Protein AF-0000000087667490 (afdb_homodimer)

Structure (mmCIF, N/CA/C/O backbone):
data_AF-0000000087667490-model_v1
#
loop_
_entity.id
_entity.type
_entity.pdbx_description
1 polymer 'FAD-binding oxidoreductase'
#
loop_
_atom_site.group_PDB
_atom_site.id
_atom_site.type_symbol
_atom_site.label_atom_id
_atom_site.label_alt_id
_atom_site.label_comp_id
_atom_site.label_asym_id
_atom_site.label_entity_id
_atom_site.label_seq_id
_atom_site.pdbx_PDB_ins_code
_atom_site.Cartn_x
_atom_site.Cartn_y
_atom_site.Cartn_z
_atom_site.occupancy
_atom_site.B_iso_or_equiv
_atom_site.auth_seq_id
_atom_site.auth_comp_id
_atom_site.auth_asym_id
_atom_site.auth_atom_id
_atom_site.pdbx_PDB_model_num
ATOM 1 N N . MET A 1 1 ? 46.781 14.938 8.164 1 24.92 1 MET A N 1
ATOM 2 C CA . MET A 1 1 ? 45.875 15.367 9.219 1 24.92 1 MET A CA 1
ATOM 3 C C . MET A 1 1 ? 44.594 15.945 8.641 1 24.92 1 MET A C 1
ATOM 5 O O . MET A 1 1 ? 44.625 16.844 7.801 1 24.92 1 MET A O 1
ATOM 9 N N . PRO A 1 2 ? 43.5 15.195 8.477 1 29.94 2 PRO A N 1
ATOM 10 C CA . PRO A 1 2 ? 42.375 15.75 7.738 1 29.94 2 PRO A CA 1
ATOM 11 C C . PRO A 1 2 ? 41.906 17.094 8.289 1 29.94 2 PRO A C 1
ATOM 13 O O . PRO A 1 2 ? 42.062 17.359 9.484 1 29.94 2 PRO A O 1
ATOM 16 N N . SER A 1 3 ? 42.281 18.109 7.551 1 31.08 3 SER A N 1
ATOM 17 C CA . SER A 1 3 ? 41.906 19.469 7.898 1 31.08 3 SER A CA 1
ATOM 18 C C . SER A 1 3 ? 40.469 19.531 8.445 1 31.08 3 SER A C 1
ATOM 20 O O . SER A 1 3 ? 39.531 19.047 7.805 1 31.08 3 SER A O 1
ATOM 22 N N . SER A 1 4 ? 40.312 19.297 9.711 1 37.41 4 SER A N 1
ATOM 23 C CA . SER A 1 4 ? 39.062 19.469 10.438 1 37.41 4 SER A CA 1
ATOM 24 C C . SER A 1 4 ? 38.312 20.703 9.945 1 37.41 4 SER A C 1
ATOM 26 O O . SER A 1 4 ? 38.75 21.828 10.156 1 37.41 4 SER A O 1
ATOM 28 N N . GLY A 1 5 ? 37.875 20.766 8.727 1 39.69 5 GLY A N 1
ATOM 29 C CA . GLY A 1 5 ? 37.094 21.859 8.195 1 39.69 5 GLY A CA 1
ATOM 30 C C . GLY A 1 5 ? 36.188 22.484 9.211 1 39.69 5 GLY A C 1
ATOM 31 O O . GLY A 1 5 ? 35.344 21.797 9.805 1 39.69 5 GLY A O 1
ATOM 32 N N . THR A 1 6 ? 36.531 23.453 9.953 1 43.84 6 THR A N 1
ATOM 33 C CA . THR A 1 6 ? 35.812 24.266 10.938 1 43.84 6 THR A CA 1
ATOM 34 C C . THR A 1 6 ? 34.406 24.578 10.461 1 43.84 6 THR A C 1
ATOM 36 O O . THR A 1 6 ? 34.219 25.188 9.406 1 43.84 6 THR A O 1
ATOM 39 N N . MET A 1 7 ? 33.438 23.828 10.711 1 52.62 7 MET A N 1
ATOM 40 C CA . MET A 1 7 ? 32.031 24.062 10.398 1 52.62 7 MET A CA 1
ATOM 41 C C . MET A 1 7 ? 31.625 25.484 10.75 1 52.62 7 MET A C 1
ATOM 43 O O . MET A 1 7 ? 31.969 25.984 11.828 1 52.62 7 MET A O 1
ATOM 47 N N . SER A 1 8 ? 31.297 26.344 9.82 1 66.12 8 SER A N 1
ATOM 48 C CA . SER A 1 8 ? 30.766 27.703 9.992 1 66.12 8 SER A CA 1
ATOM 49 C C . SER A 1 8 ? 29.75 27.766 11.125 1 66.12 8 SER A C 1
ATOM 51 O O . SER A 1 8 ? 28.953 26.828 11.297 1 66.12 8 SER A O 1
ATOM 53 N N . PRO A 1 9 ? 29.922 28.703 12.078 1 77.75 9 PRO A N 1
ATOM 54 C CA . PRO A 1 9 ? 29.016 28.828 13.219 1 77.75 9 PRO A CA 1
ATOM 55 C C . PRO A 1 9 ? 27.547 28.953 12.789 1 77.75 9 PRO A C 1
ATOM 57 O O . PRO A 1 9 ? 27.266 29.453 11.695 1 77.75 9 PRO A O 1
ATOM 60 N N . SER A 1 10 ? 26.641 28.469 13.602 1 85.81 10 SER A N 1
ATOM 61 C CA . SER A 1 10 ? 25.203 28.547 13.367 1 85.81 10 SER A CA 1
ATOM 62 C C . SER A 1 10 ? 24.734 29.984 13.297 1 85.81 10 SER A C 1
ATOM 64 O O . SER A 1 10 ? 25.188 30.828 14.07 1 85.81 10 SER A O 1
ATOM 66 N N . PRO A 1 11 ? 23.938 30.266 12.344 1 88.94 11 PRO A N 1
ATOM 67 C CA . PRO A 1 11 ? 23.391 31.625 12.289 1 88.94 11 PRO A CA 1
ATOM 68 C C . PRO A 1 11 ? 22.375 31.891 13.398 1 88.94 11 PRO A C 1
ATOM 70 O O . PRO A 1 11 ? 21.984 33.031 13.602 1 88.94 11 PRO A O 1
ATOM 73 N N . TRP A 1 12 ? 22 30.844 14.117 1 93.38 12 TRP A N 1
ATOM 74 C CA . TRP A 1 12 ? 20.969 30.969 15.141 1 93.38 12 TRP A CA 1
ATOM 75 C C . TRP A 1 12 ? 21.578 31.078 16.531 1 93.38 12 TRP A C 1
ATOM 77 O O . TRP A 1 12 ? 22.562 30.391 16.844 1 93.38 12 TRP A O 1
ATOM 87 N N . HIS A 1 13 ? 21.078 31.984 17.328 1 93.31 13 HIS A N 1
ATOM 88 C CA . HIS A 1 13 ? 21.516 32.094 18.703 1 93.31 13 HIS A CA 1
ATOM 89 C C . HIS A 1 13 ? 20.656 31.203 19.625 1 93.31 13 HIS A C 1
ATOM 91 O O . HIS A 1 13 ? 19.672 30.609 19.172 1 93.31 13 HIS A O 1
ATOM 97 N N . ALA A 1 14 ? 20.922 31.188 20.875 1 94.38 14 ALA A N 1
ATOM 98 C CA . ALA A 1 14 ? 20.375 30.219 21.828 1 94.38 14 ALA A CA 1
ATOM 99 C C . ALA A 1 14 ? 18.859 30.359 21.938 1 94.38 14 ALA A C 1
ATOM 101 O O . ALA A 1 14 ? 18.141 29.359 22.031 1 94.38 14 ALA A O 1
ATOM 102 N N . GLY A 1 15 ? 18.312 31.609 22 1 95.88 15 GLY A N 1
ATOM 103 C CA . GLY A 1 15 ? 16.875 31.812 22.078 1 95.88 15 GLY A CA 1
ATOM 104 C C . GLY A 1 15 ? 16.125 31.297 20.875 1 95.88 15 GLY A C 1
ATOM 105 O O . GLY A 1 15 ? 15.062 30.672 21.016 1 95.88 15 GLY A O 1
ATOM 106 N N . GLU A 1 16 ? 16.656 31.5 19.719 1 96.44 16 GLU A N 1
ATOM 107 C CA . GLU A 1 16 ? 16.062 31 18.484 1 96.44 16 GLU A CA 1
ATOM 108 C C . GLU A 1 16 ? 16.062 29.469 18.438 1 96.44 16 GLU A C 1
ATOM 110 O O . GLU A 1 16 ? 15.055 28.844 18.125 1 96.44 16 GLU A O 1
ATOM 115 N N . LEU A 1 17 ? 17.156 28.906 18.828 1 95.88 17 LEU A N 1
ATOM 116 C CA . LEU A 1 17 ? 17.297 27.453 18.828 1 95.88 17 LEU A CA 1
ATOM 117 C C . LEU A 1 17 ? 16.328 26.812 19.797 1 95.88 17 LEU A C 1
ATOM 119 O O . LEU A 1 17 ? 15.773 25.75 19.516 1 95.88 17 LEU A O 1
ATOM 123 N N . ALA A 1 18 ? 16.109 27.438 20.891 1 96.12 18 ALA A N 1
ATOM 124 C CA . ALA A 1 18 ? 15.203 26.891 21.891 1 96.12 18 ALA A CA 1
ATOM 125 C C . ALA A 1 18 ? 13.781 26.797 21.344 1 96.12 18 ALA A C 1
ATOM 127 O O . ALA A 1 18 ? 13.094 25.797 21.547 1 96.12 18 ALA A O 1
ATOM 128 N N . LEU A 1 19 ? 13.367 27.797 20.656 1 96.31 19 LEU A N 1
ATOM 129 C CA . LEU A 1 19 ? 12.016 27.781 20.094 1 96.31 19 LEU A CA 1
ATOM 130 C C . LEU A 1 19 ? 11.922 26.812 18.922 1 96.31 19 LEU A C 1
ATOM 132 O O . LEU A 1 19 ? 10.906 26.141 18.75 1 96.31 19 LEU A O 1
ATOM 136 N N . GLN A 1 20 ? 12.938 26.734 18.125 1 95.94 20 GLN A N 1
ATOM 137 C CA . GLN A 1 20 ? 12.969 25.781 17.016 1 95.94 20 GLN A CA 1
ATOM 138 C C . GLN A 1 20 ? 12.906 24.344 17.516 1 95.94 20 GLN A C 1
ATOM 140 O O . GLN A 1 20 ? 12.25 23.5 16.906 1 95.94 20 GLN A O 1
ATOM 145 N N . GLU A 1 21 ? 13.555 24.109 18.594 1 95 21 GLU A N 1
ATOM 146 C CA . GLU A 1 21 ? 13.508 22.781 19.203 1 95 21 GLU A CA 1
ATOM 147 C C . GLU A 1 21 ? 12.102 22.438 19.688 1 95 21 GLU A C 1
ATOM 149 O O . GLU A 1 21 ? 11.633 21.312 19.516 1 95 21 GLU A O 1
ATOM 154 N N . LYS A 1 22 ? 11.453 23.422 20.219 1 92.88 22 LYS A N 1
ATOM 155 C CA . LYS A 1 22 ? 10.109 23.219 20.75 1 92.88 22 LYS A CA 1
ATOM 156 C C . LYS A 1 22 ? 9.141 22.812 19.625 1 92.88 22 LYS A C 1
ATOM 158 O O . LYS A 1 22 ? 8.195 22.062 19.875 1 92.88 22 LYS A O 1
ATOM 163 N N . VAL A 1 23 ? 9.438 23.312 18.469 1 91.56 23 VAL A N 1
ATOM 164 C CA . VAL A 1 23 ? 8.508 23.016 17.375 1 91.56 23 VAL A CA 1
ATOM 165 C C . VAL A 1 23 ? 9.109 21.969 16.453 1 91.56 23 VAL A C 1
ATOM 167 O O . VAL A 1 23 ? 8.547 21.672 15.391 1 91.56 23 VAL A O 1
ATOM 170 N N . GLY A 1 24 ? 10.297 21.5 16.797 1 91.56 24 GLY A N 1
ATOM 171 C CA . GLY A 1 24 ? 10.883 20.344 16.141 1 91.56 24 GLY A CA 1
ATOM 172 C C . GLY A 1 24 ? 11.453 20.672 14.766 1 91.56 24 GLY A C 1
ATOM 173 O O . GLY A 1 24 ? 11.367 19.859 13.844 1 91.56 24 GLY A O 1
ATOM 174 N N . VAL A 1 25 ? 12.062 21.828 14.539 1 92.31 25 VAL A N 1
ATOM 175 C CA . VAL A 1 25 ? 12.5 22.188 13.195 1 92.31 25 VAL A CA 1
ATOM 176 C C . VAL A 1 25 ? 13.977 22.547 13.219 1 92.31 25 VAL A C 1
ATOM 178 O O . VAL A 1 25 ? 14.484 23.188 12.281 1 92.31 25 VAL A O 1
ATOM 181 N N . THR A 1 26 ? 14.719 22.203 14.234 1 94 26 THR A N 1
ATOM 182 C CA . THR A 1 26 ? 16.094 22.625 14.438 1 94 26 THR A CA 1
ATOM 183 C C . THR A 1 26 ? 16.969 22.25 13.242 1 94 26 THR A C 1
ATOM 185 O O . THR A 1 26 ? 17.703 23.078 12.711 1 94 26 THR A O 1
ATOM 188 N N . LYS A 1 27 ? 16.859 21 12.797 1 92 27 LYS A N 1
ATOM 189 C CA . LYS A 1 27 ? 17.703 20.531 11.703 1 92 27 LYS A CA 1
ATOM 190 C C . LYS A 1 27 ? 17.375 21.266 10.406 1 92 27 LYS A C 1
ATOM 192 O O . LYS A 1 27 ? 18.281 21.719 9.703 1 92 27 LYS A O 1
ATOM 197 N N . ARG A 1 28 ? 16.172 21.344 10.172 1 90.94 28 ARG A N 1
ATOM 198 C CA . ARG A 1 28 ? 15.719 22.016 8.961 1 90.94 28 ARG A CA 1
ATOM 199 C C . ARG A 1 28 ? 16.156 23.484 8.945 1 90.94 28 ARG A C 1
ATOM 201 O O . ARG A 1 28 ? 16.625 23.984 7.93 1 90.94 28 ARG A O 1
ATOM 208 N N . MET A 1 29 ? 16.047 24.125 10.047 1 93.19 29 MET A N 1
ATOM 209 C CA . MET A 1 29 ? 16.359 25.547 10.133 1 93.19 29 MET A CA 1
ATOM 210 C C . MET A 1 29 ? 17.875 25.781 10.055 1 93.19 29 MET A C 1
ATOM 212 O O . MET A 1 29 ? 18.312 26.797 9.531 1 93.19 29 MET A O 1
ATOM 216 N N . GLU A 1 30 ? 18.594 24.828 10.555 1 92.81 30 GLU A N 1
ATOM 217 C CA . GLU A 1 30 ? 20.047 24.938 10.438 1 92.81 30 GLU A CA 1
ATOM 218 C C . GLU A 1 30 ? 20.469 24.953 8.969 1 92.81 30 GLU A C 1
ATOM 220 O O . GLU A 1 30 ? 21.281 25.781 8.562 1 92.81 30 GLU A O 1
ATOM 225 N N . GLU A 1 31 ? 19.906 24.078 8.234 1 90.25 31 GLU A N 1
ATOM 226 C CA . GLU A 1 31 ? 20.219 24 6.809 1 90.25 31 GLU A CA 1
ATOM 227 C C . GLU A 1 31 ? 19.766 25.25 6.074 1 90.25 31 GLU A C 1
ATOM 229 O O . GLU A 1 31 ? 20.516 25.828 5.277 1 90.25 31 GLU A O 1
ATOM 234 N N . PHE A 1 32 ? 18.609 25.703 6.41 1 88.62 32 PHE A N 1
ATOM 235 C CA . PHE A 1 32 ? 18.047 26.875 5.754 1 88.62 32 PHE A CA 1
ATOM 236 C C . PHE A 1 32 ? 18.812 28.141 6.145 1 88.62 32 PHE A C 1
ATOM 238 O O . PHE A 1 32 ? 19.078 29 5.305 1 88.62 32 PHE A O 1
ATOM 245 N N . GLY A 1 33 ? 19.094 28.266 7.363 1 90.69 33 GLY A N 1
ATOM 246 C CA . GLY A 1 33 ? 19.797 29.453 7.859 1 90.69 33 GLY A CA 1
ATOM 247 C C . GLY A 1 33 ? 21.141 29.656 7.215 1 90.69 33 GLY A C 1
ATOM 248 O O . GLY A 1 33 ? 21.5 30.781 6.84 1 90.69 33 GLY A O 1
ATOM 249 N N . ARG A 1 34 ? 21.859 28.594 7.016 1 88.56 34 ARG A N 1
ATOM 250 C CA . ARG A 1 34 ? 23.188 28.672 6.43 1 88.56 34 ARG A CA 1
ATOM 251 C C . ARG A 1 34 ? 23.125 29.125 4.977 1 88.56 34 ARG A C 1
ATOM 253 O O . ARG A 1 34 ? 24.031 29.781 4.484 1 88.56 34 ARG A O 1
ATOM 260 N N . ARG A 1 35 ? 22.078 28.844 4.355 1 84.69 35 ARG A N 1
ATOM 261 C CA . ARG A 1 35 ? 21.922 29.188 2.945 1 84.69 35 ARG A CA 1
ATOM 262 C C . ARG A 1 35 ? 21.219 30.516 2.777 1 84.69 35 ARG A C 1
ATOM 264 O O . ARG A 1 35 ? 21.5 31.266 1.836 1 84.69 35 ARG A O 1
ATOM 271 N N . GLY A 1 36 ? 20.281 30.828 3.707 1 88.75 36 GLY A N 1
ATOM 272 C CA . GLY A 1 36 ? 19.375 31.938 3.5 1 88.75 36 GLY A CA 1
ATOM 273 C C . GLY A 1 36 ? 19.797 33.219 4.211 1 88.75 36 GLY A C 1
ATOM 274 O O . GLY A 1 36 ? 19.484 34.312 3.758 1 88.75 36 GLY A O 1
ATOM 275 N N . ILE A 1 37 ? 20.406 33.156 5.297 1 92.44 37 ILE A N 1
ATOM 276 C CA . ILE A 1 37 ? 20.875 34.344 6.039 1 92.44 37 ILE A CA 1
ATOM 277 C C . ILE A 1 37 ? 22.297 34.719 5.582 1 92.44 37 ILE A C 1
ATOM 279 O O . ILE A 1 37 ? 23.234 33.938 5.793 1 92.44 37 ILE A O 1
ATOM 283 N N . ARG A 1 38 ? 22.375 35.844 5.012 1 93.88 38 ARG A N 1
ATOM 284 C CA . ARG A 1 38 ? 23.609 36.25 4.359 1 93.88 38 ARG A CA 1
ATOM 285 C C . ARG A 1 38 ? 24.281 37.406 5.113 1 93.88 38 ARG A C 1
ATOM 287 O O . ARG A 1 38 ? 23.609 38.188 5.785 1 93.88 38 ARG A O 1
ATOM 294 N N . ASP A 1 39 ? 25.562 37.531 4.934 1 94.19 39 ASP A N 1
ATOM 295 C CA . ASP A 1 39 ? 26.328 38.625 5.531 1 94.19 39 ASP A CA 1
ATOM 296 C C . ASP A 1 39 ? 26.531 39.781 4.535 1 94.19 39 ASP A C 1
ATOM 298 O O . ASP A 1 39 ? 27.422 40.594 4.707 1 94.19 39 ASP A O 1
ATOM 302 N N . HIS A 1 40 ? 25.734 39.719 3.482 1 96.12 40 HIS A N 1
ATOM 303 C CA . HIS A 1 40 ? 25.797 40.688 2.414 1 96.12 40 HIS A CA 1
ATOM 304 C C . HIS A 1 40 ? 24.438 40.906 1.758 1 96.12 40 HIS A C 1
ATOM 306 O O . HIS A 1 40 ? 23.5 40.125 2.002 1 96.12 40 HIS A O 1
ATOM 312 N N . LEU A 1 41 ? 24.344 41.938 1.055 1 96.38 41 LEU A N 1
ATOM 313 C CA . LEU A 1 41 ? 23.156 42.219 0.259 1 96.38 41 LEU A CA 1
ATOM 314 C C . LEU A 1 41 ? 23.281 41.594 -1.13 1 96.38 41 LEU A C 1
ATOM 316 O O . LEU A 1 41 ? 24.297 41.781 -1.805 1 96.38 41 LEU A O 1
ATOM 320 N N . ILE A 1 42 ? 22.297 40.875 -1.508 1 95.62 42 ILE A N 1
ATOM 321 C CA . ILE A 1 42 ? 22.266 40.375 -2.877 1 95.62 42 ILE A CA 1
ATOM 322 C C . ILE A 1 42 ? 21.766 41.469 -3.816 1 95.62 42 ILE A C 1
ATOM 324 O O . ILE A 1 42 ? 21.25 42.5 -3.365 1 95.62 42 ILE A O 1
ATOM 328 N N . ASP A 1 43 ? 21.859 41.281 -5.023 1 95.88 43 ASP A N 1
ATOM 329 C CA . ASP A 1 43 ? 21.531 42.312 -6.016 1 95.88 43 ASP A CA 1
ATOM 330 C C . ASP A 1 43 ? 20.078 42.75 -5.895 1 95.88 43 ASP A C 1
ATOM 332 O O . ASP A 1 43 ? 19.781 43.938 -5.949 1 95.88 43 ASP A O 1
ATOM 336 N N . GLN A 1 44 ? 19.234 41.844 -5.762 1 94.62 44 GLN A N 1
ATOM 337 C CA . GLN A 1 44 ? 17.812 42.156 -5.629 1 94.62 44 GLN A CA 1
ATOM 338 C C . GLN A 1 44 ? 17.562 43.094 -4.453 1 94.62 44 GLN A C 1
ATOM 340 O O . GLN A 1 44 ? 16.75 44.031 -4.547 1 94.62 44 GLN A O 1
ATOM 345 N N . HIS A 1 45 ? 18.25 42.906 -3.352 1 95.31 45 HIS A N 1
ATOM 346 C CA . HIS A 1 45 ? 18.094 43.75 -2.172 1 95.31 45 HIS A CA 1
ATOM 347 C C . HIS A 1 45 ? 18.688 45.125 -2.398 1 95.31 45 HIS A C 1
ATOM 349 O O . HIS A 1 45 ? 18.125 46.125 -1.956 1 95.31 45 HIS A O 1
ATOM 355 N N . ARG A 1 46 ? 19.797 45.125 -3.062 1 96.38 46 ARG A N 1
ATOM 356 C CA . ARG A 1 46 ? 20.469 46.375 -3.352 1 96.38 46 ARG A CA 1
ATOM 357 C C . ARG A 1 46 ? 19.609 47.25 -4.242 1 96.38 46 ARG A C 1
ATOM 359 O O . ARG A 1 46 ? 19.672 48.5 -4.152 1 96.38 46 ARG A O 1
ATOM 366 N N . GLU A 1 47 ? 18.828 46.625 -5.031 1 96.19 47 GLU A N 1
ATOM 367 C CA . GLU A 1 47 ? 17.906 47.344 -5.898 1 96.19 47 GLU A CA 1
ATOM 368 C C . GLU A 1 47 ? 16.625 47.75 -5.156 1 96.19 47 GLU A C 1
ATOM 370 O O . GLU A 1 47 ? 15.969 48.719 -5.508 1 96.19 47 GLU A O 1
ATOM 375 N N . PHE A 1 48 ? 16.297 47.031 -4.188 1 96.38 48 PHE A N 1
ATOM 376 C CA . PHE A 1 48 ? 15.047 47.219 -3.449 1 96.38 48 PHE A CA 1
ATOM 377 C C . PHE A 1 48 ? 15.117 48.406 -2.529 1 96.38 48 PHE A C 1
ATOM 379 O O . PHE A 1 48 ? 14.211 49.25 -2.527 1 96.38 48 PHE A O 1
ATOM 386 N N . TYR A 1 49 ? 16.125 48.625 -1.745 1 97.12 49 TYR A N 1
ATOM 387 C CA . TYR A 1 49 ? 16.203 49.594 -0.67 1 97.12 49 TYR A CA 1
ATOM 388 C C . TYR A 1 49 ? 16.109 51.031 -1.22 1 97.12 49 TYR A C 1
ATOM 390 O O . TYR A 1 49 ? 15.398 51.875 -0.662 1 97.12 49 TYR A O 1
ATOM 398 N N . PRO A 1 50 ? 16.703 51.25 -2.385 1 97.19 50 PRO A N 1
ATOM 399 C CA . PRO A 1 50 ? 16.641 52.625 -2.904 1 97.19 50 PRO A CA 1
ATOM 400 C C . PRO A 1 50 ? 15.227 53.031 -3.309 1 97.19 50 PRO A C 1
ATOM 402 O O . PRO A 1 50 ? 14.945 54.219 -3.439 1 97.19 50 PRO A O 1
ATOM 405 N N . GLN A 1 51 ? 14.414 52.125 -3.465 1 96.75 51 GLN A N 1
ATOM 406 C CA . GLN A 1 51 ? 13.062 52.438 -3.938 1 96.75 51 GLN A CA 1
ATOM 407 C C . GLN A 1 51 ? 12.133 52.781 -2.777 1 96.75 51 GLN A C 1
ATOM 409 O O . GLN A 1 51 ? 11.031 53.281 -2.99 1 96.75 51 GLN A O 1
ATOM 414 N N . LEU A 1 52 ? 12.539 52.562 -1.602 1 97.25 52 LEU A N 1
ATOM 415 C CA . LEU A 1 52 ? 11.672 52.656 -0.434 1 97.25 52 LEU A CA 1
ATOM 416 C C . LEU A 1 52 ? 11.492 54.125 -0.007 1 97.25 52 LEU A C 1
ATOM 418 O O . LEU A 1 52 ? 12.461 54.875 0.033 1 97.25 52 LEU A O 1
ATOM 422 N N . PRO A 1 53 ? 10.266 54.531 0.339 1 96.94 53 PRO A N 1
ATOM 423 C CA . PRO A 1 53 ? 10.023 55.906 0.854 1 96.94 53 PRO A CA 1
ATOM 424 C C . PRO A 1 53 ? 10.195 56 2.369 1 96.94 53 PRO A C 1
ATOM 426 O O . PRO A 1 53 ? 10.031 57.062 2.947 1 96.94 53 PRO A O 1
ATOM 429 N N . PHE A 1 54 ? 10.367 54.906 3.01 1 97.25 54 PHE A N 1
ATOM 430 C CA . PHE A 1 54 ? 10.609 54.844 4.449 1 97.25 54 PHE A CA 1
ATOM 431 C C . PHE A 1 54 ? 11.312 53.562 4.844 1 97.25 54 PHE A C 1
ATOM 433 O O . PHE A 1 54 ? 11.438 52.656 4.027 1 97.25 54 PHE A O 1
ATOM 440 N N . ILE A 1 55 ? 11.773 53.469 6.035 1 97.81 55 ILE A N 1
ATOM 441 C CA . ILE A 1 55 ? 12.43 52.281 6.59 1 97.81 55 ILE A CA 1
ATOM 442 C C . ILE A 1 55 ? 12.078 52.156 8.07 1 97.81 55 ILE A C 1
ATOM 444 O O . ILE A 1 55 ? 11.922 53.156 8.773 1 97.81 55 ILE A O 1
ATOM 448 N N . ALA A 1 56 ? 11.789 50.969 8.516 1 98.62 56 ALA A N 1
ATOM 449 C CA . ALA A 1 56 ? 11.703 50.688 9.953 1 98.62 56 ALA A CA 1
ATOM 450 C C . ALA A 1 56 ? 13.086 50.438 10.539 1 98.62 56 ALA A C 1
ATOM 452 O O . ALA A 1 56 ? 13.898 49.719 9.938 1 98.62 56 ALA A O 1
ATOM 453 N N . ILE A 1 57 ? 13.344 51 11.688 1 98.75 57 ILE A N 1
ATOM 454 C CA . ILE A 1 57 ? 14.664 50.906 12.312 1 98.75 57 ILE A CA 1
ATOM 455 C C . ILE A 1 57 ? 14.508 50.438 13.758 1 98.75 57 ILE A C 1
ATOM 457 O O . ILE A 1 57 ? 13.609 50.875 14.469 1 98.75 57 ILE A O 1
ATOM 461 N N . GLY A 1 58 ? 15.297 49.5 14.172 1 98.81 58 GLY A N 1
ATOM 462 C CA . GLY A 1 58 ? 15.484 49.125 15.562 1 98.81 58 GLY A CA 1
ATOM 463 C C . GLY A 1 58 ? 16.828 49.562 16.109 1 98.81 58 GLY A C 1
ATOM 464 O O . GLY A 1 58 ? 17.859 49.344 15.469 1 98.81 58 GLY A O 1
ATOM 465 N N . ALA A 1 59 ? 16.812 50.156 17.25 1 98.69 59 ALA A N 1
ATOM 466 C CA . ALA A 1 59 ? 18.062 50.656 17.859 1 98.69 59 ALA A CA 1
ATOM 467 C C . ALA A 1 59 ? 17.984 50.594 19.375 1 98.69 59 ALA A C 1
ATOM 469 O O . ALA A 1 59 ? 16.906 50.625 19.953 1 98.69 59 ALA A O 1
ATOM 470 N N . VAL A 1 60 ? 19.141 50.5 20 1 98.5 60 VAL A N 1
ATOM 471 C CA . VAL A 1 60 ? 19.25 50.406 21.453 1 98.5 60 VAL A CA 1
ATOM 472 C C . VAL A 1 60 ? 19.922 51.656 22 1 98.5 60 VAL A C 1
ATOM 474 O O . VAL A 1 60 ? 21.062 51.969 21.641 1 98.5 60 VAL A O 1
ATOM 477 N N . ASP A 1 61 ? 19.297 52.281 22.859 1 96.38 61 ASP A N 1
ATOM 478 C CA . ASP A 1 61 ? 19.859 53.5 23.391 1 96.38 61 ASP A CA 1
ATOM 479 C C . ASP A 1 61 ? 20.906 53.219 24.469 1 96.38 61 ASP A C 1
ATOM 481 O O . ASP A 1 61 ? 21.188 52.031 24.766 1 96.38 61 ASP A O 1
ATOM 485 N N . LEU A 1 62 ? 21.469 54.25 25.047 1 92.25 62 LEU A N 1
ATOM 486 C CA . LEU A 1 62 ? 22.609 54.125 25.953 1 92.25 62 LEU A CA 1
ATOM 487 C C . LEU A 1 62 ? 22.172 53.469 27.266 1 92.25 62 LEU A C 1
ATOM 489 O O . LEU A 1 62 ? 23 52.875 27.969 1 92.25 62 LEU A O 1
ATOM 493 N N . ASP A 1 63 ? 20.906 53.5 27.547 1 93.5 63 ASP A N 1
ATOM 494 C CA . ASP A 1 63 ? 20.391 52.938 28.781 1 93.5 63 ASP A CA 1
ATOM 495 C C . ASP A 1 63 ? 19.984 51.469 28.578 1 93.5 63 ASP A C 1
ATOM 497 O O . ASP A 1 63 ? 19.516 50.812 29.516 1 93.5 63 ASP A O 1
ATOM 501 N N . GLY A 1 64 ? 20.047 51.031 27.375 1 95.31 64 GLY A N 1
ATOM 502 C CA . GLY A 1 64 ? 19.688 49.656 27.078 1 95.31 64 GLY A CA 1
ATOM 503 C C . GLY A 1 64 ? 18.25 49.5 26.609 1 95.31 64 GLY A C 1
ATOM 504 O O . GLY A 1 64 ? 17.812 48.375 26.328 1 95.31 64 GLY A O 1
ATOM 505 N N . ASP A 1 65 ? 17.578 50.594 26.578 1 97.69 65 ASP A N 1
ATOM 506 C CA . ASP A 1 65 ? 16.219 50.531 26.031 1 97.69 65 ASP A CA 1
ATOM 507 C C . ASP A 1 65 ? 16.25 50.375 24.516 1 97.69 65 ASP A C 1
ATOM 509 O O . ASP A 1 65 ? 17.016 51.031 23.828 1 97.69 65 ASP A O 1
ATOM 513 N N . VAL A 1 66 ? 15.5 49.438 24.078 1 98.5 66 VAL A N 1
ATOM 514 C CA . VAL A 1 66 ? 15.398 49.219 22.625 1 98.5 66 VAL A CA 1
ATOM 515 C C . VAL A 1 66 ? 14.172 49.938 22.094 1 98.5 66 VAL A C 1
ATOM 517 O O . VAL A 1 66 ? 13.117 49.969 22.734 1 98.5 66 VAL A O 1
ATOM 520 N N . TRP A 1 67 ? 14.352 50.594 20.938 1 98.75 67 TRP A N 1
ATOM 521 C CA . TRP A 1 67 ? 13.289 51.375 20.297 1 98.75 67 TRP A CA 1
ATOM 522 C C . TRP A 1 67 ? 13.102 50.969 18.844 1 98.75 67 TRP A C 1
ATOM 524 O O . TRP A 1 67 ? 14.078 50.688 18.141 1 98.75 67 TRP A O 1
ATOM 534 N N . ALA A 1 68 ? 11.875 50.906 18.422 1 98.88 68 ALA A N 1
ATOM 535 C CA . ALA A 1 68 ? 11.523 50.844 17 1 98.88 68 ALA A CA 1
ATOM 536 C C . ALA A 1 68 ? 11.023 52.188 16.484 1 98.88 68 ALA A C 1
ATOM 538 O O . ALA A 1 68 ? 10.32 52.906 17.203 1 98.88 68 ALA A O 1
ATOM 539 N N . THR A 1 69 ? 11.375 52.5 15.258 1 98.38 69 THR A N 1
ATOM 540 C CA . THR A 1 69 ? 10.914 53.75 14.68 1 98.38 69 THR A CA 1
ATOM 541 C C . THR A 1 69 ? 10.727 53.625 13.172 1 98.38 69 THR A C 1
ATOM 543 O O . THR A 1 69 ? 11.078 52.594 12.586 1 98.38 69 THR A O 1
ATOM 546 N N . LEU A 1 70 ? 10.039 54.562 12.609 1 98.06 70 LEU A N 1
ATOM 547 C CA . LEU A 1 70 ? 9.891 54.719 11.164 1 98.06 70 LEU A CA 1
ATOM 548 C C . LEU A 1 70 ? 10.508 56.062 10.703 1 98.06 70 LEU A C 1
ATOM 550 O O . LEU A 1 70 ? 10.203 57.125 11.25 1 98.06 70 LEU A O 1
ATOM 554 N N . ARG A 1 71 ? 11.375 55.906 9.766 1 96.44 71 ARG A N 1
ATOM 555 C CA . ARG A 1 71 ? 11.984 57.094 9.18 1 96.44 71 ARG A CA 1
ATOM 556 C C . ARG A 1 71 ? 11.719 57.156 7.68 1 96.44 71 ARG A C 1
ATOM 558 O O . ARG A 1 71 ? 11.789 56.156 6.984 1 96.44 71 ARG A O 1
ATOM 565 N N . ALA A 1 72 ? 11.336 58.375 7.246 1 95.81 72 ALA A N 1
ATOM 566 C CA . ALA A 1 72 ? 10.961 58.531 5.844 1 95.81 72 ALA A CA 1
ATOM 567 C C . ALA A 1 72 ? 11.984 59.375 5.102 1 95.81 72 ALA A C 1
ATOM 569 O O . ALA A 1 72 ? 12.703 60.188 5.715 1 95.81 72 ALA A O 1
ATOM 570 N N . GLY A 1 73 ? 12.102 59.156 3.854 1 94.56 73 GLY A N 1
ATOM 571 C CA . GLY A 1 73 ? 12.883 59.906 2.881 1 94.56 73 GLY A CA 1
ATOM 572 C C . GLY A 1 73 ? 12.414 59.688 1.453 1 94.56 73 GLY A C 1
ATOM 573 O O . GLY A 1 73 ? 11.688 58.719 1.165 1 94.56 73 GLY A O 1
ATOM 574 N N . ARG A 1 74 ? 12.781 60.688 0.63 1 94.12 74 ARG A N 1
ATOM 575 C CA . ARG A 1 74 ? 12.5 60.438 -0.782 1 94.12 74 ARG A CA 1
ATOM 576 C C . ARG A 1 74 ? 13.297 59.25 -1.293 1 94.12 74 ARG A C 1
ATOM 578 O O . ARG A 1 74 ? 14.453 59.031 -0.922 1 94.12 74 ARG A O 1
ATOM 585 N N . PRO A 1 75 ? 12.578 58.438 -2.109 1 95.12 75 PRO A N 1
ATOM 586 C CA . PRO A 1 75 ? 13.336 57.312 -2.672 1 95.12 75 PRO A CA 1
ATOM 587 C C . PRO A 1 75 ? 14.719 57.719 -3.168 1 95.12 75 PRO A C 1
ATOM 589 O O . PRO A 1 75 ? 14.867 58.781 -3.787 1 95.12 75 PRO A O 1
ATOM 592 N N . GLY A 1 76 ? 15.688 56.844 -2.811 1 95.56 76 GLY A N 1
ATOM 593 C CA . GLY A 1 76 ? 17.078 57.188 -3.07 1 95.56 76 GLY A CA 1
ATOM 594 C C . GLY A 1 76 ? 17.875 57.5 -1.807 1 95.56 76 GLY A C 1
ATOM 595 O O . GLY A 1 76 ? 19.094 57.438 -1.815 1 95.56 76 GLY A O 1
ATOM 596 N N . PHE A 1 77 ? 17.156 57.688 -0.689 1 96.31 77 PHE A N 1
ATOM 597 C CA . PHE A 1 77 ? 17.844 58.031 0.552 1 96.31 77 PHE A CA 1
ATOM 598 C C . PHE A 1 77 ? 18.531 56.812 1.147 1 96.31 77 PHE A C 1
ATOM 600 O O . PHE A 1 77 ? 19.344 56.938 2.062 1 96.31 77 PHE A O 1
ATOM 607 N N . LEU A 1 78 ? 18.156 55.625 0.72 1 97.12 78 LEU A N 1
ATOM 608 C CA . LEU A 1 78 ? 18.859 54.375 0.979 1 97.12 78 LEU A CA 1
ATOM 609 C C . LEU A 1 78 ? 19.594 53.906 -0.27 1 97.12 78 LEU A C 1
ATOM 611 O O . LEU A 1 78 ? 19.016 53.844 -1.353 1 97.12 78 LEU A O 1
ATOM 615 N N . HIS A 1 79 ? 20.797 53.594 -0.193 1 95.88 79 HIS A N 1
ATOM 616 C CA . HIS A 1 79 ? 21.516 53.031 -1.344 1 95.88 79 HIS A CA 1
ATOM 617 C C . HIS A 1 79 ? 22.688 52.156 -0.905 1 95.88 79 HIS A C 1
ATOM 619 O O . HIS A 1 79 ? 23.203 52.312 0.208 1 95.88 79 HIS A O 1
ATOM 625 N N . SER A 1 80 ? 23.078 51.25 -1.723 1 96.88 80 SER A N 1
ATOM 626 C CA . SER A 1 80 ? 24.109 50.25 -1.409 1 96.88 80 SER A CA 1
ATOM 627 C C . SER A 1 80 ? 25.312 50.375 -2.355 1 96.88 80 SER A C 1
ATOM 629 O O . SER A 1 80 ? 25.312 49.812 -3.441 1 96.88 80 SER A O 1
ATOM 631 N N . PRO A 1 81 ? 26.375 51 -1.926 1 95.44 81 PRO A N 1
ATOM 632 C CA . PRO A 1 81 ? 27.547 51.188 -2.781 1 95.44 81 PRO A CA 1
ATOM 633 C C . PRO A 1 81 ? 28.281 49.875 -3.051 1 95.44 81 PRO A C 1
ATOM 635 O O . PRO A 1 81 ? 28.969 49.75 -4.062 1 95.44 81 PRO A O 1
ATOM 638 N N . ASP A 1 82 ? 28.188 48.969 -2.137 1 96 82 ASP A N 1
ATOM 639 C CA . ASP A 1 82 ? 28.719 47.594 -2.277 1 96 82 ASP A CA 1
ATOM 640 C C . ASP A 1 82 ? 27.859 46.594 -1.541 1 96 82 ASP A C 1
ATOM 642 O O . ASP A 1 82 ? 26.938 46.969 -0.813 1 96 82 ASP A O 1
ATOM 646 N N . ILE A 1 83 ? 28.188 45.375 -1.703 1 96.81 83 ILE A N 1
ATOM 647 C CA . ILE A 1 83 ? 27.297 44.312 -1.254 1 96.81 83 ILE A CA 1
ATOM 648 C C . ILE A 1 83 ? 27.312 44.219 0.271 1 96.81 83 ILE A C 1
ATOM 650 O O . ILE A 1 83 ? 26.453 43.594 0.875 1 96.81 83 ILE A O 1
ATOM 654 N N . HIS A 1 84 ? 28.219 44.875 0.94 1 97.69 84 HIS A N 1
ATOM 655 C CA . HIS A 1 84 ? 28.328 44.75 2.389 1 97.69 84 HIS A CA 1
ATOM 656 C C . HIS A 1 84 ? 27.859 46.031 3.092 1 97.69 84 HIS A C 1
ATOM 658 O O . HIS A 1 84 ? 27.938 46.125 4.316 1 97.69 84 HIS A O 1
ATOM 664 N N . THR A 1 85 ? 27.297 47 2.365 1 97.75 85 THR A N 1
ATOM 665 C CA . THR A 1 85 ? 27.031 48.312 2.967 1 97.75 85 THR A CA 1
ATOM 666 C C . THR A 1 85 ? 25.688 48.844 2.48 1 97.75 85 THR A C 1
ATOM 668 O O . THR A 1 85 ? 25.406 48.844 1.28 1 97.75 85 THR A O 1
ATOM 671 N N . LEU A 1 86 ? 24.938 49.281 3.375 1 98 86 LEU A N 1
ATOM 672 C CA . LEU A 1 86 ? 23.781 50.125 3.07 1 98 86 LEU A CA 1
ATOM 673 C C . LEU A 1 86 ? 23.984 51.531 3.584 1 98 86 LEU A C 1
ATOM 675 O O . LEU A 1 86 ? 24.141 51.75 4.789 1 98 86 LEU A O 1
ATOM 679 N N . THR A 1 87 ? 23.984 52.469 2.713 1 98 87 THR A N 1
ATOM 680 C CA . THR A 1 87 ? 24.125 53.875 3.07 1 98 87 THR A CA 1
ATOM 681 C C . THR A 1 87 ? 22.766 54.5 3.289 1 98 87 THR A C 1
ATOM 683 O O . THR A 1 87 ? 21.859 54.344 2.465 1 98 87 THR A O 1
ATOM 686 N N . VAL A 1 88 ? 22.594 55.281 4.348 1 97.56 88 VAL A N 1
ATOM 687 C CA . VAL A 1 88 ? 21.328 55.875 4.742 1 97.56 88 VAL A CA 1
ATOM 688 C C . VAL A 1 88 ? 21.5 57.375 4.871 1 97.56 88 VAL A C 1
ATOM 690 O O . VAL A 1 88 ? 22.234 57.875 5.742 1 97.56 88 VAL A O 1
ATOM 693 N N . ASP A 1 89 ? 20.828 58.062 4.043 1 95.81 89 ASP A N 1
ATOM 694 C CA . ASP A 1 89 ? 20.797 59.531 4.125 1 95.81 89 ASP A CA 1
ATOM 695 C C . ASP A 1 89 ? 19.641 60 5 1 95.81 89 ASP A C 1
ATOM 697 O O . ASP A 1 89 ? 18.547 60.25 4.496 1 95.81 89 ASP A O 1
ATOM 701 N N . LEU A 1 90 ? 19.891 60.156 6.297 1 92.31 90 LEU A N 1
ATOM 702 C CA . LEU A 1 90 ? 18.906 60.594 7.281 1 92.31 90 LEU A CA 1
ATOM 703 C C . LEU A 1 90 ? 19.516 61.562 8.281 1 92.31 90 LEU A C 1
ATOM 705 O O . LEU A 1 90 ? 20.594 61.312 8.828 1 92.31 90 LEU A O 1
ATOM 709 N N . ASP A 1 91 ? 18.812 62.594 8.523 1 90.56 91 ASP A N 1
ATOM 710 C CA . ASP A 1 91 ? 19.25 63.531 9.539 1 90.56 91 ASP A CA 1
ATOM 711 C C . ASP A 1 91 ? 19 63 10.945 1 90.56 91 ASP A C 1
ATOM 713 O O . ASP A 1 91 ? 18.172 62.125 11.141 1 90.56 91 ASP A O 1
ATOM 717 N N . ARG A 1 92 ? 19.797 63.562 11.812 1 92.5 92 ARG A N 1
ATOM 718 C CA . ARG A 1 92 ? 19.531 63.281 13.219 1 92.5 92 ARG A CA 1
ATOM 719 C C . ARG A 1 92 ? 18.203 63.875 13.656 1 92.5 92 ARG A C 1
ATOM 721 O O . ARG A 1 92 ? 17.828 65 13.234 1 92.5 92 ARG A O 1
ATOM 728 N N . LYS A 1 93 ? 17.516 63.125 14.414 1 91.75 93 LYS A N 1
ATOM 729 C CA . LYS A 1 93 ? 16.266 63.594 15.016 1 91.75 93 LYS A CA 1
ATOM 730 C C . LYS A 1 93 ? 16.266 63.344 16.531 1 91.75 93 LYS A C 1
ATOM 732 O O . LYS A 1 93 ? 15.812 62.312 16.984 1 91.75 93 LYS A O 1
ATOM 737 N N . PRO A 1 94 ? 16.641 64.312 17.266 1 89.38 94 PRO A N 1
ATOM 738 C CA . PRO A 1 94 ? 16.797 64.125 18.703 1 89.38 94 PRO A CA 1
ATOM 739 C C . PRO A 1 94 ? 15.492 63.75 19.406 1 89.38 94 PRO A C 1
ATOM 741 O O . PRO A 1 94 ? 15.508 63.062 20.438 1 89.38 94 PRO A O 1
ATOM 744 N N . ALA A 1 95 ? 14.383 64.125 18.812 1 91.75 95 ALA A N 1
ATOM 745 C CA . ALA A 1 95 ? 13.086 63.844 19.422 1 91.75 95 ALA A CA 1
ATOM 746 C C . ALA A 1 95 ? 12.719 62.375 19.219 1 91.75 95 ALA A C 1
ATOM 748 O O . ALA A 1 95 ? 11.805 61.875 19.875 1 91.75 95 ALA A O 1
ATOM 749 N N . ASP A 1 96 ? 13.367 61.781 18.328 1 94.81 96 ASP A N 1
ATOM 750 C CA . ASP A 1 96 ? 13.203 60.344 18.141 1 94.81 96 ASP A CA 1
ATOM 751 C C . ASP A 1 96 ? 14.031 59.531 19.141 1 94.81 96 ASP A C 1
ATOM 753 O O . ASP A 1 96 ? 15.266 59.594 19.109 1 94.81 96 ASP A O 1
ATOM 757 N N . PRO A 1 97 ? 13.367 58.781 19.984 1 96.75 97 PRO A N 1
ATOM 758 C CA . PRO A 1 97 ? 14.141 58.094 21 1 96.75 97 PRO A CA 1
ATOM 759 C C . PRO A 1 97 ? 15.102 57.062 20.422 1 96.75 97 PRO A C 1
ATOM 761 O O . PRO A 1 97 ? 16.109 56.719 21.047 1 96.75 97 PRO A O 1
ATOM 764 N N . ALA A 1 98 ? 14.844 56.562 19.281 1 97.69 98 ALA A N 1
ATOM 765 C CA . ALA A 1 98 ? 15.719 55.594 18.641 1 97.69 98 ALA A CA 1
ATOM 766 C C . ALA A 1 98 ? 17.031 56.219 18.203 1 97.69 98 ALA A C 1
ATOM 768 O O . ALA A 1 98 ? 18.047 55.531 18.078 1 97.69 98 ALA A O 1
ATOM 769 N N . ASP A 1 99 ? 16.984 57.5 17.953 1 95.88 99 ASP A N 1
ATOM 770 C CA . ASP A 1 99 ? 18.141 58.188 17.453 1 95.88 99 ASP A CA 1
ATOM 771 C C . ASP A 1 99 ? 19.312 58.125 18.422 1 95.88 99 ASP A C 1
ATOM 773 O O . ASP A 1 99 ? 20.469 58.125 18.016 1 95.88 99 ASP A O 1
ATOM 777 N N . ARG A 1 100 ? 19.016 57.938 19.672 1 95.56 100 ARG A N 1
ATOM 778 C CA . ARG A 1 100 ? 20.031 57.875 20.703 1 95.56 100 ARG A CA 1
ATOM 779 C C . ARG A 1 100 ? 20.859 56.594 20.562 1 95.56 100 ARG A C 1
ATOM 781 O O . ARG A 1 100 ? 21.938 56.469 21.141 1 95.56 100 ARG A O 1
ATOM 788 N N . GLY A 1 101 ? 20.375 55.656 19.875 1 96.81 101 GLY A N 1
ATOM 789 C CA . GLY A 1 101 ? 21.078 54.406 19.672 1 96.81 101 GLY A CA 1
ATOM 790 C C . GLY A 1 101 ? 21.688 54.281 18.281 1 96.81 101 GLY A C 1
ATOM 791 O O . GLY A 1 101 ? 21.953 53.188 17.812 1 96.81 101 GLY A O 1
ATOM 792 N N . MET A 1 102 ? 21.828 55.406 17.578 1 97.31 102 MET A N 1
ATOM 793 C CA . MET A 1 102 ? 22.312 55.375 16.203 1 97.31 102 MET A CA 1
ATOM 794 C C . MET A 1 102 ? 23.641 56.125 16.062 1 97.31 102 MET A C 1
ATOM 796 O O . MET A 1 102 ? 23.844 56.875 15.102 1 97.31 102 MET A O 1
ATOM 800 N N . GLU A 1 103 ? 24.453 55.875 17.047 1 96 103 GLU A N 1
ATOM 801 C CA . GLU A 1 103 ? 25.797 56.438 17.016 1 96 103 GLU A CA 1
ATOM 802 C C . GLU A 1 103 ? 26.75 55.531 16.266 1 96 103 GLU A C 1
ATOM 804 O O . GLU A 1 103 ? 26.406 54.375 15.938 1 96 103 GLU A O 1
ATOM 809 N N . ASP A 1 104 ? 27.969 56.094 15.961 1 96.44 104 ASP A N 1
ATOM 810 C CA . ASP A 1 104 ? 29.016 55.312 15.336 1 96.44 104 ASP A CA 1
ATOM 811 C C . ASP A 1 104 ? 29.359 54.094 16.188 1 96.44 104 ASP A C 1
ATOM 813 O O . ASP A 1 104 ? 29.609 54.219 17.391 1 96.44 104 ASP A O 1
ATOM 817 N N . GLY A 1 105 ? 29.266 52.969 15.531 1 96.5 105 GLY A N 1
ATOM 818 C CA . GLY A 1 105 ? 29.625 51.719 16.219 1 96.5 105 GLY A CA 1
ATOM 819 C C . GLY A 1 105 ? 28.422 51 16.781 1 96.5 105 GLY A C 1
ATOM 820 O O . GLY A 1 105 ? 28.531 49.844 17.188 1 96.5 105 GLY A O 1
ATOM 821 N N . ASP A 1 106 ? 27.312 51.625 16.828 1 97.25 106 ASP A N 1
ATOM 822 C CA . ASP A 1 106 ? 26.141 51 17.406 1 97.25 106 ASP A CA 1
ATOM 823 C C . ASP A 1 106 ? 25.578 49.938 16.5 1 97.25 106 ASP A C 1
ATOM 825 O O . ASP A 1 106 ? 25.656 50.031 15.273 1 97.25 106 ASP A O 1
ATOM 829 N N . ALA A 1 107 ? 25.047 48.875 17.125 1 98.25 107 ALA A N 1
ATOM 830 C CA . ALA A 1 107 ? 24.266 47.875 16.375 1 98.25 107 ALA A CA 1
ATOM 831 C C . ALA A 1 107 ? 22.906 48.438 16 1 98.25 107 ALA A C 1
ATOM 833 O O . ALA A 1 107 ? 22.281 49.156 16.781 1 98.25 107 ALA A O 1
ATOM 834 N N . VAL A 1 108 ? 22.406 48.094 14.781 1 98.38 108 VAL A N 1
ATOM 835 C CA . VAL A 1 108 ? 21.125 48.625 14.305 1 98.38 108 VAL A CA 1
ATOM 836 C C . VAL A 1 108 ? 20.438 47.562 13.445 1 98.38 108 VAL A C 1
ATOM 838 O O . VAL A 1 108 ? 21.094 46.656 12.906 1 98.38 108 VAL A O 1
ATOM 841 N N . ALA A 1 109 ? 19.156 47.594 13.461 1 98.69 109 ALA A N 1
ATOM 842 C CA . ALA A 1 109 ? 18.359 46.781 12.578 1 98.69 109 ALA A CA 1
ATOM 843 C C . ALA A 1 109 ? 17.516 47.625 11.633 1 98.69 109 ALA A C 1
ATOM 845 O O . ALA A 1 109 ? 17.062 48.719 12 1 98.69 109 ALA A O 1
ATOM 846 N N . MET A 1 110 ? 17.281 47.094 10.445 1 97.88 110 MET A N 1
ATOM 847 C CA . MET A 1 110 ? 16.453 47.781 9.445 1 97.88 110 MET A CA 1
ATOM 848 C C . MET A 1 110 ? 15.516 46.781 8.766 1 97.88 110 MET A C 1
ATOM 850 O O . MET A 1 110 ? 15.898 45.656 8.492 1 97.88 110 MET A O 1
ATOM 854 N N . LEU A 1 111 ? 14.336 47.219 8.516 1 98.31 111 LEU A N 1
ATOM 855 C CA . LEU A 1 111 ? 13.359 46.469 7.734 1 98.31 111 LEU A CA 1
ATOM 856 C C . LEU A 1 111 ? 12.812 47.312 6.586 1 98.31 111 LEU A C 1
ATOM 858 O O . LEU A 1 111 ? 12.117 48.281 6.809 1 98.31 111 LEU A O 1
ATOM 862 N N . GLY A 1 112 ? 13.258 46.938 5.402 1 97.69 112 GLY A N 1
ATOM 863 C CA . GLY A 1 112 ? 12.586 47.469 4.238 1 97.69 112 GLY A CA 1
ATOM 864 C C . GLY A 1 112 ? 11.266 46.812 3.932 1 97.69 112 GLY A C 1
ATOM 865 O O . GLY A 1 112 ? 11.195 45.562 3.877 1 97.69 112 GLY A O 1
ATOM 866 N N . ILE A 1 113 ? 10.203 47.594 3.809 1 97 113 ILE A N 1
ATOM 867 C CA . ILE A 1 113 ? 8.891 47.031 3.523 1 97 113 ILE A CA 1
ATOM 868 C C . ILE A 1 113 ? 8.148 47.938 2.527 1 97 113 ILE A C 1
ATOM 870 O O . ILE A 1 113 ? 8.133 49.156 2.668 1 97 113 ILE A O 1
ATOM 874 N N . GLU A 1 114 ? 7.734 47.344 1.499 1 95.81 114 GLU A N 1
ATOM 875 C CA . GLU A 1 114 ? 6.875 47.969 0.503 1 95.81 114 GLU A CA 1
ATOM 876 C C . GLU A 1 114 ? 5.434 47.469 0.627 1 95.81 114 GLU A C 1
ATOM 878 O O . GLU A 1 114 ? 5.078 46.438 0.075 1 95.81 114 GLU A O 1
ATOM 883 N N . PHE A 1 115 ? 4.516 48.344 1.15 1 96.69 115 PHE A N 1
ATOM 884 C CA . PHE A 1 115 ? 3.162 47.906 1.477 1 96.69 115 PHE A CA 1
ATOM 885 C C . PHE A 1 115 ? 2.375 47.594 0.209 1 96.69 115 PHE A C 1
ATOM 887 O O . PHE A 1 115 ? 1.566 46.656 0.187 1 96.69 115 PHE A O 1
ATOM 894 N N . HIS A 1 116 ? 2.582 48.281 -0.863 1 95.56 116 HIS A N 1
ATOM 895 C CA . HIS A 1 116 ? 1.746 48.125 -2.049 1 95.56 116 HIS A CA 1
ATOM 896 C C . HIS A 1 116 ? 2.111 46.844 -2.809 1 95.56 116 HIS A C 1
ATOM 898 O O . HIS A 1 116 ? 1.372 46.406 -3.695 1 95.56 116 HIS A O 1
ATOM 904 N N . THR A 1 117 ? 3.238 46.188 -2.5 1 95.06 117 THR A N 1
ATOM 905 C CA . THR A 1 117 ? 3.611 44.906 -3.129 1 95.06 117 THR A CA 1
ATOM 906 C C . THR A 1 117 ? 3.805 43.812 -2.078 1 95.06 117 THR A C 1
ATOM 908 O O . THR A 1 117 ? 4 42.656 -2.42 1 95.06 117 THR A O 1
ATOM 911 N N . ARG A 1 118 ? 3.848 44.094 -0.834 1 96 118 ARG A N 1
ATOM 912 C CA . ARG A 1 118 ? 4.051 43.219 0.327 1 96 118 ARG A CA 1
ATOM 913 C C . ARG A 1 118 ? 5.484 42.688 0.373 1 96 118 ARG A C 1
ATOM 915 O O . ARG A 1 118 ? 5.793 41.781 1.15 1 96 118 ARG A O 1
ATOM 922 N N . ARG A 1 119 ? 6.387 43.281 -0.455 1 95.62 119 ARG A N 1
ATOM 923 C CA . ARG A 1 119 ? 7.785 42.875 -0.416 1 95.62 119 ARG A CA 1
ATOM 924 C C . ARG A 1 119 ? 8.484 43.406 0.824 1 95.62 119 ARG A C 1
ATOM 926 O O . ARG A 1 119 ? 8.234 44.531 1.233 1 95.62 119 ARG A O 1
ATOM 933 N N . ARG A 1 120 ? 9.383 42.594 1.404 1 96.56 120 ARG A N 1
ATOM 934 C CA . ARG A 1 120 ? 10.125 43.094 2.559 1 96.56 120 ARG A CA 1
ATOM 935 C C . ARG A 1 120 ? 11.469 42.375 2.686 1 96.56 120 ARG A C 1
ATOM 937 O O . ARG A 1 120 ? 11.609 41.219 2.256 1 96.56 120 ARG A O 1
ATOM 944 N N . ASN A 1 121 ? 12.414 43.094 3.213 1 96.19 121 ASN A N 1
ATOM 945 C CA . ASN A 1 121 ? 13.742 42.562 3.49 1 96.19 121 ASN A CA 1
ATOM 946 C C . ASN A 1 121 ? 14.297 43.062 4.812 1 96.19 121 ASN A C 1
ATOM 948 O O . ASN A 1 121 ? 14.133 44.25 5.133 1 96.19 121 ASN A O 1
ATOM 952 N N . ARG A 1 122 ? 14.867 42.156 5.539 1 95.94 122 ARG A N 1
ATOM 953 C CA . ARG A 1 122 ? 15.461 42.5 6.828 1 95.94 122 ARG A CA 1
ATOM 954 C C . ARG A 1 122 ? 16.984 42.562 6.734 1 95.94 122 ARG A C 1
ATOM 956 O O . ARG A 1 122 ? 17.594 41.812 5.984 1 95.94 122 ARG A O 1
ATOM 963 N N . LEU A 1 123 ? 17.469 43.531 7.52 1 96.31 123 LEU A N 1
ATOM 964 C CA . LEU A 1 123 ? 18.922 43.688 7.613 1 96.31 123 LEU A CA 1
ATOM 965 C C . LEU A 1 123 ? 19.328 44.188 9 1 96.31 123 LEU A C 1
ATOM 967 O O . LEU A 1 123 ? 18.578 44.906 9.664 1 96.31 123 LEU A O 1
ATOM 971 N N . ASN A 1 124 ? 20.406 43.656 9.516 1 97.06 124 ASN A N 1
ATOM 972 C CA . ASN A 1 124 ? 21 44.25 10.703 1 97.06 124 ASN A CA 1
ATOM 973 C C . ASN A 1 124 ? 22.531 44.344 10.578 1 97.06 124 ASN A C 1
ATOM 975 O O . ASN A 1 124 ? 23.109 43.719 9.688 1 97.06 124 ASN A O 1
ATOM 979 N N . GLY A 1 125 ? 23.078 45.25 11.32 1 97.75 125 GLY A N 1
ATOM 980 C CA . GLY A 1 125 ? 24.5 45.469 11.234 1 97.75 125 GLY A CA 1
ATOM 981 C C . GLY A 1 125 ? 24.984 46.531 12.203 1 97.75 125 GLY A C 1
ATOM 982 O O . GLY A 1 125 ? 24.375 46.75 13.25 1 97.75 125 GLY A O 1
ATOM 983 N N . THR A 1 126 ? 26.141 47.125 11.812 1 98 126 THR A N 1
ATOM 984 C CA . THR A 1 126 ? 26.781 48.125 12.648 1 98 126 THR A CA 1
ATOM 985 C C . THR A 1 126 ? 26.844 49.469 11.93 1 98 126 THR A C 1
ATOM 987 O O . THR A 1 126 ? 27.172 49.531 10.742 1 98 126 THR A O 1
ATOM 990 N N . ILE A 1 127 ? 26.531 50.5 12.664 1 97.88 127 ILE A N 1
ATOM 991 C CA . ILE A 1 127 ? 26.516 51.844 12.094 1 97.88 127 ILE A CA 1
ATOM 992 C C . ILE A 1 127 ? 27.953 52.375 11.992 1 97.88 127 ILE A C 1
ATOM 994 O O . ILE A 1 127 ? 28.734 52.25 12.93 1 97.88 127 ILE A O 1
ATOM 998 N N . ARG A 1 128 ? 28.266 52.938 10.867 1 97.56 128 ARG A N 1
ATOM 999 C CA . ARG A 1 128 ? 29.453 53.75 10.656 1 97.56 128 ARG A CA 1
ATOM 1000 C C . ARG A 1 128 ? 29.047 55.188 10.281 1 97.56 128 ARG A C 1
ATOM 1002 O O . ARG A 1 128 ? 28.5 55.406 9.203 1 97.56 128 ARG A O 1
ATOM 1009 N N . ARG A 1 129 ? 29.219 56.031 11.18 1 93.31 129 ARG A N 1
ATOM 1010 C CA . ARG A 1 129 ? 28.781 57.406 10.984 1 93.31 129 ARG A CA 1
ATOM 1011 C C . ARG A 1 129 ? 29.953 58.375 11.094 1 93.31 129 ARG A C 1
ATOM 1013 O O . ARG A 1 129 ? 30.672 58.375 12.086 1 93.31 129 ARG A O 1
ATOM 1020 N N . SER A 1 130 ? 30.172 59.156 9.977 1 87.38 130 SER A N 1
ATOM 1021 C CA . SER A 1 130 ? 31.219 60.188 9.984 1 87.38 130 SER A CA 1
ATOM 1022 C C . SER A 1 130 ? 30.625 61.562 9.945 1 87.38 130 SER A C 1
ATOM 1024 O O . SER A 1 130 ? 31.312 62.562 10.234 1 87.38 130 SER A O 1
ATOM 1026 N N . GLU A 1 131 ? 29.328 61.719 9.57 1 90.12 131 GLU A N 1
ATOM 1027 C CA . GLU A 1 131 ? 28.641 63 9.523 1 90.12 131 GLU A CA 1
ATOM 1028 C C . GLU A 1 131 ? 27.203 62.844 10.023 1 90.12 131 GLU A C 1
ATOM 1030 O O . GLU A 1 131 ? 26.641 61.75 10.016 1 90.12 131 GLU A O 1
ATOM 1035 N N . PRO A 1 132 ? 26.625 63.938 10.383 1 86.62 132 PRO A N 1
ATOM 1036 C CA . PRO A 1 132 ? 25.312 63.875 11.016 1 86.62 132 PRO A CA 1
ATOM 1037 C C . PRO A 1 132 ? 24.203 63.5 10.031 1 86.62 132 PRO A C 1
ATOM 1039 O O . PRO A 1 132 ? 23.219 62.875 10.422 1 86.62 132 PRO A O 1
ATOM 1042 N N . GLY A 1 133 ? 24.297 63.75 8.82 1 91.56 133 GLY A N 1
ATOM 1043 C CA . GLY A 1 133 ? 23.203 63.562 7.879 1 91.56 133 GLY A CA 1
ATOM 1044 C C . GLY A 1 133 ? 23.281 62.25 7.117 1 91.56 133 GLY A C 1
ATOM 1045 O O . GLY A 1 133 ? 22.469 62 6.219 1 91.56 133 GLY A O 1
ATOM 1046 N N . ARG A 1 134 ? 24.25 61.469 7.469 1 95 134 ARG A N 1
ATOM 1047 C CA . ARG A 1 134 ? 24.469 60.219 6.723 1 95 134 ARG A CA 1
ATOM 1048 C C . ARG A 1 134 ? 25.219 59.188 7.566 1 95 134 ARG A C 1
ATOM 1050 O O . ARG A 1 134 ? 26.109 59.531 8.328 1 95 134 ARG A O 1
ATOM 1057 N N . PHE A 1 135 ? 24.812 57.969 7.426 1 96.62 135 PHE A N 1
ATOM 1058 C CA . PHE A 1 135 ? 25.594 56.875 8.016 1 96.62 135 PHE A CA 1
ATOM 1059 C C . PHE A 1 135 ? 25.516 55.625 7.156 1 96.62 135 PHE A C 1
ATOM 1061 O O . PHE A 1 135 ? 24.609 55.469 6.332 1 96.62 135 PHE A O 1
ATOM 1068 N N . ASP A 1 136 ? 26.5 54.781 7.348 1 97.5 136 ASP A N 1
ATOM 1069 C CA . ASP A 1 136 ? 26.547 53.469 6.711 1 97.5 136 ASP A CA 1
ATOM 1070 C C . ASP A 1 136 ? 26.203 52.344 7.707 1 97.5 136 ASP A C 1
ATOM 1072 O O . ASP A 1 136 ? 26.516 52.469 8.898 1 97.5 136 ASP A O 1
ATOM 1076 N N . VAL A 1 137 ? 25.516 51.406 7.227 1 98.06 137 VAL A N 1
ATOM 1077 C CA . VAL A 1 137 ? 25.328 50.156 7.984 1 98.06 137 VAL A CA 1
ATOM 1078 C C . VAL A 1 137 ? 26.172 49.062 7.371 1 98.06 137 VAL A C 1
ATOM 1080 O O . VAL A 1 137 ? 25.969 48.656 6.223 1 98.06 137 VAL A O 1
ATOM 1083 N N . VAL A 1 138 ? 27.125 48.594 8.117 1 98.12 138 VAL A N 1
ATOM 1084 C CA . VAL A 1 138 ? 27.875 47.406 7.715 1 98.12 138 VAL A CA 1
ATOM 1085 C C . VAL A 1 138 ? 27.031 46.156 8 1 98.12 138 VAL A C 1
ATOM 1087 O O . VAL A 1 138 ? 26.844 45.781 9.156 1 98.12 138 VAL A O 1
ATOM 1090 N N . VAL A 1 139 ? 26.734 45.5 6.891 1 97.38 139 VAL A N 1
ATOM 1091 C CA . VAL A 1 139 ? 25.734 44.438 6.957 1 97.38 139 VAL A CA 1
ATOM 1092 C C . VAL A 1 139 ? 26.312 43.219 7.672 1 97.38 139 VAL A C 1
ATOM 1094 O O . VAL A 1 139 ? 27.406 42.75 7.336 1 97.38 139 VAL A O 1
ATOM 1097 N N . GLU A 1 140 ? 25.578 42.688 8.57 1 95.62 140 GLU A N 1
ATOM 1098 C CA . GLU A 1 140 ? 25.938 41.438 9.25 1 95.62 140 GLU A CA 1
ATOM 1099 C C . GLU A 1 140 ? 24.98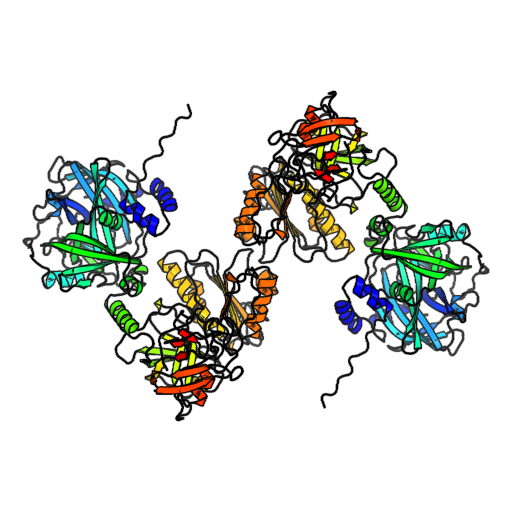4 40.312 8.875 1 95.62 140 GLU A C 1
ATOM 1101 O O . GLU A 1 140 ? 25.422 39.156 8.688 1 95.62 140 GLU A O 1
ATOM 1106 N N . GLN A 1 141 ? 23.75 40.562 8.875 1 95.12 141 GLN A N 1
ATOM 1107 C CA . GLN A 1 141 ? 22.766 39.625 8.375 1 95.12 141 GLN A CA 1
ATOM 1108 C C . GLN A 1 141 ? 21.797 40.281 7.422 1 95.12 141 GLN A C 1
ATOM 1110 O O . GLN A 1 141 ? 21.406 41.438 7.633 1 95.12 141 GLN A O 1
ATOM 1115 N N . SER A 1 142 ? 21.406 39.625 6.391 1 96 142 SER A N 1
ATOM 1116 C CA . SER A 1 142 ? 20.391 40.062 5.449 1 96 142 SER A CA 1
ATOM 1117 C C . SER A 1 142 ? 19.594 38.906 4.895 1 96 142 SER A C 1
ATOM 1119 O O . SER A 1 142 ? 20.156 37.875 4.516 1 96 142 SER A O 1
ATOM 1121 N N . TYR A 1 143 ? 18.312 38.938 4.922 1 93.56 143 TYR A N 1
ATOM 1122 C CA . TYR A 1 143 ? 17.484 37.875 4.391 1 93.56 143 TYR A CA 1
ATOM 1123 C C . TYR A 1 143 ? 16.062 38.375 4.117 1 93.56 143 TYR A C 1
ATOM 1125 O O . TYR A 1 143 ? 15.617 39.344 4.723 1 93.56 143 TYR A O 1
ATOM 1133 N N . GLY A 1 144 ? 15.414 37.719 3.201 1 89.31 144 GLY A N 1
ATOM 1134 C CA . GLY A 1 144 ? 14.016 38 2.906 1 89.31 144 GLY A CA 1
ATOM 1135 C C . GLY A 1 144 ? 13.062 37.25 3.822 1 89.31 144 GLY A C 1
ATOM 1136 O O . GLY A 1 144 ? 13.414 36.219 4.391 1 89.31 144 GLY A O 1
ATOM 1137 N N . ASN A 1 145 ? 11.836 37.906 4.078 1 85.94 145 ASN A N 1
ATOM 1138 C CA . ASN A 1 145 ? 10.789 37.25 4.855 1 85.94 145 ASN A CA 1
ATOM 1139 C C . ASN A 1 145 ? 9.484 37.125 4.062 1 85.94 145 ASN A C 1
ATOM 1141 O O . ASN A 1 145 ? 9.289 37.844 3.078 1 85.94 145 ASN A O 1
ATOM 1145 N N . CYS A 1 146 ? 8.68 36.281 4.504 1 86.25 146 CYS A N 1
ATOM 1146 C CA . CYS A 1 146 ? 7.398 36.031 3.857 1 86.25 146 CYS A CA 1
ATOM 1147 C C . CYS A 1 146 ? 6.445 37.188 4.07 1 86.25 146 CYS A C 1
ATOM 1149 O O . CYS A 1 146 ? 6.41 37.781 5.152 1 86.25 146 CYS A O 1
ATOM 1151 N N . PRO A 1 147 ? 5.754 37.594 3.094 1 91.88 147 PRO A N 1
ATOM 1152 C CA . PRO A 1 147 ? 4.871 38.75 3.123 1 91.88 147 PRO A CA 1
ATOM 1153 C C . PRO A 1 147 ? 3.578 38.5 3.895 1 91.88 147 PRO A C 1
ATOM 1155 O O . PRO A 1 147 ? 2.66 39.312 3.861 1 91.88 147 PRO A O 1
ATOM 1158 N N . GLN A 1 148 ? 3.689 37.469 4.664 1 91.38 148 GLN A N 1
ATOM 1159 C CA . GLN A 1 148 ? 2.439 37.094 5.32 1 91.38 148 GLN A CA 1
ATOM 1160 C C . GLN A 1 148 ? 1.929 38.219 6.207 1 91.38 148 GLN A C 1
ATOM 1162 O O . GLN A 1 148 ? 2.721 38.969 6.777 1 91.38 148 GLN A O 1
ATOM 1167 N N . TYR A 1 149 ? 0.727 38.594 6.281 1 95.38 149 TYR A N 1
ATOM 1168 C CA . TYR A 1 149 ? -0.028 39.438 7.18 1 95.38 149 TYR A CA 1
ATOM 1169 C C . TYR A 1 149 ? 0.197 40.906 6.836 1 95.38 149 TYR A C 1
ATOM 1171 O O . TYR A 1 149 ? -0.11 41.812 7.641 1 95.38 149 TYR A O 1
ATOM 1179 N N . ILE A 1 150 ? 0.915 41.281 5.727 1 97.25 150 ILE A N 1
ATOM 1180 C CA . ILE A 1 150 ? 1.101 42.656 5.293 1 97.25 150 ILE A CA 1
ATOM 1181 C C . ILE A 1 150 ? -0.132 43.125 4.527 1 97.25 150 ILE A C 1
ATOM 1183 O O . ILE A 1 150 ? -0.512 42.5 3.52 1 97.25 150 ILE A O 1
ATOM 1187 N N . GLN A 1 151 ? -0.701 44.188 5.008 1 97 151 GLN A N 1
ATOM 1188 C CA . GLN A 1 151 ? -1.849 44.781 4.328 1 97 151 GLN A CA 1
ATOM 1189 C C . GLN A 1 151 ? -1.402 45.719 3.205 1 97 151 GLN A C 1
ATOM 1191 O O . GLN A 1 151 ? -0.377 46.375 3.318 1 97 151 GLN A O 1
ATOM 1196 N N . LEU A 1 152 ? -2.199 45.812 2.221 1 97.62 152 LEU A N 1
ATOM 1197 C CA . LEU A 1 152 ? -1.853 46.656 1.087 1 97.62 152 LEU A CA 1
ATOM 1198 C C . LEU A 1 152 ? -2.246 48.094 1.352 1 97.62 152 LEU A C 1
ATOM 1200 O O . LEU A 1 152 ? -3.385 48.375 1.739 1 97.62 152 LEU A O 1
ATOM 1204 N N . ARG A 1 153 ? -1.31 49 1.141 1 97.62 153 ARG A N 1
ATOM 1205 C CA . ARG A 1 153 ? -1.52 50.438 1.249 1 97.62 153 ARG A CA 1
ATOM 1206 C C . ARG A 1 153 ? -0.785 51.188 0.14 1 97.62 153 ARG A C 1
ATOM 1208 O O . ARG A 1 153 ? 0.292 50.781 -0.29 1 97.62 153 ARG A O 1
ATOM 1215 N N . ASP A 1 154 ? -1.385 52.312 -0.296 1 97.19 154 ASP A N 1
ATOM 1216 C CA . ASP A 1 154 ? -0.709 53.25 -1.172 1 97.19 154 ASP A CA 1
ATOM 1217 C C . ASP A 1 154 ? -0.22 54.469 -0.387 1 97.19 154 ASP A C 1
ATOM 1219 O O . ASP A 1 154 ? -0.873 54.906 0.563 1 97.19 154 ASP A O 1
ATOM 1223 N N . PHE A 1 155 ? 0.925 54.969 -0.782 1 96.06 155 PHE A N 1
ATOM 1224 C CA . PHE A 1 155 ? 1.467 56.062 0.016 1 96.06 155 PHE A CA 1
ATOM 1225 C C . PHE A 1 155 ? 1.569 57.344 -0.813 1 96.06 155 PHE A C 1
ATOM 1227 O O . PHE A 1 155 ? 1.584 57.281 -2.045 1 96.06 155 PHE A O 1
ATOM 1234 N N . SER A 1 156 ? 1.55 58.5 -0.142 1 96.25 156 SER A N 1
ATOM 1235 C CA . SER A 1 156 ? 1.845 59.812 -0.674 1 96.25 156 SER A CA 1
ATOM 1236 C C . SER A 1 156 ? 2.57 60.688 0.355 1 96.25 156 SER A C 1
ATOM 1238 O O . SER A 1 156 ? 2.449 60.438 1.561 1 96.25 156 SER A O 1
ATOM 1240 N N . PHE A 1 157 ? 3.328 61.625 -0.132 1 95.25 157 PHE A N 1
ATOM 1241 C CA . PHE A 1 157 ? 4.008 62.531 0.773 1 95.25 157 PHE A CA 1
ATOM 1242 C C . PHE A 1 157 ? 3.104 63.719 1.124 1 95.25 157 PHE A C 1
ATOM 1244 O O . PHE A 1 157 ? 2.602 64.375 0.234 1 95.25 157 PHE A O 1
ATOM 1251 N N . ALA A 1 158 ? 2.871 63.906 2.32 1 93.38 158 ALA A N 1
ATOM 1252 C CA . ALA A 1 158 ? 2.094 65.062 2.791 1 93.38 158 ALA A CA 1
ATOM 1253 C C . ALA A 1 158 ? 2.969 66.312 2.91 1 93.38 158 ALA A C 1
ATOM 1255 O O . ALA A 1 158 ? 2.465 67.438 2.883 1 93.38 158 ALA A O 1
ATOM 1256 N N . ARG A 1 159 ? 4.234 66.062 3.127 1 91.31 159 ARG A N 1
ATOM 1257 C CA . ARG A 1 159 ? 5.23 67.125 3.176 1 91.31 159 ARG A CA 1
ATOM 1258 C C . ARG A 1 159 ? 6.609 66.625 2.781 1 91.31 159 ARG A C 1
ATOM 1260 O O . ARG A 1 159 ? 6.824 65.438 2.719 1 91.31 159 ARG A O 1
ATOM 1267 N N . GLU A 1 160 ? 7.398 67.688 2.52 1 88.56 160 GLU A N 1
ATOM 1268 C CA . GLU A 1 160 ? 8.758 67.25 2.209 1 88.56 160 GLU A CA 1
ATOM 1269 C C . GLU A 1 160 ? 9.453 66.688 3.434 1 88.56 160 GLU A C 1
ATOM 1271 O O . GLU A 1 160 ? 9.406 67.25 4.52 1 88.56 160 GLU A O 1
ATOM 1276 N N . PRO A 1 161 ? 10.133 65.562 3.346 1 85 161 PRO A N 1
ATOM 1277 C CA . PRO A 1 161 ? 10.664 64.75 4.465 1 85 161 PRO A CA 1
ATOM 1278 C C . PRO A 1 161 ? 11.625 65.562 5.34 1 85 161 PRO A C 1
ATOM 1280 O O . PRO A 1 161 ? 11.594 65.438 6.57 1 85 161 PRO A O 1
ATOM 1283 N N . PRO A 1 162 ? 12.438 66.375 4.848 1 75.56 162 PRO A N 1
ATOM 1284 C CA . PRO A 1 162 ? 13.375 67.062 5.719 1 75.56 162 PRO A CA 1
ATOM 1285 C C . PRO A 1 162 ? 12.703 68.125 6.578 1 75.56 162 PRO A C 1
ATOM 1287 O O . PRO A 1 162 ? 13.281 68.625 7.562 1 75.56 162 PRO A O 1
ATOM 1290 N N . LEU A 1 163 ? 11.578 68.5 6.184 1 75.75 163 LEU A N 1
ATOM 1291 C CA . LEU A 1 163 ? 10.883 69.5 6.934 1 75.75 163 LEU A CA 1
ATOM 1292 C C . LEU A 1 163 ? 10.336 69 8.242 1 75.75 163 LEU A C 1
ATOM 1294 O O . LEU A 1 163 ? 9.719 67.938 8.266 1 75.75 163 LEU A O 1
ATOM 1298 N N . ALA A 1 164 ? 10.789 69.625 9.336 1 69.81 164 ALA A N 1
ATOM 1299 C CA . ALA A 1 164 ? 10.406 69.188 10.68 1 69.81 164 ALA A CA 1
ATOM 1300 C C . ALA A 1 164 ? 8.906 69.375 10.906 1 69.81 164 ALA A C 1
ATOM 1302 O O . ALA A 1 164 ? 8.273 70.25 10.305 1 69.81 164 ALA A O 1
ATOM 1303 N N . ALA A 1 165 ? 8.469 68.375 11.742 1 69.44 165 ALA A N 1
ATOM 1304 C CA . ALA A 1 165 ? 7.086 68.5 12.188 1 69.44 165 ALA A CA 1
ATOM 1305 C C . ALA A 1 165 ? 6.949 69.625 13.211 1 69.44 165 ALA A C 1
ATOM 1307 O O . ALA A 1 165 ? 7.887 69.875 13.969 1 69.44 165 ALA A O 1
ATOM 1308 N N . ASP A 1 166 ? 5.918 70.25 13.203 1 68.69 166 ASP A N 1
ATOM 1309 C CA . ASP A 1 166 ? 5.684 71.438 14.07 1 68.69 166 ASP A CA 1
ATOM 1310 C C . ASP A 1 166 ? 5.207 71 15.453 1 68.69 166 ASP A C 1
ATOM 1312 O O . ASP A 1 166 ? 4.863 71.812 16.281 1 68.69 166 ASP A O 1
ATOM 1316 N N . HIS A 1 167 ? 5.273 69.75 15.734 1 82.56 167 HIS A N 1
ATOM 1317 C CA . HIS A 1 167 ? 4.715 69.312 17.016 1 82.56 167 HIS A CA 1
ATOM 1318 C C . HIS A 1 167 ? 5.777 68.625 17.875 1 82.56 167 HIS A C 1
ATOM 1320 O O . HIS A 1 167 ? 6.621 67.875 17.375 1 82.56 167 HIS A O 1
ATOM 1326 N N . ALA A 1 168 ? 5.684 68.875 19.141 1 89.44 168 ALA A N 1
ATOM 1327 C CA . ALA A 1 168 ? 6.637 68.312 20.109 1 89.44 168 ALA A CA 1
ATOM 1328 C C . ALA A 1 168 ? 6.254 66.875 20.484 1 89.44 168 ALA A C 1
ATOM 1330 O O . ALA A 1 168 ? 5.07 66.562 20.578 1 89.44 168 ALA A O 1
ATOM 1331 N N . ALA A 1 169 ? 7.23 66.062 20.719 1 94 169 ALA A N 1
ATOM 1332 C CA . ALA A 1 169 ? 7.027 64.75 21.25 1 94 169 ALA A CA 1
ATOM 1333 C C . ALA A 1 169 ? 6.477 64.812 22.672 1 94 169 ALA A C 1
ATOM 1335 O O . ALA A 1 169 ? 6.852 65.688 23.453 1 94 169 ALA A O 1
ATOM 1336 N N . ARG A 1 170 ? 5.613 63.875 22.984 1 96.06 170 ARG A N 1
ATOM 1337 C CA . ARG A 1 170 ? 5.043 63.812 24.328 1 96.06 170 ARG A CA 1
ATOM 1338 C C . ARG A 1 170 ? 5.441 62.5 25.016 1 96.06 170 ARG A C 1
ATOM 1340 O O . ARG A 1 170 ? 5.254 61.406 24.453 1 96.06 170 ARG A O 1
ATOM 1347 N N . HIS A 1 171 ? 5.996 62.656 26.156 1 96.56 171 HIS A N 1
ATOM 1348 C CA . HIS A 1 171 ? 6.27 61.5 27.016 1 96.56 171 HIS A CA 1
ATOM 1349 C C . HIS A 1 171 ? 5.066 61.156 27.875 1 96.56 171 HIS A C 1
ATOM 1351 O O . HIS A 1 171 ? 4.547 62.031 28.594 1 96.56 171 HIS A O 1
ATOM 1357 N N . LEU A 1 172 ? 4.629 59.969 27.812 1 97.25 172 LEU A N 1
ATOM 1358 C CA . LEU A 1 172 ? 3.443 59.531 28.547 1 97.25 172 LEU A CA 1
ATOM 1359 C C . LEU A 1 172 ? 3.818 58.594 29.688 1 97.25 172 LEU A C 1
ATOM 1361 O O . LEU A 1 172 ? 4.691 57.75 29.531 1 97.25 172 LEU A O 1
ATOM 1365 N N . ASP A 1 173 ? 3.154 58.781 30.797 1 94.81 173 ASP A N 1
ATOM 1366 C CA . ASP A 1 173 ? 3.367 57.875 31.922 1 94.81 173 ASP A CA 1
ATOM 1367 C C . ASP A 1 173 ? 2.582 56.594 31.75 1 94.81 173 ASP A C 1
ATOM 1369 O O . ASP A 1 173 ? 2.959 55.531 32.281 1 94.81 173 ASP A O 1
ATOM 1373 N N . ARG A 1 174 ? 1.497 56.75 31.125 1 96 174 ARG A N 1
ATOM 1374 C CA . ARG A 1 174 ? 0.631 55.625 30.797 1 96 174 ARG A CA 1
ATOM 1375 C C . ARG A 1 174 ? -0.04 55.812 29.438 1 96 174 ARG A C 1
ATOM 1377 O O . ARG A 1 174 ? 0.007 56.906 28.875 1 96 174 ARG A O 1
ATOM 1384 N N . LEU A 1 175 ? -0.571 54.781 28.969 1 97.75 175 LEU A N 1
ATOM 1385 C CA . LEU A 1 175 ? -1.297 54.906 27.719 1 97.75 175 LEU A CA 1
ATOM 1386 C C . LEU A 1 175 ? -2.527 55.781 27.875 1 97.75 175 LEU A C 1
ATOM 1388 O O . LEU A 1 175 ? -3.455 55.438 28.609 1 97.75 175 LEU A O 1
ATOM 1392 N N . ASP A 1 176 ? -2.561 56.844 27.234 1 96.62 176 ASP A N 1
ATOM 1393 C CA . ASP A 1 176 ? -3.75 57.688 27.266 1 96.62 176 ASP A CA 1
ATOM 1394 C C . ASP A 1 176 ? -4.758 57.25 26.203 1 96.62 176 ASP A C 1
ATOM 1396 O O . ASP A 1 176 ? -4.586 56.219 25.562 1 96.62 176 ASP A O 1
ATOM 1400 N N . ALA A 1 177 ? -5.809 58 26.062 1 96.69 177 ALA A N 1
ATOM 1401 C CA . ALA A 1 177 ? -6.918 57.625 25.188 1 96.69 177 ALA A CA 1
ATOM 1402 C C . ALA A 1 177 ? -6.461 57.5 23.734 1 96.69 177 ALA A C 1
ATOM 1404 O O . ALA A 1 177 ? -6.836 56.562 23.031 1 96.69 177 ALA A O 1
ATOM 1405 N N . ARG A 1 178 ? -5.668 58.406 23.281 1 96.75 178 ARG A N 1
ATOM 1406 C CA . ARG A 1 178 ? -5.191 58.406 21.891 1 96.75 178 ARG A CA 1
ATOM 1407 C C . ARG A 1 178 ? -4.25 57.219 21.641 1 96.75 178 ARG A C 1
ATOM 1409 O O . ARG A 1 178 ? -4.359 56.531 20.625 1 96.75 178 ARG A O 1
ATOM 1416 N N . ALA A 1 179 ? -3.363 57.062 22.562 1 97.75 179 ALA A N 1
ATOM 1417 C CA . ALA A 1 179 ? -2.441 55.938 22.453 1 97.75 179 ALA A CA 1
ATOM 1418 C C . ALA A 1 179 ? -3.195 54.594 22.422 1 97.75 179 ALA A C 1
ATOM 1420 O O . ALA A 1 179 ? -2.904 53.75 21.578 1 97.75 179 ALA A O 1
ATOM 1421 N N . ARG A 1 180 ? -4.156 54.469 23.25 1 97.62 180 ARG A N 1
ATOM 1422 C CA . ARG A 1 180 ? -4.969 53.25 23.297 1 97.62 180 ARG A CA 1
ATOM 1423 C C . ARG A 1 180 ? -5.711 53.031 21.969 1 97.62 180 ARG A C 1
ATOM 1425 O O . ARG A 1 180 ? -5.754 51.938 21.453 1 97.62 180 ARG A O 1
ATOM 1432 N N . ALA A 1 181 ? -6.25 54.062 21.5 1 97.06 181 ALA A N 1
ATOM 1433 C CA . ALA A 1 181 ? -6.992 53.969 20.25 1 97.06 181 ALA A CA 1
ATOM 1434 C C . ALA A 1 181 ? -6.086 53.531 19.109 1 97.06 181 ALA A C 1
ATOM 1436 O O . ALA A 1 181 ? -6.504 52.75 18.234 1 97.06 181 ALA A O 1
ATOM 1437 N N . MET A 1 182 ? -4.867 54 19.016 1 97.56 182 MET A N 1
ATOM 1438 C CA . MET A 1 182 ? -3.912 53.656 17.969 1 97.56 182 MET A CA 1
ATOM 1439 C C . MET A 1 182 ? -3.582 52.156 18.031 1 97.56 182 MET A C 1
ATOM 1441 O O . MET A 1 182 ? -3.523 51.5 17 1 97.56 182 MET A O 1
ATOM 1445 N N . ILE A 1 183 ? -3.432 51.688 19.234 1 97.94 183 ILE A N 1
ATOM 1446 C CA . ILE A 1 183 ? -3.076 50.281 19.406 1 97.94 183 ILE A CA 1
ATOM 1447 C C . ILE A 1 183 ? -4.281 49.406 19.078 1 97.94 183 ILE A C 1
ATOM 1449 O O . ILE A 1 183 ? -4.16 48.438 18.328 1 97.94 183 ILE A O 1
ATOM 1453 N N . GLU A 1 184 ? -5.418 49.75 19.547 1 95.56 184 GLU A N 1
ATOM 1454 C CA . GLU A 1 184 ? -6.629 48.938 19.391 1 95.56 184 GLU A CA 1
ATOM 1455 C C . GLU A 1 184 ? -7.09 48.875 17.938 1 95.56 184 GLU A C 1
ATOM 1457 O O . GLU A 1 184 ? -7.742 47.938 17.531 1 95.56 184 GLU A O 1
ATOM 1462 N N . ALA A 1 185 ? -6.699 49.844 17.219 1 94.62 185 ALA A N 1
ATOM 1463 C CA . ALA A 1 185 ? -7.125 49.906 15.82 1 94.62 185 ALA A CA 1
ATOM 1464 C C . ALA A 1 185 ? -6.059 49.312 14.891 1 94.62 185 ALA A C 1
ATOM 1466 O O . ALA A 1 185 ? -6.305 49.125 13.703 1 94.62 185 ALA A O 1
ATOM 1467 N N . ALA A 1 186 ? -4.992 49.031 15.383 1 96.06 186 ALA A N 1
ATOM 1468 C CA . ALA A 1 186 ? -3.838 48.688 14.547 1 96.06 186 ALA A CA 1
ATOM 1469 C C . ALA A 1 186 ? -4.035 47.344 13.852 1 96.06 186 ALA A C 1
ATOM 1471 O O . ALA A 1 186 ? -4.551 46.406 14.453 1 96.06 186 ALA A O 1
ATOM 1472 N N . ASP A 1 187 ? -3.691 47.312 12.57 1 96.62 187 ASP A N 1
ATOM 1473 C CA . ASP A 1 187 ? -3.572 46.062 11.82 1 96.62 187 ASP A CA 1
ATOM 1474 C C . ASP A 1 187 ? -2.109 45.75 11.547 1 96.62 187 ASP A C 1
ATOM 1476 O O . ASP A 1 187 ? -1.807 44.688 10.961 1 96.62 187 ASP A O 1
ATOM 1480 N N . THR A 1 188 ? -1.258 46.688 11.953 1 97.12 188 THR A N 1
ATOM 1481 C CA . THR A 1 188 ? 0.178 46.562 11.719 1 97.12 188 THR A CA 1
ATOM 1482 C C . THR A 1 188 ? 0.958 47.312 12.805 1 97.12 188 THR A C 1
ATOM 1484 O O . THR A 1 188 ? 0.554 48.375 13.242 1 97.12 188 THR A O 1
ATOM 1487 N N . PHE A 1 189 ? 2.029 46.75 13.234 1 98.19 189 PHE A N 1
ATOM 1488 C CA . PHE A 1 189 ? 3.037 47.469 14 1 98.19 189 PHE A CA 1
ATOM 1489 C C . PHE A 1 189 ? 4.414 46.844 13.805 1 98.19 189 PHE A C 1
ATOM 1491 O O . PHE A 1 189 ? 4.555 45.844 13.102 1 98.19 189 PHE A O 1
ATOM 1498 N N . PHE A 1 190 ? 5.422 47.531 14.328 1 98.75 190 PHE A N 1
ATOM 1499 C CA . PHE A 1 190 ? 6.785 47.031 14.227 1 98.75 190 PHE A CA 1
ATOM 1500 C C . PHE A 1 190 ? 7.383 46.812 15.617 1 98.75 190 PHE A C 1
ATOM 1502 O O . PHE A 1 190 ? 7.059 47.531 16.547 1 98.75 190 PHE A O 1
ATOM 1509 N N . VAL A 1 191 ? 8.234 45.844 15.695 1 98.81 191 VAL A N 1
ATOM 1510 C CA . VAL A 1 191 ? 8.812 45.469 16.984 1 98.81 191 VAL A CA 1
ATOM 1511 C C . VAL A 1 191 ? 10.328 45.312 16.844 1 98.81 191 VAL A C 1
ATOM 1513 O O . VAL A 1 191 ? 10.805 44.656 15.906 1 98.81 191 VAL A O 1
ATOM 1516 N N . ALA A 1 192 ? 11.055 45.875 17.734 1 98.81 192 ALA A N 1
ATOM 1517 C CA . ALA A 1 192 ? 12.508 45.75 17.828 1 98.81 192 ALA A CA 1
ATOM 1518 C C . ALA A 1 192 ? 12.914 44.969 19.078 1 98.81 192 ALA A C 1
ATOM 1520 O O . ALA A 1 192 ? 12.242 45.031 20.109 1 98.81 192 ALA A O 1
ATOM 1521 N N . SER A 1 193 ? 13.922 44.219 18.953 1 98.69 193 SER A N 1
ATOM 1522 C CA . SER A 1 193 ? 14.508 43.438 20.031 1 98.69 193 SER A CA 1
ATOM 1523 C C . SER A 1 193 ? 16 43.188 19.797 1 98.69 193 SER A C 1
ATOM 1525 O O . SER A 1 193 ? 16.531 43.531 18.734 1 98.69 193 SER A O 1
ATOM 1527 N N . TYR A 1 194 ? 16.703 42.688 20.844 1 98.31 194 TYR A N 1
ATOM 1528 C CA . TYR A 1 194 ? 18.141 42.469 20.641 1 98.31 194 TYR A CA 1
ATOM 1529 C C . TYR A 1 194 ? 18.672 41.438 21.609 1 98.31 194 TYR A C 1
ATOM 1531 O O . TYR A 1 194 ? 18 41.062 22.594 1 98.31 194 TYR A O 1
ATOM 1539 N N . VAL A 1 195 ? 19.766 40.938 21.266 1 97 195 VAL A N 1
ATOM 1540 C CA . VAL A 1 195 ? 20.5 40 22.125 1 97 195 VAL A CA 1
ATOM 1541 C C . VAL A 1 195 ? 21.984 40.375 22.109 1 97 195 VAL A C 1
ATOM 1543 O O . VAL A 1 195 ? 22.453 41.031 21.172 1 97 195 VAL A O 1
ATOM 1546 N N . GLU A 1 196 ? 22.609 40.062 23.219 1 94.44 196 GLU A N 1
ATOM 1547 C CA . GLU A 1 196 ? 24.078 40.094 23.25 1 94.44 196 GLU A CA 1
ATOM 1548 C C . GLU A 1 196 ? 24.641 38.719 22.906 1 94.44 196 GLU A C 1
ATOM 1550 O O . GLU A 1 196 ? 24.453 37.75 23.641 1 94.44 196 GLU A O 1
ATOM 1555 N N . ARG A 1 197 ? 25.281 38.656 21.797 1 88.44 197 ARG A N 1
ATOM 1556 C CA . ARG A 1 197 ? 25.812 37.375 21.344 1 88.44 197 ARG A CA 1
ATOM 1557 C C . ARG A 1 197 ? 26.984 36.938 22.203 1 88.44 197 ARG A C 1
ATOM 1559 O O . ARG A 1 197 ? 27.516 37.719 23 1 88.44 197 ARG A O 1
ATOM 1566 N N . GLU A 1 198 ? 27.375 35.688 22 1 82 198 GLU A N 1
ATOM 1567 C CA . GLU A 1 198 ? 28.453 35.094 22.797 1 82 198 GLU A CA 1
ATOM 1568 C C . GLU A 1 198 ? 29.781 35.812 22.531 1 82 198 GLU A C 1
ATOM 1570 O O . GLU A 1 198 ? 30.641 35.875 23.406 1 82 198 GLU A O 1
ATOM 1575 N N . ASP A 1 199 ? 29.875 36.312 21.312 1 81.25 199 ASP A N 1
ATOM 1576 C CA . ASP A 1 199 ? 31.125 36.969 20.953 1 81.25 199 ASP A CA 1
ATOM 1577 C C . ASP A 1 199 ? 31.141 38.406 21.453 1 81.25 199 ASP A C 1
ATOM 1579 O O . ASP A 1 199 ? 32.094 39.156 21.188 1 81.25 199 ASP A O 1
ATOM 1583 N N . GLY A 1 200 ? 30.094 38.781 22.203 1 83.44 200 GLY A N 1
ATOM 1584 C CA . GLY A 1 200 ? 30.031 40.125 22.812 1 83.44 200 GLY A CA 1
ATOM 1585 C C . GLY A 1 200 ? 29.359 41.156 21.906 1 83.44 200 GLY A C 1
ATOM 1586 O O . GLY A 1 200 ? 29.156 42.281 22.312 1 83.44 200 GLY A O 1
ATOM 1587 N N . ARG A 1 201 ? 29.109 40.719 20.719 1 88.06 201 ARG A N 1
ATOM 1588 C CA . ARG A 1 201 ? 28.484 41.656 19.781 1 88.06 201 ARG A CA 1
ATOM 1589 C C . ARG A 1 201 ? 26.984 41.688 19.984 1 88.06 201 ARG A C 1
ATOM 1591 O O . ARG A 1 201 ? 26.344 40.656 20.156 1 88.06 201 ARG A O 1
ATOM 1598 N N . ARG A 1 202 ? 26.391 42.938 19.953 1 95.94 202 ARG A N 1
ATOM 1599 C CA . ARG A 1 202 ? 24.938 43.125 20.031 1 95.94 202 ARG A CA 1
ATOM 1600 C C . ARG A 1 202 ? 24.297 42.938 18.672 1 95.94 202 ARG A C 1
ATOM 1602 O O . ARG A 1 202 ? 24.766 43.469 17.656 1 95.94 202 ARG A O 1
ATOM 1609 N N . GLN A 1 203 ? 23.328 42.156 18.703 1 96.56 203 GLN A N 1
ATOM 1610 C CA . GLN A 1 203 ? 22.5 41.969 17.5 1 96.56 203 GLN A CA 1
ATOM 1611 C C . GLN A 1 203 ? 21.094 42.531 17.719 1 96.56 203 GLN A C 1
ATOM 1613 O O . GLN A 1 203 ? 20.375 42.094 18.609 1 96.56 203 GLN A O 1
ATOM 1618 N N . VAL A 1 204 ? 20.75 43.5 16.906 1 98.31 204 VAL A N 1
ATOM 1619 C CA . VAL A 1 204 ? 19.422 44.094 16.969 1 98.31 204 VAL A CA 1
ATOM 1620 C C . VAL A 1 204 ? 18.578 43.594 15.805 1 98.31 204 VAL A C 1
ATOM 1622 O O . VAL A 1 204 ? 19.078 43.344 14.719 1 98.31 204 VAL A O 1
ATOM 1625 N N . ASP A 1 205 ? 17.328 43.375 16.062 1 98.12 205 ASP A N 1
ATOM 1626 C CA . ASP A 1 205 ? 16.359 43 15.047 1 98.12 205 ASP A CA 1
ATOM 1627 C C . ASP A 1 205 ? 15.141 43.906 15.078 1 98.12 205 ASP A C 1
ATOM 1629 O O . ASP A 1 205 ? 14.789 44.438 16.125 1 98.12 205 ASP A O 1
ATOM 1633 N N . VAL A 1 206 ? 14.516 44.094 13.945 1 98.5 206 VAL A N 1
ATOM 1634 C CA . VAL A 1 206 ? 13.227 44.781 13.844 1 98.5 206 VAL A CA 1
ATOM 1635 C C . VAL A 1 206 ? 12.328 44.031 12.852 1 98.5 206 VAL A C 1
ATOM 1637 O O . VAL A 1 206 ? 12.797 43.562 11.805 1 98.5 206 VAL A O 1
ATOM 1640 N N . SER A 1 207 ? 11.094 43.812 13.273 1 97.44 207 SER A N 1
ATOM 1641 C CA . SER A 1 207 ? 10.195 43 12.477 1 97.44 207 SER A CA 1
ATOM 1642 C C . SER A 1 207 ? 8.812 43.625 12.367 1 97.44 207 SER A C 1
ATOM 1644 O O . SER A 1 207 ? 8.461 44.5 13.156 1 97.44 207 SER A O 1
ATOM 1646 N N . HIS A 1 208 ? 8.109 43.219 11.328 1 97.44 208 HIS A N 1
ATOM 1647 C CA . HIS A 1 208 ? 6.711 43.562 11.094 1 97.44 208 HIS A CA 1
ATOM 1648 C C . HIS A 1 208 ? 5.77 42.562 11.758 1 97.44 208 HIS A C 1
ATOM 1650 O O . HIS A 1 208 ? 6.02 41.344 11.727 1 97.44 208 HIS A O 1
ATOM 1656 N N . ARG A 1 209 ? 4.797 43.031 12.445 1 96.75 209 ARG A N 1
ATOM 1657 C CA . ARG A 1 209 ? 3.701 42.219 12.953 1 96.75 209 ARG A CA 1
ATOM 1658 C C . ARG A 1 209 ? 2.363 42.688 12.391 1 96.75 209 ARG A C 1
ATOM 1660 O O . ARG A 1 209 ? 2.043 43.875 12.445 1 96.75 209 ARG A O 1
ATOM 1667 N N . GLY A 1 210 ? 1.638 41.781 11.812 1 95.56 210 GLY A N 1
ATOM 1668 C CA . GLY A 1 210 ? 0.338 42.094 11.242 1 95.56 210 GLY A CA 1
ATOM 1669 C C . GLY A 1 210 ? -0.756 41.125 11.68 1 95.56 210 GLY A C 1
ATOM 1670 O O . GLY A 1 210 ? -0.476 40 12.078 1 95.56 210 GLY A O 1
ATOM 1671 N N . GLY A 1 211 ? -1.955 41.562 11.625 1 94.38 211 GLY A N 1
ATOM 1672 C CA . GLY A 1 211 ? -3.18 40.812 11.93 1 94.38 211 GLY A CA 1
ATOM 1673 C C . GLY A 1 211 ? -4.434 41.625 11.594 1 94.38 211 GLY A C 1
ATOM 1674 O O . GLY A 1 211 ? -4.363 42.656 10.969 1 94.38 211 GLY A O 1
ATOM 1675 N N . LYS A 1 212 ? -5.566 41.031 11.898 1 93.88 212 LYS A N 1
ATOM 1676 C CA . LYS A 1 212 ? -6.797 41.812 11.805 1 93.88 212 LYS A CA 1
ATOM 1677 C C . LYS A 1 212 ? -6.754 43 12.75 1 93.88 212 LYS A C 1
ATOM 1679 O O . LYS A 1 212 ? -6.098 42.969 13.789 1 93.88 212 LYS A O 1
ATOM 1684 N N . ALA A 1 213 ? -7.461 44.031 12.359 1 91.44 213 ALA A N 1
ATOM 1685 C CA . ALA A 1 213 ? -7.496 45.188 13.234 1 91.44 213 ALA A CA 1
ATOM 1686 C C . ALA A 1 213 ? -7.949 44.812 14.641 1 91.44 213 ALA A C 1
ATOM 1688 O O . ALA A 1 213 ? -8.961 44.125 14.812 1 91.44 213 ALA A O 1
ATOM 1689 N N . GLY A 1 214 ? -7.066 45.25 15.617 1 88.38 214 GLY A N 1
ATOM 1690 C CA . GLY A 1 214 ? -7.41 45 17 1 88.38 214 GLY A CA 1
ATOM 1691 C C . GLY A 1 214 ? -6.828 43.688 17.516 1 88.38 214 GLY A C 1
ATOM 1692 O O . GLY A 1 214 ? -7.246 43.188 18.562 1 88.38 214 GLY A O 1
ATOM 1693 N N . PHE A 1 215 ? -5.852 43.094 16.75 1 95.38 215 PHE A N 1
ATOM 1694 C CA . PHE A 1 215 ? -5.305 41.812 17.188 1 95.38 215 PHE A CA 1
ATOM 1695 C C . PHE A 1 215 ? -4.406 42 18.406 1 95.38 215 PHE A C 1
ATOM 1697 O O . PHE A 1 215 ? -4 41 19.031 1 95.38 215 PHE A O 1
ATOM 1704 N N . VAL A 1 216 ? -4.141 43.219 18.781 1 97.94 216 VAL A N 1
ATOM 1705 C CA . VAL A 1 216 ? -3.408 43.531 20 1 97.94 216 VAL A CA 1
ATOM 1706 C C . VAL A 1 216 ? -4.391 43.875 21.125 1 97.94 216 VAL A C 1
ATOM 1708 O O . VAL A 1 216 ? -5.207 44.812 20.969 1 97.94 216 VAL A O 1
ATOM 1711 N N . ARG A 1 217 ? -4.305 43.188 22.203 1 97.56 217 ARG A N 1
ATOM 1712 C CA . ARG A 1 217 ? -5.176 43.5 23.328 1 97.56 217 ARG A CA 1
ATOM 1713 C C . ARG A 1 217 ? -4.434 44.281 24.391 1 97.56 217 ARG A C 1
ATOM 1715 O O . ARG A 1 217 ? -3.281 44 24.703 1 97.56 217 ARG A O 1
ATOM 1722 N N . ILE A 1 218 ? -5.117 45.344 24.953 1 97.88 218 ILE A N 1
ATOM 1723 C CA . ILE A 1 218 ? -4.586 46.094 26.078 1 97.88 218 ILE A CA 1
ATOM 1724 C C . ILE A 1 218 ? -5.305 45.688 27.359 1 97.88 218 ILE A C 1
ATOM 1726 O O . ILE A 1 218 ? -6.52 45.875 27.484 1 97.88 218 ILE A O 1
ATOM 1730 N N . GLY A 1 219 ? -4.562 45.219 28.281 1 95.81 219 GLY A N 1
ATOM 1731 C CA . GLY A 1 219 ? -5.137 44.906 29.578 1 95.81 219 GLY A CA 1
ATOM 1732 C C . GLY A 1 219 ? -5.414 46.125 30.422 1 95.81 219 GLY A C 1
ATOM 1733 O O . GLY A 1 219 ? -4.973 47.25 30.094 1 95.81 219 GLY A O 1
ATOM 1734 N N . GLU A 1 220 ? -6.113 45.906 31.5 1 92.69 220 GLU A N 1
ATOM 1735 C CA . GLU A 1 220 ? -6.379 47 32.438 1 92.69 220 GLU A CA 1
ATOM 1736 C C . GLU A 1 220 ? -5.082 47.562 33.031 1 92.69 220 GLU A C 1
ATOM 1738 O O . GLU A 1 220 ? -4.996 48.75 33.312 1 92.69 220 GLU A O 1
ATOM 1743 N N . ASP A 1 221 ? -4.164 46.781 33.062 1 92.94 221 ASP A N 1
ATOM 1744 C CA . ASP A 1 221 ? -2.869 47.156 33.625 1 92.94 221 ASP A CA 1
ATOM 1745 C C . ASP A 1 221 ? -1.994 47.844 32.562 1 92.94 221 ASP A C 1
ATOM 1747 O O . ASP A 1 221 ? -0.861 48.219 32.844 1 92.94 221 ASP A O 1
ATOM 1751 N N . GLY A 1 222 ? -2.506 47.938 31.359 1 95.44 222 GLY A N 1
ATOM 1752 C CA . GLY A 1 222 ? -1.755 48.562 30.281 1 95.44 222 GLY A CA 1
ATOM 1753 C C . GLY A 1 222 ? -0.847 47.594 29.547 1 95.44 222 GLY A C 1
ATOM 1754 O O . GLY A 1 222 ? -0.183 47.969 28.578 1 95.44 222 GLY A O 1
ATOM 1755 N N . VAL A 1 223 ? -0.854 46.344 29.953 1 97.88 223 VAL A N 1
ATOM 1756 C CA . VAL A 1 223 ? -0.021 45.344 29.328 1 97.88 223 VAL A CA 1
ATOM 1757 C C . VAL A 1 223 ? -0.667 44.875 28.031 1 97.88 223 VAL A C 1
ATOM 1759 O O . VAL A 1 223 ? -1.882 44.656 27.969 1 97.88 223 VAL A O 1
ATOM 1762 N N . LEU A 1 224 ? 0.157 44.75 27.016 1 98.56 224 LEU A N 1
ATOM 1763 C CA . LEU A 1 224 ? -0.322 44.281 25.734 1 98.56 224 LEU A CA 1
ATOM 1764 C C . LEU A 1 224 ? -0.179 42.75 25.625 1 98.56 224 LEU A C 1
ATOM 1766 O O . LEU A 1 224 ? 0.814 42.188 26.078 1 98.56 224 LEU A O 1
ATOM 1770 N N . THR A 1 225 ? -1.126 42.062 25.047 1 98.44 225 THR A N 1
ATOM 1771 C CA . THR A 1 225 ? -1.062 40.656 24.688 1 98.44 225 THR A CA 1
ATOM 1772 C C . THR A 1 225 ? -1.229 40.469 23.172 1 98.44 225 THR A C 1
ATOM 1774 O O . THR A 1 225 ? -2.215 40.938 22.594 1 98.44 225 THR A O 1
ATOM 1777 N N . ILE A 1 226 ? -0.285 39.812 22.562 1 98.31 226 ILE A N 1
ATOM 1778 C CA . ILE A 1 226 ? -0.214 39.75 21.109 1 98.31 226 ILE A CA 1
ATOM 1779 C C . ILE A 1 226 ? -0.067 38.312 20.656 1 98.31 226 ILE A C 1
ATOM 1781 O O . ILE A 1 226 ? 0.8 37.562 21.141 1 98.31 226 ILE A O 1
ATOM 1785 N N . PRO A 1 227 ? -0.955 37.875 19.734 1 97.88 227 PRO A N 1
ATOM 1786 C CA . PRO A 1 227 ? -0.777 36.531 19.188 1 97.88 227 PRO A CA 1
ATOM 1787 C C . PRO A 1 227 ? 0.371 36.438 18.188 1 97.88 227 PRO A C 1
ATOM 1789 O O . PRO A 1 227 ? 0.661 37.438 17.5 1 97.88 227 PRO A O 1
ATOM 1792 N N . ASP A 1 228 ? 1.025 35.312 18.172 1 96.81 228 ASP A N 1
ATOM 1793 C CA . ASP A 1 228 ? 1.997 34.938 17.141 1 96.81 228 ASP A CA 1
ATOM 1794 C C . ASP A 1 228 ? 1.414 33.938 16.172 1 96.81 228 ASP A C 1
ATOM 1796 O O . ASP A 1 228 ? 0.931 32.875 16.594 1 96.81 228 ASP A O 1
ATOM 1800 N N . PHE A 1 229 ? 1.442 34.281 14.922 1 96.31 229 PHE A N 1
ATOM 1801 C CA . PHE A 1 229 ? 0.835 33.469 13.883 1 96.31 229 PHE A CA 1
ATOM 1802 C C . PHE A 1 229 ? 1.896 32.656 13.141 1 96.31 229 PHE A C 1
ATOM 1804 O O . PHE A 1 229 ? 3.094 32.812 13.383 1 96.31 229 PHE A O 1
ATOM 1811 N N . ALA A 1 230 ? 1.443 31.766 12.297 1 94.25 230 ALA A N 1
ATOM 1812 C CA . ALA A 1 230 ? 2.344 30.891 11.539 1 94.25 230 ALA A CA 1
ATOM 1813 C C . ALA A 1 230 ? 3.289 31.719 10.664 1 94.25 230 ALA A C 1
ATOM 1815 O O . ALA A 1 230 ? 2.844 32.531 9.859 1 94.25 230 ALA A O 1
ATOM 1816 N N . GLY A 1 231 ? 4.57 31.516 10.867 1 92.12 231 GLY A N 1
ATOM 1817 C CA . GLY A 1 231 ? 5.574 32.25 10.117 1 92.12 231 GLY A CA 1
ATOM 1818 C C . GLY A 1 231 ? 6.656 31.359 9.539 1 92.12 231 GLY A C 1
ATOM 1819 O O . GLY A 1 231 ? 6.395 30.203 9.164 1 92.12 231 GLY A O 1
ATOM 1820 N N . ASN A 1 232 ? 7.852 31.891 9.391 1 90.38 232 ASN A N 1
ATOM 1821 C CA . ASN A 1 232 ? 8.953 31.203 8.734 1 90.38 232 ASN A CA 1
ATOM 1822 C C . ASN A 1 232 ? 9.742 30.344 9.727 1 90.38 232 ASN A C 1
ATOM 1824 O O . ASN A 1 232 ? 10.695 29.672 9.352 1 90.38 232 ASN A O 1
ATOM 1828 N N . LEU A 1 233 ? 9.438 30.484 11.047 1 92.94 233 LEU A N 1
ATOM 1829 C CA . LEU A 1 233 ? 9.953 29.625 12.102 1 92.94 233 LEU A CA 1
ATOM 1830 C C . LEU A 1 233 ? 11.383 30 12.461 1 92.94 233 LEU A C 1
ATOM 1832 O O . LEU A 1 233 ? 12.109 29.219 13.078 1 92.94 233 LEU A O 1
ATOM 1836 N N . PHE A 1 234 ? 11.828 31.219 12.055 1 94.44 234 PHE A N 1
ATOM 1837 C CA . PHE A 1 234 ? 13.148 31.719 12.445 1 94.44 234 PHE A CA 1
ATOM 1838 C C . PHE A 1 234 ? 13.164 32.094 13.922 1 94.44 234 PHE A C 1
ATOM 1840 O O . PHE A 1 234 ? 14.164 31.891 14.609 1 94.44 234 PHE A O 1
ATOM 1847 N N . PHE A 1 235 ? 12.156 32.719 14.367 1 96.12 235 PHE A N 1
ATOM 1848 C CA . PHE A 1 235 ? 11.93 33.125 15.742 1 96.12 235 PHE A CA 1
ATOM 1849 C C . PHE A 1 235 ? 12.945 34.188 16.156 1 96.12 235 PHE A C 1
ATOM 1851 O O . PHE A 1 235 ? 13.422 34.188 17.297 1 96.12 235 PHE A O 1
ATOM 1858 N N . ASN A 1 236 ? 13.25 35.094 15.234 1 95.88 236 ASN A N 1
ATOM 1859 C CA . ASN A 1 236 ? 14.219 36.156 15.555 1 95.88 236 ASN A CA 1
ATOM 1860 C C . ASN A 1 236 ? 13.75 37 16.719 1 95.88 236 ASN A C 1
ATOM 1862 O O . ASN A 1 236 ? 14.5 37.219 17.672 1 95.88 236 ASN A O 1
ATOM 1866 N N . THR A 1 237 ? 12.523 37.438 16.656 1 97.25 237 THR A N 1
ATOM 1867 C CA . THR A 1 237 ? 11.969 38.312 17.672 1 97.25 237 THR A CA 1
ATOM 1868 C C . THR A 1 237 ? 11.719 37.562 18.969 1 97.25 237 THR A C 1
ATOM 1870 O O . THR A 1 237 ? 12.258 37.938 20.016 1 97.25 237 THR A O 1
ATOM 1873 N N . LEU A 1 238 ? 11 36.5 18.859 1 97.81 238 LEU A N 1
ATOM 1874 C CA . LEU A 1 238 ? 10.609 35.781 20.062 1 97.81 238 LEU A CA 1
ATOM 1875 C C . LEU A 1 238 ? 11.812 35.062 20.688 1 97.81 238 LEU A C 1
ATOM 1877 O O . LEU A 1 238 ? 11.891 34.938 21.906 1 97.81 238 LEU A O 1
ATOM 1881 N N . GLY A 1 239 ? 12.711 34.625 19.875 1 97.62 239 GLY A N 1
ATOM 1882 C CA . GLY A 1 239 ? 13.953 34.094 20.406 1 97.62 239 GLY A CA 1
ATOM 1883 C C . GLY A 1 239 ? 14.734 35.125 21.219 1 97.62 239 GLY A C 1
ATOM 1884 O O . GLY A 1 239 ? 15.297 34.781 22.266 1 97.62 239 GLY A O 1
ATOM 1885 N N . ASN A 1 240 ? 14.812 36.375 20.719 1 98.12 240 ASN A N 1
ATOM 1886 C CA . ASN A 1 240 ? 15.43 37.469 21.453 1 98.12 240 ASN A CA 1
ATOM 1887 C C . ASN A 1 240 ? 14.773 37.656 22.828 1 98.12 240 ASN A C 1
ATOM 1889 O O . ASN A 1 240 ? 15.461 37.812 23.828 1 98.12 240 ASN A O 1
ATOM 1893 N N . PHE A 1 241 ? 13.398 37.594 22.828 1 98.06 241 PHE A N 1
ATOM 1894 C CA . PHE A 1 241 ? 12.656 37.781 24.062 1 98.06 241 PHE A CA 1
ATOM 1895 C C . PHE A 1 241 ? 13.078 36.781 25.125 1 98.06 241 PHE A C 1
ATOM 1897 O O . PHE A 1 241 ? 13.125 37.094 26.312 1 98.06 241 PHE A O 1
ATOM 1904 N N . LEU A 1 242 ? 13.352 35.594 24.703 1 96.69 242 LEU A N 1
ATOM 1905 C CA . LEU A 1 242 ? 13.664 34.5 25.641 1 96.69 242 LEU A CA 1
ATOM 1906 C C . LEU A 1 242 ? 14.992 34.75 26.328 1 96.69 242 LEU A C 1
ATOM 1908 O O . LEU A 1 242 ? 15.164 34.406 27.5 1 96.69 242 LEU A O 1
ATOM 1912 N N . VAL A 1 243 ? 15.875 35.375 25.609 1 96.5 243 VAL A N 1
ATOM 1913 C CA . VAL A 1 243 ? 17.219 35.594 26.141 1 96.5 243 VAL A CA 1
ATOM 1914 C C . VAL A 1 243 ? 17.312 36.969 26.766 1 96.5 243 VAL A C 1
ATOM 1916 O O . VAL A 1 243 ? 17.984 37.156 27.781 1 96.5 243 VAL A O 1
ATOM 1919 N N . ASN A 1 244 ? 16.688 37.906 26.156 1 97.56 244 ASN A N 1
ATOM 1920 C CA . ASN A 1 244 ? 16.641 39.312 26.594 1 97.56 244 ASN A CA 1
ATOM 1921 C C . ASN A 1 244 ? 15.227 39.875 26.516 1 97.56 244 ASN A C 1
ATOM 1923 O O . ASN A 1 244 ? 14.844 40.469 25.5 1 97.56 244 ASN A O 1
ATOM 1927 N N . PRO A 1 245 ? 14.484 39.812 27.641 1 97.94 245 PRO A N 1
ATOM 1928 C CA . PRO A 1 245 ? 13.062 40.125 27.625 1 97.94 245 PRO A CA 1
ATOM 1929 C C . PRO A 1 245 ? 12.805 41.625 27.5 1 97.94 245 PRO A C 1
ATOM 1931 O O . PRO A 1 245 ? 12.102 42.219 28.344 1 97.94 245 PRO A O 1
ATOM 1934 N N . ARG A 1 246 ? 13.336 42.281 26.422 1 98.25 246 ARG A N 1
ATOM 1935 C CA . ARG A 1 246 ? 13.164 43.688 26.109 1 98.25 246 ARG A CA 1
ATOM 1936 C C . ARG A 1 246 ? 12.672 43.875 24.672 1 98.25 246 ARG A C 1
ATOM 1938 O O . ARG A 1 246 ? 13.086 43.125 23.766 1 98.25 246 ARG A O 1
ATOM 1945 N N . ALA A 1 247 ? 11.844 44.844 24.562 1 98.75 247 ALA A N 1
ATOM 1946 C CA . ALA A 1 247 ? 11.312 45.094 23.219 1 98.75 247 ALA A CA 1
ATOM 1947 C C . ALA A 1 247 ? 10.977 46.562 23.047 1 98.75 247 ALA A C 1
ATOM 1949 O O . ALA A 1 247 ? 10.742 47.281 24.016 1 98.75 247 ALA A O 1
ATOM 1950 N N . GLY A 1 248 ? 11.047 47 21.875 1 98.88 248 GLY A N 1
ATOM 1951 C CA . GLY A 1 248 ? 10.516 48.281 21.422 1 98.88 248 GLY A CA 1
ATOM 1952 C C . GLY A 1 248 ? 9.445 48.156 20.359 1 98.88 248 GLY A C 1
ATOM 1953 O O . GLY A 1 248 ? 9.617 47.406 19.391 1 98.88 248 GLY A O 1
ATOM 1954 N N . LEU A 1 249 ? 8.344 48.812 20.562 1 98.88 249 LEU A N 1
ATOM 1955 C CA . LEU A 1 249 ? 7.258 48.75 19.594 1 98.88 249 LEU A CA 1
ATOM 1956 C C . LEU A 1 249 ? 7 50.125 18.984 1 98.88 249 LEU A C 1
ATOM 1958 O O . LEU A 1 249 ? 7.211 51.156 19.656 1 98.88 249 LEU A O 1
ATOM 1962 N N . VAL A 1 250 ? 6.547 50.188 17.766 1 98.88 250 VAL A N 1
ATOM 1963 C CA . VAL A 1 250 ? 6.086 51.438 17.172 1 98.88 250 VAL A CA 1
ATOM 1964 C C . VAL A 1 250 ? 4.789 51.188 16.406 1 98.88 250 VAL A C 1
ATOM 1966 O O . VAL A 1 250 ? 4.688 50.25 15.617 1 98.88 250 VAL A O 1
ATOM 1969 N N . PHE A 1 251 ? 3.781 51.938 16.734 1 98.62 251 PHE A N 1
ATOM 1970 C CA . PHE A 1 251 ? 2.51 52 16.031 1 98.62 251 PHE A CA 1
ATOM 1971 C C . PHE A 1 251 ? 2.402 53.281 15.219 1 98.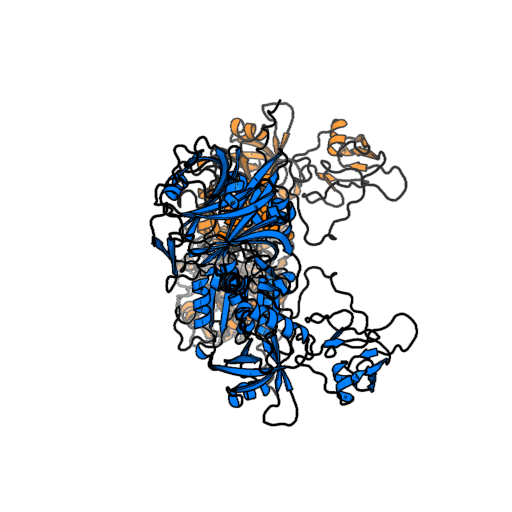62 251 PHE A C 1
ATOM 1973 O O . PHE A 1 251 ? 2.74 54.344 15.703 1 98.62 251 PHE A O 1
ATOM 1980 N N . ALA A 1 252 ? 1.946 53.156 14.039 1 97.75 252 ALA A N 1
ATOM 1981 C CA . ALA A 1 252 ? 1.776 54.312 13.18 1 97.75 252 ALA A CA 1
ATOM 1982 C C . ALA A 1 252 ? 0.3 54.594 12.891 1 97.75 252 ALA A C 1
ATOM 1984 O O . ALA A 1 252 ? -0.472 53.656 12.688 1 97.75 252 ALA A O 1
ATOM 1985 N N . ASP A 1 253 ? -0.092 55.781 13.008 1 97.06 253 ASP A N 1
ATOM 1986 C CA . ASP A 1 253 ? -1.304 56.25 12.336 1 97.06 253 ASP A CA 1
ATOM 1987 C C . ASP A 1 253 ? -1.037 56.531 10.859 1 97.06 253 ASP A C 1
ATOM 1989 O O . ASP A 1 253 ? -0.657 57.656 10.5 1 97.06 253 ASP A O 1
ATOM 1993 N N . PHE A 1 254 ? -1.307 55.656 10.016 1 96.62 254 PHE A N 1
ATOM 1994 C CA . PHE A 1 254 ? -0.898 55.656 8.617 1 96.62 254 PHE A CA 1
ATOM 1995 C C . PHE A 1 254 ? -1.563 56.812 7.879 1 96.62 254 PHE A C 1
ATOM 1997 O O . PHE A 1 254 ? -0.979 57.406 6.957 1 96.62 254 PHE A O 1
ATOM 2004 N N . GLU A 1 255 ? -2.711 57.188 8.25 1 95.69 255 GLU A N 1
ATOM 2005 C CA . GLU A 1 255 ? -3.443 58.25 7.562 1 95.69 255 GLU A CA 1
ATOM 2006 C C . GLU A 1 255 ? -3.094 59.594 8.133 1 95.69 255 GLU A C 1
ATOM 2008 O O . GLU A 1 255 ? -3.068 60.594 7.402 1 95.69 255 GLU A O 1
ATOM 2013 N N . GLY A 1 256 ? -2.816 59.625 9.391 1 94.69 256 GLY A N 1
ATOM 2014 C CA . GLY A 1 256 ? -2.605 60.875 10.055 1 94.69 256 GLY A CA 1
ATOM 2015 C C . GLY A 1 256 ? -1.14 61.25 10.227 1 94.69 256 GLY A C 1
ATOM 2016 O O . GLY A 1 256 ? -0.794 62.406 10.414 1 94.69 256 GLY A O 1
ATOM 2017 N N . GLY A 1 257 ? -0.254 60.219 10.305 1 95.38 257 GLY A N 1
ATOM 2018 C CA . GLY A 1 257 ? 1.179 60.469 10.359 1 95.38 257 GLY A CA 1
ATOM 2019 C C . GLY A 1 257 ? 1.733 60.438 11.773 1 95.38 257 GLY A C 1
ATOM 2020 O O . GLY A 1 257 ? 2.91 60.75 11.984 1 95.38 257 GLY A O 1
ATOM 2021 N N . ASP A 1 258 ? 0.905 60.094 12.758 1 96.81 258 ASP A N 1
ATOM 2022 C CA . ASP A 1 258 ? 1.37 60 14.141 1 96.81 258 ASP A CA 1
ATOM 2023 C C . ASP A 1 258 ? 2.195 58.75 14.352 1 96.81 258 ASP A C 1
ATOM 2025 O O . ASP A 1 258 ? 2 57.75 13.648 1 96.81 258 ASP A O 1
ATOM 2029 N N . LEU A 1 259 ? 3.123 58.875 15.305 1 97.62 259 LEU A N 1
ATOM 2030 C CA . LEU A 1 259 ? 3.855 57.719 15.766 1 97.62 259 LEU A CA 1
ATOM 2031 C C . LEU A 1 259 ? 3.711 57.531 17.281 1 97.62 259 LEU A C 1
ATOM 2033 O O . LEU A 1 259 ? 3.756 58.5 18.031 1 97.62 259 LEU A O 1
ATOM 2037 N N . LEU A 1 260 ? 3.434 56.344 17.656 1 98.62 260 LEU A N 1
ATOM 2038 C CA . LEU A 1 260 ? 3.486 55.938 19.062 1 98.62 260 LEU A CA 1
ATOM 2039 C C . LEU A 1 260 ? 4.609 54.938 19.297 1 98.62 260 LEU A C 1
ATOM 2041 O O . LEU A 1 260 ? 4.582 53.812 18.75 1 98.62 260 LEU A O 1
ATOM 2045 N N . GLN A 1 261 ? 5.602 55.312 20.078 1 98.81 261 GLN A N 1
ATOM 2046 C CA . GLN A 1 261 ? 6.758 54.469 20.344 1 98.81 261 GLN A CA 1
ATOM 2047 C C . GLN A 1 261 ? 6.801 54.031 21.812 1 98.81 261 GLN A C 1
ATOM 2049 O O . GLN A 1 261 ? 6.602 54.875 22.703 1 98.81 261 GLN A O 1
ATOM 2054 N N . LEU A 1 262 ? 7.023 52.719 21.984 1 98.75 262 LEU A N 1
ATOM 2055 C CA . LEU A 1 262 ? 7.078 52.156 23.328 1 98.75 262 LEU A CA 1
ATOM 2056 C C . LEU A 1 262 ? 8.359 51.344 23.516 1 98.75 262 LEU A C 1
ATOM 2058 O O . LEU A 1 262 ? 8.859 50.75 22.578 1 98.75 262 LEU A O 1
ATOM 2062 N N . SER A 1 263 ? 8.922 51.344 24.641 1 98.69 263 SER A N 1
ATOM 2063 C CA . SER A 1 263 ? 9.984 50.469 25.078 1 98.69 263 SER A CA 1
ATOM 2064 C C . SER A 1 263 ? 9.664 49.812 26.438 1 98.69 263 SER A C 1
ATOM 2066 O O . SER A 1 263 ? 9.109 50.5 27.312 1 98.69 263 SER A O 1
ATOM 2068 N N . GLY A 1 264 ? 9.867 48.531 26.516 1 98.56 264 GLY A N 1
ATOM 2069 C CA . GLY A 1 264 ? 9.516 47.875 27.766 1 98.56 264 GLY A CA 1
ATOM 2070 C C . GLY A 1 264 ? 9.938 46.406 27.812 1 98.56 264 GLY A C 1
ATOM 2071 O O . GLY A 1 264 ? 10.938 46.031 27.203 1 98.56 264 GLY A O 1
ATOM 2072 N N . ARG A 1 265 ? 9.219 45.688 28.656 1 98.5 265 ARG A N 1
ATOM 2073 C CA . ARG A 1 265 ? 9.531 44.281 28.891 1 98.5 265 ARG A CA 1
ATOM 2074 C C . ARG A 1 265 ? 8.609 43.375 28.094 1 98.5 265 ARG A C 1
ATOM 2076 O O . ARG A 1 265 ? 7.406 43.625 28 1 98.5 265 ARG A O 1
ATOM 2083 N N . ALA A 1 266 ? 9.203 42.375 27.547 1 98.44 266 ALA A N 1
ATOM 2084 C CA . ALA A 1 266 ? 8.445 41.375 26.766 1 98.44 266 ALA A CA 1
ATOM 2085 C C . ALA A 1 266 ? 8.562 40 27.375 1 98.44 266 ALA A C 1
ATOM 2087 O O . ALA A 1 266 ? 9.594 39.656 27.953 1 98.44 266 ALA A O 1
ATOM 2088 N N . GLN A 1 267 ? 7.508 39.188 27.203 1 98.12 267 GLN A N 1
ATOM 2089 C CA . GLN A 1 267 ? 7.473 37.812 27.703 1 98.12 267 GLN A CA 1
ATOM 2090 C C . GLN A 1 267 ? 6.746 36.875 26.734 1 98.12 267 GLN A C 1
ATOM 2092 O O . GLN A 1 267 ? 5.621 37.156 26.312 1 98.12 267 GLN A O 1
ATOM 2097 N N . VAL A 1 268 ? 7.414 35.781 26.438 1 97.75 268 VAL A N 1
ATOM 2098 C CA . VAL A 1 268 ? 6.805 34.781 25.547 1 97.75 268 VAL A CA 1
ATOM 2099 C C . VAL A 1 268 ? 5.887 33.875 26.359 1 97.75 268 VAL A C 1
ATOM 2101 O O . VAL A 1 268 ? 6.246 33.438 27.453 1 97.75 268 VAL A O 1
ATOM 2104 N N . ILE A 1 269 ? 4.707 33.562 25.812 1 97.5 269 ILE A N 1
ATOM 2105 C CA . ILE A 1 269 ? 3.736 32.656 26.422 1 97.5 269 ILE A CA 1
ATOM 2106 C C . ILE A 1 269 ? 3.533 31.438 25.531 1 97.5 269 ILE A C 1
ATOM 2108 O O . ILE A 1 269 ? 2.939 31.547 24.453 1 97.5 269 ILE A O 1
ATOM 2112 N N . LEU A 1 270 ? 3.975 30.328 26.031 1 95.31 270 LEU A N 1
ATOM 2113 C CA . LEU A 1 270 ? 3.936 29.125 25.203 1 95.31 270 LEU A CA 1
ATOM 2114 C C . LEU A 1 270 ? 2.764 28.219 25.594 1 95.31 270 LEU A C 1
ATOM 2116 O O . LEU A 1 270 ? 2.391 27.312 24.844 1 95.31 270 LEU A O 1
ATOM 2120 N N . ASP A 1 271 ? 2.246 28.406 26.781 1 93.25 271 ASP A N 1
ATOM 2121 C CA . ASP A 1 271 ? 1.124 27.609 27.281 1 93.25 271 ASP A CA 1
ATOM 2122 C C . ASP A 1 271 ? 0.051 28.516 27.906 1 93.25 271 ASP A C 1
ATOM 2124 O O . ASP A 1 271 ? 0.328 29.266 28.828 1 93.25 271 ASP A O 1
ATOM 2128 N N . SER A 1 272 ? -1.036 28.516 27.328 1 94.69 272 SER A N 1
ATOM 2129 C CA . SER A 1 272 ? -2.193 29.281 27.781 1 94.69 272 SER A CA 1
ATOM 2130 C C . SER A 1 272 ? -3.467 28.812 27.078 1 94.69 272 SER A C 1
ATOM 2132 O O . SER A 1 272 ? -3.451 28.5 25.891 1 94.69 272 SER A O 1
ATOM 2134 N N . PRO A 1 273 ? -4.566 28.734 27.766 1 92.88 273 PRO A N 1
ATOM 2135 C CA . PRO A 1 273 ? -5.832 28.406 27.109 1 92.88 273 PRO A CA 1
ATOM 2136 C C . PRO A 1 273 ? -6.211 29.438 26.031 1 92.88 273 PRO A C 1
ATOM 2138 O O . PRO A 1 273 ? -6.973 29.109 25.125 1 92.88 273 PRO A O 1
ATOM 2141 N N . GLU A 1 274 ? -5.648 30.641 26.141 1 95.12 274 GLU A N 1
ATOM 2142 C CA . GLU A 1 274 ? -5.953 31.688 25.172 1 95.12 274 GLU A CA 1
ATOM 2143 C C . GLU A 1 274 ? -5.375 31.359 23.812 1 95.12 274 GLU A C 1
ATOM 2145 O O . GLU A 1 274 ? -5.875 31.844 22.781 1 95.12 274 GLU A O 1
ATOM 2150 N N . ILE A 1 275 ? -4.32 30.609 23.812 1 95.5 275 ILE A N 1
ATOM 2151 C CA . ILE A 1 275 ? -3.689 30.25 22.547 1 95.5 275 ILE A CA 1
ATOM 2152 C C . ILE A 1 275 ? -4.668 29.422 21.703 1 95.5 275 ILE A C 1
ATOM 2154 O O . ILE A 1 275 ? -4.895 29.734 20.531 1 95.5 275 ILE A O 1
ATOM 2158 N N . GLY A 1 276 ? -5.336 28.469 22.344 1 91.94 276 GLY A N 1
ATOM 2159 C CA . GLY A 1 276 ? -6.305 27.656 21.641 1 91.94 276 GLY A CA 1
ATOM 2160 C C . GLY A 1 276 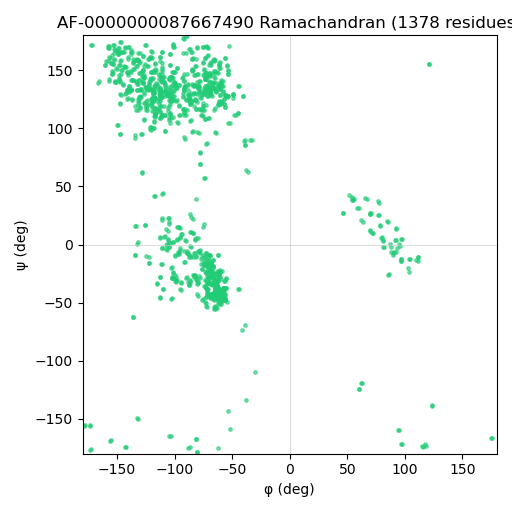? -7.582 28.391 21.312 1 91.94 276 GLY A C 1
ATOM 2161 O O . GLY A 1 276 ? -8.273 28.047 20.344 1 91.94 276 GLY A O 1
ATOM 2162 N N . ALA A 1 277 ? -7.852 29.391 22.062 1 93.44 277 ALA A N 1
ATOM 2163 C CA . ALA A 1 277 ? -9.094 30.141 21.891 1 93.44 277 ALA A CA 1
ATOM 2164 C C . ALA A 1 277 ? -8.969 31.188 20.781 1 93.44 277 ALA A C 1
ATOM 2166 O O . ALA A 1 277 ? -9.961 31.547 20.156 1 93.44 277 ALA A O 1
ATOM 2167 N N . PHE A 1 278 ? -7.777 31.688 20.531 1 95.81 278 PHE A N 1
ATOM 2168 C CA . PHE A 1 278 ? -7.555 32.656 19.484 1 95.81 278 PHE A CA 1
ATOM 2169 C C . PHE A 1 278 ? -7.215 32 18.172 1 95.81 278 PHE A C 1
ATOM 2171 O O . PHE A 1 278 ? -6.109 31.469 18 1 95.81 278 PHE A O 1
ATOM 2178 N N . GLN A 1 279 ? -8.109 32.094 17.234 1 94.25 279 GLN A N 1
ATOM 2179 C CA . GLN A 1 279 ? -7.949 31.406 15.953 1 94.25 279 GLN A CA 1
ATOM 2180 C C . GLN A 1 279 ? -6.645 31.812 15.273 1 94.25 279 GLN A C 1
ATOM 2182 O O . GLN A 1 279 ? -6.395 33 15.055 1 94.25 279 GLN A O 1
ATOM 2187 N N . GLY A 1 280 ? -5.836 30.859 15.039 1 94.12 280 GLY A N 1
ATOM 2188 C CA . GLY A 1 280 ? -4.609 31.078 14.289 1 94.12 280 GLY A CA 1
ATOM 2189 C C . GLY A 1 280 ? -3.4 31.297 15.18 1 94.12 280 GLY A C 1
ATOM 2190 O O . GLY A 1 280 ? -2.262 31.266 14.711 1 94.12 280 GLY A O 1
ATOM 2191 N N . ALA A 1 281 ? -3.584 31.547 16.438 1 96.19 281 ALA A N 1
ATOM 2192 C CA . ALA A 1 281 ? -2.457 31.781 17.328 1 96.19 281 ALA A CA 1
ATOM 2193 C C . ALA A 1 281 ? -1.697 30.484 17.594 1 96.19 281 ALA A C 1
ATOM 2195 O O . ALA A 1 281 ? -2.305 29.438 17.875 1 96.19 281 ALA A O 1
ATOM 2196 N N . GLU A 1 282 ? -0.482 30.625 17.453 1 95.62 282 GLU A N 1
ATOM 2197 C CA . GLU A 1 282 ? 0.366 29.484 17.797 1 95.62 282 GLU A CA 1
ATOM 2198 C C . GLU A 1 282 ? 1.019 29.672 19.172 1 95.62 282 GLU A C 1
ATOM 2200 O O . GLU A 1 282 ? 1.37 28.688 19.828 1 95.62 282 GLU A O 1
ATOM 2205 N N . ARG A 1 283 ? 1.229 30.875 19.547 1 97.06 283 ARG A N 1
ATOM 2206 C CA . ARG A 1 283 ? 1.742 31.359 20.812 1 97.06 283 ARG A CA 1
ATOM 2207 C C . ARG A 1 283 ? 1.316 32.812 21.062 1 97.06 283 ARG A C 1
ATOM 2209 O O . ARG A 1 283 ? 0.702 33.438 20.188 1 97.06 283 ARG A O 1
ATOM 2216 N N . LEU A 1 284 ? 1.604 33.188 22.266 1 98.06 284 LEU A N 1
ATOM 2217 C CA . LEU A 1 284 ? 1.358 34.594 22.609 1 98.06 284 LEU A CA 1
ATOM 2218 C C . LEU A 1 284 ? 2.609 35.25 23.203 1 98.06 284 LEU A C 1
ATOM 2220 O O . LEU A 1 284 ? 3.566 34.531 23.547 1 98.06 284 LEU A O 1
ATOM 2224 N N . TRP A 1 285 ? 2.596 36.5 23.203 1 98.12 285 TRP A N 1
ATOM 2225 C CA . TRP A 1 285 ? 3.572 37.219 24 1 98.12 285 TRP A CA 1
ATOM 2226 C C . TRP A 1 285 ? 2.947 38.469 24.609 1 98.12 285 TRP A C 1
ATOM 2228 O O . TRP A 1 285 ? 1.938 38.969 24.125 1 98.12 285 TRP A O 1
ATOM 2238 N N . ARG A 1 286 ? 3.51 38.844 25.703 1 98.31 286 ARG A N 1
ATOM 2239 C CA . ARG A 1 286 ? 3.064 40.031 26.469 1 98.31 286 ARG A CA 1
ATOM 2240 C C . ARG A 1 286 ? 4.125 41.125 26.453 1 98.31 286 ARG A C 1
ATOM 2242 O O . ARG A 1 286 ? 5.324 40.812 26.438 1 98.31 286 ARG A O 1
ATOM 2249 N N . PHE A 1 287 ? 3.646 42.344 26.469 1 98.69 287 PHE A N 1
ATOM 2250 C CA . PHE A 1 287 ? 4.527 43.5 26.469 1 98.69 287 PHE A CA 1
ATOM 2251 C C . PHE A 1 287 ? 4.07 44.531 27.5 1 98.69 287 PHE A C 1
ATOM 2253 O O . PHE A 1 287 ? 2.939 45 27.453 1 98.69 287 PHE A O 1
ATOM 2260 N N . GLU A 1 288 ? 4.938 44.781 28.422 1 98.44 288 GLU A N 1
ATOM 2261 C CA . GLU A 1 288 ? 4.695 45.812 29.453 1 98.44 288 GLU A CA 1
ATOM 2262 C C . GLU A 1 288 ? 5.449 47.094 29.141 1 98.44 288 GLU A C 1
ATOM 2264 O O . GLU A 1 288 ? 6.656 47.188 29.375 1 98.44 288 GLU A O 1
ATOM 2269 N N . PRO A 1 289 ? 4.719 48.125 28.766 1 98.25 289 PRO A N 1
ATOM 2270 C CA . PRO A 1 289 ? 5.402 49.375 28.453 1 98.25 289 PRO A CA 1
ATOM 2271 C C . PRO A 1 289 ? 6.027 50.031 29.688 1 98.25 289 PRO A C 1
ATOM 2273 O O . PRO A 1 289 ? 5.391 50.125 30.734 1 98.25 289 PRO A O 1
ATOM 2276 N N . ARG A 1 290 ? 7.273 50.5 29.531 1 97.69 290 ARG A N 1
ATOM 2277 C CA . ARG A 1 290 ? 7.965 51.281 30.562 1 97.69 290 ARG A CA 1
ATOM 2278 C C . ARG A 1 290 ? 8.133 52.719 30.141 1 97.69 290 ARG A C 1
ATOM 2280 O O . ARG A 1 290 ? 8.109 53.625 30.984 1 97.69 290 ARG A O 1
ATOM 2287 N N . ARG A 1 291 ? 8.414 52.906 28.875 1 98.06 291 ARG A N 1
ATOM 2288 C CA . ARG A 1 291 ? 8.492 54.25 28.281 1 98.06 291 ARG A CA 1
ATOM 2289 C C . ARG A 1 291 ? 7.547 54.375 27.094 1 98.06 291 ARG A C 1
ATOM 2291 O O . ARG A 1 291 ? 7.426 53.438 26.281 1 98.06 291 ARG A O 1
ATOM 2298 N N . ILE A 1 292 ? 6.844 55.469 27.094 1 98.5 292 ILE A N 1
ATOM 2299 C CA . ILE A 1 292 ? 5.875 55.719 26.031 1 98.5 292 ILE A CA 1
ATOM 2300 C C . ILE A 1 292 ? 6.078 57.125 25.469 1 98.5 292 ILE A C 1
ATOM 2302 O O . ILE A 1 292 ? 6.016 58.125 26.203 1 98.5 292 ILE A O 1
ATOM 2306 N N . ILE A 1 293 ? 6.328 57.188 24.203 1 98.25 293 ILE A N 1
ATOM 2307 C CA . ILE A 1 293 ? 6.547 58.469 23.547 1 98.25 293 ILE A CA 1
ATOM 2308 C C . ILE A 1 293 ? 5.578 58.625 22.359 1 98.25 293 ILE A C 1
ATOM 2310 O O . ILE A 1 293 ? 5.57 57.812 21.453 1 98.25 293 ILE A O 1
ATOM 2314 N N . TYR A 1 294 ? 4.73 59.625 22.422 1 98 294 TYR A N 1
ATOM 2315 C CA . TYR A 1 294 ? 3.803 59.969 21.359 1 98 294 TYR A CA 1
ATOM 2316 C C . TYR A 1 294 ? 4.32 61.125 20.547 1 98 294 TYR A C 1
ATOM 2318 O O . TYR A 1 294 ? 4.633 62.188 21.094 1 98 294 TYR A O 1
ATOM 2326 N N . ARG A 1 295 ? 4.441 60.938 19.203 1 96.75 295 ARG A N 1
ATOM 2327 C CA . ARG A 1 295 ? 4.938 61.969 18.312 1 96.75 295 ARG A CA 1
ATOM 2328 C C . ARG A 1 295 ? 3.912 62.312 17.234 1 96.75 295 ARG A C 1
ATOM 2330 O O . ARG A 1 295 ? 3.834 61.625 16.219 1 96.75 295 ARG A O 1
ATOM 2337 N N . PRO A 1 296 ? 3.186 63.406 17.391 1 95.31 296 PRO A N 1
ATOM 2338 C CA . PRO A 1 296 ? 2.102 63.719 16.469 1 95.31 296 PRO A CA 1
ATOM 2339 C C . PRO A 1 296 ? 2.613 64.25 15.109 1 95.31 296 PRO A C 1
ATOM 2341 O O . PRO A 1 296 ? 3.494 65.062 15.062 1 95.31 296 PRO A O 1
ATOM 2344 N N . LYS A 1 297 ? 2.131 63.688 13.992 1 93.75 297 LYS A N 1
ATOM 2345 C CA . LYS A 1 297 ? 2.324 64.125 12.602 1 93.75 297 LYS A CA 1
ATOM 2346 C C . LYS A 1 297 ? 3.805 64.125 12.234 1 93.75 297 LYS A C 1
ATOM 2348 O O . LYS A 1 297 ? 4.258 65 11.477 1 93.75 297 LYS A O 1
ATOM 2353 N N . VAL A 1 298 ? 4.523 63.25 12.812 1 94.19 298 VAL A N 1
ATOM 2354 C CA . VAL A 1 298 ? 5.969 63.25 12.609 1 94.19 298 VAL A CA 1
ATOM 2355 C C . VAL A 1 298 ? 6.297 62.625 11.25 1 94.19 298 VAL A C 1
ATOM 2357 O O . VAL A 1 298 ? 7.297 63 10.625 1 94.19 298 VAL A O 1
ATOM 2360 N N . LEU A 1 299 ? 5.465 61.719 10.789 1 94.88 299 LEU A N 1
ATOM 2361 C CA . LEU A 1 299 ? 5.719 61.094 9.5 1 94.88 299 LEU A CA 1
ATOM 2362 C C . LEU A 1 299 ? 5.297 62 8.359 1 94.88 299 LEU A C 1
ATOM 2364 O O . LEU A 1 299 ? 4.168 62.5 8.328 1 94.88 299 LEU A O 1
ATOM 2368 N N . PRO A 1 300 ? 6.188 62.188 7.402 1 95.19 300 PRO A N 1
ATOM 2369 C CA . PRO A 1 300 ? 5.82 63 6.234 1 95.19 300 PRO A CA 1
ATOM 2370 C C . PRO A 1 300 ? 4.988 62.219 5.219 1 95.19 300 PRO A C 1
ATOM 2372 O O . PRO A 1 300 ? 4.527 62.781 4.227 1 95.19 300 PRO A O 1
ATOM 2375 N N . LEU A 1 301 ? 4.793 60.938 5.438 1 95.5 301 LEU A N 1
ATOM 2376 C CA . LEU A 1 301 ? 4.047 60.062 4.551 1 95.5 301 LEU A CA 1
ATOM 2377 C C . LEU A 1 301 ? 2.631 59.844 5.07 1 95.5 301 LEU A C 1
ATOM 2379 O O . LEU A 1 301 ? 2.396 59.875 6.281 1 95.5 301 LEU A O 1
ATOM 2383 N N . ARG A 1 302 ? 1.729 59.656 4.105 1 96.75 302 ARG A N 1
ATOM 2384 C CA . ARG A 1 302 ? 0.389 59.125 4.367 1 96.75 302 ARG A CA 1
ATOM 2385 C C . ARG A 1 302 ? 0.126 57.875 3.566 1 96.75 302 ARG A C 1
ATOM 2387 O O . ARG A 1 302 ? 0.556 57.75 2.418 1 96.75 302 ARG A O 1
ATOM 2394 N N . TRP A 1 303 ? -0.468 56.938 4.238 1 96.94 303 TRP A N 1
ATOM 2395 C CA . TRP A 1 303 ? -0.841 55.719 3.561 1 96.94 303 TRP A CA 1
ATOM 2396 C C . TRP A 1 303 ? -2.357 55.531 3.527 1 96.94 303 TRP A C 1
ATOM 2398 O O . TRP A 1 303 ? -3.039 55.812 4.52 1 96.94 303 TRP A O 1
ATOM 2408 N N . ASN A 1 304 ? -2.865 55.094 2.414 1 96.75 304 ASN A N 1
ATOM 2409 C CA . ASN A 1 304 ? -4.27 54.75 2.242 1 96.75 304 ASN A CA 1
ATOM 2410 C C . ASN A 1 304 ? -4.457 53.25 2.059 1 96.75 304 ASN A C 1
ATOM 2412 O O . ASN A 1 304 ? -3.814 52.656 1.199 1 96.75 304 ASN A O 1
ATOM 2416 N N . PHE A 1 305 ? -5.32 52.75 2.877 1 96.62 305 PHE A N 1
ATOM 2417 C CA . PHE A 1 305 ? -5.625 51.344 2.805 1 96.62 305 PHE A CA 1
ATOM 2418 C C . PHE A 1 305 ? -6.359 51 1.513 1 96.62 305 PHE A C 1
ATOM 2420 O O . PHE A 1 305 ? -7.355 51.656 1.176 1 96.62 305 PHE A O 1
ATOM 2427 N N . ARG A 1 306 ? -5.871 50.031 0.797 1 96.75 306 ARG A N 1
ATOM 2428 C CA . ARG A 1 306 ? -6.543 49.625 -0.434 1 96.75 306 ARG A CA 1
ATOM 2429 C C . ARG A 1 306 ? -7.844 48.875 -0.131 1 96.75 306 ARG A C 1
ATOM 2431 O O . ARG A 1 306 ? -7.926 48.125 0.841 1 96.75 306 ARG A O 1
ATOM 2438 N N . ALA A 1 307 ? -8.867 49 -0.995 1 94.5 307 ALA A N 1
ATOM 2439 C CA . ALA A 1 307 ? -10.164 48.375 -0.803 1 94.5 307 ALA A CA 1
ATOM 2440 C C . ALA A 1 307 ? -10.023 46.844 -0.652 1 94.5 307 ALA A C 1
ATOM 2442 O O . ALA A 1 307 ? -10.688 46.25 0.192 1 94.5 307 ALA A O 1
ATOM 2443 N N . ASP A 1 308 ? -9.18 46.219 -1.354 1 92.94 308 ASP A N 1
ATOM 2444 C CA . ASP A 1 308 ? -8.898 44.781 -1.252 1 92.94 308 ASP A CA 1
ATOM 2445 C C . ASP A 1 308 ? -7.512 44.531 -0.658 1 92.94 308 ASP A C 1
ATOM 2447 O O . ASP A 1 308 ? -6.797 43.625 -1.088 1 92.94 308 ASP A O 1
ATOM 2451 N N . GLY A 1 309 ? -7.223 45.281 0.385 1 96.25 309 GLY A N 1
ATOM 2452 C CA . GLY A 1 309 ? -5.844 45.312 0.842 1 96.25 309 GLY A CA 1
ATOM 2453 C C . GLY A 1 309 ? -5.562 44.344 1.958 1 96.25 309 GLY A C 1
ATOM 2454 O O . GLY A 1 309 ? -4.406 44.125 2.34 1 96.25 309 GLY A O 1
ATOM 2455 N N . TRP A 1 310 ? -6.594 43.594 2.477 1 96.12 310 TRP A N 1
ATOM 2456 C CA . TRP A 1 310 ? -6.375 42.656 3.564 1 96.12 310 TRP A CA 1
ATOM 2457 C C . TRP A 1 310 ? -5.543 41.469 3.094 1 96.12 310 TRP A C 1
ATOM 2459 O O . TRP A 1 310 ? -5.789 40.938 2.02 1 96.12 310 TRP A O 1
ATOM 2469 N N . SER A 1 311 ? -4.605 41.125 3.893 1 95.81 311 SER A N 1
ATOM 2470 C CA . SER A 1 311 ? -3.863 39.906 3.646 1 95.81 311 SER A CA 1
ATOM 2471 C C . SER A 1 311 ? -4.766 38.688 3.777 1 95.81 311 SER A C 1
ATOM 2473 O O . SER A 1 311 ? -5.492 38.531 4.762 1 95.81 311 SER A O 1
ATOM 2475 N N . PRO A 1 312 ? -4.715 37.75 2.783 1 93.25 312 PRO A N 1
ATOM 2476 C CA . PRO A 1 312 ? -5.484 36.531 2.922 1 93.25 312 PRO A CA 1
ATOM 2477 C C . PRO A 1 312 ? -5.145 35.75 4.195 1 93.25 312 PRO A C 1
ATOM 2479 O O . PRO A 1 312 ? -6.016 35.125 4.793 1 93.25 312 PRO A O 1
ATOM 2482 N N . ASN A 1 313 ? -3.92 35.812 4.668 1 94.38 313 ASN A N 1
ATOM 2483 C CA . ASN A 1 313 ? -3.498 35.156 5.895 1 94.38 313 ASN A CA 1
ATOM 2484 C C . ASN A 1 313 ? -4.059 35.844 7.133 1 94.38 313 ASN A C 1
ATOM 2486 O O . ASN A 1 313 ? -4.422 35.188 8.109 1 94.38 313 ASN A O 1
ATOM 2490 N N . ALA A 1 314 ? -4.113 37.125 7.113 1 94.94 314 ALA A N 1
ATOM 2491 C CA . ALA A 1 314 ? -4.703 37.844 8.234 1 94.94 314 ALA A CA 1
ATOM 2492 C C . ALA A 1 314 ? -6.18 37.5 8.398 1 94.94 314 ALA A C 1
ATOM 2494 O O . ALA A 1 314 ? -6.668 37.375 9.523 1 94.94 314 ALA A O 1
ATOM 2495 N N . LEU A 1 315 ? -6.742 37.312 7.25 1 93.69 315 LEU A N 1
ATOM 2496 C CA . LEU A 1 315 ? -8.172 37.031 7.27 1 93.69 315 LEU A CA 1
ATOM 2497 C C . LEU A 1 315 ? -8.445 35.656 7.863 1 93.69 315 LEU A C 1
ATOM 2499 O O . LEU A 1 315 ? -9.578 35.344 8.25 1 93.69 315 LEU A O 1
ATOM 2503 N N . MET A 1 316 ? -7.496 34.812 7.969 1 94.38 316 MET A N 1
ATOM 2504 C CA . MET A 1 316 ? -7.645 33.469 8.531 1 94.38 316 MET A CA 1
ATOM 2505 C C . MET A 1 316 ? -7.383 33.469 10.031 1 94.38 316 MET A C 1
ATOM 2507 O O . MET A 1 316 ? -7.426 32.438 10.672 1 94.38 316 MET A O 1
ATOM 2511 N N . THR A 1 317 ? -7.129 34.625 10.648 1 94.56 317 THR A N 1
ATOM 2512 C CA . THR A 1 317 ? -6.891 34.75 12.078 1 94.56 317 THR A CA 1
ATOM 2513 C C . THR A 1 317 ? -8.141 35.25 12.797 1 94.56 317 THR A C 1
ATOM 2515 O O . THR A 1 317 ? -9.133 35.594 12.148 1 94.56 317 THR A O 1
ATOM 2518 N N . GLY A 1 318 ? -8.055 35.188 14.125 1 92.94 318 GLY A N 1
ATOM 2519 C CA . GLY A 1 318 ? -9.203 35.562 14.922 1 92.94 318 GLY A CA 1
ATOM 2520 C C . GLY A 1 318 ? -9.039 36.938 15.578 1 92.94 318 GLY A C 1
ATOM 2521 O O . GLY A 1 318 ? -8.289 37.781 15.086 1 92.94 318 GLY A O 1
ATOM 2522 N N . ASN A 1 319 ? -9.883 37.188 16.531 1 92.31 319 ASN A N 1
ATOM 2523 C CA . ASN A 1 319 ? -9.852 38.375 17.359 1 92.31 319 ASN A CA 1
ATOM 2524 C C . ASN A 1 319 ? -10.094 38.031 18.828 1 92.31 319 ASN A C 1
ATOM 2526 O O . ASN A 1 319 ? -10.508 36.938 19.156 1 92.31 319 ASN A O 1
ATOM 2530 N N . TRP A 1 320 ? -9.781 39 19.641 1 94.62 320 TRP A N 1
ATOM 2531 C CA . TRP A 1 320 ? -9.805 38.75 21.078 1 94.62 320 TRP A CA 1
ATOM 2532 C C . TRP A 1 320 ? -11.234 38.625 21.578 1 94.62 320 TRP A C 1
ATOM 2534 O O . TRP A 1 320 ? -11.492 37.906 22.562 1 94.62 320 TRP A O 1
ATOM 2544 N N . GLN A 1 321 ? -12.164 39.281 20.969 1 90.94 321 GLN A N 1
ATOM 2545 C CA . GLN A 1 321 ? -13.562 39.156 21.375 1 90.94 321 GLN A CA 1
ATOM 2546 C C . GLN A 1 321 ? -14.062 37.719 21.203 1 90.94 321 GLN A C 1
ATOM 2548 O O . GLN A 1 321 ? -14.672 37.156 22.109 1 90.94 321 GLN A O 1
ATOM 2553 N N . ASP A 1 322 ? -13.812 37.219 20.047 1 91.38 322 ASP A N 1
ATOM 2554 C CA . ASP A 1 322 ? -14.203 35.844 19.781 1 91.38 322 ASP A CA 1
ATOM 2555 C C . ASP A 1 322 ? -13.492 34.875 20.734 1 91.38 322 ASP A C 1
ATOM 2557 O O . ASP A 1 322 ? -14.094 33.906 21.219 1 91.38 322 ASP A O 1
ATOM 2561 N N . ALA A 1 323 ? -12.219 35.125 20.953 1 93.69 323 ALA A N 1
ATOM 2562 C CA . ALA A 1 323 ? -11.453 34.281 21.875 1 93.69 323 ALA A CA 1
ATOM 2563 C C . ALA A 1 323 ? -12.086 34.281 23.266 1 93.69 323 ALA A C 1
ATOM 2565 O O . ALA A 1 323 ? -12.234 33.219 23.891 1 93.69 323 ALA A O 1
ATOM 2566 N N . ALA A 1 324 ? -12.438 35.438 23.719 1 93.38 324 ALA A N 1
ATOM 2567 C CA . ALA A 1 324 ? -13.078 35.531 25.031 1 93.38 324 ALA A CA 1
ATOM 2568 C C . ALA A 1 324 ? -14.398 34.781 25.062 1 93.38 324 ALA A C 1
ATOM 2570 O O . ALA A 1 324 ? -14.703 34.094 26.047 1 93.38 324 ALA A O 1
ATOM 2571 N N . SER A 1 325 ? -15.094 34.938 24 1 92.25 325 SER A N 1
ATOM 2572 C CA . SER A 1 325 ? -16.375 34.25 23.906 1 92.25 325 SER A CA 1
ATOM 2573 C C . SER A 1 325 ? -16.188 32.719 23.922 1 92.25 325 SER A C 1
ATOM 2575 O O . SER A 1 325 ? -16.953 32 24.578 1 92.25 325 SER A O 1
ATOM 2577 N N . ARG A 1 326 ? -15.234 32.25 23.25 1 92 326 ARG A N 1
ATOM 2578 C CA . ARG A 1 326 ? -14.922 30.812 23.219 1 92 326 ARG A CA 1
ATOM 2579 C C . ARG A 1 326 ? -14.516 30.297 24.594 1 92 326 ARG A C 1
ATOM 2581 O O . ARG A 1 326 ? -14.891 29.203 24.984 1 92 326 ARG A O 1
ATOM 2588 N N . LEU A 1 327 ? -13.734 31.094 25.281 1 93.56 327 LEU A N 1
ATOM 2589 C CA . LEU A 1 327 ? -13.305 30.703 26.625 1 93.56 327 LEU A CA 1
ATOM 2590 C C . LEU A 1 327 ? -14.492 30.625 27.562 1 93.56 327 LEU A C 1
ATOM 2592 O O . LEU A 1 327 ? -14.586 29.688 28.359 1 93.56 327 LEU A O 1
ATOM 2596 N N . ARG A 1 328 ? -15.398 31.5 27.484 1 92.81 328 ARG A N 1
ATOM 2597 C CA . ARG A 1 328 ? -16.594 31.453 28.297 1 92.81 328 ARG A CA 1
ATOM 2598 C C . ARG A 1 328 ? -17.422 30.219 28 1 92.81 328 ARG A C 1
ATOM 2600 O O . ARG A 1 328 ? -17.938 29.562 28.922 1 92.81 328 ARG A O 1
ATOM 2607 N N . ALA A 1 329 ? -17.562 30 26.766 1 92.19 329 ALA A N 1
ATOM 2608 C CA . ALA A 1 329 ? -18.297 28.812 26.359 1 92.19 329 ALA A CA 1
ATOM 2609 C C . ALA A 1 329 ? -17.656 27.547 26.922 1 92.19 329 ALA A C 1
ATOM 2611 O O . ALA A 1 329 ? -18.344 26.609 27.328 1 92.19 329 ALA A O 1
ATOM 2612 N N . SER A 1 330 ? -16.391 27.484 26.891 1 90.62 330 SER A N 1
ATOM 2613 C CA . SER A 1 330 ? -15.664 26.328 27.375 1 90.62 330 SER A CA 1
ATOM 2614 C C . SER A 1 330 ? -15.883 26.125 28.875 1 90.62 330 SER A C 1
ATOM 2616 O O . SER A 1 330 ? -15.898 24.984 29.344 1 90.62 330 SER A O 1
ATOM 2618 N N . GLU A 1 331 ? -16.062 27.094 29.562 1 90.5 331 GLU A N 1
ATOM 2619 C CA . GLU A 1 331 ? -16.281 27.047 31 1 90.5 331 GLU A CA 1
ATOM 2620 C C . GLU A 1 331 ? -17.625 26.422 31.344 1 90.5 331 GLU A C 1
ATOM 2622 O O . GLU A 1 331 ? -17.828 25.938 32.469 1 90.5 331 GLU A O 1
ATOM 2627 N N . LEU A 1 332 ? -18.422 26.359 30.375 1 90.12 332 LEU A N 1
ATOM 2628 C CA . LEU A 1 332 ? -19.75 25.812 30.594 1 90.12 332 LEU A CA 1
ATOM 2629 C C . LEU A 1 332 ? -19.719 24.297 30.578 1 90.12 332 LEU A C 1
ATOM 2631 O O . LEU A 1 332 ? -20.719 23.641 30.922 1 90.12 332 LEU A O 1
ATOM 2635 N N . GLY A 1 333 ? -18.625 23.719 30.172 1 80.56 333 GLY A N 1
ATOM 2636 C CA . GLY A 1 333 ? -18.438 22.281 30.234 1 80.56 333 GLY A CA 1
ATOM 2637 C C . GLY A 1 333 ? -19.438 21.5 29.391 1 80.56 333 GLY A C 1
ATOM 2638 O O . GLY A 1 333 ? -19.594 21.781 28.203 1 80.56 333 GLY A O 1
ATOM 2639 N N . ARG A 1 334 ? -20.281 20.609 30 1 80.25 334 ARG A N 1
ATOM 2640 C CA . ARG A 1 334 ? -21.188 19.719 29.297 1 80.25 334 ARG A CA 1
ATOM 2641 C C . ARG A 1 334 ? -22.641 20.125 29.516 1 80.25 334 ARG A C 1
ATOM 2643 O O . ARG A 1 334 ? -23.547 19.297 29.406 1 80.25 334 ARG A O 1
ATOM 2650 N N . ALA A 1 335 ? -22.797 21.328 29.875 1 88.75 335 ALA A N 1
ATOM 2651 C CA . ALA A 1 335 ? -24.156 21.812 30.125 1 88.75 335 ALA A CA 1
ATOM 2652 C C . ALA A 1 335 ? -24.953 21.906 28.828 1 88.75 335 ALA A C 1
ATOM 2654 O O . ALA A 1 335 ? -24.391 22.156 27.766 1 88.75 335 ALA A O 1
ATOM 2655 N N . TRP A 1 336 ? -26.281 21.609 28.984 1 92.94 336 TRP A N 1
ATOM 2656 C CA . TRP A 1 336 ? -27.172 21.875 27.844 1 92.94 336 TRP A CA 1
ATOM 2657 C C . TRP A 1 336 ? -27.328 23.359 27.609 1 92.94 336 TRP A C 1
ATOM 2659 O O . TRP A 1 336 ? -27.578 24.125 28.547 1 92.94 336 TRP A O 1
ATOM 2669 N N . ARG A 1 337 ? -27.203 23.797 26.406 1 95.75 337 ARG A N 1
ATOM 2670 C CA . ARG A 1 337 ? -27.312 25.203 26.016 1 95.75 337 ARG A CA 1
ATOM 2671 C C . ARG A 1 337 ? -28.328 25.375 24.891 1 95.75 337 ARG A C 1
ATOM 2673 O O . ARG A 1 337 ? -28.453 24.516 24.016 1 95.75 337 ARG A O 1
ATOM 2680 N N . PRO A 1 338 ? -29 26.453 24.906 1 96.31 338 PRO A N 1
ATOM 2681 C CA . PRO A 1 338 ? -29.938 26.719 23.812 1 96.31 338 PRO A CA 1
ATOM 2682 C C . PRO A 1 338 ? -29.234 27.234 22.562 1 96.31 338 PRO A C 1
ATOM 2684 O O . PRO A 1 338 ? -28.391 28.141 22.641 1 96.31 338 PRO A O 1
ATOM 2687 N N . PHE A 1 339 ? -29.562 26.734 21.453 1 97.62 339 PHE A N 1
ATOM 2688 C CA . PHE A 1 339 ? -29.062 27.188 20.156 1 97.62 339 PHE A CA 1
ATOM 2689 C C . PHE A 1 339 ? -30.234 27.531 19.234 1 97.62 339 PHE A C 1
ATOM 2691 O O . PHE A 1 339 ? -31.203 26.766 19.141 1 97.62 339 PHE A O 1
ATOM 2698 N N . ARG A 1 340 ? -30.125 28.609 18.594 1 97.62 340 ARG A N 1
ATOM 2699 C CA . ARG A 1 340 ? -31.125 29.016 17.625 1 97.62 340 ARG A CA 1
ATOM 2700 C C . ARG A 1 340 ? -30.766 28.531 16.219 1 97.62 340 ARG A C 1
ATOM 2702 O O . ARG A 1 340 ? -29.609 28.609 15.812 1 97.62 340 ARG A O 1
ATOM 2709 N N . VAL A 1 341 ? -31.75 27.953 15.516 1 98.31 341 VAL A N 1
ATOM 2710 C CA . VAL A 1 341 ? -31.562 27.594 14.117 1 98.31 341 VAL A CA 1
ATOM 2711 C C . VAL A 1 341 ? -31.484 28.859 13.266 1 98.31 341 VAL A C 1
ATOM 2713 O O . VAL A 1 341 ? -32.469 29.547 13.055 1 98.31 341 VAL A O 1
ATOM 2716 N N . ALA A 1 342 ? -30.359 29.141 12.797 1 97.88 342 ALA A N 1
ATOM 2717 C CA . ALA A 1 342 ? -30.109 30.391 12.062 1 97.88 342 ALA A CA 1
ATOM 2718 C C . ALA A 1 342 ? -30.422 30.219 10.578 1 97.88 342 ALA A C 1
ATOM 2720 O O . ALA A 1 342 ? -30.812 31.172 9.906 1 97.88 342 ALA A O 1
ATOM 2721 N N . ARG A 1 343 ? -30.172 29.078 10.062 1 98.19 343 ARG A N 1
ATOM 2722 C CA . ARG A 1 343 ? -30.344 28.781 8.641 1 98.19 343 ARG A CA 1
ATOM 2723 C C . ARG A 1 343 ? -30.594 27.297 8.406 1 98.19 343 ARG A C 1
ATOM 2725 O O . ARG A 1 343 ? -30.094 26.453 9.164 1 98.19 343 ARG A O 1
ATOM 2732 N N . ILE A 1 344 ? -31.359 26.953 7.445 1 98.56 344 ILE A N 1
ATOM 2733 C CA . ILE A 1 344 ? -31.625 25.594 7.02 1 98.56 344 ILE A CA 1
ATOM 2734 C C . ILE A 1 344 ? -31.344 25.453 5.523 1 98.56 344 ILE A C 1
ATOM 2736 O O . ILE A 1 344 ? -31.75 26.312 4.73 1 98.56 344 ILE A O 1
ATOM 2740 N N . VAL A 1 345 ? -30.578 24.469 5.09 1 98.56 345 VAL A N 1
ATOM 2741 C CA . VAL A 1 345 ? -30.234 24.266 3.689 1 98.56 345 VAL A CA 1
ATOM 2742 C C . VAL A 1 345 ? -30.5 22.828 3.289 1 98.56 345 VAL A C 1
ATOM 2744 O O . VAL A 1 345 ? -30.031 21.891 3.951 1 98.56 345 VAL A O 1
ATOM 2747 N N . ASP A 1 346 ? -31.25 22.609 2.236 1 98.12 346 ASP A N 1
ATOM 2748 C CA . ASP A 1 346 ? -31.391 21.266 1.658 1 98.12 346 ASP A CA 1
ATOM 2749 C C . ASP A 1 346 ? -30.156 20.891 0.848 1 98.12 346 ASP A C 1
ATOM 2751 O O . ASP A 1 346 ? -29.922 21.438 -0.238 1 98.12 346 ASP A O 1
ATOM 2755 N N . GLU A 1 347 ? -29.406 19.953 1.313 1 98.44 347 GLU A N 1
ATOM 2756 C CA . GLU A 1 347 ? -28.125 19.578 0.705 1 98.44 347 GLU A CA 1
ATOM 2757 C C . GLU A 1 347 ? -28.328 18.547 -0.401 1 98.44 347 GLU A C 1
ATOM 2759 O O . GLU A 1 347 ? -27.484 18.422 -1.302 1 98.44 347 GLU A O 1
ATOM 2764 N N . SER A 1 348 ? -29.344 17.719 -0.257 1 97.81 348 SER A N 1
ATOM 2765 C CA . SER A 1 348 ? -29.75 16.688 -1.212 1 97.81 348 SER A CA 1
ATOM 2766 C C . SER A 1 348 ? -31.234 16.344 -1.039 1 97.81 348 SER A C 1
ATOM 2768 O O . SER A 1 348 ? -31.953 17.031 -0.325 1 97.81 348 SER A O 1
ATOM 2770 N N . ALA A 1 349 ? -31.641 15.242 -1.726 1 97 349 ALA A N 1
ATOM 2771 C CA . ALA A 1 349 ? -33.031 14.805 -1.594 1 97 349 ALA A CA 1
ATOM 2772 C C . ALA A 1 349 ? -33.281 14.234 -0.203 1 97 349 ALA A C 1
ATOM 2774 O O . ALA A 1 349 ? -34.438 14.148 0.228 1 97 349 ALA A O 1
ATOM 2775 N N . VAL A 1 350 ? -32.188 13.961 0.544 1 97 350 VAL A N 1
ATOM 2776 C CA . VAL A 1 350 ? -32.438 13.219 1.774 1 97 350 VAL A CA 1
ATOM 2777 C C . VAL A 1 350 ? -31.672 13.852 2.932 1 97 350 VAL A C 1
ATOM 2779 O O . VAL A 1 350 ? -31.844 13.453 4.086 1 97 350 VAL A O 1
ATOM 2782 N N . ILE A 1 351 ? -30.797 14.805 2.672 1 98 351 ILE A N 1
ATOM 2783 C CA . ILE A 1 351 ? -29.969 15.398 3.723 1 98 351 ILE A CA 1
ATOM 2784 C C . ILE A 1 351 ? -30.266 16.891 3.83 1 98 351 ILE A C 1
ATOM 2786 O O . ILE A 1 351 ? -30.281 17.594 2.82 1 98 351 ILE A O 1
ATOM 2790 N N . ARG A 1 352 ? -30.516 17.344 5.062 1 98.19 352 ARG A N 1
ATOM 2791 C CA . ARG A 1 352 ? -30.766 18.75 5.371 1 98.19 352 ARG A CA 1
ATOM 2792 C C . ARG A 1 352 ? -29.812 19.266 6.441 1 98.19 352 ARG A C 1
ATOM 2794 O O . ARG A 1 352 ? -29.531 18.562 7.418 1 98.19 352 ARG A O 1
ATOM 2801 N N . SER A 1 353 ? -29.25 20.516 6.195 1 98.81 353 SER A N 1
ATOM 2802 C CA . SER A 1 353 ? -28.328 21.125 7.156 1 98.81 353 SER A CA 1
ATOM 2803 C C . SER A 1 353 ? -29.031 22.156 8.023 1 98.81 353 SER A C 1
ATOM 2805 O O . SER A 1 353 ? -29.859 22.922 7.527 1 98.81 353 SER A O 1
ATOM 2807 N N . PHE A 1 354 ? -28.703 22.156 9.281 1 98.75 354 PHE A N 1
ATOM 2808 C CA . PHE A 1 354 ? -29.172 23.125 10.258 1 98.75 354 PHE A CA 1
ATOM 2809 C C . PHE A 1 354 ? -28 23.891 10.867 1 98.75 354 PHE A C 1
ATOM 2811 O O . PHE A 1 354 ? -27.156 23.312 11.547 1 98.75 354 PHE A O 1
ATOM 2818 N N . HIS A 1 355 ? -27.969 25.141 10.609 1 98.56 355 HIS A N 1
ATOM 2819 C CA . HIS A 1 355 ? -26.953 26.016 11.203 1 98.56 355 HIS A CA 1
ATOM 2820 C C . HIS A 1 355 ? -27.422 26.531 12.562 1 98.56 355 HIS A C 1
ATOM 2822 O O . HIS A 1 355 ? -28.5 27.109 12.68 1 98.56 355 HIS A O 1
ATOM 2828 N N . LEU A 1 356 ? -26.547 26.359 13.531 1 97.88 356 LEU A N 1
ATOM 2829 C CA . LEU A 1 356 ? -26.938 26.656 14.906 1 97.88 356 LEU A CA 1
ATOM 2830 C C . LEU A 1 356 ? -26.062 27.781 15.484 1 97.88 356 LEU A C 1
ATOM 2832 O O . LEU A 1 356 ? -24.844 27.766 15.344 1 97.88 356 LEU A O 1
ATOM 2836 N N . GLU A 1 357 ? -26.688 28.719 16.094 1 95.62 357 GLU A N 1
ATOM 2837 C CA . GLU A 1 357 ? -26.031 29.812 16.797 1 95.62 357 GLU A CA 1
ATOM 2838 C C . GLU A 1 357 ? -26.438 29.844 18.266 1 95.62 357 GLU A C 1
ATOM 2840 O O . GLU A 1 357 ? -27.609 29.609 18.594 1 95.62 357 GLU A O 1
ATOM 2845 N N . PRO A 1 358 ? -25.484 30.125 19.094 1 94.88 358 PRO A N 1
ATOM 2846 C CA . PRO A 1 358 ? -25.859 30.188 20.516 1 94.88 358 PRO A CA 1
ATOM 2847 C C . PRO A 1 358 ? -26.922 31.25 20.781 1 94.88 358 PRO A C 1
ATOM 2849 O O . PRO A 1 358 ? -26.891 32.344 20.188 1 94.88 358 PRO A O 1
ATOM 2852 N N . ALA A 1 359 ? -27.859 30.906 21.688 1 95.38 359 ALA A N 1
ATOM 2853 C CA . ALA A 1 359 ? -28.938 31.812 22.016 1 95.38 359 ALA A CA 1
ATOM 2854 C C . ALA A 1 359 ? -28.812 32.312 23.453 1 95.38 359 ALA A C 1
ATOM 2856 O O . ALA A 1 359 ? -29.719 32.969 23.969 1 95.38 359 ALA A O 1
ATOM 2857 N N . ASP A 1 360 ? -27.781 32 24.094 1 92.75 360 ASP A N 1
ATOM 2858 C CA . ASP A 1 360 ? -27.609 32.406 25.484 1 92.75 360 ASP A CA 1
ATOM 2859 C C . ASP A 1 360 ? -26.594 33.531 25.625 1 92.75 360 ASP A C 1
ATOM 2861 O O . ASP A 1 360 ? -26.266 33.938 26.734 1 92.75 360 ASP A O 1
ATOM 2865 N N . GLY A 1 361 ? -26.078 34.062 24.609 1 87.19 361 GLY A N 1
ATOM 2866 C CA . GLY A 1 361 ? -25.141 35.156 24.641 1 87.19 361 GLY A CA 1
ATOM 2867 C C . GLY A 1 361 ? -23.703 34.75 24.766 1 87.19 361 GLY A C 1
ATOM 2868 O O . GLY A 1 361 ? -22.797 35.562 24.672 1 87.19 361 GLY A O 1
ATOM 2869 N N . ASP A 1 362 ? -23.516 33.5 24.953 1 87.19 362 ASP A N 1
ATOM 2870 C CA . ASP A 1 362 ? -22.156 33 25.031 1 87.19 362 ASP A CA 1
ATOM 2871 C C . ASP A 1 362 ? -21.672 32.531 23.656 1 87.19 362 ASP A C 1
ATOM 2873 O O . ASP A 1 362 ? -22.453 32.469 22.703 1 87.19 362 ASP A O 1
ATOM 2877 N N . GLY A 1 363 ? -20.359 32.344 23.516 1 90.5 363 GLY A N 1
ATOM 2878 C CA . GLY A 1 363 ? -19.781 31.938 22.25 1 90.5 363 GLY A CA 1
ATOM 2879 C C . GLY A 1 363 ? -19.891 30.438 22.016 1 90.5 363 GLY A C 1
ATOM 2880 O O . GLY A 1 363 ? -20.75 29.781 22.594 1 90.5 363 GLY A O 1
ATOM 2881 N N . LEU A 1 364 ? -19.203 29.938 21.062 1 92.88 364 LEU A N 1
ATOM 2882 C CA . LEU A 1 364 ? -19.156 28.531 20.703 1 92.88 364 LEU A CA 1
ATOM 2883 C C . LEU A 1 364 ? -17.922 27.875 21.297 1 92.88 364 LEU A C 1
ATOM 2885 O O . LEU A 1 364 ? -16.812 28.438 21.25 1 92.88 364 LEU A O 1
ATOM 2889 N N . ARG A 1 365 ? -18.125 26.719 21.859 1 91.81 365 ARG A N 1
ATOM 2890 C CA . ARG A 1 365 ? -16.969 25.891 22.172 1 91.81 365 ARG A CA 1
ATOM 2891 C C . ARG A 1 365 ? -16.328 25.312 20.906 1 91.81 365 ARG A C 1
ATOM 2893 O O . ARG A 1 365 ? -17.016 24.703 20.094 1 91.81 365 ARG A O 1
ATOM 2900 N N . PRO A 1 366 ? -15.031 25.516 20.781 1 90.81 366 PRO A N 1
ATOM 2901 C CA . PRO A 1 366 ? -14.398 24.938 19.594 1 90.81 366 PRO A CA 1
ATOM 2902 C C . PRO A 1 366 ? -14.492 23.422 19.547 1 90.81 366 PRO A C 1
ATOM 2904 O O . PRO A 1 366 ? -14.375 22.766 20.594 1 90.81 366 PRO A O 1
ATOM 2907 N N . HIS A 1 367 ? -14.82 22.891 18.391 1 94.81 367 HIS A N 1
ATOM 2908 C CA . HIS A 1 367 ? -14.836 21.453 18.188 1 94.81 367 HIS A CA 1
ATOM 2909 C C . HIS A 1 367 ? -13.633 20.984 17.391 1 94.81 367 HIS A C 1
ATOM 2911 O O . HIS A 1 367 ? -12.898 21.812 16.828 1 94.81 367 HIS A O 1
ATOM 2917 N N . LEU A 1 368 ? -13.383 19.688 17.438 1 95.19 368 LEU A N 1
ATOM 2918 C CA . LEU A 1 368 ? -12.453 19.062 16.5 1 95.19 368 LEU A CA 1
ATOM 2919 C C . LEU A 1 368 ? -13.188 18.5 15.289 1 95.19 368 LEU A C 1
ATOM 2921 O O . LEU A 1 368 ? -14.312 18.031 15.406 1 95.19 368 LEU A O 1
ATOM 2925 N N . ALA A 1 369 ? -12.492 18.641 14.133 1 97.81 369 ALA A N 1
ATOM 2926 C CA . ALA A 1 369 ? -13.133 18.172 12.906 1 97.81 369 ALA A CA 1
ATOM 2927 C C . ALA A 1 369 ? -13.461 16.688 12.992 1 97.81 369 ALA A C 1
ATOM 2929 O O . ALA A 1 369 ? -12.57 15.859 13.219 1 97.81 369 ALA A O 1
ATOM 2930 N N . GLY A 1 370 ? -14.695 16.406 12.828 1 96.12 370 GLY A N 1
ATOM 2931 C CA . GLY A 1 370 ? -15.156 15.031 12.875 1 96.12 370 GLY A CA 1
ATOM 2932 C C . GLY A 1 370 ? -16.016 14.734 14.094 1 96.12 370 GLY A C 1
ATOM 2933 O O . GLY A 1 370 ? -16.703 13.711 14.141 1 96.12 370 GLY A O 1
ATOM 2934 N N . GLN A 1 371 ? -16.109 15.594 15.086 1 94 371 GLN A N 1
ATOM 2935 C CA . GLN A 1 371 ? -16.891 15.406 16.297 1 94 371 GLN A CA 1
ATOM 2936 C C . GLN A 1 371 ? -18.391 15.562 16.016 1 94 371 GLN A C 1
ATOM 2938 O O . GLN A 1 371 ? -18.766 16.078 14.961 1 94 371 GLN A O 1
ATOM 2943 N N . HIS A 1 372 ? -19.172 15.047 16.891 1 93.5 372 HIS A N 1
ATOM 2944 C CA . HIS A 1 372 ? -20.625 15.172 16.797 1 93.5 372 HIS A CA 1
ATOM 2945 C C . HIS A 1 372 ? -21.172 16.078 17.891 1 93.5 372 HIS A C 1
ATOM 2947 O O . HIS A 1 372 ? -20.438 16.469 18.812 1 93.5 372 HIS A O 1
ATOM 2953 N N . LEU A 1 373 ? -22.375 16.453 17.703 1 94.31 373 LEU A N 1
ATOM 2954 C CA . LEU A 1 373 ? -23.094 17.344 18.609 1 94.31 373 LEU A CA 1
ATOM 2955 C C . LEU A 1 373 ? -24.312 16.625 19.219 1 94.31 373 LEU A C 1
ATOM 2957 O O . LEU A 1 373 ? -25.266 16.297 18.5 1 94.31 373 LEU A O 1
ATOM 2961 N N . PRO A 1 374 ? -24.281 16.359 20.547 1 91.62 374 PRO A N 1
ATOM 2962 C CA . PRO A 1 374 ? -25.516 15.875 21.172 1 91.62 374 PRO A CA 1
ATOM 2963 C C . PRO A 1 374 ? -26.594 16.938 21.234 1 91.62 374 PRO A C 1
ATOM 2965 O O . PRO A 1 374 ? -26.344 18.062 21.672 1 91.62 374 PRO A O 1
ATOM 2968 N N . ILE A 1 375 ? -27.75 16.609 20.781 1 94.69 375 ILE A N 1
ATOM 2969 C CA . ILE A 1 375 ? -28.875 17.547 20.844 1 94.69 375 ILE A CA 1
ATOM 2970 C C . ILE A 1 375 ? -30.062 16.891 21.547 1 94.69 375 ILE A C 1
ATOM 2972 O O . ILE A 1 375 ? -30.156 15.656 21.609 1 94.69 375 ILE A O 1
ATOM 2976 N N . ARG A 1 376 ? -30.922 17.672 22.125 1 91.75 376 ARG A N 1
ATOM 2977 C CA . ARG A 1 376 ? -32.156 17.156 22.672 1 91.75 376 ARG A CA 1
ATOM 2978 C C . ARG A 1 376 ? -33.344 18 22.234 1 91.75 376 ARG A C 1
ATOM 2980 O O . ARG A 1 376 ? -33.25 19.219 22.125 1 91.75 376 ARG A O 1
ATOM 2987 N N . LEU A 1 377 ? -34.344 17.344 21.906 1 88.38 377 LEU A N 1
ATOM 2988 C CA . LEU A 1 377 ? -35.594 17.969 21.5 1 88.38 377 LEU A CA 1
ATOM 2989 C C . LEU A 1 377 ? -36.781 17.109 21.891 1 88.38 377 LEU A C 1
ATOM 2991 O O . LEU A 1 377 ? -36.625 15.992 22.359 1 88.38 377 LEU A O 1
ATOM 2995 N N . LYS A 1 378 ? -37.969 17.656 21.781 1 86.69 378 LYS A N 1
ATOM 2996 C CA . LYS A 1 378 ? -39.219 16.969 21.984 1 86.69 378 LYS A CA 1
ATOM 2997 C C . LYS A 1 378 ? -39.938 16.75 20.656 1 86.69 378 LYS A C 1
ATOM 2999 O O . LYS A 1 378 ? -40.656 17.641 20.172 1 86.69 378 LYS A O 1
ATOM 3004 N N . PRO A 1 379 ? -39.75 15.57 20.156 1 81.56 379 PRO A N 1
ATOM 3005 C CA . PRO A 1 379 ? -40.406 15.352 18.859 1 81.56 379 PRO A CA 1
ATOM 3006 C C . PRO A 1 379 ? -41.938 15.305 18.953 1 81.56 379 PRO A C 1
ATOM 3008 O O . PRO A 1 379 ? -42.469 14.836 19.953 1 81.56 379 PRO A O 1
ATOM 3011 N N . ASP A 1 380 ? -42.688 15.656 17.75 1 74.69 380 ASP A N 1
ATOM 3012 C CA . ASP A 1 380 ? -44.156 15.586 17.516 1 74.69 380 ASP A CA 1
ATOM 3013 C C . ASP A 1 380 ? -44.938 16.172 18.688 1 74.69 380 ASP A C 1
ATOM 3015 O O . ASP A 1 380 ? -46.031 15.734 18.984 1 74.69 380 ASP A O 1
ATOM 3019 N N . GLY A 1 381 ? -44.281 17.078 19.344 1 67.12 381 GLY A N 1
ATOM 3020 C CA . GLY A 1 381 ? -45 17.734 20.438 1 67.12 381 GLY A CA 1
ATOM 3021 C C . GLY A 1 381 ? -45.219 16.828 21.641 1 67.12 381 GLY A C 1
ATOM 3022 O O . GLY A 1 381 ? -46.062 17.109 22.484 1 67.12 381 GLY A O 1
ATOM 3023 N N . GLY A 1 382 ? -44.562 15.742 21.562 1 68.56 382 GLY A N 1
ATOM 3024 C CA . GLY A 1 382 ? -44.75 14.844 22.688 1 68.56 382 GLY A CA 1
ATOM 3025 C C . GLY A 1 382 ? -44.062 15.328 23.953 1 68.56 382 GLY A C 1
ATOM 3026 O O . GLY A 1 382 ? -43.438 16.391 23.969 1 68.56 382 GLY A O 1
ATOM 3027 N N . GLU A 1 383 ? -44.312 14.711 25.078 1 71.56 383 GLU A N 1
ATOM 3028 C CA . GLU A 1 383 ? -43.844 15.125 26.391 1 71.56 383 GLU A CA 1
ATOM 3029 C C . GLU A 1 383 ? -42.438 14.586 26.672 1 71.56 383 GLU A C 1
ATOM 3031 O O . GLU A 1 383 ? -41.719 15.148 27.484 1 71.56 383 GLU A O 1
ATOM 3036 N N . LYS A 1 384 ? -41.938 13.648 25.781 1 79.62 384 LYS A N 1
ATOM 3037 C CA . LYS A 1 384 ? -40.656 13.023 26.125 1 79.62 384 LYS A CA 1
ATOM 3038 C C . LYS A 1 384 ? -39.531 13.625 25.312 1 79.62 384 LYS A C 1
ATOM 3040 O O . LYS A 1 384 ? -39.625 13.75 24.094 1 79.62 384 LYS A O 1
ATOM 3045 N N . THR A 1 385 ? -38.5 14.141 26.047 1 85.38 385 THR A N 1
ATOM 3046 C CA . THR A 1 385 ? -37.281 14.656 25.438 1 85.38 385 THR A CA 1
ATOM 3047 C C . THR A 1 385 ? -36.406 13.508 24.922 1 85.38 385 THR A C 1
ATOM 3049 O O . THR A 1 385 ? -36.219 12.508 25.625 1 85.38 385 THR A O 1
ATOM 3052 N N . VAL A 1 386 ? -36 13.703 23.672 1 85.75 386 VAL A N 1
ATOM 3053 C CA . VAL A 1 386 ? -35.156 12.688 23.078 1 85.75 386 VAL A CA 1
ATOM 3054 C C . VAL A 1 386 ? -33.781 13.289 22.75 1 85.75 386 VAL A C 1
ATOM 3056 O O . VAL A 1 386 ? -33.688 14.422 22.266 1 85.75 386 VAL A O 1
ATOM 3059 N N . VAL A 1 387 ? -32.75 12.492 23.062 1 86.38 387 VAL A N 1
ATOM 3060 C CA . VAL A 1 387 ? -31.375 12.914 22.781 1 86.38 387 VAL A CA 1
ATOM 3061 C C . VAL A 1 387 ? -30.828 12.148 21.578 1 86.38 387 VAL A C 1
ATOM 3063 O O . VAL A 1 387 ? -31.031 10.938 21.469 1 86.38 387 VAL A O 1
ATOM 3066 N N . ARG A 1 388 ? -30.281 12.922 20.641 1 88.31 388 ARG A N 1
ATOM 3067 C CA . ARG A 1 388 ? -29.594 12.344 19.5 1 88.31 388 ARG A CA 1
ATOM 3068 C C . ARG A 1 388 ? -28.266 13.039 19.25 1 88.31 388 ARG A C 1
ATOM 3070 O O . ARG A 1 388 ? -28.062 14.18 19.688 1 88.31 388 ARG A O 1
ATOM 3077 N N . THR A 1 389 ? -27.391 12.312 18.672 1 89.81 389 THR A N 1
ATOM 3078 C CA . THR A 1 389 ? -26.109 12.891 18.281 1 89.81 389 THR A CA 1
ATOM 3079 C C . THR A 1 389 ? -26.016 13.008 16.766 1 89.81 389 THR A C 1
ATOM 3081 O O . THR A 1 389 ? -26.344 12.062 16.031 1 89.81 389 THR A O 1
ATOM 3084 N N . TYR A 1 390 ? -25.625 14.164 16.297 1 93.69 390 TYR A N 1
ATOM 3085 C CA . TYR A 1 390 ? -25.391 14.398 14.883 1 93.69 390 TYR A CA 1
ATOM 3086 C C . TYR A 1 390 ? -24 15 14.656 1 93.69 390 TYR A C 1
ATOM 3088 O O . TYR A 1 390 ? -23.578 15.875 15.406 1 93.69 390 TYR A O 1
ATOM 3096 N N . THR A 1 391 ? -23.344 14.547 13.641 1 94.06 391 THR A N 1
ATOM 3097 C CA . THR A 1 391 ? -22 14.992 13.352 1 94.06 391 THR A CA 1
ATOM 3098 C C . THR A 1 391 ? -21.984 16.453 12.891 1 94.06 391 THR A C 1
ATOM 3100 O O . THR A 1 391 ? -22.891 16.875 12.164 1 94.06 391 THR A O 1
ATOM 3103 N N . LEU A 1 392 ? -20.984 17.141 13.375 1 97 392 LEU A N 1
ATOM 3104 C CA . LEU A 1 392 ? -20.734 18.484 12.867 1 97 392 LEU A CA 1
ATOM 3105 C C . LEU A 1 392 ? -20.078 18.438 11.5 1 97 392 LEU A C 1
ATOM 3107 O O . LEU A 1 392 ? -19.062 17.766 11.32 1 97 392 LEU A O 1
ATOM 3111 N N . SER A 1 393 ? -20.641 19.172 10.523 1 98.5 393 SER A N 1
ATOM 3112 C CA . SER A 1 393 ? -20.141 19.062 9.156 1 98.5 393 SER A CA 1
ATOM 3113 C C . SER A 1 393 ? -19.328 20.281 8.75 1 98.5 393 SER A C 1
ATOM 3115 O O . SER A 1 393 ? -19.109 20.531 7.566 1 98.5 393 SER A O 1
ATOM 3117 N N . LEU A 1 394 ? -18.969 21.141 9.727 1 97.94 394 LEU A N 1
ATOM 3118 C CA . LEU A 1 394 ? -18.062 22.266 9.523 1 97.94 394 LEU A CA 1
ATOM 3119 C C . LEU A 1 394 ? -16.75 22.047 10.281 1 97.94 394 LEU A C 1
ATOM 3121 O O . LEU A 1 394 ? -16.688 21.203 11.18 1 97.94 394 LEU A O 1
ATOM 3125 N N . ALA A 1 395 ? -15.758 22.797 9.859 1 97.06 395 ALA A N 1
ATOM 3126 C CA . ALA A 1 395 ? -14.477 22.781 10.562 1 97.06 395 ALA A CA 1
ATOM 3127 C C . ALA A 1 395 ? -14.484 23.75 11.742 1 97.06 395 ALA A C 1
ATOM 3129 O O . ALA A 1 395 ? -15.336 24.641 11.812 1 97.06 395 ALA A O 1
ATOM 3130 N N . PRO A 1 396 ? -13.562 23.531 12.688 1 94.12 396 PRO A N 1
ATOM 3131 C CA . PRO A 1 396 ? -13.461 24.484 13.805 1 94.12 396 PRO A CA 1
ATOM 3132 C C . PRO A 1 396 ? -13.242 25.922 13.344 1 94.12 396 PRO A C 1
ATOM 3134 O O . PRO A 1 396 ? -13.734 26.859 13.984 1 94.12 396 PRO A O 1
ATOM 3137 N N . SER A 1 397 ? -12.625 26.109 12.234 1 93.75 397 SER A N 1
ATOM 3138 C CA . SER A 1 397 ? -12.281 27.438 11.75 1 93.75 397 SER A CA 1
ATOM 3139 C C . SER A 1 397 ? -13.508 28.172 11.227 1 93.75 397 SER A C 1
ATOM 3141 O O . SER A 1 397 ? -13.484 29.391 11.055 1 93.75 397 SER A O 1
ATOM 3143 N N . ASP A 1 398 ? -14.539 27.422 10.977 1 93.31 398 ASP A N 1
ATOM 3144 C CA . ASP A 1 398 ? -15.758 28.031 10.453 1 93.31 398 ASP A CA 1
ATOM 3145 C C . ASP A 1 398 ? -16.5 28.797 11.539 1 93.31 398 ASP A C 1
ATOM 3147 O O . ASP A 1 398 ? -17.406 29.594 11.25 1 93.31 398 ASP A O 1
ATOM 3151 N N . ASN A 1 399 ? -16.188 28.609 12.773 1 89.5 399 ASN A N 1
ATOM 3152 C CA . ASN A 1 399 ? -16.766 29.281 13.93 1 89.5 399 ASN A CA 1
ATOM 3153 C C . ASN A 1 399 ? -18.297 29.203 13.922 1 89.5 399 ASN A C 1
ATOM 3155 O O . ASN A 1 399 ? -18.969 30.203 14.148 1 89.5 399 ASN A O 1
ATOM 3159 N N . ALA A 1 400 ? -18.781 28.062 13.586 1 93.94 400 ALA A N 1
ATOM 3160 C CA . ALA A 1 400 ? -20.203 27.766 13.578 1 93.94 400 ALA A CA 1
ATOM 3161 C C . ALA A 1 400 ? -20.469 26.281 13.734 1 93.94 400 ALA A C 1
ATOM 3163 O O . ALA A 1 400 ? -19.578 25.453 13.477 1 93.94 400 ALA A O 1
ATOM 3164 N N . TYR A 1 401 ? -21.672 25.984 14.234 1 97.81 401 TYR A N 1
ATOM 3165 C CA . TYR A 1 401 ? -22.125 24.594 14.25 1 97.81 401 TYR A CA 1
ATOM 3166 C C . TYR A 1 401 ? -23.094 24.328 13.109 1 97.81 401 TYR A C 1
ATOM 3168 O O . TYR A 1 401 ? -24.016 25.125 12.867 1 97.81 401 TYR A O 1
ATOM 3176 N N . ARG A 1 402 ? -22.828 23.375 12.414 1 98.62 402 ARG A N 1
ATOM 3177 C CA . ARG A 1 402 ? -23.75 22.859 11.398 1 98.62 402 ARG A CA 1
ATOM 3178 C C . ARG A 1 402 ? -23.938 21.359 11.539 1 98.62 402 ARG A C 1
ATOM 3180 O O . ARG A 1 402 ? -22.969 20.594 11.484 1 98.62 402 ARG A O 1
ATOM 3187 N N . ILE A 1 403 ? -25.109 20.938 11.797 1 98.31 403 ILE A N 1
ATOM 3188 C CA . ILE A 1 403 ? -25.406 19.516 11.703 1 98.31 403 ILE A CA 1
ATOM 3189 C C . ILE A 1 403 ? -26.125 19.219 10.391 1 98.31 403 ILE A C 1
ATOM 3191 O O . ILE A 1 403 ? -26.922 20.031 9.922 1 98.31 403 ILE A O 1
ATOM 3195 N N . SER A 1 404 ? -25.812 18.172 9.781 1 98.44 404 SER A N 1
ATOM 3196 C CA . SER A 1 404 ? -26.438 17.703 8.547 1 98.44 404 SER A CA 1
ATOM 3197 C C . SER A 1 404 ? -27.078 16.328 8.742 1 98.44 404 SER A C 1
ATOM 3199 O O . SER A 1 404 ? -26.375 15.352 9.008 1 98.44 404 SER A O 1
ATOM 3201 N N . VAL A 1 405 ? -28.375 16.312 8.539 1 97.56 405 VAL A N 1
ATOM 3202 C CA . VAL A 1 405 ? -29.156 15.188 9.031 1 97.56 405 VAL A CA 1
ATOM 3203 C C . VAL A 1 405 ? -29.844 14.484 7.859 1 97.56 405 VAL A C 1
ATOM 3205 O O . VAL A 1 405 ? -30.5 15.133 7.039 1 97.56 405 VAL A O 1
ATOM 3208 N N . LYS A 1 406 ? -29.594 13.227 7.77 1 96.25 406 LYS A N 1
ATOM 3209 C CA . LYS A 1 406 ? -30.344 12.414 6.82 1 96.25 406 LYS A CA 1
ATOM 3210 C C . LYS A 1 406 ? -31.719 12.078 7.363 1 96.25 406 LYS A C 1
ATOM 3212 O O . LYS A 1 406 ? -31.875 11.742 8.539 1 96.25 406 LYS A O 1
ATOM 3217 N N . ARG A 1 407 ? -32.688 12.102 6.531 1 95.19 407 ARG A N 1
ATOM 3218 C CA . ARG A 1 407 ? -34.031 11.773 6.914 1 95.19 407 ARG A CA 1
ATOM 3219 C C . ARG A 1 407 ? -34.219 10.281 7.156 1 95.19 407 ARG A C 1
ATOM 3221 O O . ARG A 1 407 ? -34.469 9.516 6.223 1 95.19 407 ARG A O 1
ATOM 3228 N N . GLU A 1 408 ? -33.938 9.922 8.297 1 88.94 408 GLU A N 1
ATOM 3229 C CA . GLU A 1 408 ? -34.031 8.5 8.648 1 88.94 408 GLU A CA 1
ATOM 3230 C C . GLU A 1 408 ? -34.438 8.312 10.109 1 88.94 408 GLU A C 1
ATOM 3232 O O . GLU A 1 408 ? -33.594 8.438 11.016 1 88.94 408 GLU A O 1
ATOM 3237 N N . GLY A 1 409 ? -35.656 8.125 10.461 1 84.62 409 GLY A N 1
ATOM 3238 C CA . GLY A 1 409 ? -36.125 7.887 11.812 1 84.62 409 GLY A CA 1
ATOM 3239 C C . GLY A 1 409 ? -37.031 8.992 12.328 1 84.62 409 GLY A C 1
ATOM 3240 O O . GLY A 1 409 ? -37.281 9.969 11.625 1 84.62 409 GLY A O 1
ATOM 3241 N N . GLN A 1 410 ? -37.375 8.891 13.531 1 86.31 410 GLN A N 1
ATOM 3242 C CA . GLN A 1 410 ? -38.375 9.773 14.125 1 86.31 410 GLN A CA 1
ATOM 3243 C C . GLN A 1 410 ? -37.812 11.18 14.328 1 86.31 410 GLN A C 1
ATOM 3245 O O . GLN A 1 410 ? -38.438 12.164 13.906 1 86.31 410 GLN A O 1
ATOM 3250 N N . VAL A 1 411 ? -36.656 11.258 14.945 1 88.94 411 VAL A N 1
ATOM 3251 C CA . VAL A 1 411 ? -36.094 12.562 15.281 1 88.94 411 VAL A CA 1
ATOM 3252 C C . VAL A 1 411 ? -35.656 13.281 14.016 1 88.94 411 VAL A C 1
ATOM 3254 O O . VAL A 1 411 ? -35.906 14.484 13.859 1 88.94 411 VAL A O 1
ATOM 3257 N N . SER A 1 412 ? -35.031 12.57 13.109 1 93.81 412 SER A N 1
ATOM 3258 C CA . SER A 1 412 ? -34.625 13.188 11.859 1 93.81 412 SER A CA 1
ATOM 3259 C C . SER A 1 412 ? -35.812 13.688 11.055 1 93.81 412 SER A C 1
ATOM 3261 O O . SER A 1 412 ? -35.75 14.766 10.453 1 93.81 412 SER A O 1
ATOM 3263 N N . ARG A 1 413 ? -36.844 13 11.062 1 94.06 413 ARG A N 1
ATOM 3264 C CA . ARG A 1 413 ? -38.062 13.445 10.383 1 94.06 413 ARG A CA 1
ATOM 3265 C C . ARG A 1 413 ? -38.594 14.719 11.016 1 94.06 413 ARG A C 1
ATOM 3267 O O . ARG A 1 413 ? -39.062 15.617 10.312 1 94.06 413 ARG A O 1
ATOM 3274 N N . HIS A 1 414 ? -38.594 14.695 12.328 1 94.44 414 HIS A N 1
ATOM 3275 C CA . HIS A 1 414 ? -39 15.898 13.031 1 94.44 414 HIS A CA 1
ATOM 3276 C C . HIS A 1 414 ? -38.156 17.094 12.625 1 94.44 414 HIS A C 1
ATOM 3278 O O . HIS A 1 414 ? -38.688 18.172 12.336 1 94.44 414 HIS A O 1
ATOM 3284 N N . LEU A 1 415 ? -36.875 16.906 12.578 1 96.25 415 LEU A N 1
ATOM 3285 C CA . LEU A 1 415 ? -35.969 17.969 12.18 1 96.25 415 LEU A CA 1
ATOM 3286 C C . LEU A 1 415 ? -36.281 18.453 10.766 1 96.25 415 LEU A C 1
ATOM 3288 O O . LEU A 1 415 ? -36.312 19.656 10.508 1 96.25 415 LEU A O 1
ATOM 3292 N N . HIS A 1 416 ? -36.562 17.531 9.906 1 96.88 416 HIS A N 1
ATOM 3293 C CA . HIS A 1 416 ? -36.812 17.859 8.508 1 96.88 416 HIS A CA 1
ATOM 3294 C C . HIS A 1 416 ? -38.156 18.562 8.336 1 96.88 416 HIS A C 1
ATOM 3296 O O . HIS A 1 416 ? -38.281 19.531 7.57 1 96.88 416 HIS A O 1
ATOM 3302 N N . ASP A 1 417 ? -39.156 18.156 9.07 1 95.44 417 ASP A N 1
ATOM 3303 C CA . ASP A 1 417 ? -40.531 18.531 8.742 1 95.44 417 ASP A CA 1
ATOM 3304 C C . ASP A 1 417 ? -41.031 19.656 9.664 1 95.44 417 ASP A C 1
ATOM 3306 O O . ASP A 1 417 ? -41.875 20.453 9.273 1 95.44 417 ASP A O 1
ATOM 3310 N N . MET A 1 418 ? -40.5 19.734 10.906 1 94.94 418 MET A N 1
ATOM 3311 C CA . MET A 1 418 ? -41.125 20.578 11.906 1 94.94 418 MET A CA 1
ATOM 3312 C C . MET A 1 418 ? -40.188 21.719 12.312 1 94.94 418 MET A C 1
ATOM 3314 O O . MET A 1 418 ? -40.656 22.797 12.695 1 94.94 418 MET A O 1
ATOM 3318 N N . VAL A 1 419 ? -38.969 21.5 12.328 1 96.25 419 VAL A N 1
ATOM 3319 C CA . VAL A 1 419 ? -38.031 22.516 12.789 1 96.25 419 VAL A CA 1
ATOM 3320 C C . VAL A 1 419 ? -37.875 23.609 11.734 1 96.25 419 VAL A C 1
ATOM 3322 O O . VAL A 1 419 ? -37.75 23.312 10.547 1 96.25 419 VAL A O 1
ATOM 3325 N N . LYS A 1 420 ? -37.906 24.859 12.188 1 97.12 420 LYS A N 1
ATOM 3326 C CA . LYS A 1 420 ? -37.812 26.016 11.312 1 97.12 420 LYS A CA 1
ATOM 3327 C C . LYS A 1 420 ? -36.75 26.984 11.812 1 97.12 420 LYS A C 1
ATOM 3329 O O . LYS A 1 420 ? -36.281 26.891 12.961 1 97.12 420 LYS A O 1
ATOM 3334 N N . VAL A 1 421 ? -36.375 27.906 10.898 1 98.12 421 VAL A N 1
ATOM 3335 C CA . VAL A 1 421 ? -35.438 28.969 11.273 1 98.12 421 VAL A CA 1
ATOM 3336 C C . VAL A 1 421 ? -36 29.766 12.445 1 98.12 421 VAL A C 1
ATOM 3338 O O . VAL A 1 421 ? -37.188 30.125 12.453 1 98.12 421 VAL A O 1
ATOM 3341 N N . GLY A 1 422 ? -35.188 29.938 13.406 1 97.56 422 GLY A N 1
ATOM 3342 C CA . GLY A 1 422 ? -35.594 30.656 14.594 1 97.56 422 GLY A CA 1
ATOM 3343 C C . GLY A 1 422 ? -35.906 29.766 15.773 1 97.56 422 GLY A C 1
ATOM 3344 O O . GLY A 1 422 ? -35.875 30.203 16.922 1 97.56 422 GLY A O 1
ATOM 3345 N N . ASP A 1 423 ? -36.188 28.5 15.516 1 96.75 423 ASP A N 1
ATOM 3346 C CA . ASP A 1 423 ? -36.469 27.547 16.594 1 96.75 423 ASP A CA 1
ATOM 3347 C C . ASP A 1 423 ? -35.25 27.312 17.469 1 96.75 423 ASP A C 1
ATOM 3349 O O . ASP A 1 423 ? -34.125 27.609 17.047 1 96.75 423 ASP A O 1
ATOM 3353 N N . ILE A 1 424 ? -35.531 26.859 18.688 1 96.44 424 ILE A N 1
ATOM 3354 C CA . ILE A 1 424 ? -34.438 26.594 19.641 1 96.44 424 ILE A CA 1
ATOM 3355 C C . ILE A 1 424 ? -34.25 25.094 19.797 1 96.44 424 ILE A C 1
ATOM 3357 O O . ILE A 1 424 ? -35.219 24.344 19.953 1 96.44 424 ILE A O 1
ATOM 3361 N N . ILE A 1 425 ? -33 24.719 19.656 1 95.75 425 ILE A N 1
ATOM 3362 C CA . ILE A 1 425 ? -32.562 23.359 19.938 1 95.75 425 ILE A CA 1
ATOM 3363 C C . ILE A 1 425 ? -31.516 23.391 21.047 1 95.75 425 ILE A C 1
ATOM 3365 O O . ILE A 1 425 ? -30.609 24.219 21.047 1 95.75 425 ILE A O 1
ATOM 3369 N N . GLU A 1 426 ? -31.688 22.531 21.984 1 95.88 426 GLU A N 1
ATOM 3370 C CA . GLU A 1 426 ? -30.672 22.453 23.031 1 95.88 426 GLU A CA 1
ATOM 3371 C C . GLU A 1 426 ? -29.562 21.469 22.641 1 95.88 426 GLU A C 1
ATOM 3373 O O . GLU A 1 426 ? -29.828 20.422 22.062 1 95.88 426 GLU A O 1
ATOM 3378 N N . ALA A 1 427 ? -28.359 21.906 22.922 1 95.25 427 ALA A N 1
ATOM 3379 C CA . ALA A 1 427 ? -27.203 21.062 22.594 1 95.25 427 ALA A CA 1
ATOM 3380 C C . ALA A 1 427 ? -26.172 21.094 23.703 1 95.25 427 ALA A C 1
ATOM 3382 O O . ALA A 1 427 ? -26.047 22.078 24.438 1 95.25 427 ALA A O 1
ATOM 3383 N N . ARG A 1 428 ? -25.469 20 23.844 1 92.44 428 ARG A N 1
ATOM 3384 C CA . ARG A 1 428 ? -24.281 19.938 24.688 1 92.44 428 ARG A CA 1
ATOM 3385 C C . ARG A 1 428 ? -23.016 20.219 23.875 1 92.44 428 ARG A C 1
ATOM 3387 O O . ARG A 1 428 ? -23.094 20.469 22.672 1 92.44 428 ARG A O 1
ATOM 3394 N N . ALA A 1 429 ? -21.828 20.234 24.594 1 91.31 429 ALA A N 1
ATOM 3395 C CA . ALA A 1 429 ? -20.562 20.453 23.906 1 91.31 429 ALA A CA 1
ATOM 3396 C C . ALA A 1 429 ? -20.266 19.344 22.906 1 91.31 429 ALA A C 1
ATOM 3398 O O . ALA A 1 429 ? -20.672 18.188 23.109 1 91.31 429 ALA A O 1
ATOM 3399 N N . PRO A 1 430 ? -19.578 19.672 21.797 1 92.94 430 PRO A N 1
ATOM 3400 C CA . PRO A 1 430 ? -19.156 18.641 20.844 1 92.94 430 PRO A CA 1
ATOM 3401 C C . PRO A 1 430 ? -18.359 17.516 21.5 1 92.94 430 PRO A C 1
ATOM 3403 O O . PRO A 1 430 ? -17.625 17.75 22.453 1 92.94 430 PRO A O 1
ATOM 3406 N N . ALA A 1 431 ? -18.531 16.297 20.953 1 87.38 431 ALA A N 1
ATOM 3407 C CA . ALA A 1 431 ? -17.891 15.117 21.516 1 87.38 431 ALA A CA 1
ATOM 3408 C C . ALA A 1 431 ? -17.531 14.117 20.406 1 87.38 431 ALA A C 1
ATOM 3410 O O . ALA A 1 431 ? -17.922 14.289 19.25 1 87.38 431 ALA A O 1
ATOM 3411 N N . GLY A 1 432 ? -16.641 13.109 20.766 1 87.5 432 GLY A N 1
ATOM 3412 C CA . GLY A 1 432 ? -16.234 12.07 19.828 1 87.5 432 GLY A CA 1
ATOM 3413 C C . GLY A 1 432 ? -14.742 12.031 19.578 1 87.5 432 GLY A C 1
ATOM 3414 O O . GLY A 1 432 ? -14.078 13.07 19.625 1 87.5 432 GLY A O 1
ATOM 3415 N N . ALA A 1 433 ? -14.281 10.859 19.188 1 86.38 433 ALA A N 1
ATOM 3416 C CA . ALA A 1 433 ? -12.844 10.664 19.031 1 86.38 433 ALA A CA 1
ATOM 3417 C C . ALA A 1 433 ? -12.469 10.5 17.562 1 86.38 433 ALA A C 1
ATOM 3419 O O . ALA A 1 433 ? -11.289 10.352 17.234 1 86.38 433 ALA A O 1
ATOM 3420 N N . PHE A 1 434 ? -13.445 10.5 16.688 1 93.06 434 PHE A N 1
ATOM 3421 C CA . PHE A 1 434 ? -13.203 10.398 15.258 1 93.06 434 PHE A CA 1
ATOM 3422 C C . PHE A 1 434 ? -12.742 11.734 14.688 1 93.06 434 PHE A C 1
ATOM 3424 O O . PHE A 1 434 ? -13.539 12.5 14.156 1 93.06 434 PHE A O 1
ATOM 3431 N N . THR A 1 435 ? -11.469 12.008 14.898 1 96.19 435 THR A N 1
ATOM 3432 C CA . THR A 1 435 ? -10.906 13.297 14.508 1 96.19 435 THR A CA 1
ATOM 3433 C C . THR A 1 435 ? -9.688 13.102 13.609 1 96.19 435 THR A C 1
ATOM 3435 O O . THR A 1 435 ? -9.234 11.969 13.406 1 96.19 435 THR A O 1
ATOM 3438 N N . ILE A 1 436 ? -9.164 14.188 13.023 1 97.75 436 ILE A N 1
ATOM 3439 C CA . ILE A 1 436 ? -8.047 14.078 12.094 1 97.75 436 ILE A CA 1
ATOM 3440 C C . ILE A 1 436 ? -6.988 15.125 12.438 1 97.75 436 ILE A C 1
ATOM 3442 O O . ILE A 1 436 ? -7.316 16.25 12.836 1 97.75 436 ILE A O 1
ATOM 3446 N N . ASP A 1 437 ? -5.746 14.727 12.336 1 96.94 437 ASP A N 1
ATOM 3447 C CA . ASP A 1 437 ? -4.621 15.656 12.367 1 96.94 437 ASP A CA 1
ATOM 3448 C C . ASP A 1 437 ? -4.328 16.203 10.969 1 96.94 437 ASP A C 1
ATOM 3450 O O . ASP A 1 437 ? -3.793 15.492 10.117 1 96.94 437 ASP A O 1
ATOM 3454 N N . ALA A 1 438 ? -4.652 17.406 10.711 1 96.94 438 ALA A N 1
ATOM 3455 C CA . ALA A 1 438 ? -4.547 18.031 9.398 1 96.94 438 ALA A CA 1
ATOM 3456 C C . ALA A 1 438 ? -3.088 18.172 8.969 1 96.94 438 ALA A C 1
ATOM 3458 O O . ALA A 1 438 ? -2.795 18.359 7.785 1 96.94 438 ALA A O 1
ATOM 3459 N N . LEU A 1 439 ? -2.16 18.094 9.867 1 92.94 439 LEU A N 1
ATOM 3460 C CA . LEU A 1 439 ? -0.771 18.406 9.539 1 92.94 439 LEU A CA 1
ATOM 3461 C C . LEU A 1 439 ? 0.06 17.125 9.484 1 92.94 439 LEU A C 1
ATOM 3463 O O . LEU A 1 439 ? 1.259 17.172 9.195 1 92.94 439 LEU A O 1
ATOM 3467 N N . GLU A 1 440 ? -0.622 15.961 9.75 1 95.56 440 GLU A N 1
ATOM 3468 C CA . GLU A 1 440 ? 0.061 14.68 9.602 1 95.56 440 GLU A CA 1
ATOM 3469 C C . GLU A 1 440 ? 0.649 14.531 8.203 1 95.56 440 GLU A C 1
ATOM 3471 O O . GLU A 1 440 ? -0.014 14.836 7.207 1 95.56 440 GLU A O 1
ATOM 3476 N N . PRO A 1 441 ? 1.976 14.172 8.164 1 93.38 441 PRO A N 1
ATOM 3477 C CA . PRO A 1 441 ? 2.598 14.023 6.848 1 93.38 441 PRO A CA 1
ATOM 3478 C C . PRO A 1 441 ? 2 12.867 6.043 1 93.38 441 PRO A C 1
ATOM 3480 O O . PRO A 1 441 ? 1.952 12.93 4.812 1 93.38 441 PRO A O 1
ATOM 3483 N N . ARG A 1 442 ? 1.611 11.805 6.652 1 95.94 442 ARG A N 1
ATOM 3484 C CA . ARG A 1 442 ? 1.001 10.664 5.969 1 95.94 442 ARG A CA 1
ATOM 3485 C C . ARG A 1 442 ? -0.286 11.078 5.262 1 95.94 442 ARG A C 1
ATOM 3487 O O . ARG A 1 442 ? -1.146 11.727 5.859 1 95.94 442 ARG A O 1
ATOM 3494 N N . PRO A 1 443 ? -0.406 10.742 3.967 1 98.06 443 PRO A N 1
ATOM 3495 C CA . PRO A 1 443 ? -1.632 11.117 3.258 1 98.06 443 PRO A CA 1
ATOM 3496 C C . PRO A 1 443 ? -2.883 10.484 3.867 1 98.06 443 PRO A C 1
ATOM 3498 O O . PRO A 1 443 ? -2.797 9.445 4.52 1 98.06 443 PRO A O 1
ATOM 3501 N N . ALA A 1 444 ? -4.004 11.164 3.646 1 98.75 444 ALA A N 1
ATOM 3502 C CA . ALA A 1 444 ? -5.281 10.695 4.18 1 98.75 444 ALA A CA 1
ATOM 3503 C C . ALA A 1 444 ? -6.207 10.234 3.059 1 98.75 444 ALA A C 1
ATOM 3505 O O . ALA A 1 444 ? -6.227 10.82 1.976 1 98.75 444 ALA A O 1
ATOM 3506 N N . VAL A 1 445 ? -6.926 9.172 3.291 1 98.88 445 VAL A N 1
ATOM 3507 C CA . VAL A 1 445 ? -7.992 8.719 2.406 1 98.88 445 VAL A CA 1
ATOM 3508 C C . VAL A 1 445 ? -9.328 8.75 3.148 1 98.88 445 VAL A C 1
ATOM 3510 O O . VAL A 1 445 ? -9.539 7.98 4.09 1 98.88 445 VAL A O 1
ATOM 3513 N N . LEU A 1 446 ? -10.18 9.656 2.762 1 98.88 446 LEU A N 1
ATOM 3514 C CA . LEU A 1 446 ? -11.508 9.805 3.338 1 98.88 446 LEU A CA 1
ATOM 3515 C C . LEU A 1 446 ? -12.539 9.008 2.541 1 98.88 446 LEU A C 1
ATOM 3517 O O . LEU A 1 446 ? -12.766 9.281 1.36 1 98.88 446 LEU A O 1
ATOM 3521 N N . LEU A 1 447 ? -13.164 8.008 3.152 1 98.69 447 LEU A N 1
ATOM 3522 C CA . LEU A 1 447 ? -14.117 7.117 2.506 1 98.69 447 LEU A CA 1
ATOM 3523 C C . LEU A 1 447 ? -15.523 7.332 3.066 1 98.69 447 LEU A C 1
ATOM 3525 O O . LEU A 1 447 ? -15.812 6.918 4.191 1 98.69 447 LEU A O 1
ATOM 3529 N N . ALA A 1 448 ? -16.359 7.918 2.252 1 98.31 448 ALA A N 1
ATOM 3530 C CA . ALA A 1 448 ? -17.688 8.32 2.725 1 98.31 448 ALA A CA 1
ATOM 3531 C C . ALA A 1 448 ? -18.781 7.516 2.041 1 98.31 448 ALA A C 1
ATOM 3533 O O . ALA A 1 448 ? -18.797 7.391 0.815 1 98.31 448 ALA A O 1
ATOM 3534 N N . GLY A 1 449 ? -19.672 6.961 2.785 1 96.94 449 GLY A N 1
ATOM 3535 C CA . GLY A 1 449 ? -20.906 6.375 2.293 1 96.94 449 GLY A CA 1
ATOM 3536 C C . GLY A 1 449 ? -22.141 7.16 2.695 1 96.94 449 GLY A C 1
ATOM 3537 O O . GLY A 1 449 ? -22.547 7.141 3.861 1 96.94 449 GLY A O 1
ATOM 3538 N N . GLY A 1 450 ? -22.812 7.805 1.729 1 96.19 450 GLY A N 1
ATOM 3539 C CA . GLY A 1 450 ? -24.031 8.562 1.999 1 96.19 450 GLY A CA 1
ATOM 3540 C C . GLY A 1 450 ? -23.812 9.688 2.99 1 96.19 450 GLY A C 1
ATOM 3541 O O . GLY A 1 450 ? -22.969 10.555 2.783 1 96.19 450 GLY A O 1
ATOM 3542 N N . VAL A 1 451 ? -24.609 9.695 4.109 1 95.88 451 VAL A N 1
ATOM 3543 C CA . VAL A 1 451 ? -24.594 10.766 5.105 1 95.88 451 VAL A CA 1
ATOM 3544 C C . VAL A 1 451 ? -23.266 10.719 5.879 1 95.88 451 VAL A C 1
ATOM 3546 O O . VAL A 1 451 ? -22.922 11.688 6.562 1 95.88 451 VAL A O 1
ATOM 3549 N N . GLY A 1 452 ? -22.469 9.672 5.684 1 96.19 452 GLY A N 1
ATOM 3550 C CA . GLY A 1 452 ? -21.156 9.57 6.301 1 96.19 452 GLY A CA 1
ATOM 3551 C C . GLY A 1 452 ? -20.203 10.664 5.852 1 96.19 452 GLY A C 1
ATOM 3552 O O . GLY A 1 452 ? -19.156 10.875 6.469 1 96.19 452 GLY A O 1
ATOM 3553 N N . ILE A 1 453 ? -20.578 11.438 4.852 1 98.25 453 ILE A N 1
ATOM 3554 C CA . ILE A 1 453 ? -19.75 12.523 4.332 1 98.25 453 ILE A CA 1
ATOM 3555 C C . ILE A 1 453 ? -19.625 13.625 5.383 1 98.25 453 ILE A C 1
ATOM 3557 O O . ILE A 1 453 ? -18.688 14.43 5.336 1 98.25 453 ILE A O 1
ATOM 3561 N N . THR A 1 454 ? -20.453 13.672 6.336 1 97.75 454 THR A N 1
ATOM 3562 C CA . THR A 1 454 ? -20.594 14.836 7.211 1 97.75 454 THR A CA 1
ATOM 3563 C C . THR A 1 454 ? -19.328 15.039 8.039 1 97.75 454 THR A C 1
ATOM 3565 O O . THR A 1 454 ? -18.719 16.109 8.008 1 97.75 454 THR A O 1
ATOM 3568 N N . PRO A 1 455 ? -18.859 13.969 8.781 1 97.5 455 PRO A N 1
ATOM 3569 C CA . PRO A 1 455 ? -17.594 14.203 9.492 1 97.5 455 PRO A CA 1
ATOM 3570 C C . PRO A 1 455 ? -16.406 14.383 8.547 1 97.5 455 PRO A C 1
ATOM 3572 O O . PRO A 1 455 ? -15.492 15.156 8.844 1 97.5 455 PRO A O 1
ATOM 3575 N N . LEU A 1 456 ? -16.422 13.719 7.453 1 98.69 456 LEU A N 1
ATOM 3576 C CA . LEU A 1 456 ? -15.312 13.766 6.512 1 98.69 456 LEU A CA 1
ATOM 3577 C C . LEU A 1 456 ? -15.25 15.125 5.816 1 98.69 456 LEU A C 1
ATOM 3579 O O . LEU A 1 456 ? -14.164 15.609 5.48 1 98.69 456 LEU A O 1
ATOM 3583 N N . LEU A 1 457 ? -16.406 15.727 5.609 1 98.81 457 LEU A N 1
ATOM 3584 C CA . LEU A 1 457 ? -16.438 17.094 5.098 1 98.81 457 LEU A CA 1
ATOM 3585 C C . LEU A 1 457 ? -15.781 18.047 6.086 1 98.81 457 LEU A C 1
ATOM 3587 O O . LEU A 1 457 ? -15.008 18.922 5.691 1 98.81 457 LEU A O 1
ATOM 3591 N N . ALA A 1 458 ? -16.109 17.891 7.352 1 98.62 458 ALA A N 1
ATOM 3592 C CA . ALA A 1 458 ? -15.469 18.703 8.391 1 98.62 458 ALA A CA 1
ATOM 3593 C C . ALA A 1 458 ? -13.953 18.516 8.375 1 98.62 458 ALA A C 1
ATOM 3595 O O . ALA A 1 458 ? -13.203 19.484 8.477 1 98.62 458 ALA A O 1
ATOM 3596 N N . MET A 1 459 ? -13.531 17.266 8.227 1 98.69 459 MET A N 1
ATOM 3597 C CA . MET A 1 459 ? -12.109 16.953 8.164 1 98.69 459 MET A CA 1
ATOM 3598 C C . MET A 1 459 ? -11.461 17.594 6.945 1 98.69 459 MET A C 1
ATOM 3600 O O . MET A 1 459 ? -10.375 18.172 7.043 1 98.69 459 MET A O 1
ATOM 3604 N N . LEU A 1 460 ? -12.141 17.453 5.801 1 98.88 460 LEU A N 1
ATOM 3605 C CA . LEU A 1 460 ? -11.602 18.031 4.566 1 98.88 460 LEU A CA 1
ATOM 3606 C C . LEU A 1 460 ? -11.438 19.531 4.684 1 98.88 460 LEU A C 1
ATOM 3608 O O . LEU A 1 460 ? -10.406 20.078 4.297 1 98.88 460 LEU A O 1
ATOM 3612 N N . ARG A 1 461 ? -12.461 20.203 5.234 1 98.56 461 ARG A N 1
ATOM 3613 C CA . ARG A 1 461 ? -12.391 21.641 5.461 1 98.56 461 ARG A CA 1
ATOM 3614 C C . ARG A 1 461 ? -11.211 22 6.355 1 98.56 461 ARG A C 1
ATOM 3616 O O . ARG A 1 461 ? -10.484 22.969 6.086 1 98.56 461 ARG A O 1
ATOM 3623 N N . HIS A 1 462 ? -11.047 21.219 7.332 1 98.31 462 HIS A N 1
ATOM 3624 C CA . HIS A 1 462 ? -9.969 21.438 8.289 1 98.31 462 HIS A CA 1
ATOM 3625 C C . HIS A 1 462 ? -8.602 21.281 7.633 1 98.31 462 HIS A C 1
ATOM 3627 O O . HIS A 1 462 ? -7.707 22.094 7.836 1 98.31 462 HIS A O 1
ATOM 3633 N N . ILE A 1 463 ? -8.461 20.234 6.816 1 98.56 463 ILE A N 1
ATOM 3634 C CA . ILE A 1 463 ? -7.219 19.953 6.105 1 98.56 463 ILE A CA 1
ATOM 3635 C C . ILE A 1 463 ? -6.871 21.125 5.188 1 98.56 463 ILE A C 1
ATOM 3637 O O . ILE A 1 463 ? -5.734 21.609 5.18 1 98.56 463 ILE A O 1
ATOM 3641 N N . VAL A 1 464 ? -7.812 21.609 4.445 1 98.25 464 VAL A N 1
ATOM 3642 C CA . VAL A 1 464 ? -7.578 22.672 3.471 1 98.25 464 VAL A CA 1
ATOM 3643 C C . VAL A 1 464 ? -7.242 23.969 4.195 1 98.25 464 VAL A C 1
ATOM 3645 O O . VAL A 1 464 ? -6.266 24.641 3.85 1 98.25 464 VAL A O 1
ATOM 3648 N N . TYR A 1 465 ? -7.973 24.266 5.258 1 97 465 TYR A N 1
ATOM 3649 C CA . TYR A 1 465 ? -7.75 25.5 6 1 97 465 TYR A CA 1
ATOM 3650 C C . TYR A 1 465 ? -6.363 25.531 6.625 1 97 465 TYR A C 1
ATOM 3652 O O . TYR A 1 465 ? -5.598 26.469 6.426 1 97 465 TYR A O 1
ATOM 3660 N N . GLU A 1 466 ? -6.078 24.531 7.363 1 96.38 466 GLU A N 1
ATOM 3661 C CA . GLU A 1 466 ? -4.777 24.484 8.023 1 96.38 466 GLU A CA 1
ATOM 3662 C C . GLU A 1 466 ? -3.641 24.438 7.008 1 96.38 466 GLU A C 1
ATOM 3664 O O . GLU A 1 466 ? -2.57 25 7.227 1 96.38 466 GLU A O 1
ATOM 3669 N N . GLY A 1 467 ? -3.963 23.75 5.949 1 95.88 467 GLY A N 1
ATOM 3670 C CA . GLY A 1 467 ? -2.975 23.688 4.883 1 95.88 467 GLY A CA 1
ATOM 3671 C C . GLY A 1 467 ? -2.635 25.047 4.309 1 95.88 467 GLY A C 1
ATOM 3672 O O . GLY A 1 467 ? -1.463 25.359 4.082 1 95.88 467 GLY A O 1
ATOM 3673 N N . LEU A 1 468 ? -3.646 25.781 4.023 1 94 468 LEU A N 1
ATOM 3674 C CA . LEU A 1 468 ? -3.434 27.141 3.521 1 94 468 LEU A CA 1
ATOM 3675 C C . LEU A 1 468 ? -2.73 28 4.562 1 94 468 LEU A C 1
ATOM 3677 O O . LEU A 1 468 ? -1.797 28.734 4.238 1 94 468 LEU A O 1
ATOM 3681 N N . ARG A 1 469 ? -3.125 27.875 5.781 1 92.88 469 ARG A N 1
ATOM 3682 C CA . ARG A 1 469 ? -2.562 28.672 6.867 1 92.88 469 ARG A CA 1
ATOM 3683 C C . ARG A 1 469 ? -1.088 28.344 7.078 1 92.88 469 ARG A C 1
ATOM 3685 O O . ARG A 1 469 ? -0.273 29.25 7.285 1 92.88 469 ARG A O 1
ATOM 3692 N N . LYS A 1 470 ? -0.778 27.109 6.938 1 91.94 470 LYS A N 1
ATOM 3693 C CA . LYS A 1 470 ? 0.573 26.641 7.238 1 91.94 470 LYS A CA 1
ATOM 3694 C C . LYS A 1 470 ? 1.357 26.359 5.961 1 91.94 470 LYS A C 1
ATOM 3696 O O . LYS A 1 470 ? 2.484 25.859 6.016 1 91.94 470 LYS A O 1
ATOM 3701 N N . ARG A 1 471 ? 0.802 26.5 4.781 1 89.5 471 ARG A N 1
ATOM 3702 C CA . ARG A 1 471 ? 1.422 26.438 3.463 1 89.5 471 ARG A CA 1
ATOM 3703 C C . ARG A 1 471 ? 1.846 25 3.137 1 89.5 471 ARG A C 1
ATOM 3705 O O . ARG A 1 471 ? 2.875 24.781 2.494 1 89.5 471 ARG A O 1
ATOM 3712 N N . ARG A 1 472 ? 1.16 24.109 3.715 1 93.5 472 ARG A N 1
ATOM 3713 C CA . ARG A 1 472 ? 1.344 22.688 3.41 1 93.5 472 ARG A CA 1
ATOM 3714 C C . ARG A 1 472 ? 0.042 21.922 3.596 1 93.5 472 ARG A C 1
ATOM 3716 O O . ARG A 1 472 ? -0.293 21.516 4.711 1 93.5 472 ARG A O 1
ATOM 3723 N N . ILE A 1 473 ? -0.578 21.625 2.518 1 97.38 473 ILE A N 1
ATOM 3724 C CA . ILE A 1 473 ? -1.848 20.906 2.594 1 97.38 473 ILE A CA 1
ATOM 3725 C C . ILE A 1 473 ? -1.593 19.406 2.615 1 97.38 473 ILE A C 1
ATOM 3727 O O . ILE A 1 473 ? -0.885 18.875 1.753 1 97.38 473 ILE A O 1
ATOM 3731 N N . ARG A 1 474 ? -2.084 18.656 3.596 1 97.94 474 ARG A N 1
ATOM 3732 C CA . ARG A 1 474 ? -1.987 17.203 3.688 1 97.94 474 ARG A CA 1
ATOM 3733 C C . ARG A 1 474 ? -2.582 16.547 2.451 1 97.94 474 ARG A C 1
ATOM 3735 O O . ARG A 1 474 ? -3.74 16.781 2.104 1 97.94 474 ARG A O 1
ATOM 3742 N N . PRO A 1 475 ? -1.746 15.797 1.69 1 98.31 475 PRO A N 1
ATOM 3743 C CA . PRO A 1 475 ? -2.342 15.094 0.553 1 98.31 475 PRO A CA 1
ATOM 3744 C C . PRO A 1 475 ? -3.529 14.219 0.955 1 98.31 475 PRO A C 1
ATOM 3746 O O . PRO A 1 475 ? -3.436 13.445 1.915 1 98.31 475 PRO A O 1
ATOM 3749 N N . THR A 1 476 ? -4.699 14.406 0.244 1 98.75 476 THR A N 1
ATOM 3750 C CA . THR A 1 476 ? -5.934 13.766 0.684 1 98.75 476 THR A CA 1
ATOM 3751 C C . THR A 1 476 ? -6.742 13.273 -0.511 1 98.75 476 THR A C 1
ATOM 3753 O O . THR A 1 476 ? -6.863 13.977 -1.518 1 98.75 476 THR A O 1
ATOM 3756 N N . TRP A 1 477 ? -7.23 12.031 -0.469 1 98.75 477 TRP A N 1
ATOM 3757 C CA . TRP A 1 477 ? -8.25 11.516 -1.374 1 98.75 477 TRP A CA 1
ATOM 3758 C C . TRP A 1 477 ? -9.609 11.469 -0.687 1 98.75 477 TRP A C 1
ATOM 3760 O O . TRP A 1 477 ? -9.734 10.93 0.417 1 98.75 477 TRP A O 1
ATOM 3770 N N . LEU A 1 478 ? -10.562 12.078 -1.262 1 98.88 478 LEU A N 1
ATOM 3771 C CA . LEU A 1 478 ? -11.953 11.883 -0.855 1 98.88 478 LEU A CA 1
ATOM 3772 C C . LEU A 1 478 ? -12.688 11 -1.852 1 98.88 478 LEU A C 1
ATOM 3774 O O . LEU A 1 478 ? -12.844 11.359 -3.018 1 98.88 478 LEU A O 1
ATOM 3778 N N . ILE A 1 479 ? -13.078 9.836 -1.456 1 98.88 479 ILE A N 1
ATOM 3779 C CA . ILE A 1 479 ? -13.906 8.93 -2.246 1 98.88 479 ILE A CA 1
ATOM 3780 C C . ILE A 1 479 ? -15.312 8.867 -1.648 1 98.88 479 ILE A C 1
ATOM 3782 O O . ILE A 1 479 ? -15.492 8.375 -0.533 1 98.88 479 ILE A O 1
ATOM 3786 N N . TYR A 1 480 ? -16.25 9.406 -2.371 1 98.75 480 TYR A N 1
ATOM 3787 C CA . TYR A 1 480 ? -17.594 9.672 -1.864 1 98.75 480 TYR A CA 1
ATOM 3788 C C . TYR A 1 480 ? -18.641 8.867 -2.631 1 98.75 480 TYR A C 1
ATOM 3790 O O . TYR A 1 480 ? -18.875 9.117 -3.816 1 98.75 480 TYR A O 1
ATOM 3798 N N . SER A 1 481 ? -19.234 7.891 -1.919 1 98.38 481 SER A N 1
ATOM 3799 C CA . SER A 1 481 ? -20.234 7.023 -2.533 1 98.38 481 SER A CA 1
ATOM 3800 C C . SER A 1 481 ? -21.656 7.449 -2.152 1 98.38 481 SER A C 1
ATOM 3802 O O . SER A 1 481 ? -21.922 7.746 -0.987 1 98.38 481 SER A O 1
ATOM 3804 N N . ALA A 1 482 ? -22.516 7.547 -3.113 1 97.81 482 ALA A N 1
ATOM 3805 C CA . ALA A 1 482 ? -23.953 7.77 -2.93 1 97.81 482 ALA A CA 1
ATOM 3806 C C . ALA A 1 482 ? -24.766 6.816 -3.799 1 97.81 482 ALA A C 1
ATOM 3808 O O . ALA A 1 482 ? -24.234 6.223 -4.746 1 97.81 482 ALA A O 1
ATOM 3809 N N . HIS A 1 483 ? -26 6.66 -3.377 1 96.69 483 HIS A N 1
ATOM 3810 C CA . HIS A 1 483 ? -26.859 5.77 -4.148 1 96.69 483 HIS A CA 1
ATOM 3811 C C . HIS A 1 483 ? -27.125 6.328 -5.543 1 96.69 483 HIS A C 1
ATOM 3813 O O . HIS A 1 483 ? -26.891 5.641 -6.543 1 96.69 483 HIS A O 1
ATOM 3819 N N . ALA A 1 484 ? -27.609 7.496 -5.645 1 97.5 484 ALA A N 1
ATOM 3820 C CA . ALA A 1 484 ? -27.891 8.211 -6.891 1 97.5 484 ALA A CA 1
ATOM 3821 C C . ALA A 1 484 ? -27.469 9.672 -6.801 1 97.5 484 ALA A C 1
ATOM 3823 O O . ALA A 1 484 ? -27.156 10.164 -5.715 1 97.5 484 ALA A O 1
ATOM 3824 N N . LYS A 1 485 ? -27.406 10.336 -7.93 1 97.25 485 LYS A N 1
ATOM 3825 C CA . LYS A 1 485 ? -26.969 11.727 -7.992 1 97.25 485 LYS A CA 1
ATOM 3826 C C . LYS A 1 485 ? -27.797 12.609 -7.059 1 97.25 485 LYS A C 1
ATOM 3828 O O . LYS A 1 485 ? -27.25 13.461 -6.355 1 97.25 485 LYS A O 1
ATOM 3833 N N . ALA A 1 486 ? -29.047 12.367 -6.945 1 97.12 486 ALA A N 1
ATOM 3834 C CA . ALA A 1 486 ? -29.984 13.188 -6.164 1 97.12 486 ALA A CA 1
ATOM 3835 C C . ALA A 1 486 ? -29.719 13.023 -4.668 1 97.12 486 ALA A C 1
ATOM 3837 O O . ALA A 1 486 ? -30.094 13.891 -3.869 1 97.12 486 ALA A O 1
ATOM 3838 N N . ASN A 1 487 ? -29.078 11.992 -4.32 1 96.94 487 ASN A N 1
ATOM 3839 C CA . ASN A 1 487 ? -28.844 11.695 -2.912 1 96.94 487 ASN A CA 1
ATOM 3840 C C . ASN A 1 487 ? -27.516 12.297 -2.424 1 96.94 487 ASN A C 1
ATOM 3842 O O . ASN A 1 487 ? -27.266 12.336 -1.22 1 96.94 487 ASN A O 1
ATOM 3846 N N . ARG A 1 488 ? -26.641 12.711 -3.318 1 97.75 488 ARG A N 1
ATOM 3847 C CA . ARG A 1 488 ? -25.312 13.156 -2.936 1 97.75 488 ARG A CA 1
ATOM 3848 C C . ARG A 1 488 ? -25.344 14.617 -2.477 1 97.75 488 ARG A C 1
ATOM 3850 O O . ARG A 1 488 ? -25.75 15.5 -3.23 1 97.75 488 ARG A O 1
ATOM 3857 N N . ALA A 1 489 ? -24.859 14.805 -1.314 1 98.44 489 ALA A N 1
ATOM 3858 C CA . ALA A 1 489 ? -24.891 16.125 -0.699 1 98.44 489 ALA A CA 1
ATOM 3859 C C . ALA A 1 489 ? -23.547 16.844 -0.883 1 98.44 489 ALA A C 1
ATOM 3861 O O . ALA A 1 489 ? -22.516 16.203 -1.061 1 98.44 489 ALA A O 1
ATOM 3862 N N . PHE A 1 490 ? -23.516 18.25 -0.93 1 98.69 490 PHE A N 1
ATOM 3863 C CA . PHE A 1 490 ? -22.375 19.141 -0.73 1 98.69 490 PHE A CA 1
ATOM 3864 C C . PHE A 1 490 ? -21.484 19.172 -1.963 1 98.69 490 PHE A C 1
ATOM 3866 O O . PHE A 1 490 ? -20.281 19.438 -1.86 1 98.69 490 PHE A O 1
ATOM 3873 N N . ASP A 1 491 ? -22 18.891 -3.129 1 97.81 491 ASP A N 1
ATOM 3874 C CA . ASP A 1 491 ? -21.188 18.844 -4.348 1 97.81 491 ASP A CA 1
ATOM 3875 C C . ASP A 1 491 ? -20.453 20.156 -4.562 1 97.81 491 ASP A C 1
ATOM 3877 O O . ASP A 1 491 ? -19.234 20.156 -4.773 1 97.81 491 ASP A O 1
ATOM 3881 N N . ARG A 1 492 ? -21.125 21.234 -4.445 1 97.5 492 ARG A N 1
ATOM 3882 C CA . ARG A 1 492 ? -20.531 22.531 -4.695 1 97.5 492 ARG A CA 1
ATOM 3883 C C . ARG A 1 492 ? -19.453 22.859 -3.652 1 97.5 492 ARG A C 1
ATOM 3885 O O . ARG A 1 492 ? -18.359 23.312 -3.994 1 97.5 492 ARG A O 1
ATOM 3892 N N . GLU A 1 493 ? -19.797 22.641 -2.439 1 98 493 GLU A N 1
ATOM 3893 C CA . GLU A 1 493 ? -18.875 22.922 -1.348 1 98 493 GLU A CA 1
ATOM 3894 C C . GLU A 1 493 ? -17.594 22.094 -1.492 1 98 493 GLU A C 1
ATOM 3896 O O . GLU A 1 493 ? -16.5 22.625 -1.324 1 98 493 GLU A O 1
ATOM 3901 N N . ILE A 1 494 ? -17.719 20.828 -1.827 1 98.69 494 ILE A N 1
ATOM 3902 C CA . ILE A 1 494 ? -16.578 19.938 -1.981 1 98.69 494 ILE A CA 1
ATOM 3903 C C . ILE A 1 494 ? -15.734 20.391 -3.178 1 98.69 494 ILE A C 1
ATOM 3905 O O . ILE A 1 494 ? -14.5 20.406 -3.104 1 98.69 494 ILE A O 1
ATOM 3909 N N . ALA A 1 495 ? -16.375 20.766 -4.254 1 98 495 ALA A N 1
ATOM 3910 C CA . ALA A 1 495 ? -15.664 21.234 -5.441 1 98 495 ALA A CA 1
ATOM 3911 C C . ALA A 1 495 ? -14.82 22.469 -5.125 1 98 495 ALA A C 1
ATOM 3913 O O . ALA A 1 495 ? -13.688 22.578 -5.598 1 98 495 ALA A O 1
ATOM 3914 N N . GLU A 1 496 ? -15.32 23.344 -4.367 1 98.12 496 GLU A N 1
ATOM 3915 C CA . GLU A 1 496 ? -14.594 24.547 -3.979 1 98.12 496 GLU A CA 1
ATOM 3916 C C . GLU A 1 496 ? -13.375 24.219 -3.131 1 98.12 496 GLU A C 1
ATOM 3918 O O . GLU A 1 496 ? -12.312 24.812 -3.301 1 98.12 496 GLU A O 1
ATOM 3923 N N . LEU A 1 497 ? -13.539 23.281 -2.234 1 98.5 497 LEU A N 1
ATOM 3924 C CA . LEU A 1 497 ? -12.43 22.859 -1.394 1 98.5 497 LEU A CA 1
ATOM 3925 C C . LEU A 1 497 ? -11.328 22.219 -2.23 1 98.5 497 LEU A C 1
ATOM 3927 O O . LEU A 1 497 ? -10.141 22.484 -2.025 1 98.5 497 LEU A O 1
ATOM 3931 N N . VAL A 1 498 ? -11.727 21.375 -3.16 1 98.44 498 VAL A N 1
ATOM 3932 C CA . VAL A 1 498 ? -10.773 20.719 -4.047 1 98.44 498 VAL A CA 1
ATOM 3933 C C . VAL A 1 498 ? -10 21.766 -4.844 1 98.44 498 VAL A C 1
ATOM 3935 O O . VAL A 1 498 ? -8.781 21.688 -4.961 1 98.44 498 VAL A O 1
ATOM 3938 N N . ALA A 1 499 ? -10.688 22.75 -5.324 1 97.94 499 ALA A N 1
ATOM 3939 C CA . ALA A 1 499 ? -10.055 23.828 -6.09 1 97.94 499 ALA A CA 1
ATOM 3940 C C . ALA A 1 499 ? -9.07 24.609 -5.23 1 97.94 499 ALA A C 1
ATOM 3942 O O . ALA A 1 499 ? -7.965 24.938 -5.68 1 9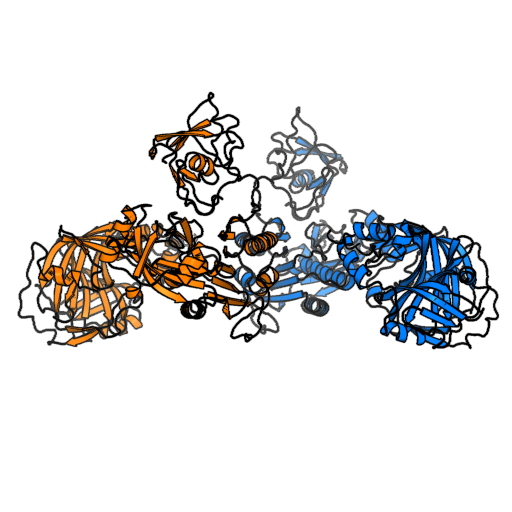7.94 499 ALA A O 1
ATOM 3943 N N . SER A 1 500 ? -9.414 24.828 -4.039 1 96.94 500 SER A N 1
ATOM 3944 C CA . SER A 1 500 ? -8.586 25.609 -3.135 1 96.94 500 SER A CA 1
ATOM 3945 C C . SER A 1 500 ? -7.332 24.844 -2.721 1 96.94 500 SER A C 1
ATOM 3947 O O . SER A 1 500 ? -6.332 25.453 -2.328 1 96.94 500 SER A O 1
ATOM 3949 N N . ALA A 1 501 ? -7.379 23.547 -2.822 1 97.25 501 ALA A N 1
ATOM 3950 C CA . ALA A 1 501 ? -6.289 22.703 -2.342 1 97.25 501 ALA A CA 1
ATOM 3951 C C . ALA A 1 501 ? -5.176 22.609 -3.381 1 97.25 501 ALA A C 1
ATOM 3953 O O . ALA A 1 501 ? -4.125 22.016 -3.121 1 97.25 501 ALA A O 1
ATOM 3954 N N . LYS A 1 502 ? -5.391 23.141 -4.559 1 93.94 502 LYS A N 1
ATOM 3955 C CA . LYS A 1 502 ? -4.375 23.281 -5.598 1 93.94 502 LYS A CA 1
ATOM 3956 C C . LYS A 1 502 ? -3.719 21.938 -5.902 1 93.94 502 LYS A C 1
ATOM 3958 O O . LYS A 1 502 ? -2.492 21.828 -5.949 1 93.94 502 LYS A O 1
ATOM 3963 N N . GLY A 1 503 ? -4.492 20.906 -5.922 1 96.44 503 GLY A N 1
ATOM 3964 C CA . GLY A 1 503 ? -4.023 19.609 -6.383 1 96.44 503 GLY A CA 1
ATOM 3965 C C . GLY A 1 503 ? -3.748 18.641 -5.254 1 96.44 503 GLY A C 1
ATOM 3966 O O . GLY A 1 503 ? -3.582 17.438 -5.488 1 96.44 503 GLY A O 1
ATOM 3967 N N . ALA A 1 504 ? -3.703 19.109 -4.004 1 97.88 504 ALA A N 1
ATOM 3968 C CA . ALA A 1 504 ? -3.371 18.25 -2.873 1 97.88 504 ALA A CA 1
ATOM 3969 C C . ALA A 1 504 ? -4.547 17.359 -2.502 1 97.88 504 ALA A C 1
ATOM 3971 O O . ALA A 1 504 ? -4.375 16.359 -1.8 1 97.88 504 ALA A O 1
ATOM 3972 N N . VAL A 1 505 ? -5.77 17.766 -2.908 1 98.62 505 VAL A N 1
ATOM 3973 C CA . VAL A 1 505 ? -6.965 16.984 -2.617 1 98.62 505 VAL A CA 1
ATOM 3974 C C . VAL A 1 505 ? -7.535 16.406 -3.912 1 98.62 505 VAL A C 1
ATOM 3976 O O . VAL A 1 505 ? -7.715 17.141 -4.895 1 98.62 505 VAL A O 1
ATOM 3979 N N . ARG A 1 506 ? -7.754 15.156 -3.969 1 98.44 506 ARG A N 1
ATOM 3980 C CA . ARG A 1 506 ? -8.383 14.484 -5.102 1 98.44 506 ARG A CA 1
ATOM 3981 C C . ARG A 1 506 ? -9.75 13.93 -4.719 1 98.44 506 ARG A C 1
ATOM 3983 O O . ARG A 1 506 ? -9.922 13.391 -3.625 1 98.44 506 ARG A O 1
ATOM 3990 N N . LEU A 1 507 ? -10.703 14.156 -5.586 1 98.69 507 LEU A N 1
ATOM 3991 C CA . LEU A 1 507 ? -12.078 13.727 -5.363 1 98.69 507 LEU A CA 1
ATOM 3992 C C . LEU A 1 507 ? -12.469 12.633 -6.344 1 98.69 507 LEU A C 1
ATOM 3994 O O . LEU A 1 507 ? -12.203 12.734 -7.543 1 98.69 507 LEU A O 1
ATOM 3998 N N . LEU A 1 508 ? -12.945 11.516 -5.891 1 98.69 508 LEU A N 1
ATOM 3999 C CA . LEU A 1 508 ? -13.578 10.477 -6.703 1 98.69 508 LEU A CA 1
ATOM 4000 C C . LEU A 1 508 ? -15.031 10.281 -6.301 1 98.69 508 LEU A C 1
ATOM 4002 O O . LEU A 1 508 ? -15.32 9.914 -5.16 1 98.69 508 LEU A O 1
ATOM 4006 N N . ARG A 1 509 ? -16.047 10.539 -7.219 1 98.56 509 ARG A N 1
ATOM 4007 C CA . ARG A 1 509 ? -17.484 10.406 -6.992 1 98.56 509 ARG A CA 1
ATOM 4008 C C . ARG A 1 509 ? -17.984 9.062 -7.5 1 98.56 509 ARG A C 1
ATOM 4010 O O . ARG A 1 509 ? -17.891 8.758 -8.688 1 98.56 509 ARG A O 1
ATOM 4017 N N . VAL A 1 510 ? -18.562 8.258 -6.539 1 98.69 510 VAL A N 1
ATOM 4018 C CA . VAL A 1 510 ? -19.031 6.91 -6.84 1 98.69 510 VAL A CA 1
ATOM 4019 C C . VAL A 1 510 ? -20.562 6.855 -6.738 1 98.69 510 VAL A C 1
ATOM 4021 O O . VAL A 1 510 ? -21.141 7.344 -5.766 1 98.69 510 VAL A O 1
ATOM 4024 N N . LEU A 1 511 ? -21.234 6.355 -7.723 1 98.31 511 LEU A N 1
ATOM 4025 C CA . LEU A 1 511 ? -22.672 6.117 -7.676 1 98.31 511 LEU A CA 1
ATOM 4026 C C . LEU A 1 511 ? -22.984 4.633 -7.836 1 98.31 511 LEU A C 1
ATOM 4028 O O . LEU A 1 511 ? -22.422 3.967 -8.711 1 98.31 511 LEU A O 1
ATOM 4032 N N . SER A 1 512 ? -23.797 4.066 -6.973 1 96.94 512 SER A N 1
ATOM 4033 C CA . SER A 1 512 ? -24.266 2.695 -7.168 1 96.94 512 SER A CA 1
ATOM 4034 C C . SER A 1 512 ? -25.297 2.617 -8.289 1 96.94 512 SER A C 1
ATOM 4036 O O . SER A 1 512 ? -25.359 1.624 -9.016 1 96.94 512 SER A O 1
ATOM 4038 N N . ASP A 1 513 ? -26.156 3.648 -8.445 1 96.88 513 ASP A N 1
ATOM 4039 C CA . ASP A 1 513 ? -27.156 3.785 -9.5 1 96.88 513 ASP A CA 1
ATOM 4040 C C . ASP A 1 513 ? -26.922 5.055 -10.312 1 96.88 513 ASP A C 1
ATOM 4042 O O . ASP A 1 513 ? -27.422 6.129 -9.953 1 96.88 513 ASP A O 1
ATOM 4046 N N . PRO A 1 514 ? -26.297 4.934 -11.453 1 95.75 514 PRO A N 1
ATOM 4047 C CA . PRO A 1 514 ? -25.938 6.117 -12.227 1 95.75 514 PRO A CA 1
ATOM 4048 C C . PRO A 1 514 ? -27.047 6.582 -13.156 1 95.75 514 PRO A C 1
ATOM 4050 O O . PRO A 1 514 ? -26.828 7.406 -14.047 1 95.75 514 PRO A O 1
ATOM 4053 N N . HIS A 1 515 ? -28.219 6.004 -12.969 1 94.69 515 HIS A N 1
ATOM 4054 C CA . HIS A 1 515 ? -29.297 6.355 -13.875 1 94.69 515 HIS A CA 1
ATOM 4055 C C . HIS A 1 515 ? -29.547 7.863 -13.891 1 94.69 515 HIS A C 1
ATOM 4057 O O . HIS A 1 515 ? -29.672 8.484 -12.836 1 94.69 515 HIS A O 1
ATOM 4063 N N . GLY A 1 516 ? -29.578 8.453 -15.062 1 94.5 516 GLY A N 1
ATOM 4064 C CA . GLY A 1 516 ? -29.844 9.875 -15.227 1 94.5 516 GLY A CA 1
ATOM 4065 C C . GLY A 1 516 ? -28.641 10.75 -14.992 1 94.5 516 GLY A C 1
ATOM 4066 O O . GLY A 1 516 ? -28.719 11.977 -15.078 1 94.5 516 GLY A O 1
ATOM 4067 N N . ALA A 1 517 ? -27.453 10.203 -14.617 1 96.44 517 ALA A N 1
ATOM 4068 C CA . ALA A 1 517 ? -26.234 10.953 -14.328 1 96.44 517 ALA A CA 1
ATOM 4069 C C . ALA A 1 517 ? -25.234 10.844 -15.484 1 96.44 517 ALA A C 1
ATOM 4071 O O . ALA A 1 517 ? -25.297 9.891 -16.266 1 96.44 517 ALA A O 1
ATOM 4072 N N . ILE A 1 518 ? -24.375 11.766 -15.648 1 97.12 518 ILE A N 1
ATOM 4073 C CA . ILE A 1 518 ? -23.422 11.828 -16.75 1 97.12 518 ILE A CA 1
ATOM 4074 C C . ILE A 1 518 ? -22.031 11.43 -16.266 1 97.12 518 ILE A C 1
ATOM 4076 O O . ILE A 1 518 ? -21.516 12.008 -15.305 1 97.12 518 ILE A O 1
ATOM 4080 N N . ASP A 1 519 ? -21.406 10.461 -16.938 1 95 519 ASP A N 1
ATOM 4081 C CA . ASP A 1 519 ? -20.062 9.992 -16.625 1 95 519 ASP A CA 1
ATOM 4082 C C . ASP A 1 519 ? -19.047 11.117 -16.75 1 95 519 ASP A C 1
ATOM 4084 O O . ASP A 1 519 ? -19.078 11.891 -17.719 1 95 519 ASP A O 1
ATOM 4088 N N . GLY A 1 520 ? -18.141 11.305 -15.797 1 94.38 520 GLY A N 1
ATOM 4089 C CA . GLY A 1 520 ? -17.125 12.336 -15.812 1 94.38 520 GLY A CA 1
ATOM 4090 C C . GLY A 1 520 ? -17.594 13.664 -15.25 1 94.38 520 GLY A C 1
ATOM 4091 O O . GLY A 1 520 ? -16.812 14.438 -14.719 1 94.38 520 GLY A O 1
ATOM 4092 N N . GLU A 1 521 ? -18.828 13.922 -15.289 1 95.56 521 GLU A N 1
ATOM 4093 C CA . GLU A 1 521 ? -19.391 15.172 -14.789 1 95.56 521 GLU A CA 1
ATOM 4094 C C . GLU A 1 521 ? -20.062 14.969 -13.43 1 95.56 521 GLU A C 1
ATOM 4096 O O . GLU A 1 521 ? -19.781 15.695 -12.477 1 95.56 521 GLU A O 1
ATOM 4101 N N . ASP A 1 522 ? -20.844 13.906 -13.422 1 96.94 522 ASP A N 1
ATOM 4102 C CA . ASP A 1 522 ? -21.625 13.672 -12.219 1 96.94 522 ASP A CA 1
ATOM 4103 C C . ASP A 1 522 ? -20.984 12.594 -11.344 1 96.94 522 ASP A C 1
ATOM 4105 O O . ASP A 1 522 ? -21.203 12.555 -10.133 1 96.94 522 ASP A O 1
ATOM 4109 N N . TYR A 1 523 ? -20.281 11.695 -11.961 1 97.69 523 TYR A N 1
ATOM 4110 C CA . TYR A 1 523 ? -19.609 10.625 -11.227 1 97.69 523 TYR A CA 1
ATOM 4111 C C . TYR A 1 523 ? -18.344 10.188 -11.945 1 97.69 523 TYR A C 1
ATOM 4113 O O . TYR A 1 523 ? -18.125 10.531 -13.109 1 97.69 523 TYR A O 1
ATOM 4121 N N . ASP A 1 524 ? -17.484 9.43 -11.266 1 97.81 524 ASP A N 1
ATOM 4122 C CA . ASP A 1 524 ? -16.203 8.984 -11.805 1 97.81 524 ASP A CA 1
ATOM 4123 C C . ASP A 1 524 ? -16.109 7.457 -11.789 1 97.81 524 ASP A C 1
ATOM 4125 O O . ASP A 1 524 ? -15.242 6.879 -12.453 1 97.81 524 ASP A O 1
ATOM 4129 N N . TRP A 1 525 ? -16.984 6.762 -11.031 1 97.06 525 TRP A N 1
ATOM 4130 C CA . TRP A 1 525 ? -16.969 5.312 -10.859 1 97.06 525 TRP A CA 1
ATOM 4131 C C . TRP A 1 525 ? -18.359 4.785 -10.57 1 97.06 525 TRP A C 1
ATOM 4133 O O . TRP A 1 525 ? -19.141 5.418 -9.852 1 97.06 525 TRP A O 1
ATOM 4143 N N . VAL A 1 526 ? -18.766 3.678 -11.109 1 97.69 526 VAL A N 1
ATOM 4144 C CA . VAL A 1 526 ? -20.062 3.041 -10.852 1 97.69 526 VAL A CA 1
ATOM 4145 C C . VAL A 1 526 ? -19.875 1.838 -9.938 1 97.69 526 VAL A C 1
ATOM 4147 O O . VAL A 1 526 ? -18.984 1.01 -10.164 1 97.69 526 VAL A O 1
ATOM 4150 N N . GLY A 1 527 ? -20.672 1.746 -8.93 1 96.19 527 GLY A N 1
ATOM 4151 C CA . GLY A 1 527 ? -20.625 0.624 -8.008 1 96.19 527 GLY A CA 1
ATOM 4152 C C . GLY A 1 527 ? -20.422 1.046 -6.566 1 96.19 527 GLY A C 1
ATOM 4153 O O . GLY A 1 527 ? -21.109 1.96 -6.082 1 96.19 527 GLY A O 1
ATOM 4154 N N . ARG A 1 528 ? -19.578 0.284 -5.867 1 95.56 528 ARG A N 1
ATOM 4155 C CA . ARG A 1 528 ? -19.297 0.555 -4.461 1 95.56 528 ARG A CA 1
ATOM 4156 C C . ARG A 1 528 ? -17.812 0.78 -4.234 1 95.56 528 ARG A C 1
ATOM 4158 O O . ARG A 1 528 ? -16.984 0.463 -5.102 1 95.56 528 ARG A O 1
ATOM 4165 N N . ILE A 1 529 ? -17.516 1.429 -3.113 1 97.5 529 ILE A N 1
ATOM 4166 C CA . ILE A 1 529 ? -16.125 1.536 -2.713 1 97.5 529 ILE A CA 1
ATOM 4167 C C . ILE A 1 529 ? -15.633 0.197 -2.162 1 97.5 529 ILE A C 1
ATOM 4169 O O . ILE A 1 529 ? -16.156 -0.294 -1.158 1 97.5 529 ILE A O 1
ATOM 4173 N N . ASP A 1 530 ? -14.734 -0.424 -2.76 1 96.75 530 ASP A N 1
ATOM 4174 C CA . ASP A 1 530 ? -14.156 -1.684 -2.309 1 96.75 530 ASP A CA 1
ATOM 4175 C C . ASP A 1 530 ? -12.656 -1.731 -2.602 1 96.75 530 ASP A C 1
ATOM 4177 O O . ASP A 1 530 ? -12.07 -0.74 -3.047 1 96.75 530 ASP A O 1
ATOM 4181 N N . SER A 1 531 ? -12.109 -2.875 -2.332 1 95.25 531 SER A N 1
ATOM 4182 C CA . SER A 1 531 ? -10.664 -3.014 -2.494 1 95.25 531 SER A CA 1
ATOM 4183 C C . SER A 1 531 ? -10.25 -2.83 -3.949 1 95.25 531 SER A C 1
ATOM 4185 O O . SER A 1 531 ? -9.195 -2.256 -4.234 1 95.25 531 SER A O 1
ATOM 4187 N N . ALA A 1 532 ? -11.094 -3.326 -4.832 1 95.12 532 ALA A N 1
ATOM 4188 C CA . ALA A 1 532 ? -10.789 -3.213 -6.254 1 95.12 532 ALA A CA 1
ATOM 4189 C C . ALA A 1 532 ? -10.695 -1.75 -6.68 1 95.12 532 ALA A C 1
ATOM 4191 O O . ALA A 1 532 ? -9.773 -1.362 -7.398 1 95.12 532 ALA A O 1
ATOM 4192 N N . LEU A 1 533 ? -11.641 -0.971 -6.238 1 96.81 533 LEU A N 1
ATOM 4193 C CA . LEU A 1 533 ? -11.609 0.455 -6.543 1 96.81 533 LEU A CA 1
ATOM 4194 C C . LEU A 1 533 ? -10.367 1.107 -5.938 1 96.81 533 LEU A C 1
ATOM 4196 O O . LEU A 1 533 ? -9.664 1.859 -6.613 1 96.81 533 LEU A O 1
ATOM 4200 N N . LEU A 1 534 ? -10.07 0.844 -4.645 1 98 534 LEU A N 1
ATOM 4201 C CA . LEU A 1 534 ? -8.945 1.467 -3.947 1 98 534 LEU A CA 1
ATOM 4202 C C . LEU A 1 534 ? -7.629 1.141 -4.641 1 98 534 LEU A C 1
ATOM 4204 O O . LEU A 1 534 ? -6.793 2.025 -4.848 1 98 534 LEU A O 1
ATOM 4208 N N . THR A 1 535 ? -7.41 -0.113 -5 1 96.56 535 THR A N 1
ATOM 4209 C CA . THR A 1 535 ? -6.172 -0.54 -5.645 1 96.56 535 THR A CA 1
ATOM 4210 C C . THR A 1 535 ? -6.059 0.053 -7.047 1 96.56 535 THR A C 1
ATOM 4212 O O . THR A 1 535 ? -4.961 0.146 -7.598 1 96.56 535 THR A O 1
ATOM 4215 N N . SER A 1 536 ? -7.18 0.441 -7.648 1 96 536 SER A N 1
ATOM 4216 C CA . SER A 1 536 ? -7.188 1.012 -8.992 1 96 536 SER A CA 1
ATOM 4217 C C . SER A 1 536 ? -6.828 2.494 -8.961 1 96 536 SER A C 1
ATOM 4219 O O . SER A 1 536 ? -6.242 3.014 -9.914 1 96 536 SER A O 1
ATOM 4221 N N . VAL A 1 537 ? -7.145 3.197 -7.848 1 96.81 537 VAL A N 1
ATOM 4222 C CA . VAL A 1 537 ? -7.094 4.652 -7.926 1 96.81 537 VAL A CA 1
ATOM 4223 C C . VAL A 1 537 ? -5.965 5.18 -7.039 1 96.81 537 VAL A C 1
ATOM 4225 O O . VAL A 1 537 ? -5.414 6.25 -7.297 1 96.81 537 VAL A O 1
ATOM 4228 N N . LEU A 1 538 ? -5.586 4.508 -5.98 1 98 538 LEU A N 1
ATOM 4229 C CA . LEU A 1 538 ? -4.598 5.012 -5.035 1 98 538 LEU A CA 1
ATOM 4230 C C . LEU A 1 538 ? -3.191 4.57 -5.43 1 98 538 LEU A C 1
ATOM 4232 O O . LEU A 1 538 ? -2.986 3.414 -5.809 1 98 538 LEU A O 1
ATOM 4236 N N . PRO A 1 539 ? -2.168 5.441 -5.371 1 97.62 539 PRO A N 1
ATOM 4237 C CA . PRO A 1 539 ? -0.77 5.027 -5.504 1 97.62 539 PRO A CA 1
ATOM 4238 C C . PRO A 1 539 ? -0.28 4.211 -4.309 1 97.62 539 PRO A C 1
ATOM 4240 O O . PRO A 1 539 ? -0.827 4.332 -3.209 1 97.62 539 PRO A O 1
ATOM 4243 N N . PHE A 1 540 ? 0.707 3.465 -4.586 1 97.69 540 PHE A N 1
ATOM 4244 C CA . PHE A 1 540 ? 1.341 2.744 -3.49 1 97.69 540 PHE A CA 1
ATOM 4245 C C . PHE A 1 540 ? 1.907 3.715 -2.461 1 97.69 540 PHE A C 1
ATOM 4247 O O . PHE A 1 540 ? 2.691 4.602 -2.803 1 97.69 540 PHE A O 1
ATOM 4254 N N . ASN A 1 541 ? 1.478 3.59 -1.233 1 97.31 541 ASN A N 1
ATOM 4255 C CA . ASN A 1 541 ? 1.903 4.43 -0.12 1 97.31 541 ASN A CA 1
ATOM 4256 C C . ASN A 1 541 ? 1.369 3.91 1.211 1 97.31 541 ASN A C 1
ATOM 4258 O O . ASN A 1 541 ? 0.623 2.932 1.246 1 97.31 541 ASN A O 1
ATOM 4262 N N . ASP A 1 542 ? 1.821 4.496 2.303 1 96.5 542 ASP A N 1
ATOM 4263 C CA . ASP A 1 542 ? 1.224 4.355 3.627 1 96.5 542 ASP A CA 1
ATOM 4264 C C . ASP A 1 542 ? 0.162 5.426 3.869 1 96.5 542 ASP A C 1
ATOM 4266 O O . ASP A 1 542 ? 0.423 6.617 3.691 1 96.5 542 ASP A O 1
ATOM 4270 N N . TYR A 1 543 ? -1.048 5.027 4.195 1 98.06 543 TYR A N 1
ATOM 4271 C CA . TYR A 1 543 ? -2.166 5.957 4.301 1 98.06 543 TYR A CA 1
ATOM 4272 C C . TYR A 1 543 ? -2.803 5.895 5.684 1 98.06 543 TYR A C 1
ATOM 4274 O O . TYR A 1 543 ? -2.67 4.891 6.391 1 98.06 543 TYR A O 1
ATOM 4282 N N . ASP A 1 544 ? -3.424 6.988 6.117 1 98.19 544 ASP A N 1
ATOM 4283 C CA . ASP A 1 544 ? -4.504 6.938 7.098 1 98.19 544 ASP A CA 1
ATOM 4284 C C . ASP A 1 544 ? -5.867 6.863 6.414 1 98.19 544 ASP A C 1
ATOM 4286 O O . ASP A 1 544 ? -6.184 7.695 5.562 1 98.19 544 ASP A O 1
ATOM 4290 N N . PHE A 1 545 ? -6.641 5.895 6.801 1 98.62 545 PHE A N 1
ATOM 4291 C CA . PHE A 1 545 ? -7.973 5.738 6.227 1 98.62 545 PHE A CA 1
ATOM 4292 C C . PHE A 1 545 ? -9.039 6.172 7.227 1 98.62 545 PHE A C 1
ATOM 4294 O O . PHE A 1 545 ? -9 5.785 8.398 1 98.62 545 PHE A O 1
ATOM 4301 N N . TYR A 1 546 ? -9.93 7 6.793 1 98.38 546 TYR A N 1
ATOM 4302 C CA . TYR A 1 546 ? -11.078 7.43 7.586 1 98.38 546 TYR A CA 1
ATOM 4303 C C . TYR A 1 546 ? -12.383 6.961 6.953 1 98.38 546 TYR A C 1
ATOM 4305 O O . TYR A 1 546 ? -12.734 7.391 5.855 1 98.38 546 TYR A O 1
ATOM 4313 N N . LEU A 1 547 ? -13.125 6.098 7.66 1 96.69 547 LEU A N 1
ATOM 4314 C CA . LEU A 1 547 ? -14.344 5.473 7.145 1 96.69 547 LEU A CA 1
ATOM 4315 C C . LEU A 1 547 ? -15.57 5.973 7.898 1 96.69 547 LEU A C 1
ATOM 4317 O O . LEU A 1 547 ? -15.602 5.93 9.133 1 96.69 547 LEU A O 1
ATOM 4321 N N . CYS A 1 548 ? -16.531 6.402 7.164 1 95.94 548 CYS A N 1
ATOM 4322 C CA . CYS A 1 548 ? -17.812 6.723 7.785 1 95.94 548 CYS A CA 1
ATOM 4323 C C . CYS A 1 548 ? -18.969 6.43 6.836 1 95.94 548 CYS A C 1
ATOM 4325 O O . CYS A 1 548 ? -19 6.938 5.715 1 95.94 548 CYS A O 1
ATOM 4327 N N . GLY A 1 549 ? -19.844 5.641 7.172 1 94 549 GLY A N 1
ATOM 4328 C CA . GLY A 1 549 ? -21.016 5.207 6.426 1 94 549 GLY A CA 1
ATOM 4329 C C . GLY A 1 549 ? -21.812 4.121 7.129 1 94 549 GLY A C 1
ATOM 4330 O O . GLY A 1 549 ? -21.625 3.893 8.328 1 94 549 GLY A O 1
ATOM 4331 N N . PRO A 1 550 ? -22.719 3.457 6.465 1 90.88 550 PRO A N 1
ATOM 4332 C CA . PRO A 1 550 ? -23.469 2.354 7.074 1 90.88 550 PRO A CA 1
ATOM 4333 C C . PRO A 1 550 ? -22.547 1.256 7.617 1 90.88 550 PRO A C 1
ATOM 4335 O O . PRO A 1 550 ? -21.406 1.115 7.168 1 90.88 550 PRO A O 1
ATOM 4338 N N . PRO A 1 551 ? -23.094 0.448 8.516 1 88.19 551 PRO A N 1
ATOM 4339 C CA . PRO A 1 551 ? -22.25 -0.561 9.164 1 88.19 551 PRO A CA 1
ATOM 4340 C C . PRO A 1 551 ? -21.641 -1.539 8.164 1 88.19 551 PRO A C 1
ATOM 4342 O O . PRO A 1 551 ? -20.438 -1.852 8.266 1 88.19 551 PRO A O 1
ATOM 4345 N N . SER A 1 552 ? -22.422 -2.055 7.215 1 91.25 552 SER A N 1
ATOM 4346 C CA . SER A 1 552 ? -21.906 -3.018 6.25 1 91.25 552 SER A CA 1
ATOM 4347 C C . SER A 1 552 ? -20.828 -2.393 5.371 1 91.25 552 SER A C 1
ATOM 4349 O O . SER A 1 552 ? -19.859 -3.062 4.996 1 91.25 552 SER A O 1
ATOM 4351 N N . PHE A 1 553 ? -21.047 -1.166 5.082 1 93.62 553 PHE A N 1
ATOM 4352 C CA . PHE A 1 553 ? -20.047 -0.391 4.344 1 93.62 553 PHE A CA 1
ATOM 4353 C C . PHE A 1 553 ? -18.734 -0.331 5.102 1 93.62 553 PHE A C 1
ATOM 4355 O O . PHE A 1 553 ? -17.688 -0.693 4.566 1 93.62 553 PHE A O 1
ATOM 4362 N N . ALA A 1 554 ? -18.75 0.033 6.328 1 93.38 554 ALA A N 1
ATOM 4363 C CA . ALA A 1 554 ? -17.547 0.215 7.152 1 93.38 554 ALA A CA 1
ATOM 4364 C C . ALA A 1 554 ? -16.844 -1.115 7.395 1 93.38 554 ALA A C 1
ATOM 4366 O O . ALA A 1 554 ? -15.625 -1.206 7.27 1 93.38 554 ALA A O 1
ATOM 4367 N N . GLN A 1 555 ? -17.594 -2.115 7.68 1 93.56 555 GLN A N 1
ATOM 4368 C CA . GLN A 1 555 ? -17 -3.416 7.98 1 93.56 555 GLN A CA 1
ATOM 4369 C C . GLN A 1 555 ? -16.312 -3.996 6.754 1 93.56 555 GLN A C 1
ATOM 4371 O O . GLN A 1 555 ? -15.203 -4.531 6.859 1 93.56 555 GLN A O 1
ATOM 4376 N N . SER A 1 556 ? -16.984 -3.918 5.59 1 95.88 556 SER A N 1
ATOM 4377 C CA . SER A 1 556 ? -16.406 -4.453 4.359 1 95.88 556 SER A CA 1
ATOM 4378 C C . SER A 1 556 ? -15.102 -3.754 4.004 1 95.88 556 SER A C 1
ATOM 4380 O O . SER A 1 556 ? -14.125 -4.402 3.625 1 95.88 556 SER A O 1
ATOM 4382 N N . LEU A 1 557 ? -15.094 -2.488 4.172 1 96.75 557 LEU A N 1
ATOM 4383 C CA . LEU A 1 557 ? -13.891 -1.729 3.859 1 96.75 557 LEU A CA 1
ATOM 4384 C C . LEU A 1 557 ? -12.781 -2.037 4.859 1 96.75 557 LEU A C 1
ATOM 4386 O O . LEU A 1 557 ? -11.617 -2.182 4.477 1 96.75 557 LEU A O 1
ATOM 4390 N N . TYR A 1 558 ? -13.156 -2.109 6.141 1 96.19 558 TYR A N 1
ATOM 4391 C CA . TYR A 1 558 ? -12.18 -2.455 7.168 1 96.19 558 TYR A CA 1
ATOM 4392 C C . TYR A 1 558 ? -11.516 -3.795 6.859 1 96.19 558 TYR A C 1
ATOM 4394 O O . TYR A 1 558 ? -10.289 -3.902 6.852 1 96.19 558 TYR A O 1
ATOM 4402 N N . ASP A 1 559 ? -12.352 -4.773 6.531 1 96.56 559 ASP A N 1
ATOM 4403 C CA . ASP A 1 559 ? -11.844 -6.102 6.219 1 96.56 559 ASP A CA 1
ATOM 4404 C C . ASP A 1 559 ? -10.953 -6.074 4.98 1 96.56 559 ASP A C 1
ATOM 4406 O O . ASP A 1 559 ? -9.906 -6.73 4.941 1 96.56 559 ASP A O 1
ATOM 4410 N N . GLY A 1 560 ? -11.461 -5.375 4.039 1 97.06 560 GLY A N 1
ATOM 4411 C CA . GLY A 1 560 ? -10.672 -5.246 2.824 1 97.06 560 GLY A CA 1
ATOM 4412 C C . GLY A 1 560 ? -9.312 -4.621 3.064 1 97.06 560 GLY A C 1
ATOM 4413 O O . GLY A 1 560 ? -8.297 -5.09 2.535 1 97.06 560 GLY A O 1
ATOM 4414 N N . LEU A 1 561 ? -9.258 -3.555 3.818 1 97.56 561 LEU A N 1
ATOM 4415 C CA . LEU A 1 561 ? -8.008 -2.861 4.117 1 97.56 561 LEU A CA 1
ATOM 4416 C C . LEU A 1 561 ? -7.074 -3.748 4.938 1 97.56 561 LEU A C 1
ATOM 4418 O O . LEU A 1 561 ? -5.867 -3.787 4.684 1 97.56 561 LEU A O 1
ATOM 4422 N N . ARG A 1 562 ? -7.625 -4.426 5.91 1 95.62 562 ARG A N 1
ATOM 4423 C CA . ARG A 1 562 ? -6.82 -5.371 6.68 1 95.62 562 ARG A CA 1
ATOM 4424 C C . ARG A 1 562 ? -6.246 -6.461 5.785 1 95.62 562 ARG A C 1
ATOM 4426 O O . ARG A 1 562 ? -5.094 -6.863 5.949 1 95.62 562 ARG A O 1
ATOM 4433 N N . GLY A 1 563 ? -7.094 -6.898 4.836 1 94.56 563 GLY A N 1
ATOM 4434 C CA . GLY A 1 563 ? -6.648 -7.887 3.869 1 94.56 563 GLY A CA 1
ATOM 4435 C C . GLY A 1 563 ? -5.488 -7.41 3.018 1 94.56 563 GLY A C 1
ATOM 4436 O O . GLY A 1 563 ? -4.707 -8.219 2.51 1 94.56 563 GLY A O 1
ATOM 4437 N N . LEU A 1 564 ? -5.371 -6.145 2.918 1 95.56 564 LEU A N 1
ATOM 4438 C CA . LEU A 1 564 ? -4.266 -5.543 2.184 1 95.56 564 LEU A CA 1
ATOM 4439 C C . LEU A 1 564 ? -3.111 -5.203 3.119 1 95.56 564 LEU A C 1
ATOM 4441 O O . LEU A 1 564 ? -2.207 -4.449 2.75 1 95.56 564 LEU A O 1
ATOM 4445 N N . ASN A 1 565 ? -3.164 -5.637 4.379 1 93 565 ASN A N 1
ATOM 4446 C CA . ASN A 1 565 ? -2.15 -5.535 5.422 1 93 565 ASN A CA 1
ATOM 4447 C C . ASN A 1 565 ? -1.974 -4.094 5.895 1 93 565 ASN A C 1
ATOM 4449 O O . ASN A 1 565 ? -0.876 -3.695 6.285 1 93 565 ASN A O 1
ATOM 4453 N N . VAL A 1 566 ? -3.041 -3.303 5.758 1 95.94 566 VAL A N 1
ATOM 4454 C CA . VAL A 1 566 ? -3.037 -2.012 6.438 1 95.94 566 VAL A CA 1
ATOM 4455 C C . VAL A 1 566 ? -3.133 -2.221 7.945 1 95.94 566 VAL A C 1
ATOM 4457 O O . VAL A 1 566 ? -3.947 -3.02 8.422 1 95.94 566 VAL A O 1
ATOM 4460 N N . ILE A 1 567 ? -2.309 -1.608 8.672 1 93.19 567 ILE A N 1
ATOM 4461 C CA . ILE A 1 567 ? -2.299 -1.826 10.117 1 93.19 567 ILE A CA 1
ATOM 4462 C C . ILE A 1 567 ? -3.559 -1.227 10.734 1 93.19 567 ILE A C 1
ATOM 4464 O O . ILE A 1 567 ? -4.059 -0.199 10.273 1 93.19 567 ILE A O 1
ATOM 4468 N N . ASP A 1 568 ? -4.09 -1.784 11.773 1 93.19 568 ASP A N 1
ATOM 4469 C CA . ASP A 1 568 ? -5.336 -1.38 12.414 1 93.19 568 ASP A CA 1
ATOM 4470 C C . ASP A 1 568 ? -5.273 0.08 12.859 1 93.19 568 ASP A C 1
ATOM 4472 O O . ASP A 1 568 ? -6.238 0.828 12.688 1 93.19 568 ASP A O 1
ATOM 4476 N N . GLY A 1 569 ? -4.141 0.549 13.336 1 92.44 569 GLY A N 1
ATOM 4477 C CA . GLY A 1 569 ? -3.975 1.894 13.867 1 92.44 569 GLY A CA 1
ATOM 4478 C C . GLY A 1 569 ? -4.121 2.973 12.812 1 92.44 569 GLY A C 1
ATOM 4479 O O . GLY A 1 569 ? -4.273 4.152 13.141 1 92.44 569 GLY A O 1
ATOM 4480 N N . HIS A 1 570 ? -4.105 2.596 11.531 1 96.44 570 HIS A N 1
ATOM 4481 C CA . HIS A 1 570 ? -4.215 3.562 10.445 1 96.44 570 HIS A CA 1
ATOM 4482 C C . HIS A 1 570 ? -5.625 3.59 9.867 1 96.44 570 HIS A C 1
ATOM 4484 O O . HIS A 1 570 ? -5.898 4.312 8.906 1 96.44 570 HIS A O 1
ATOM 4490 N N . ILE A 1 571 ? -6.488 2.793 10.453 1 96.38 571 ILE A N 1
ATOM 4491 C CA . ILE A 1 571 ? -7.879 2.752 10.008 1 96.38 571 ILE A CA 1
ATOM 4492 C C . ILE A 1 571 ? -8.781 3.359 11.078 1 96.38 571 ILE A C 1
ATOM 4494 O O . ILE A 1 571 ? -8.93 2.795 12.164 1 96.38 571 ILE A O 1
ATOM 4498 N N . HIS A 1 572 ? -9.328 4.484 10.75 1 94.88 572 HIS A N 1
ATOM 4499 C CA . HIS A 1 572 ? -10.234 5.199 11.641 1 94.88 572 HIS A CA 1
ATOM 4500 C C . HIS A 1 572 ? -11.672 5.125 11.141 1 94.88 572 HIS A C 1
ATOM 4502 O O . HIS A 1 572 ? -11.914 5.203 9.93 1 94.88 572 HIS A O 1
ATOM 4508 N N . SER A 1 573 ? -12.609 4.902 12.094 1 92.06 573 SER A N 1
ATOM 4509 C CA . SER A 1 573 ? -13.984 4.738 11.625 1 92.06 573 SER A CA 1
ATOM 4510 C C . SER A 1 573 ? -14.977 5.258 12.656 1 92.06 573 SER A C 1
ATOM 4512 O O . SER A 1 573 ? -14.703 5.246 13.859 1 92.06 573 SER A O 1
ATOM 4514 N N . GLU A 1 574 ? -15.953 5.816 12.164 1 86.81 574 GLU A N 1
ATOM 4515 C CA . GLU A 1 574 ? -17.156 6.152 12.922 1 86.81 574 GLU A CA 1
ATOM 4516 C C . GLU A 1 574 ? -18.406 5.59 12.25 1 86.81 574 GLU A C 1
ATOM 4518 O O . GLU A 1 574 ? -18.578 5.719 11.031 1 86.81 574 GLU A O 1
ATOM 4523 N N . THR A 1 575 ? -19.141 4.77 12.984 1 73.5 575 THR A N 1
ATOM 4524 C CA . THR A 1 575 ? -20.375 4.191 12.445 1 73.5 575 THR A CA 1
ATOM 4525 C C . THR A 1 575 ? -21.594 4.809 13.109 1 73.5 575 THR A C 1
ATOM 4527 O O . THR A 1 575 ? -21.562 5.133 14.305 1 73.5 575 THR A O 1
ATOM 4530 N N . PHE A 1 576 ? -22.484 5.094 12.18 1 65.38 576 PHE A N 1
ATOM 4531 C CA . PHE A 1 576 ? -23.766 5.574 12.688 1 65.38 576 PHE A CA 1
ATOM 4532 C C . PHE A 1 576 ? -24.688 4.406 13 1 65.38 576 PHE A C 1
ATOM 4534 O O . PHE A 1 576 ? -24.766 3.443 12.234 1 65.38 576 PHE A O 1
ATOM 4541 N N . GLY A 1 577 ? -25.109 4.285 14.164 1 58.16 577 GLY A N 1
ATOM 4542 C CA . GLY A 1 577 ? -26.062 3.238 14.5 1 58.16 577 GLY A CA 1
ATOM 4543 C C . GLY A 1 577 ? -25.531 2.258 15.531 1 58.16 577 GLY A C 1
ATOM 4544 O O . GLY A 1 577 ? -24.469 2.477 16.109 1 58.16 577 GLY A O 1
ATOM 4545 N N . PRO A 1 578 ? -26.281 1.223 15.766 1 53.28 578 PRO A N 1
ATOM 4546 C CA . PRO A 1 578 ? -26 0.329 16.891 1 53.28 578 PRO A CA 1
ATOM 4547 C C . PRO A 1 578 ? -24.859 -0.641 16.625 1 53.28 578 PRO A C 1
ATOM 4549 O O . PRO A 1 578 ? -24.406 -1.343 17.531 1 53.28 578 PRO A O 1
ATOM 4552 N N . ALA A 1 579 ? -24.297 -0.639 15.359 1 58.38 579 ALA A N 1
ATOM 4553 C CA . ALA A 1 579 ? -23.297 -1.677 15.148 1 58.38 579 ALA A CA 1
ATOM 4554 C C . ALA A 1 579 ? -21.875 -1.095 15.203 1 58.38 579 ALA A C 1
ATOM 4556 O O . ALA A 1 579 ? -21.641 0.004 14.695 1 58.38 579 ALA A O 1
ATOM 4557 N N . SER A 1 580 ? -21.047 -1.826 16.047 1 68.44 580 SER A N 1
ATOM 4558 C CA . SER A 1 580 ? -19.641 -1.438 16.141 1 68.44 580 SER A CA 1
ATOM 4559 C C . SER A 1 580 ? -18.797 -2.205 15.133 1 68.44 580 SER A C 1
ATOM 4561 O O . SER A 1 580 ? -19.172 -3.297 14.703 1 68.44 580 SER A O 1
ATOM 4563 N N . LEU A 1 581 ? -17.844 -1.571 14.688 1 80.31 581 LEU A N 1
ATOM 4564 C CA . LEU A 1 581 ? -16.859 -2.162 13.797 1 80.31 581 LEU A CA 1
ATOM 4565 C C . LEU A 1 581 ? -16.109 -3.305 14.477 1 80.31 581 LEU A C 1
ATOM 4567 O O . LEU A 1 581 ? -15.625 -3.15 15.602 1 80.31 581 LEU A O 1
ATOM 4571 N N . THR A 1 582 ? -16.172 -4.535 13.945 1 84 582 THR A N 1
ATOM 4572 C CA . THR A 1 582 ? -15.344 -5.637 14.414 1 84 582 THR A CA 1
ATOM 4573 C C . THR A 1 582 ? -13.914 -5.484 13.914 1 84 582 THR A C 1
ATOM 4575 O O . THR A 1 582 ? -13.672 -5.438 12.711 1 84 582 THR A O 1
ATOM 4578 N N . ARG A 1 583 ? -12.992 -5.379 14.836 1 86.38 583 ARG A N 1
ATOM 4579 C CA . ARG A 1 583 ? -11.609 -5.086 14.469 1 86.38 583 ARG A CA 1
ATOM 4580 C C . ARG A 1 583 ? -10.711 -6.297 14.688 1 86.38 583 ARG A C 1
ATOM 4582 O O . ARG A 1 583 ? -10.953 -7.09 15.602 1 86.38 583 ARG A O 1
ATOM 4589 N N . THR A 1 584 ? -9.727 -6.508 13.844 1 82 584 THR A N 1
ATOM 4590 C CA . THR A 1 584 ? -8.625 -7.449 14.016 1 82 584 THR A CA 1
ATOM 4591 C C . THR A 1 584 ? -7.34 -6.719 14.383 1 82 584 THR A C 1
ATOM 4593 O O . THR A 1 584 ? -6.707 -6.098 13.531 1 82 584 THR A O 1
ATOM 4596 N N . ARG A 1 585 ? -6.883 -6.859 15.656 1 76.5 585 ARG A N 1
ATOM 4597 C CA . ARG A 1 585 ? -5.742 -6.086 16.141 1 76.5 585 ARG A CA 1
ATOM 4598 C C . ARG A 1 585 ? -4.43 -6.699 15.664 1 76.5 585 ARG A C 1
ATOM 4600 O O . ARG A 1 585 ? -4.344 -7.914 15.453 1 76.5 585 ARG A O 1
ATOM 4607 N N . ASP A 1 586 ? -3.406 -5.844 15.406 1 76.44 586 ASP A N 1
ATOM 4608 C CA . ASP A 1 586 ? -2.105 -6.262 14.898 1 76.44 586 ASP A CA 1
ATOM 4609 C C . ASP A 1 586 ? -1.378 -7.145 15.906 1 76.44 586 ASP A C 1
ATOM 4611 O O . ASP A 1 586 ? -0.698 -8.102 15.523 1 76.44 586 ASP A O 1
ATOM 4615 N N . ARG A 1 587 ? -1.347 -6.723 17.344 1 64.44 587 ARG A N 1
ATOM 4616 C CA . ARG A 1 587 ? -0.722 -7.516 18.406 1 64.44 587 ARG A CA 1
ATOM 4617 C C . ARG A 1 587 ? -1.768 -8.07 19.359 1 64.44 587 ARG A C 1
ATOM 4619 O O . ARG A 1 587 ? -2.537 -7.316 19.953 1 64.44 587 ARG A O 1
ATOM 4626 N N . PRO A 1 588 ? -1.984 -9.375 19.312 1 54.69 588 PRO A N 1
ATOM 4627 C CA . PRO A 1 588 ? -2.992 -9.945 20.219 1 54.69 588 PRO A CA 1
ATOM 4628 C C . PRO A 1 588 ? -2.877 -9.414 21.641 1 54.69 588 PRO A C 1
ATOM 4630 O O . PRO A 1 588 ? -3.893 -9.234 22.328 1 54.69 588 PRO A O 1
ATOM 4633 N N . GLY A 1 589 ? -1.71 -9.227 22.109 1 51.91 589 GLY A N 1
ATOM 4634 C CA . GLY A 1 589 ? -1.53 -8.977 23.531 1 51.91 589 GLY A CA 1
ATOM 4635 C C . GLY A 1 589 ? -1.923 -7.566 23.938 1 51.91 589 GLY A C 1
ATOM 4636 O O . GLY A 1 589 ? -1.878 -7.223 25.125 1 51.91 589 GLY A O 1
ATOM 4637 N N . GLU A 1 590 ? -2.184 -6.746 23.062 1 51.41 590 GLU A N 1
ATOM 4638 C CA . GLU A 1 590 ? -2.439 -5.371 23.484 1 51.41 590 GLU A CA 1
ATOM 4639 C C . GLU A 1 590 ? -3.891 -5.188 23.922 1 51.41 590 GLU A C 1
ATOM 4641 O O . GLU A 1 590 ? -4.441 -4.09 23.812 1 51.41 590 GLU A O 1
ATOM 4646 N N . VAL A 1 591 ? -4.516 -6.289 24.281 1 53.84 591 VAL A N 1
ATOM 4647 C CA . VAL A 1 591 ? -5.871 -6.113 24.797 1 53.84 591 VAL A CA 1
ATOM 4648 C C . VAL A 1 591 ? -5.82 -5.527 26.203 1 53.84 591 VAL A C 1
ATOM 4650 O O . VAL A 1 591 ? -5.145 -6.066 27.078 1 53.84 591 VAL A O 1
ATOM 4653 N N . LYS A 1 592 ? -6.223 -4.254 26.234 1 60.91 592 LYS A N 1
ATOM 4654 C CA . LYS A 1 592 ? -6.457 -3.738 27.578 1 60.91 592 LYS A CA 1
ATOM 4655 C C . LYS A 1 592 ? -7.277 -4.719 28.422 1 60.91 592 LYS A C 1
ATOM 4657 O O . LYS A 1 592 ? -8.375 -5.109 28.016 1 60.91 592 LYS A O 1
ATOM 4662 N N . LEU A 1 593 ? -6.637 -5.277 29.406 1 66.69 593 LEU A N 1
ATOM 4663 C CA . LEU A 1 593 ? -7.328 -6.195 30.312 1 66.69 593 LEU A CA 1
ATOM 4664 C C . LEU A 1 593 ? -8.414 -5.469 31.094 1 66.69 593 LEU A C 1
ATOM 4666 O O . LEU A 1 593 ? -8.125 -4.535 31.844 1 66.69 593 LEU A O 1
ATOM 4670 N N . LEU A 1 594 ? -9.688 -5.52 30.656 1 78.94 594 LEU A N 1
ATOM 4671 C CA . LEU A 1 594 ? -10.82 -5.031 31.438 1 78.94 594 LEU A CA 1
ATOM 4672 C C . LEU A 1 594 ? -11.062 -5.922 32.656 1 78.94 594 LEU A C 1
ATOM 4674 O O . LEU A 1 594 ? -10.93 -7.145 32.562 1 78.94 594 LEU A O 1
ATOM 4678 N N . PRO A 1 595 ? -11.281 -5.199 33.812 1 83.12 595 PRO A N 1
ATOM 4679 C CA . PRO A 1 595 ? -11.656 -6.031 34.969 1 83.12 595 PRO A CA 1
ATOM 4680 C C . PRO A 1 595 ? -12.867 -6.914 34.688 1 83.12 595 PRO A C 1
ATOM 4682 O O . PRO A 1 595 ? -13.672 -6.598 33.781 1 83.12 595 PRO A O 1
ATOM 4685 N N . ALA A 1 596 ? -12.945 -8 35.375 1 87.31 596 ALA A N 1
ATOM 4686 C CA . ALA A 1 596 ? -14.102 -8.883 35.219 1 87.31 596 ALA A CA 1
ATOM 4687 C C . ALA A 1 596 ? -15.359 -8.242 35.781 1 87.31 596 ALA A C 1
ATOM 4689 O O . ALA A 1 596 ? -15.297 -7.453 36.75 1 87.31 596 ALA A O 1
ATOM 4690 N N . ALA A 1 597 ? -16.438 -8.523 35.188 1 91.19 597 ALA A N 1
ATOM 4691 C CA . ALA A 1 597 ? -17.719 -8.062 35.688 1 91.19 597 ALA A CA 1
ATOM 4692 C C . ALA A 1 597 ? -18.047 -8.703 37.031 1 91.19 597 ALA A C 1
ATOM 4694 O O . ALA A 1 597 ? -17.641 -9.836 37.312 1 91.19 597 ALA A O 1
ATOM 4695 N N . ALA A 1 598 ? -18.766 -7.98 37.844 1 91.88 598 ALA A N 1
ATOM 4696 C CA . ALA A 1 598 ? -19.203 -8.523 39.125 1 91.88 598 ALA A CA 1
ATOM 4697 C C . ALA A 1 598 ? -20.031 -9.789 38.938 1 91.88 598 ALA A C 1
ATOM 4699 O O . ALA A 1 598 ? -20.875 -9.852 38.031 1 91.88 598 ALA A O 1
ATOM 4700 N N . LYS A 1 599 ? -19.781 -10.805 39.75 1 90.88 599 LYS A N 1
ATOM 4701 C CA . LYS A 1 599 ? -20.484 -12.078 39.656 1 90.88 599 LYS A CA 1
ATOM 4702 C C . LYS A 1 599 ? -21.594 -12.164 40.688 1 90.88 599 LYS A C 1
ATOM 4704 O O . LYS A 1 599 ? -22.344 -13.141 40.719 1 90.88 599 LYS A O 1
ATOM 4709 N N . THR A 1 600 ? -21.578 -11.164 41.625 1 90.94 600 THR A N 1
ATOM 4710 C CA . THR A 1 600 ? -22.625 -11.07 42.625 1 90.94 600 THR A CA 1
ATOM 4711 C C . THR A 1 600 ? -23.359 -9.734 42.531 1 90.94 600 THR A C 1
ATOM 4713 O O . THR A 1 600 ? -22.922 -8.836 41.812 1 90.94 600 THR A O 1
ATOM 4716 N N . SER A 1 601 ? -24.484 -9.719 43.219 1 92.94 601 SER A N 1
ATOM 4717 C CA . SER A 1 601 ? -25.281 -8.5 43.219 1 92.94 601 SER A CA 1
ATOM 4718 C C . SER A 1 601 ? -24.5 -7.324 43.812 1 92.94 601 SER A C 1
ATOM 4720 O O . SER A 1 601 ? -23.766 -7.48 44.781 1 92.94 601 SER A O 1
ATOM 4722 N N . VAL A 1 602 ? -24.609 -6.16 43.188 1 94.19 602 VAL A N 1
ATOM 4723 C CA . VAL A 1 602 ? -23.891 -4.953 43.625 1 94.19 602 VAL A CA 1
ATOM 4724 C C . VAL A 1 602 ? -24.906 -3.834 43.875 1 94.19 602 VAL A C 1
ATOM 4726 O O . VAL A 1 602 ? -25.719 -3.506 43 1 94.19 602 VAL A O 1
ATOM 4729 N N . PRO A 1 603 ? -24.938 -3.336 45.094 1 94.25 603 PRO A N 1
ATOM 4730 C CA . PRO A 1 603 ? -25.75 -2.141 45.281 1 94.25 603 PRO A CA 1
ATOM 4731 C C . PRO A 1 603 ? -25.25 -0.942 44.5 1 94.25 603 PRO A C 1
ATOM 4733 O O . PRO A 1 603 ? -24.047 -0.691 44.438 1 94.25 603 PRO A O 1
ATOM 4736 N N . VAL A 1 604 ? -26.125 -0.289 43.812 1 95.75 604 VAL A N 1
ATOM 4737 C CA . VAL A 1 604 ? -25.812 0.893 43 1 95.75 604 VAL A CA 1
ATOM 4738 C C . VAL A 1 604 ? -26.594 2.098 43.531 1 95.75 604 VAL A C 1
ATOM 4740 O O . VAL A 1 604 ? -27.812 2.037 43.719 1 95.75 604 VAL A O 1
ATOM 4743 N N . TYR A 1 605 ? -25.844 3.115 43.875 1 95.75 605 TYR A N 1
ATOM 4744 C CA . TYR A 1 605 ? -26.453 4.348 44.375 1 95.75 605 TYR A CA 1
ATOM 4745 C C . TYR A 1 605 ? -26.344 5.465 43.344 1 95.75 605 TYR A C 1
ATOM 4747 O O . TYR A 1 605 ? -25.25 5.758 42.844 1 95.75 605 TYR A O 1
ATOM 4755 N N . PHE A 1 606 ? -27.422 6.094 43.031 1 95.94 606 PHE A N 1
ATOM 4756 C CA . PHE A 1 606 ? -27.469 7.266 42.156 1 95.94 606 PHE A CA 1
ATOM 4757 C C . PHE A 1 606 ? -27.5 8.547 43 1 95.94 606 PHE A C 1
ATOM 4759 O O . PHE A 1 606 ? -28.562 8.953 43.469 1 95.94 606 PHE A O 1
ATOM 4766 N N . ALA A 1 607 ? -26.422 9.227 43.062 1 94.38 607 ALA A N 1
ATOM 4767 C CA . ALA A 1 607 ? -26.141 10.242 44.062 1 94.38 607 ALA A CA 1
ATOM 4768 C C . ALA A 1 607 ? -27.031 11.469 43.875 1 94.38 607 ALA A C 1
ATOM 4770 O O . ALA A 1 607 ? -27.594 11.992 44.812 1 94.38 607 ALA A O 1
ATOM 4771 N N . ARG A 1 608 ? -27.188 11.953 42.656 1 92.06 608 ARG A N 1
ATOM 4772 C CA . ARG A 1 608 ? -27.938 13.18 42.406 1 92.06 608 ARG A CA 1
ATOM 4773 C C . ARG A 1 608 ? -29.422 12.961 42.656 1 92.06 608 ARG A C 1
ATOM 4775 O O . ARG A 1 608 ? -30.125 13.859 43.156 1 92.06 608 ARG A O 1
ATOM 4782 N N . SER A 1 609 ? -29.922 11.828 42.406 1 91.75 609 SER A N 1
ATOM 4783 C CA . SER A 1 609 ? -31.344 11.531 42.5 1 91.75 609 SER A CA 1
ATOM 4784 C C . SER A 1 609 ? -31.672 10.875 43.844 1 91.75 609 SER A C 1
ATOM 4786 O O . SER A 1 609 ? -32.844 10.664 44.156 1 91.75 609 SER A O 1
ATOM 4788 N N . ALA A 1 610 ? -30.719 10.562 44.562 1 92.44 610 ALA A N 1
ATOM 4789 C CA . ALA A 1 610 ? -30.859 9.906 45.875 1 92.44 610 ALA A CA 1
ATOM 4790 C C . ALA A 1 610 ? -31.672 8.617 45.75 1 92.44 610 ALA A C 1
ATOM 4792 O O . ALA A 1 610 ? -32.531 8.352 46.594 1 92.44 610 ALA A O 1
ATOM 4793 N N . LYS A 1 611 ? -31.422 7.938 44.688 1 94.12 611 LYS A N 1
ATOM 4794 C CA . LYS A 1 611 ? -32.094 6.656 44.5 1 94.12 611 LYS A CA 1
ATOM 4795 C C . LYS A 1 611 ? -31.094 5.496 44.625 1 94.12 611 LYS A C 1
ATOM 4797 O O . LYS A 1 611 ? -29.906 5.645 44.312 1 94.12 611 LYS A O 1
ATOM 4802 N N . GLU A 1 612 ? -31.594 4.391 45.094 1 93.75 612 GLU A N 1
ATOM 4803 C CA . GLU A 1 612 ? -30.766 3.188 45.25 1 93.75 612 GLU A CA 1
ATOM 4804 C C . GLU A 1 612 ? -31.344 2.031 44.406 1 93.75 612 GLU A C 1
ATOM 4806 O O . GLU A 1 612 ? -32.562 1.916 44.25 1 93.75 612 GLU A O 1
ATOM 4811 N N . ALA A 1 613 ? -30.469 1.24 43.844 1 94.56 613 ALA A N 1
ATOM 4812 C CA . ALA A 1 613 ? -30.828 0.034 43.125 1 94.56 613 ALA A CA 1
ATOM 4813 C C . ALA A 1 613 ? -29.812 -1.078 43.344 1 94.56 613 ALA A C 1
ATOM 4815 O O . ALA A 1 613 ? -28.828 -0.885 44.062 1 94.56 613 ALA A O 1
ATOM 4816 N N . ARG A 1 614 ? -30.188 -2.246 42.906 1 94.38 614 ARG A N 1
ATOM 4817 C CA . ARG A 1 614 ? -29.266 -3.383 42.938 1 94.38 614 ARG A CA 1
ATOM 4818 C C . ARG A 1 614 ? -29.078 -3.984 41.562 1 94.38 614 ARG A C 1
ATOM 4820 O O . ARG A 1 614 ? -30.047 -4.289 40.875 1 94.38 614 ARG A O 1
ATOM 4827 N N . TRP A 1 615 ? -27.875 -4.055 41.156 1 95.62 615 TRP A N 1
ATOM 4828 C CA . TRP A 1 615 ? -27.547 -4.676 39.875 1 95.62 615 TRP A CA 1
ATOM 4829 C C . TRP A 1 615 ? -27.234 -6.16 40.062 1 95.62 615 TRP A C 1
ATOM 4831 O O . TRP A 1 615 ? -26.469 -6.543 40.938 1 95.62 615 TRP A O 1
ATOM 4841 N N . ASP A 1 616 ? -27.828 -6.98 39.25 1 93.62 616 ASP A N 1
ATOM 4842 C CA . ASP A 1 616 ? -27.578 -8.414 39.25 1 93.62 616 ASP A CA 1
ATOM 4843 C C . ASP A 1 616 ? -26.844 -8.844 37.969 1 93.62 616 ASP A C 1
ATOM 4845 O O . ASP A 1 616 ? -27.109 -8.305 36.906 1 93.62 616 ASP A O 1
ATOM 4849 N N . PRO A 1 617 ? -25.906 -9.781 38.312 1 91.44 617 PRO A N 1
ATOM 4850 C CA . PRO A 1 617 ? -25.266 -10.305 37.094 1 91.44 617 PRO A CA 1
ATOM 4851 C C . PRO A 1 617 ? -26.281 -10.734 36.031 1 91.44 617 PRO A C 1
ATOM 4853 O O . PRO A 1 617 ? -27.25 -11.438 36.344 1 91.44 617 PRO A O 1
ATOM 4856 N N . GLY A 1 618 ? -26.125 -10.211 34.844 1 88.19 618 GLY A N 1
ATOM 4857 C CA . GLY A 1 618 ? -27.031 -10.547 33.75 1 88.19 618 GLY A CA 1
ATOM 4858 C C . GLY A 1 618 ? -28.188 -9.57 33.625 1 88.19 618 GLY A C 1
ATOM 4859 O O . GLY A 1 618 ? -28.984 -9.68 32.688 1 88.19 618 GLY A O 1
ATOM 4860 N N . ALA A 1 619 ? -28.297 -8.578 34.531 1 89.5 619 ALA A N 1
ATOM 4861 C CA . ALA A 1 619 ? -29.422 -7.66 34.562 1 89.5 619 ALA A CA 1
ATOM 4862 C C . ALA A 1 619 ? -29.234 -6.547 33.531 1 89.5 619 ALA A C 1
ATOM 4864 O O . ALA A 1 619 ? -30.047 -5.621 33.438 1 89.5 619 ALA A O 1
ATOM 4865 N N . GLY A 1 620 ? -28.219 -6.602 32.719 1 91.31 620 GLY A N 1
ATOM 4866 C CA . GLY A 1 620 ? -28.016 -5.594 31.703 1 91.31 620 GLY A CA 1
ATOM 4867 C C . GLY A 1 620 ? -27.094 -4.477 32.125 1 91.31 620 GLY A C 1
ATOM 4868 O O . GLY A 1 620 ? -26.359 -4.617 33.125 1 91.31 620 GLY A O 1
ATOM 4869 N N . SER A 1 621 ? -27.156 -3.287 31.453 1 94.88 621 SER A N 1
ATOM 4870 C CA . SER A 1 621 ? -26.219 -2.186 31.656 1 94.88 621 SER A CA 1
ATOM 4871 C C . SER A 1 621 ? -26.656 -1.294 32.812 1 94.88 621 SER A C 1
ATOM 4873 O O . SER A 1 621 ? -27.797 -1.384 33.281 1 94.88 621 SER A O 1
ATOM 4875 N N . LEU A 1 622 ? -25.797 -0.498 33.25 1 95.31 622 LEU A N 1
ATOM 4876 C CA . LEU A 1 622 ? -26.109 0.464 34.281 1 95.31 622 LEU A CA 1
ATOM 4877 C C . LEU A 1 622 ? -27.156 1.471 33.844 1 95.31 622 LEU A C 1
ATOM 4879 O O . LEU A 1 622 ? -27.922 1.999 34.656 1 95.31 622 LEU A O 1
ATOM 4883 N N . LEU A 1 623 ? -27.156 1.769 32.531 1 94.31 623 LEU A N 1
ATOM 4884 C CA . LEU A 1 623 ? -28.203 2.625 31.984 1 94.31 623 LEU A CA 1
ATOM 4885 C C . LEU A 1 623 ? -29.578 1.99 32.156 1 94.31 623 LEU A C 1
ATOM 4887 O O . LEU A 1 623 ? -30.516 2.65 32.594 1 94.31 623 LEU A O 1
ATOM 4891 N N . GLU A 1 624 ? -29.672 0.801 31.828 1 94.06 624 GLU A N 1
ATOM 4892 C CA . GLU A 1 624 ? -30.922 0.081 31.969 1 94.06 624 GLU A CA 1
ATOM 4893 C C . GLU A 1 624 ? -31.375 0.034 33.438 1 94.06 624 GLU A C 1
ATOM 4895 O O . GLU A 1 624 ? -32.562 0.154 33.719 1 94.06 624 GLU A O 1
ATOM 4900 N N . LEU A 1 625 ? -30.422 -0.206 34.25 1 95.06 625 LEU A N 1
ATOM 4901 C CA . LEU A 1 625 ? -30.719 -0.197 35.688 1 95.06 625 LEU A CA 1
ATOM 4902 C C . LEU A 1 625 ? -31.281 1.154 36.125 1 95.06 625 LEU A C 1
ATOM 4904 O O . LEU A 1 625 ? -32.281 1.214 36.812 1 95.06 625 LEU A O 1
ATOM 4908 N N . ALA A 1 626 ? -30.656 2.174 35.75 1 95.19 626 ALA A N 1
ATOM 4909 C CA . ALA A 1 626 ? -31.109 3.521 36.094 1 95.19 626 ALA A CA 1
ATOM 4910 C C . ALA A 1 626 ? -32.531 3.76 35.562 1 95.19 626 ALA A C 1
ATOM 4912 O O . ALA A 1 626 ? -33.375 4.312 36.281 1 95.19 626 ALA A O 1
ATOM 4913 N N . GLU A 1 627 ? -32.688 3.369 34.344 1 93.56 627 GLU A N 1
ATOM 4914 C CA . GLU A 1 627 ? -34 3.531 33.719 1 93.56 627 GLU A CA 1
ATOM 4915 C C . GLU A 1 627 ? -35.062 2.764 34.5 1 93.56 627 GLU A C 1
ATOM 4917 O O . GLU A 1 627 ? -36.188 3.25 34.656 1 93.56 627 GLU A O 1
ATOM 4922 N N . SER A 1 628 ? -34.781 1.607 34.938 1 93.5 628 SER A N 1
ATOM 4923 C CA . SER A 1 628 ? -35.719 0.782 35.688 1 93.5 628 SER A CA 1
ATOM 4924 C C . SER A 1 628 ? -36.125 1.449 37 1 93.5 628 SER A C 1
ATOM 4926 O O . SER A 1 628 ? -37.156 1.132 37.594 1 93.5 628 SER A O 1
ATOM 4928 N N . ARG A 1 629 ? -35.281 2.314 37.438 1 93.06 629 ARG A N 1
ATOM 4929 C CA . ARG A 1 629 ? -35.562 3.043 38.688 1 93.06 629 ARG A CA 1
ATOM 4930 C C . ARG A 1 629 ? -36.219 4.391 38.375 1 93.06 629 ARG A C 1
ATOM 4932 O O . ARG A 1 629 ? -36.281 5.258 39.25 1 93.06 629 ARG A O 1
ATOM 4939 N N . GLY A 1 630 ? -36.531 4.617 37.156 1 91.56 630 GLY A N 1
ATOM 4940 C CA . GLY A 1 630 ? -37.25 5.812 36.781 1 91.56 630 GLY A CA 1
ATOM 4941 C C . GLY A 1 630 ? -36.375 6.973 36.406 1 91.56 630 GLY A C 1
ATOM 4942 O O . GLY A 1 630 ? -36.844 8.102 36.25 1 91.56 630 GLY A O 1
ATOM 4943 N N . LEU A 1 631 ? -35.094 6.758 36.375 1 92.5 631 LEU A N 1
ATOM 4944 C CA . LEU A 1 631 ? -34.188 7.809 35.938 1 92.5 631 LEU A CA 1
ATOM 4945 C C . LEU A 1 631 ? -34.125 7.871 34.406 1 92.5 631 LEU A C 1
ATOM 4947 O O . LEU A 1 631 ? -34.438 6.895 33.75 1 92.5 631 LEU A O 1
ATOM 4951 N N . SER A 1 632 ? -33.812 9.062 33.938 1 87.94 632 SER A N 1
ATOM 4952 C CA . SER A 1 632 ? -33.719 9.266 32.5 1 87.94 632 SER A CA 1
ATOM 4953 C C . SER A 1 632 ? -32.375 9.922 32.125 1 87.94 632 SER A C 1
ATOM 4955 O O . SER A 1 632 ? -32.375 11.016 31.531 1 87.94 632 SER A O 1
ATOM 4957 N N . PRO A 1 633 ? -31.312 9.211 32.438 1 89.44 633 PRO A N 1
ATOM 4958 C CA . PRO A 1 633 ? -30.031 9.781 32.031 1 89.44 633 PRO A CA 1
ATOM 4959 C C . PRO A 1 633 ? -29.922 9.953 30.516 1 89.44 633 PRO A C 1
ATOM 4961 O O . PRO A 1 633 ? -30.641 9.289 29.766 1 89.44 633 PRO A O 1
ATOM 4964 N N . ALA A 1 634 ? -29.031 10.875 30.141 1 86.12 634 ALA A N 1
ATOM 4965 C CA . ALA A 1 634 ? -28.797 11.102 28.719 1 86.12 634 ALA A CA 1
ATOM 4966 C C . ALA A 1 634 ? -28.078 9.922 28.094 1 86.12 634 ALA A C 1
ATOM 4968 O O . ALA A 1 634 ? -27.172 9.336 28.688 1 86.12 634 ALA A O 1
ATOM 4969 N N . PHE A 1 635 ? -28.609 9.477 26.938 1 85.5 635 PHE A N 1
ATOM 4970 C CA . PHE A 1 635 ? -27.969 8.43 26.141 1 85.5 635 PHE A CA 1
ATOM 4971 C C . PHE A 1 635 ? -28.328 8.578 24.672 1 85.5 635 PHE A C 1
ATOM 4973 O O . PHE A 1 635 ? -29.25 9.328 24.312 1 85.5 635 PHE A O 1
ATOM 4980 N N . SER A 1 636 ? -27.484 7.969 23.859 1 81.06 636 SER A N 1
ATOM 4981 C CA . SER A 1 636 ? -27.812 7.98 22.438 1 81.06 636 SER A CA 1
ATOM 4982 C C . SER A 1 636 ? -27.594 6.613 21.797 1 81.06 636 SER A C 1
ATOM 4984 O O . SER A 1 636 ? -28.547 5.855 21.594 1 81.06 636 SER A O 1
ATOM 4986 N N . CYS A 1 637 ? -26.422 6.059 21.75 1 76.31 637 CYS A N 1
ATOM 4987 C CA . CYS A 1 637 ? -26.078 4.918 20.906 1 76.31 637 CYS A CA 1
ATOM 4988 C C . CYS A 1 637 ? -26.328 3.604 21.625 1 76.31 637 CYS A C 1
ATOM 4990 O O . CYS A 1 637 ? -26.484 2.559 21 1 76.31 637 CYS A O 1
ATOM 4992 N N . ARG A 1 638 ? -26.203 3.656 23.047 1 81.38 638 ARG A N 1
ATOM 4993 C CA . ARG A 1 638 ? -26.375 2.529 23.953 1 81.38 638 ARG A CA 1
ATOM 4994 C C . ARG A 1 638 ? -25.312 1.455 23.688 1 81.38 638 ARG A C 1
ATOM 4996 O O . ARG A 1 638 ? -25.531 0.283 24.016 1 81.38 638 ARG A O 1
ATOM 5003 N N . LEU A 1 639 ? -24.219 1.863 23.016 1 79.25 639 LEU A N 1
ATOM 5004 C CA . LEU A 1 639 ? -23.219 0.867 22.672 1 79.25 639 LEU A CA 1
ATOM 5005 C C . LEU A 1 639 ? -21.812 1.348 23.047 1 79.25 639 LEU A C 1
ATOM 5007 O O . LEU A 1 639 ? -20.828 0.656 22.797 1 79.25 639 LEU A O 1
ATOM 5011 N N . GLY A 1 640 ? -21.75 2.506 23.625 1 80.69 640 GLY A N 1
ATOM 5012 C CA . GLY A 1 640 ? -20.469 3.012 24.078 1 80.69 640 GLY A CA 1
ATOM 5013 C C . GLY A 1 640 ? -19.672 3.711 22.984 1 80.69 640 GLY A C 1
ATOM 5014 O O . GLY A 1 640 ? -18.469 3.902 23.125 1 80.69 640 GLY A O 1
ATOM 5015 N N . ASN A 1 641 ? -20.391 4.125 21.953 1 77.19 641 ASN A N 1
ATOM 5016 C CA . ASN A 1 641 ? -19.688 4.742 20.828 1 77.19 641 ASN A CA 1
ATOM 5017 C C . ASN A 1 641 ? -19.75 6.266 20.891 1 77.19 641 ASN A C 1
ATOM 5019 O O . ASN A 1 641 ? -18.828 6.953 20.484 1 77.19 641 ASN A O 1
ATOM 5023 N N . CYS A 1 642 ? -20.812 6.844 21.453 1 77.5 642 CYS A N 1
ATOM 5024 C CA . CYS A 1 642 ? -21.062 8.266 21.281 1 77.5 642 CYS A CA 1
ATOM 5025 C C . CYS A 1 642 ? -20.641 9.055 22.516 1 77.5 642 CYS A C 1
ATOM 5027 O O . CYS A 1 642 ? -20.469 10.273 22.453 1 77.5 642 CYS A O 1
ATOM 5029 N N . GLY A 1 643 ? -20.609 8.359 23.672 1 81.81 643 GLY A N 1
ATOM 5030 C CA . GLY A 1 643 ? -20.141 9.008 24.875 1 81.81 643 GLY A CA 1
ATOM 5031 C C . GLY A 1 643 ? -21.188 9.875 25.547 1 81.81 643 GLY A C 1
ATOM 5032 O O . GLY A 1 643 ? -20.938 10.477 26.594 1 81.81 643 GLY A O 1
ATOM 5033 N N . THR A 1 644 ? -22.359 9.891 25.031 1 82.25 644 THR A N 1
ATOM 5034 C CA . THR A 1 644 ? -23.406 10.766 25.547 1 82.25 644 THR A CA 1
ATOM 5035 C C . THR A 1 644 ? -23.781 10.359 26.969 1 82.25 644 THR A C 1
ATOM 5037 O O . THR A 1 644 ? -24.172 11.211 27.781 1 82.25 644 THR A O 1
ATOM 5040 N N . CYS A 1 645 ? -23.578 9.148 27.328 1 88.88 645 CYS A N 1
ATOM 5041 C CA . CYS A 1 645 ? -24.062 8.641 28.609 1 88.88 645 CYS A CA 1
ATOM 5042 C C . CYS A 1 645 ? -22.953 8.695 29.672 1 88.88 645 CYS A C 1
ATOM 5044 O O . CYS A 1 645 ? -23.047 8.047 30.703 1 88.88 645 CYS A O 1
ATOM 5046 N N . HIS A 1 646 ? -21.953 9.398 29.391 1 90.88 646 HIS A N 1
ATOM 5047 C CA . HIS A 1 646 ? -20.875 9.555 30.359 1 90.88 646 HIS A CA 1
ATOM 5048 C C . HIS A 1 646 ? -21.438 9.945 31.734 1 90.88 646 HIS A C 1
ATOM 5050 O O . HIS A 1 646 ? -22.281 10.836 31.828 1 90.88 646 HIS A O 1
ATOM 5056 N N . THR A 1 647 ? -21 9.211 32.75 1 93.19 647 THR A N 1
ATOM 5057 C CA . THR A 1 647 ? -21.391 9.484 34.125 1 93.19 647 THR A CA 1
ATOM 5058 C C . THR A 1 647 ? -20.188 9.344 35.062 1 93.19 647 THR A C 1
ATOM 5060 O O . THR A 1 647 ? -19.422 8.391 34.938 1 93.19 647 THR A O 1
ATOM 5063 N N . LYS A 1 648 ? -20.031 10.258 35.875 1 93.81 648 LYS A N 1
ATOM 5064 C CA . LYS A 1 648 ? -18.938 10.188 36.844 1 93.81 648 LYS A CA 1
ATOM 5065 C C . LYS A 1 648 ? -19.156 9.055 37.844 1 93.81 648 LYS A C 1
ATOM 5067 O O . LYS A 1 648 ? -20.266 8.852 38.344 1 93.81 648 LYS A O 1
ATOM 5072 N N . VAL A 1 649 ? -18.141 8.359 38.094 1 94.06 649 VAL A N 1
ATOM 5073 C CA . VAL A 1 649 ? -18.125 7.32 39.125 1 94.06 649 VAL A CA 1
ATOM 5074 C C . VAL A 1 649 ? -17.547 7.879 40.406 1 94.06 649 VAL A C 1
ATOM 5076 O O . VAL A 1 649 ? -16.359 8.164 40.5 1 94.06 649 VAL A O 1
ATOM 5079 N N . ILE A 1 650 ? -18.422 7.961 41.281 1 93.88 650 ILE A N 1
ATOM 5080 C CA . ILE A 1 650 ? -18.031 8.555 42.562 1 93.88 650 ILE A CA 1
ATOM 5081 C C . ILE A 1 650 ? -17.297 7.523 43.406 1 93.88 650 ILE A C 1
ATOM 5083 O O . ILE A 1 650 ? -16.297 7.836 44.062 1 93.88 650 ILE A O 1
ATOM 5087 N N . ALA A 1 651 ? -17.812 6.344 43.438 1 92.31 651 ALA A N 1
ATOM 5088 C CA . ALA A 1 651 ? -17.203 5.23 44.156 1 92.31 651 ALA A CA 1
ATOM 5089 C C . ALA A 1 651 ? -17.484 3.906 43.469 1 92.31 651 ALA A C 1
ATOM 5091 O O . ALA A 1 651 ? -18.516 3.74 42.812 1 92.31 651 ALA A O 1
ATOM 5092 N N . GLY A 1 652 ? -16.469 3.059 43.594 1 91.31 652 GLY A N 1
ATOM 5093 C CA . GLY A 1 652 ? -16.594 1.763 42.938 1 91.31 652 GLY A CA 1
ATOM 5094 C C . GLY A 1 652 ? -15.906 1.713 41.594 1 91.31 652 GLY A C 1
ATOM 5095 O O . GLY A 1 652 ? -15.094 2.586 41.281 1 91.31 652 GLY A O 1
ATOM 5096 N N . ALA A 1 653 ? -16.188 0.556 40.906 1 91.69 653 ALA A N 1
ATOM 5097 C CA . ALA A 1 653 ? -15.562 0.375 39.594 1 91.69 653 ALA A CA 1
ATOM 5098 C C . ALA A 1 653 ? -16.531 -0.276 38.594 1 91.69 653 ALA A C 1
ATOM 5100 O O . ALA A 1 653 ? -17.422 -1.024 39 1 91.69 653 ALA A O 1
ATOM 5101 N N . VAL A 1 654 ? -16.328 0.101 37.375 1 94.12 654 VAL A N 1
ATOM 5102 C CA . VAL A 1 654 ? -17.172 -0.469 36.312 1 94.12 654 VAL A CA 1
ATOM 5103 C C . VAL A 1 654 ? -16.281 -1.197 35.312 1 94.12 654 VAL A C 1
ATOM 5105 O O . VAL A 1 654 ? -15.062 -1.082 35.344 1 94.12 654 VAL A O 1
ATOM 5108 N N . THR A 1 655 ? -16.891 -2.029 34.562 1 93.06 655 THR A N 1
ATOM 5109 C CA . THR A 1 655 ? -16.25 -2.707 33.469 1 93.06 655 THR A CA 1
ATOM 5110 C C . THR A 1 655 ? -17.188 -2.809 32.281 1 93.06 655 THR A C 1
ATOM 5112 O O . THR A 1 655 ? -18.312 -2.305 32.312 1 93.06 655 THR A O 1
ATOM 5115 N N . TYR A 1 656 ? -16.641 -3.232 31.125 1 90.94 656 TYR A N 1
ATOM 5116 C CA . TYR A 1 656 ? -17.359 -3.352 29.875 1 90.94 656 TYR A CA 1
ATOM 5117 C C . TYR A 1 656 ? -17.172 -4.734 29.266 1 90.94 656 TYR A C 1
ATOM 5119 O O . TYR A 1 656 ? -16.188 -5.41 29.531 1 90.94 656 TYR A O 1
ATOM 5127 N N . ASP A 1 657 ? -18.109 -5.191 28.609 1 83.19 657 ASP A N 1
ATOM 5128 C CA . ASP A 1 657 ? -17.922 -6.449 27.891 1 83.19 657 ASP A CA 1
ATOM 5129 C C . ASP A 1 657 ? -16.875 -6.309 26.797 1 83.19 657 ASP A C 1
ATOM 5131 O O . ASP A 1 657 ? -16.078 -7.227 26.578 1 83.19 657 ASP A O 1
ATOM 5135 N N . GLU A 1 658 ? -16.969 -5.203 26.141 1 79.62 658 GLU A N 1
ATOM 5136 C CA . GLU A 1 658 ? -15.977 -4.812 25.141 1 79.62 658 GLU A CA 1
ATOM 5137 C C . GLU A 1 658 ? -15.492 -3.385 25.375 1 79.62 658 GLU A C 1
ATOM 5139 O O . GLU A 1 658 ? -16.25 -2.539 25.859 1 79.62 658 GLU A O 1
ATOM 5144 N N . VAL A 1 659 ? -14.266 -3.189 25.047 1 79.75 659 VAL A N 1
ATOM 5145 C CA . VAL A 1 659 ? -13.727 -1.842 25.203 1 79.75 659 VAL A CA 1
ATOM 5146 C C . VAL A 1 659 ? -14.516 -0.867 24.344 1 79.75 659 VAL A C 1
ATOM 5148 O O . VAL A 1 659 ? -14.617 -1.051 23.125 1 79.75 659 VAL A O 1
ATOM 5151 N N . PRO A 1 660 ? -15.07 0.081 25.031 1 81.88 660 PRO A N 1
ATOM 5152 C CA . PRO A 1 660 ? -15.852 1.042 24.25 1 81.88 660 PRO A CA 1
ATOM 5153 C C . PRO A 1 660 ? -14.992 1.874 23.312 1 81.88 660 PRO A C 1
ATOM 5155 O O . PRO A 1 660 ? -13.797 2.064 23.562 1 81.88 660 PRO A O 1
ATOM 5158 N N . ASP A 1 661 ? -15.625 2.422 22.297 1 74.94 661 ASP A N 1
ATOM 5159 C CA . ASP A 1 661 ? -14.938 3.275 21.328 1 74.94 661 ASP A CA 1
ATOM 5160 C C . ASP A 1 661 ? -14.758 4.691 21.875 1 74.94 661 ASP A C 1
ATOM 5162 O O . ASP A 1 661 ? -13.75 5.344 21.609 1 74.94 661 ASP A O 1
ATOM 5166 N N . ALA A 1 662 ? -15.758 5.059 22.656 1 80.75 662 ALA A N 1
ATOM 5167 C CA . ALA A 1 662 ? -15.68 6.395 23.234 1 80.75 662 ALA A CA 1
ATOM 5168 C C . ALA A 1 662 ? -14.633 6.453 24.344 1 80.75 662 ALA A C 1
ATOM 5170 O O . ALA A 1 662 ? -14.492 5.508 25.125 1 80.75 662 ALA A O 1
ATOM 5171 N N . ALA A 1 663 ? -13.953 7.559 24.406 1 80.31 663 ALA A N 1
ATOM 5172 C CA . ALA A 1 663 ? -12.977 7.746 25.484 1 80.31 663 ALA A CA 1
ATOM 5173 C C . ALA A 1 663 ? -13.664 7.887 26.828 1 80.31 663 ALA A C 1
ATOM 5175 O O . ALA A 1 663 ? -14.703 8.539 26.938 1 80.31 663 ALA A O 1
ATOM 5176 N N . VAL A 1 664 ? -13.086 7.164 27.781 1 85.06 664 VAL A N 1
ATOM 5177 C CA . VAL A 1 664 ? -13.641 7.219 29.125 1 85.06 664 VAL A CA 1
ATOM 5178 C C . VAL A 1 664 ? -12.523 7.457 30.141 1 85.06 664 VAL A C 1
ATOM 5180 O O . VAL A 1 664 ? -11.516 6.746 30.141 1 85.06 664 VAL A O 1
ATOM 5183 N N . GLU A 1 665 ? -12.75 8.477 30.875 1 83.12 665 GLU A N 1
ATOM 5184 C CA . GLU A 1 665 ? -11.781 8.742 31.938 1 83.12 665 GLU A CA 1
ATOM 5185 C C . GLU A 1 665 ? -11.898 7.715 33.062 1 83.12 665 GLU A C 1
ATOM 5187 O O . GLU A 1 665 ? -12.898 7.004 33.156 1 83.12 665 GLU A O 1
ATOM 5192 N N . GLU A 1 666 ? -10.875 7.633 33.875 1 81.25 666 GLU A N 1
ATOM 5193 C CA . GLU A 1 666 ? -10.812 6.648 34.969 1 81.25 666 GLU A CA 1
ATOM 5194 C C . GLU A 1 666 ? -11.969 6.824 35.938 1 81.25 666 GLU A C 1
ATOM 5196 O O . GLU A 1 666 ? -12.492 5.848 36.469 1 81.25 666 GLU A O 1
ATOM 5201 N N . ASP A 1 667 ? -12.438 8 36.062 1 90.19 667 ASP A N 1
ATOM 5202 C CA . ASP A 1 667 ? -13.484 8.281 37.031 1 90.19 667 ASP A CA 1
ATOM 5203 C C . ASP A 1 667 ? -14.836 8.461 36.344 1 90.19 667 ASP A C 1
ATOM 5205 O O . ASP A 1 667 ? -15.719 9.133 36.875 1 90.19 667 ASP A O 1
ATOM 5209 N N . GLU A 1 668 ? -14.953 7.895 35.156 1 92.5 668 GLU A N 1
ATOM 5210 C CA . GLU A 1 668 ? -16.219 7.977 34.406 1 92.5 668 GLU A CA 1
ATOM 5211 C C . GLU A 1 668 ? -16.625 6.613 33.875 1 92.5 668 GLU A C 1
ATOM 5213 O O . GLU A 1 668 ? -15.812 5.688 33.812 1 92.5 668 GLU A O 1
ATOM 5218 N N . ALA A 1 669 ? -17.859 6.531 33.594 1 93.62 669 ALA A N 1
ATOM 5219 C CA . ALA A 1 669 ? -18.406 5.32 32.969 1 93.62 669 ALA A CA 1
ATOM 5220 C C . ALA A 1 669 ? -19.359 5.66 31.844 1 93.62 669 ALA A C 1
ATOM 5222 O O . ALA A 1 669 ? -20.078 6.656 31.922 1 93.62 669 ALA A O 1
ATOM 5223 N N . LEU A 1 670 ? -19.281 4.898 30.844 1 92.75 670 LEU A N 1
ATOM 5224 C CA . LEU A 1 670 ? -20.375 4.871 29.875 1 92.75 670 LEU A CA 1
ATOM 5225 C C . LEU A 1 670 ? -21.484 3.914 30.312 1 92.75 670 LEU A C 1
ATOM 5227 O O . LEU A 1 670 ? -21.438 2.723 30 1 92.75 670 LEU A O 1
ATOM 5231 N N . ILE A 1 671 ? -22.406 4.434 30.875 1 94.5 671 ILE A N 1
ATOM 5232 C CA . ILE A 1 671 ? -23.344 3.6 31.625 1 94.5 671 ILE A CA 1
ATOM 5233 C C . ILE A 1 671 ? -24.188 2.766 30.656 1 94.5 671 ILE A C 1
ATOM 5235 O O . ILE A 1 671 ? -24.812 1.786 31.062 1 94.5 671 ILE A O 1
ATOM 5239 N N . CYS A 1 672 ? -24.234 3.113 29.422 1 91.25 672 CYS A N 1
ATOM 5240 C CA . CYS A 1 672 ? -25.047 2.389 28.453 1 91.25 672 CYS A CA 1
ATOM 5241 C C . CYS A 1 672 ? -24.484 0.999 28.188 1 91.25 672 CYS A C 1
ATOM 5243 O O . CYS A 1 672 ? -25.188 0.116 27.703 1 91.25 672 CYS A O 1
ATOM 5245 N N . CYS A 1 673 ? -23.172 0.883 28.453 1 90.69 673 CYS A N 1
ATOM 5246 C CA . CYS A 1 673 ? -22.547 -0.411 28.188 1 90.69 673 CYS A CA 1
ATOM 5247 C C . CYS A 1 673 ? -21.672 -0.851 29.344 1 90.69 673 CYS A C 1
ATOM 5249 O O . CYS A 1 673 ? -20.844 -1.746 29.203 1 90.69 673 CYS A O 1
ATOM 5251 N N . ALA A 1 674 ? -21.828 -0.248 30.453 1 94.19 674 ALA A N 1
ATOM 5252 C CA . ALA A 1 674 ? -21.031 -0.576 31.625 1 94.19 674 ALA A CA 1
ATOM 5253 C C . ALA A 1 674 ? -21.812 -1.44 32.594 1 94.19 674 ALA A C 1
ATOM 5255 O O . ALA A 1 674 ? -23.031 -1.327 32.688 1 94.19 674 ALA A O 1
ATOM 5256 N N . VAL A 1 675 ? -21.047 -2.268 33.25 1 94.44 675 VAL A N 1
ATOM 5257 C CA . VAL A 1 675 ? -21.562 -3.049 34.375 1 94.44 675 VAL A CA 1
ATOM 5258 C C . VAL A 1 675 ? -20.594 -2.945 35.562 1 94.44 675 VAL A C 1
ATOM 5260 O O . VAL A 1 675 ? -19.438 -2.535 35.406 1 94.44 675 VAL A O 1
ATOM 5263 N N . PRO A 1 676 ? -21.109 -3.215 36.75 1 94.06 676 PRO A N 1
ATOM 5264 C CA . PRO A 1 676 ? -20.172 -3.188 37.875 1 94.06 676 PRO A CA 1
ATOM 5265 C C . PRO A 1 676 ? -19.031 -4.188 37.719 1 94.06 676 PRO A C 1
ATOM 5267 O O . PRO A 1 676 ? -19.25 -5.309 37.25 1 94.06 676 PRO A O 1
ATOM 5270 N N . ALA A 1 677 ? -17.812 -3.764 38.094 1 93.31 677 ALA A N 1
ATOM 5271 C CA . ALA A 1 677 ? -16.641 -4.637 38.062 1 93.31 677 ALA A CA 1
ATOM 5272 C C . ALA A 1 677 ? -16.547 -5.488 39.312 1 93.31 677 ALA A C 1
ATOM 5274 O O . ALA A 1 677 ? -17.109 -5.133 40.375 1 93.31 677 ALA A O 1
ATOM 5275 N N . ALA A 1 678 ? -15.664 -6.664 39.094 1 87.19 678 ALA A N 1
ATOM 5276 C CA . ALA A 1 678 ? -15.383 -7.508 40.25 1 87.19 678 ALA A CA 1
ATOM 5277 C C . ALA A 1 678 ? -14.344 -6.855 41.156 1 87.19 678 ALA A C 1
ATOM 5279 O O . ALA A 1 678 ? -13.344 -6.32 40.688 1 87.19 678 ALA A O 1
ATOM 5280 N N . THR A 1 679 ? -14.453 -6.434 42.344 1 72.94 679 THR A N 1
ATOM 5281 C CA . THR A 1 679 ? -13.477 -5.863 43.25 1 72.94 679 THR A CA 1
ATOM 5282 C C . THR A 1 679 ? -12.742 -6.965 44 1 72.94 679 THR A C 1
ATOM 5284 O O . THR A 1 679 ? -13.344 -7.969 44.406 1 72.94 679 THR A O 1
ATOM 5287 N N . PRO A 1 680 ? -11.195 -7.148 44 1 59.53 680 PRO A N 1
ATOM 5288 C CA . PRO A 1 680 ? -10.469 -8.219 44.688 1 59.53 680 PRO A CA 1
ATOM 5289 C C . PRO A 1 680 ? -11.023 -8.492 46.062 1 59.53 680 PRO A C 1
ATOM 5291 O O . PRO A 1 680 ? -10.781 -9.57 46.625 1 59.53 680 PRO A O 1
ATOM 5294 N N . ALA A 1 681 ? -10.703 -7.426 47.125 1 48.5 681 ALA A N 1
ATOM 5295 C CA . ALA A 1 681 ? -10.852 -7.777 48.531 1 48.5 681 ALA A CA 1
ATOM 5296 C C . ALA A 1 681 ? -12.25 -8.328 48.812 1 48.5 681 ALA A C 1
ATOM 5298 O O . ALA A 1 681 ? -13.141 -8.242 47.969 1 48.5 681 ALA A O 1
ATOM 5299 N N . GLY A 1 682 ? -12.883 -8.008 50.062 1 43.25 682 GLY A N 1
ATOM 5300 C CA . GLY A 1 682 ? -14.086 -8.531 50.688 1 43.25 682 GLY A CA 1
ATOM 5301 C C . GLY A 1 682 ? -15.344 -8.273 49.875 1 43.25 682 GLY A C 1
ATOM 5302 O O . GLY A 1 682 ? -15.297 -7.57 48.875 1 43.25 682 GLY A O 1
ATOM 5303 N N . PRO A 1 683 ? -16.375 -8.617 50.438 1 44 683 PRO A N 1
ATOM 5304 C CA . PRO A 1 683 ? -17.719 -8.555 49.875 1 44 683 PRO A CA 1
ATOM 5305 C C . PRO A 1 683 ? -17.938 -7.301 49.031 1 44 683 PRO A C 1
ATOM 5307 O O . PRO A 1 683 ? -17.078 -6.414 49 1 44 683 PRO A O 1
ATOM 5310 N N . GLY A 1 684 ? -19.203 -6.504 49.219 1 51.06 684 GLY A N 1
ATOM 5311 C CA . GLY A 1 684 ? -20.328 -5.754 48.688 1 51.06 684 GLY A CA 1
ATOM 5312 C C . GLY A 1 684 ? -19.984 -4.316 48.344 1 51.06 684 GLY A C 1
ATOM 5313 O O . GLY A 1 684 ? -20.453 -3.389 49.031 1 51.06 684 GLY A O 1
ATOM 5314 N N . GLY A 1 685 ? -18.875 -4.012 47.812 1 71.12 685 GLY A N 1
ATOM 5315 C CA . GLY A 1 685 ? -18.766 -2.562 47.75 1 71.12 685 GLY A CA 1
ATOM 5316 C C . GLY A 1 685 ? -19.781 -1.928 46.812 1 71.12 685 GLY A C 1
ATOM 5317 O O . GLY A 1 685 ? -20.328 -2.598 45.938 1 71.12 685 GLY A O 1
ATOM 5318 N N . ARG A 1 686 ? -20.359 -0.774 47.219 1 85.94 686 ARG A N 1
ATOM 5319 C CA . ARG A 1 686 ? -21.406 -0.041 46.531 1 85.94 686 ARG A CA 1
ATOM 5320 C C . ARG A 1 686 ? -20.844 0.78 45.375 1 85.94 686 ARG A C 1
ATOM 5322 O O . ARG A 1 686 ? -19.703 1.27 45.438 1 85.94 686 ARG A O 1
ATOM 5329 N N . LEU A 1 687 ? -21.484 0.66 44.25 1 94.31 687 LEU A N 1
ATOM 5330 C CA . LEU A 1 687 ? -21.203 1.549 43.125 1 94.31 687 LEU A CA 1
ATOM 5331 C C . LEU A 1 687 ? -22.016 2.836 43.219 1 94.31 687 LEU A C 1
ATOM 5333 O O . LEU A 1 687 ? -23.219 2.797 43.469 1 94.31 687 LEU A O 1
ATOM 5337 N N . GLU A 1 688 ? -21.297 3.9 43.25 1 95.19 688 GLU A N 1
ATOM 5338 C CA . GLU A 1 688 ? -21.969 5.195 43.281 1 95.19 688 GLU A CA 1
ATOM 5339 C C . GLU A 1 688 ? -21.75 5.98 42 1 95.19 688 GLU A C 1
ATOM 5341 O O . GLU A 1 688 ? -20.625 6.223 41.594 1 95.19 688 GLU A O 1
ATOM 5346 N N . LEU A 1 689 ? -22.797 6.32 41.406 1 95.81 689 LEU A N 1
ATOM 5347 C CA . LEU A 1 689 ? -22.766 7.07 40.156 1 95.81 689 LEU A CA 1
ATOM 5348 C C . LEU A 1 689 ? -23.344 8.469 40.344 1 95.81 689 LEU A C 1
ATOM 5350 O O . LEU A 1 689 ? -24.297 8.656 41.094 1 95.81 689 LEU A O 1
ATOM 5354 N N . ASP A 1 690 ? -22.766 9.406 39.688 1 94.06 690 ASP A N 1
ATOM 5355 C CA . ASP A 1 690 ? -23.234 10.781 39.75 1 94.06 690 ASP A CA 1
ATOM 5356 C C . ASP A 1 690 ? -24.484 10.969 38.875 1 94.06 690 ASP A C 1
ATOM 5358 O O . ASP A 1 690 ? -24.453 11.68 37.875 1 94.06 690 ASP A O 1
ATOM 5362 N N . LEU A 1 691 ? -25.453 10.422 39.281 1 91 691 LEU A N 1
ATOM 5363 C CA . LEU A 1 691 ? -26.75 10.484 38.594 1 91 691 LEU A CA 1
ATOM 5364 C C . LEU A 1 691 ? -27.859 10.766 39.625 1 91 691 LEU A C 1
ATOM 5366 O O . LEU A 1 691 ? -27.75 10.391 40.781 1 91 691 LEU A O 1
ATOM 5370 N N . MET B 1 1 ? -44.531 -21.438 4.504 1 24.91 1 MET B N 1
ATOM 5371 C CA . MET B 1 1 ? -43.406 -22.375 4.598 1 24.91 1 MET B CA 1
ATOM 5372 C C . MET B 1 1 ? -42.375 -22.109 3.5 1 24.91 1 MET B C 1
ATOM 5374 O O . MET B 1 1 ? -42.719 -22.062 2.32 1 24.91 1 MET B O 1
ATOM 5378 N N . PRO B 1 2 ? -41.312 -21.344 3.717 1 29.86 2 PRO B N 1
ATOM 5379 C CA . PRO B 1 2 ? -40.469 -20.984 2.566 1 29.86 2 PRO B CA 1
ATOM 5380 C C . PRO B 1 2 ? -40.031 -22.203 1.751 1 29.86 2 PRO B C 1
ATOM 5382 O O . PRO B 1 2 ? -39.906 -23.297 2.295 1 29.86 2 PRO B O 1
ATOM 5385 N N . SER B 1 3 ? -40.688 -22.312 0.617 1 31.28 3 SER B N 1
ATOM 5386 C CA . SER B 1 3 ? -40.375 -23.406 -0.312 1 31.28 3 SER B CA 1
ATOM 5387 C C . SER B 1 3 ? -38.875 -23.672 -0.37 1 31.28 3 SER B C 1
ATOM 5389 O O . SER B 1 3 ? -38.094 -22.75 -0.589 1 31.28 3 SER B O 1
ATOM 5391 N N . SER B 1 4 ? -38.375 -24.469 0.524 1 37 4 SER B N 1
ATOM 5392 C CA . SER B 1 4 ? -37 -25 0.521 1 37 4 SER B CA 1
ATOM 5393 C C . SER B 1 4 ? -36.531 -25.281 -0.897 1 37 4 SER B C 1
ATOM 5395 O O . SER B 1 4 ? -37.031 -26.203 -1.553 1 37 4 SER B O 1
ATOM 5397 N N . GLY B 1 5 ? -36.438 -24.312 -1.746 1 39.44 5 GLY B N 1
ATOM 5398 C CA . GLY B 1 5 ? -35.938 -24.516 -3.09 1 39.44 5 GLY B CA 1
ATOM 5399 C C . GLY B 1 5 ? -34.844 -25.578 -3.166 1 39.44 5 GLY B C 1
ATOM 5400 O O . GLY B 1 5 ? -33.812 -25.469 -2.49 1 39.44 5 GLY B O 1
ATOM 5401 N N . THR B 1 6 ? -35.125 -26.797 -3.354 1 43.41 6 THR B N 1
ATOM 5402 C CA . THR B 1 6 ? -34.281 -27.969 -3.539 1 43.41 6 THR B CA 1
ATOM 5403 C C . THR B 1 6 ? -33.062 -27.641 -4.395 1 43.41 6 THR B C 1
ATOM 5405 O O . THR B 1 6 ? -33.188 -27.188 -5.531 1 43.41 6 THR B O 1
ATOM 5408 N N . MET B 1 7 ? -31.953 -27.234 -3.895 1 52.25 7 MET B N 1
ATOM 5409 C CA . MET B 1 7 ? -30.703 -26.969 -4.594 1 52.25 7 MET B CA 1
ATOM 5410 C C . MET B 1 7 ? -30.391 -28.094 -5.574 1 52.25 7 MET B C 1
ATOM 5412 O O . MET B 1 7 ? -30.516 -29.281 -5.238 1 52.25 7 MET B O 1
ATOM 5416 N N . SER B 1 8 ? -30.391 -27.906 -6.863 1 65.88 8 SER B N 1
ATOM 5417 C CA . SER B 1 8 ? -30 -28.828 -7.922 1 65.88 8 SER B CA 1
ATOM 5418 C C . SER B 1 8 ? -28.766 -29.609 -7.535 1 65.88 8 SER B C 1
ATOM 5420 O O . SER B 1 8 ? -27.844 -29.062 -6.918 1 65.88 8 SER B O 1
ATOM 5422 N N . PRO B 1 9 ? -28.812 -30.969 -7.633 1 77.38 9 PRO B N 1
ATOM 5423 C CA . PRO B 1 9 ? -27.672 -31.812 -7.262 1 77.38 9 PRO B CA 1
ATOM 5424 C C . PRO B 1 9 ? -26.375 -31.406 -7.969 1 77.38 9 PRO B C 1
ATOM 5426 O O . PRO B 1 9 ? -26.422 -30.844 -9.07 1 77.38 9 PRO B O 1
ATOM 5429 N N . SER B 1 10 ? -25.234 -31.625 -7.328 1 85.5 10 SER B N 1
ATOM 5430 C CA . SER B 1 10 ? -23.922 -31.328 -7.867 1 85.5 10 SER B CA 1
ATOM 5431 C C . SER B 1 10 ? -23.641 -32.125 -9.133 1 85.5 10 SER B C 1
ATOM 5433 O O . SER B 1 10 ? -24 -33.312 -9.211 1 85.5 10 SER B O 1
ATOM 5435 N N . PRO B 1 11 ? -23.141 -31.484 -10.094 1 88.5 11 PRO B N 1
ATOM 5436 C CA . PRO B 1 11 ? -22.781 -32.25 -11.305 1 88.5 11 PRO B CA 1
ATOM 5437 C C . PRO B 1 11 ? -21.578 -33.156 -11.094 1 88.5 11 PRO B C 1
ATOM 5439 O O . PRO B 1 11 ? -21.266 -33.969 -11.945 1 88.5 11 PRO B O 1
ATOM 5442 N N . TRP B 1 12 ? -20.922 -33 -9.945 1 93.25 12 TRP B N 1
ATOM 5443 C CA . TRP B 1 12 ? -19.688 -33.75 -9.672 1 93.25 12 TRP B CA 1
ATOM 5444 C C . TRP B 1 12 ? -19.969 -34.938 -8.773 1 93.25 12 TRP B C 1
ATOM 5446 O O . TRP B 1 12 ? -20.766 -34.844 -7.832 1 93.25 12 TRP B O 1
ATOM 5456 N N . HIS B 1 13 ? -19.391 -36.062 -9.117 1 93.25 13 HIS B N 1
ATOM 5457 C CA . HIS B 1 13 ? -19.5 -37.219 -8.25 1 93.25 13 HIS B CA 1
ATOM 5458 C C . HIS B 1 13 ? -18.344 -37.281 -7.25 1 93.25 13 HIS B C 1
ATOM 5460 O O . HIS B 1 13 ? -17.453 -36.438 -7.297 1 93.25 13 HIS B O 1
ATOM 5466 N N . ALA B 1 14 ? -18.312 -38.25 -6.41 1 94.31 14 ALA B N 1
ATOM 5467 C CA . ALA B 1 14 ? -17.438 -38.312 -5.238 1 94.31 14 ALA B CA 1
ATOM 5468 C C . ALA B 1 14 ? -15.969 -38.312 -5.645 1 94.31 14 ALA B C 1
ATOM 5470 O O . ALA B 1 14 ? -15.141 -37.656 -5.004 1 94.31 14 ALA B O 1
ATOM 5471 N N . GLY B 1 15 ? -15.578 -39.094 -6.691 1 95.81 15 GLY B N 1
ATOM 5472 C CA . GLY B 1 15 ? -14.195 -39.125 -7.152 1 95.81 15 GLY B CA 1
ATOM 5473 C C . GLY B 1 15 ? -13.695 -37.781 -7.652 1 95.81 15 GLY B C 1
ATOM 5474 O O . GLY B 1 15 ? -12.57 -37.375 -7.348 1 95.81 15 GLY B O 1
ATOM 5475 N N . GLU B 1 16 ? -14.516 -37.094 -8.375 1 96.38 16 GLU B N 1
ATOM 5476 C CA . GLU B 1 16 ? -14.18 -35.75 -8.875 1 96.38 16 GLU B CA 1
ATOM 5477 C C . GLU B 1 16 ? -14.016 -34.75 -7.738 1 96.38 16 GLU B C 1
ATOM 5479 O O . GLU B 1 16 ? -13.039 -34 -7.691 1 96.38 16 GLU B O 1
ATOM 5484 N N . LEU B 1 17 ? -14.898 -34.812 -6.801 1 95.81 17 LEU B N 1
ATOM 5485 C CA . LEU B 1 17 ? -14.875 -33.906 -5.66 1 95.81 17 LEU B CA 1
ATOM 5486 C C . LEU B 1 17 ? -13.625 -34.125 -4.809 1 95.81 17 LEU B C 1
ATOM 5488 O O . LEU B 1 17 ? -13.031 -33.188 -4.305 1 95.81 17 LEU B O 1
ATOM 5492 N N . ALA B 1 18 ? -13.234 -35.344 -4.691 1 96.12 18 ALA B N 1
ATOM 5493 C CA . ALA B 1 18 ? -12.055 -35.656 -3.898 1 96.12 18 ALA B CA 1
ATOM 5494 C C . ALA B 1 18 ? -10.805 -35.031 -4.492 1 96.12 18 ALA B C 1
ATOM 5496 O O . ALA B 1 18 ? -9.984 -34.469 -3.766 1 96.12 18 ALA B O 1
ATOM 5497 N N . LEU B 1 19 ? -10.688 -35.094 -5.773 1 96.31 19 LEU B N 1
ATOM 5498 C CA . LEU B 1 19 ? -9.508 -34.5 -6.414 1 96.31 19 LEU B CA 1
ATOM 5499 C C . LEU B 1 19 ? -9.586 -32.969 -6.402 1 96.31 19 LEU B C 1
ATOM 5501 O O . LEU B 1 19 ? -8.57 -32.281 -6.238 1 96.31 19 LEU B O 1
ATOM 5505 N N . GLN B 1 20 ? -10.75 -32.406 -6.574 1 95.88 20 GLN B N 1
ATOM 5506 C CA . GLN B 1 20 ? -10.945 -30.984 -6.504 1 95.88 20 GLN B CA 1
ATOM 5507 C C . GLN B 1 20 ? -10.594 -30.438 -5.121 1 95.88 20 GLN B C 1
ATOM 5509 O O . GLN B 1 20 ? -10.008 -29.359 -5 1 95.88 20 GLN B O 1
ATOM 5514 N N . GLU B 1 21 ? -10.93 -31.172 -4.141 1 94.88 21 GLU B N 1
ATOM 5515 C CA . GLU B 1 21 ? -10.594 -30.797 -2.771 1 94.88 21 GLU B CA 1
ATOM 5516 C C . GLU B 1 21 ? -9.078 -30.797 -2.561 1 94.88 21 GLU B C 1
ATOM 5518 O O . GLU B 1 21 ? -8.539 -29.891 -1.915 1 94.88 21 GLU B O 1
ATOM 5523 N N . LYS B 1 22 ? -8.445 -31.75 -3.139 1 92.81 22 LYS B N 1
ATOM 5524 C CA . LYS B 1 22 ? -6.996 -31.859 -2.996 1 92.81 22 LYS B CA 1
ATOM 5525 C C . LYS B 1 22 ? -6.285 -30.641 -3.59 1 92.81 22 LYS B C 1
ATOM 5527 O O . LYS B 1 22 ? -5.234 -30.234 -3.098 1 92.81 22 LYS B O 1
ATOM 5532 N N . VAL B 1 23 ? -6.906 -30.109 -4.605 1 91.56 23 VAL B N 1
ATOM 5533 C CA . VAL B 1 23 ? -6.234 -28.984 -5.254 1 91.56 23 VAL B CA 1
ATOM 5534 C C . VAL B 1 23 ? -6.914 -27.672 -4.852 1 91.56 23 VAL B C 1
ATOM 5536 O O . VAL B 1 23 ? -6.594 -26.609 -5.391 1 91.56 23 VAL B O 1
ATOM 5539 N N . GLY B 1 24 ? -7.926 -27.781 -4.004 1 91.5 24 GLY B N 1
ATOM 5540 C CA . GLY B 1 24 ? -8.516 -26.609 -3.375 1 91.5 24 GLY B CA 1
ATOM 5541 C C . GLY B 1 24 ? -9.438 -25.844 -4.301 1 91.5 24 GLY B C 1
ATOM 5542 O O . GLY B 1 24 ? -9.477 -24.609 -4.254 1 91.5 24 GLY B O 1
ATOM 5543 N N . VAL B 1 25 ? -10.195 -26.469 -5.176 1 92.31 25 VAL B N 1
ATOM 5544 C CA . VAL B 1 25 ? -10.977 -25.719 -6.152 1 92.31 25 VAL B CA 1
ATOM 5545 C C . VAL B 1 25 ? -12.445 -26.125 -6.07 1 92.31 25 VAL B C 1
ATOM 5547 O O . VAL B 1 25 ? -13.227 -25.859 -6.988 1 92.31 25 VAL B O 1
ATOM 5550 N N . THR B 1 26 ? -12.883 -26.766 -5.012 1 94 26 THR B N 1
ATOM 5551 C CA . THR B 1 26 ? -14.211 -27.344 -4.891 1 94 26 THR B CA 1
ATOM 5552 C C . THR B 1 26 ? -15.289 -26.297 -5.109 1 94 26 THR B C 1
ATOM 5554 O O . THR B 1 26 ? -16.219 -26.5 -5.898 1 94 26 THR B O 1
ATOM 5557 N N . LYS B 1 27 ? -15.156 -25.141 -4.453 1 91.88 27 LYS B N 1
ATOM 5558 C CA . LYS B 1 27 ? -16.172 -24.109 -4.547 1 91.88 27 LYS B CA 1
ATOM 5559 C C . LYS B 1 27 ? -16.25 -23.531 -5.961 1 91.88 27 LYS B C 1
ATOM 5561 O O . LYS B 1 27 ? -17.344 -23.391 -6.516 1 91.88 27 LYS B O 1
ATOM 5566 N N . ARG B 1 28 ? -15.148 -23.281 -6.457 1 90.94 28 ARG B N 1
ATOM 5567 C CA . ARG B 1 28 ? -15.086 -22.734 -7.809 1 90.94 28 ARG B CA 1
ATOM 5568 C C . ARG B 1 28 ? -15.672 -23.703 -8.828 1 90.94 28 ARG B C 1
ATOM 5570 O O . ARG B 1 28 ? -16.438 -23.297 -9.711 1 90.94 28 ARG B O 1
ATOM 5577 N N . MET B 1 29 ? -15.383 -24.938 -8.672 1 93.12 29 MET B N 1
ATOM 5578 C CA . MET B 1 29 ? -15.828 -25.938 -9.641 1 93.12 29 MET B CA 1
ATOM 5579 C C . MET B 1 29 ? -17.328 -26.203 -9.5 1 93.12 29 MET B C 1
ATOM 5581 O O . MET B 1 29 ? -18 -26.5 -10.492 1 93.12 29 MET B O 1
ATOM 5585 N N . GLU B 1 30 ? -17.797 -26.062 -8.312 1 92.69 30 GLU B N 1
ATOM 5586 C CA . GLU B 1 30 ? -19.234 -26.203 -8.125 1 92.69 30 GLU B CA 1
ATOM 5587 C C . GLU B 1 30 ? -20 -25.141 -8.914 1 92.69 30 GLU B C 1
ATOM 5589 O O . GLU B 1 30 ? -20.953 -25.453 -9.617 1 92.69 30 GLU B O 1
ATOM 5594 N N . GLU B 1 31 ? -19.531 -23.953 -8.82 1 90.06 31 GLU B N 1
ATOM 5595 C CA . GLU B 1 31 ? -20.156 -22.859 -9.547 1 90.06 31 GLU B CA 1
ATOM 5596 C C . GLU B 1 31 ? -20.031 -23.047 -11.055 1 90.06 31 GLU B C 1
ATOM 5598 O O . GLU B 1 31 ? -21.016 -22.891 -11.789 1 90.06 31 GLU B O 1
ATOM 5603 N N . PHE B 1 32 ? -18.891 -23.453 -11.469 1 88.5 32 PHE B N 1
ATOM 5604 C CA . PHE B 1 32 ? -18.641 -23.641 -12.891 1 88.5 32 PHE B CA 1
ATOM 5605 C C . PHE B 1 32 ? -19.422 -24.828 -13.438 1 88.5 32 PHE B C 1
ATOM 5607 O O . PHE B 1 32 ? -19.984 -24.75 -14.539 1 88.5 32 PHE B O 1
ATOM 5614 N N . GLY B 1 33 ? -19.422 -25.859 -12.742 1 90.5 33 GLY B N 1
ATOM 5615 C CA . GLY B 1 33 ? -20.109 -27.078 -13.18 1 90.5 33 GLY B CA 1
ATOM 5616 C C . GLY B 1 33 ? -21.594 -26.859 -13.406 1 90.5 33 GLY B C 1
ATOM 5617 O O . GLY B 1 33 ? -22.141 -27.328 -14.406 1 90.5 33 GLY B O 1
ATOM 5618 N N . ARG B 1 34 ? -22.203 -26.109 -12.547 1 88.31 34 ARG B N 1
ATOM 5619 C CA . ARG B 1 34 ? -23.625 -25.875 -12.641 1 88.31 34 ARG B CA 1
ATOM 5620 C C . ARG B 1 34 ? -23.969 -25.031 -13.875 1 88.31 34 ARG B C 1
ATOM 5622 O O . ARG B 1 34 ? -25.047 -25.188 -14.461 1 88.31 34 ARG B O 1
ATOM 5629 N N . ARG B 1 35 ? -23.062 -24.266 -14.273 1 84.75 35 ARG B N 1
ATOM 5630 C CA . ARG B 1 35 ? -23.281 -23.391 -15.414 1 84.75 35 ARG B CA 1
ATOM 5631 C C . ARG B 1 35 ? -22.797 -24.031 -16.703 1 84.75 35 ARG B C 1
ATOM 5633 O O . ARG B 1 35 ? -23.375 -23.812 -17.766 1 84.75 35 ARG B O 1
ATOM 5640 N N . GLY B 1 36 ? -21.734 -24.844 -16.609 1 88.62 36 GLY B N 1
ATOM 5641 C CA . GLY B 1 36 ? -21.016 -25.281 -17.797 1 88.62 36 GLY B CA 1
ATOM 5642 C C . GLY B 1 36 ? -21.406 -26.688 -18.25 1 88.62 36 GLY B C 1
ATOM 5643 O O . GLY B 1 36 ? -21.359 -27 -19.438 1 88.62 36 GLY B O 1
ATOM 5644 N N . ILE B 1 37 ? -21.75 -27.547 -17.406 1 92.31 37 ILE B N 1
ATOM 5645 C CA . ILE B 1 37 ? -22.156 -28.906 -17.75 1 92.31 37 ILE B CA 1
ATOM 5646 C C . ILE B 1 37 ? -23.672 -28.953 -17.969 1 92.31 37 ILE B C 1
ATOM 5648 O O . ILE B 1 37 ? -24.438 -28.734 -17.031 1 92.31 37 ILE B O 1
ATOM 5652 N N . ARG B 1 38 ? -24.016 -29.266 -19.172 1 93.75 38 ARG B N 1
ATOM 5653 C CA . ARG B 1 38 ? -25.422 -29.156 -19.562 1 93.75 38 ARG B CA 1
ATOM 5654 C C . ARG B 1 38 ? -26.016 -30.531 -19.828 1 93.75 38 ARG B C 1
ATOM 5656 O O . ARG B 1 38 ? -25.297 -31.469 -20.188 1 93.75 38 ARG B O 1
ATOM 5663 N N . ASP B 1 39 ? -27.312 -30.641 -19.75 1 94.19 39 ASP B N 1
ATOM 5664 C CA . ASP B 1 39 ? -28.031 -31.891 -20.047 1 94.19 39 ASP B CA 1
ATOM 5665 C C . ASP B 1 39 ? -28.578 -31.875 -21.469 1 94.19 39 ASP B C 1
ATOM 5667 O O . ASP B 1 39 ? -29.5 -32.625 -21.781 1 94.19 39 ASP B O 1
ATOM 5671 N N . HIS B 1 40 ? -28.062 -30.938 -22.234 1 96.19 40 HIS B N 1
ATOM 5672 C CA . HIS B 1 40 ? -28.484 -30.766 -23.625 1 96.19 40 HIS B CA 1
ATOM 5673 C C . HIS B 1 40 ? -27.359 -30.234 -24.484 1 96.19 40 HIS B C 1
ATOM 5675 O O . HIS B 1 40 ? -26.312 -29.812 -23.969 1 96.19 40 HIS B O 1
ATOM 5681 N N . LEU B 1 41 ? -27.547 -30.359 -25.734 1 96.38 41 LEU B N 1
ATOM 5682 C CA . LEU B 1 41 ? -26.609 -29.781 -26.703 1 96.38 41 LEU B CA 1
ATOM 5683 C C . LEU B 1 41 ? -27 -28.344 -27.031 1 96.38 41 LEU B C 1
ATOM 5685 O O . LEU B 1 41 ? -28.156 -28.062 -27.344 1 96.38 41 LEU B O 1
ATOM 5689 N N . ILE B 1 42 ? -26.062 -27.469 -26.938 1 95.62 42 ILE B N 1
ATOM 5690 C CA . ILE B 1 42 ? -26.297 -26.109 -27.375 1 95.62 42 ILE B CA 1
ATOM 5691 C C . ILE B 1 42 ? -26.156 -26.031 -28.906 1 95.62 42 ILE B C 1
ATOM 5693 O O . ILE B 1 42 ? -25.672 -26.969 -29.531 1 95.62 42 ILE B O 1
ATOM 5697 N N . ASP B 1 43 ? -26.516 -25 -29.469 1 95.81 43 ASP B N 1
ATOM 5698 C CA . ASP B 1 43 ? -26.562 -24.859 -30.922 1 95.81 43 ASP B CA 1
ATOM 5699 C C . ASP B 1 43 ? -25.172 -25.062 -31.531 1 95.81 43 ASP B C 1
ATOM 5701 O O . ASP B 1 43 ? -25.031 -25.75 -32.531 1 95.81 43 ASP B O 1
ATOM 5705 N N . GLN B 1 44 ? -24.234 -24.5 -30.953 1 94.56 44 GLN B N 1
ATOM 5706 C CA . GLN B 1 44 ? -22.859 -24.641 -31.453 1 94.56 44 GLN B CA 1
ATOM 5707 C C . GLN B 1 44 ? -22.438 -26.109 -31.516 1 94.56 44 GLN B C 1
ATOM 5709 O O . GLN B 1 44 ? -21.781 -26.516 -32.469 1 94.56 44 GLN B O 1
ATOM 5714 N N . HIS B 1 45 ? -22.812 -26.891 -30.547 1 95.31 45 HIS B N 1
ATOM 5715 C CA . HIS B 1 45 ? -22.469 -28.297 -30.531 1 95.31 45 HIS B CA 1
ATOM 5716 C C . HIS B 1 45 ? -23.266 -29.078 -31.578 1 95.31 45 HIS B C 1
ATOM 5718 O O . HIS B 1 45 ? -22.734 -29.984 -32.219 1 95.31 45 HIS B O 1
ATOM 5724 N N . ARG B 1 46 ? -24.5 -28.703 -31.703 1 96.38 46 ARG B N 1
ATOM 5725 C CA . ARG B 1 46 ? -25.359 -29.359 -32.688 1 96.38 46 ARG B CA 1
ATOM 5726 C C . ARG B 1 46 ? -24.828 -29.141 -34.094 1 96.38 46 ARG B C 1
ATOM 5728 O O . ARG B 1 46 ? -25.016 -30 -34.969 1 96.38 46 ARG B O 1
ATOM 5735 N N . GLU B 1 47 ? -24.203 -28.047 -34.281 1 96.25 47 GLU B N 1
ATOM 5736 C CA . GLU B 1 47 ? -23.609 -27.734 -35.562 1 96.25 47 GLU B CA 1
ATOM 5737 C C . GLU B 1 47 ? -22.234 -28.406 -35.719 1 96.25 47 GLU B C 1
ATOM 5739 O O . GLU B 1 47 ? -21.797 -28.688 -36.844 1 96.25 47 GLU B O 1
ATOM 5744 N N . PHE B 1 48 ? -21.609 -28.656 -34.688 1 96.5 48 PHE B N 1
ATOM 5745 C CA . PHE B 1 48 ? -20.234 -29.188 -34.688 1 96.5 48 PHE B CA 1
ATOM 5746 C C . PHE B 1 48 ? -20.234 -30.672 -35.031 1 96.5 48 PHE B C 1
ATOM 5748 O O . PHE B 1 48 ? -19.453 -31.094 -35.875 1 96.5 48 PHE B O 1
ATOM 5755 N N . TYR B 1 49 ? -21.031 -31.516 -34.469 1 97.19 49 TYR B N 1
ATOM 5756 C CA . TYR B 1 49 ? -20.969 -32.969 -34.562 1 97.19 49 TYR B CA 1
ATOM 5757 C C . TYR B 1 49 ? -21.172 -33.438 -36 1 97.19 49 TYR B C 1
ATOM 5759 O O . TYR B 1 49 ? -20.453 -34.344 -36.469 1 97.19 49 TYR B O 1
ATOM 5767 N N . PRO B 1 50 ? -22.031 -32.781 -36.719 1 97.19 50 PRO B N 1
ATOM 5768 C CA . PRO B 1 50 ? -22.25 -33.219 -38.094 1 97.19 50 PRO B CA 1
ATOM 5769 C C . PRO B 1 50 ? -21.031 -33.031 -39 1 97.19 50 PRO B C 1
ATOM 5771 O O . PRO B 1 50 ? -20.938 -33.656 -40.062 1 97.19 50 PRO B O 1
ATOM 5774 N N . GLN B 1 51 ? -20.188 -32.25 -38.594 1 96.75 51 GLN B N 1
ATOM 5775 C CA . GLN B 1 51 ? -19.031 -31.922 -39.438 1 96.75 51 GLN B CA 1
ATOM 5776 C C . GLN B 1 51 ? -17.906 -32.938 -39.219 1 96.75 51 GLN B C 1
ATOM 5778 O O . GLN B 1 51 ? -16.938 -32.938 -39.969 1 96.75 51 GLN B O 1
ATOM 5783 N N . LEU B 1 52 ? -18 -33.75 -38.25 1 97.25 52 LEU B N 1
ATOM 5784 C CA . LEU B 1 52 ? -16.891 -34.594 -37.844 1 97.25 52 LEU B CA 1
ATOM 5785 C C . LEU B 1 52 ? -16.797 -35.812 -38.75 1 97.25 52 LEU B C 1
ATOM 5787 O O . LEU B 1 52 ? -17.797 -36.438 -39.062 1 97.25 52 LEU B O 1
ATOM 5791 N N . PRO B 1 53 ? -15.562 -36.219 -39.125 1 97 53 PRO B N 1
ATOM 5792 C CA . PRO B 1 53 ? -15.359 -37.438 -39.906 1 97 53 PRO B CA 1
ATOM 5793 C C . PRO B 1 53 ? -15.172 -38.688 -39.031 1 97 53 PRO B C 1
ATOM 5795 O O . PRO B 1 53 ? -15 -39.781 -39.562 1 97 53 PRO B O 1
ATOM 5798 N N . PHE B 1 54 ? -15.078 -38.5 -37.781 1 97.31 54 PHE B N 1
ATOM 5799 C CA . PHE B 1 54 ? -14.961 -39.594 -36.812 1 97.31 54 PHE B CA 1
ATOM 5800 C C . PHE B 1 54 ? -15.398 -39.156 -35.438 1 97.31 54 PHE B C 1
ATOM 5802 O O . PHE B 1 54 ? -15.609 -37.969 -35.188 1 97.31 54 PHE B O 1
ATOM 5809 N N . ILE B 1 55 ? -15.555 -40.062 -34.531 1 97.81 55 ILE B N 1
ATOM 5810 C CA . ILE B 1 55 ? -15.914 -39.812 -33.156 1 97.81 55 ILE B CA 1
ATOM 5811 C C . ILE B 1 55 ? -15.211 -40.812 -32.25 1 97.81 55 ILE B C 1
ATOM 5813 O O . ILE B 1 55 ? -15.016 -41.969 -32.625 1 97.81 55 ILE B O 1
ATOM 5817 N N . ALA B 1 56 ? -14.695 -40.375 -31.125 1 98.62 56 ALA B N 1
ATOM 5818 C CA . ALA B 1 56 ? -14.234 -41.281 -30.078 1 98.62 56 ALA B CA 1
ATOM 5819 C C . ALA B 1 56 ? -15.398 -41.719 -29.203 1 98.62 56 ALA B C 1
ATOM 5821 O O . ALA B 1 56 ? -16.266 -40.906 -28.828 1 98.62 56 ALA B O 1
ATOM 5822 N N . ILE B 1 57 ? -15.445 -42.969 -28.875 1 98.75 57 ILE B N 1
ATOM 5823 C CA . ILE B 1 57 ? -16.547 -43.531 -28.125 1 98.75 57 ILE B CA 1
ATOM 5824 C C . ILE B 1 57 ? -16 -44.344 -26.938 1 98.75 57 ILE B C 1
ATOM 5826 O O . ILE B 1 57 ? -15.023 -45.062 -27.062 1 98.75 57 ILE B O 1
ATOM 5830 N N . GLY B 1 58 ? -16.562 -44.156 -25.781 1 98.81 58 GLY B N 1
ATOM 5831 C CA . GLY B 1 58 ? -16.375 -45 -24.625 1 98.81 58 GLY B CA 1
ATOM 5832 C C . GLY B 1 58 ? -17.594 -45.844 -24.297 1 98.81 58 GLY B C 1
ATOM 5833 O O . GLY B 1 58 ? -18.719 -45.344 -24.281 1 98.81 58 GLY B O 1
ATOM 5834 N N . ALA B 1 59 ? -17.375 -47.094 -24.078 1 98.75 59 ALA B N 1
ATOM 5835 C CA . ALA B 1 59 ? -18.484 -48.031 -23.797 1 98.75 59 ALA B CA 1
ATOM 5836 C C . ALA B 1 59 ? -18.047 -49.125 -22.844 1 98.75 59 ALA B C 1
ATOM 5838 O O . ALA B 1 59 ? -16.859 -49.469 -22.781 1 98.75 59 ALA B O 1
ATOM 5839 N N . VAL B 1 60 ? -19.016 -49.688 -22.125 1 98.56 60 VAL B N 1
ATOM 5840 C CA . VAL B 1 60 ? -18.75 -50.75 -21.156 1 98.56 60 VAL B CA 1
ATOM 5841 C C . VAL B 1 60 ? -19.422 -52.031 -21.609 1 98.56 60 VAL B C 1
ATOM 5843 O O . VAL B 1 60 ? -20.625 -52.062 -21.812 1 98.56 60 VAL B O 1
ATOM 5846 N N . ASP B 1 61 ? -18.656 -53 -21.734 1 96.38 61 ASP B N 1
ATOM 5847 C CA . ASP B 1 61 ? -19.234 -54.25 -22.219 1 96.38 61 ASP B CA 1
ATOM 5848 C C . ASP B 1 61 ? -19.938 -55 -21.094 1 96.38 61 ASP B C 1
ATOM 5850 O O . ASP B 1 61 ? -20.016 -54.531 -19.953 1 96.38 61 ASP B O 1
ATOM 5854 N N . LEU B 1 62 ? -20.469 -56.156 -21.391 1 92.31 62 LEU B N 1
ATOM 5855 C CA . LEU B 1 62 ? -21.328 -56.906 -20.469 1 92.31 62 LEU B CA 1
ATOM 5856 C C . LEU B 1 62 ? -20.531 -57.438 -19.281 1 92.31 62 LEU B C 1
ATOM 5858 O O . LEU B 1 62 ? -21.094 -57.688 -18.219 1 92.31 62 LEU B O 1
ATOM 5862 N N . ASP B 1 63 ? -19.25 -57.562 -19.469 1 93.62 63 ASP B N 1
ATOM 5863 C CA . ASP B 1 63 ? -18.391 -58.062 -18.406 1 93.62 63 ASP B CA 1
ATOM 5864 C C . ASP B 1 63 ? -17.875 -56.938 -17.516 1 93.62 63 ASP B C 1
ATOM 5866 O O . ASP B 1 63 ? -17.125 -57.188 -16.562 1 93.62 63 ASP B O 1
ATOM 5870 N N . GLY B 1 64 ? -18.172 -55.75 -17.891 1 95.31 64 GLY B N 1
ATOM 5871 C CA . GLY B 1 64 ? -17.75 -54.594 -17.109 1 95.31 64 GLY B CA 1
ATOM 5872 C C . GLY B 1 64 ? -16.453 -54 -17.594 1 95.31 64 GLY B C 1
ATOM 5873 O O . GLY B 1 64 ? -15.961 -53.031 -17.016 1 95.31 64 GLY B O 1
ATOM 5874 N N . ASP B 1 65 ? -15.93 -54.594 -18.625 1 97.69 65 ASP B N 1
ATOM 5875 C CA . ASP B 1 65 ? -14.75 -53.969 -19.219 1 97.69 65 ASP B CA 1
ATOM 5876 C C . ASP B 1 65 ? -15.117 -52.719 -20 1 97.69 65 ASP B C 1
ATOM 5878 O O . ASP B 1 65 ? -16.094 -52.688 -20.75 1 97.69 65 ASP B O 1
ATOM 5882 N N . VAL B 1 66 ? -14.398 -51.688 -19.734 1 98.5 66 VAL B N 1
ATOM 5883 C CA . VAL B 1 66 ? -14.625 -50.438 -20.469 1 98.5 66 VAL B CA 1
ATOM 5884 C C . VAL B 1 66 ? -13.641 -50.344 -21.641 1 98.5 66 VAL B C 1
ATOM 5886 O O . VAL B 1 66 ? -12.477 -50.719 -21.516 1 98.5 66 VAL B O 1
ATOM 5889 N N . TRP B 1 67 ? -14.164 -49.906 -22.781 1 98.75 67 TRP B N 1
ATOM 5890 C CA . TRP B 1 67 ? -13.383 -49.812 -24.016 1 98.75 67 TRP B CA 1
ATOM 5891 C C . TRP B 1 67 ? -13.508 -48.406 -24.625 1 98.75 67 TRP B C 1
ATOM 5893 O O . TRP B 1 67 ? -14.586 -47.812 -24.609 1 98.75 67 TRP B O 1
ATOM 5903 N N . ALA B 1 68 ? -12.414 -47.906 -25.125 1 98.88 68 ALA B N 1
ATOM 5904 C CA . ALA B 1 68 ? -12.406 -46.719 -26 1 98.88 68 ALA B CA 1
ATOM 5905 C C . ALA B 1 68 ? -12.195 -47.156 -27.453 1 98.88 68 ALA B C 1
ATOM 5907 O O . ALA B 1 68 ? -11.438 -48.062 -27.734 1 98.88 68 ALA B O 1
ATOM 5908 N N . THR B 1 69 ? -12.859 -46.438 -28.359 1 98.44 69 THR B N 1
ATOM 5909 C CA . THR B 1 69 ? -12.703 -46.75 -29.766 1 98.44 69 THR B CA 1
ATOM 5910 C C . THR B 1 69 ? -12.859 -45.469 -30.609 1 98.44 69 THR B C 1
ATOM 5912 O O . THR B 1 69 ? -13.242 -44.438 -30.094 1 98.44 69 THR B O 1
ATOM 5915 N N . LEU B 1 70 ? -12.438 -45.594 -31.844 1 98.06 70 LEU B N 1
ATOM 5916 C CA . LEU B 1 70 ? -12.664 -44.562 -32.875 1 98.06 70 LEU B CA 1
ATOM 5917 C C . LEU B 1 70 ? -13.516 -45.125 -34 1 98.06 70 LEU B C 1
ATOM 5919 O O . LEU B 1 70 ? -13.203 -46.188 -34.562 1 98.06 70 LEU B O 1
ATOM 5923 N N . ARG B 1 71 ? -14.555 -44.406 -34.25 1 96.5 71 ARG B N 1
ATOM 5924 C CA . ARG B 1 71 ? -15.422 -44.781 -35.344 1 96.5 71 ARG B CA 1
ATOM 5925 C C . ARG B 1 71 ? -15.531 -43.656 -36.375 1 96.5 71 ARG B C 1
ATOM 5927 O O . ARG B 1 71 ? -15.641 -42.5 -36 1 96.5 71 ARG B O 1
ATOM 5934 N N . ALA B 1 72 ? -15.398 -44.031 -37.656 1 95.88 72 ALA B N 1
ATOM 5935 C CA . ALA B 1 72 ? -15.391 -43.031 -38.719 1 95.88 72 ALA B CA 1
ATOM 5936 C C . ALA B 1 72 ? -16.656 -43.125 -39.562 1 95.88 72 ALA B C 1
ATOM 5938 O O . ALA B 1 72 ? -17.281 -44.188 -39.625 1 95.88 72 ALA B O 1
ATOM 5939 N N . GLY B 1 73 ? -17.031 -42.031 -40.094 1 94.69 73 GLY B N 1
ATOM 5940 C CA . GLY B 1 73 ? -18.094 -41.875 -41.062 1 94.69 73 GLY B CA 1
ATOM 5941 C C . GLY B 1 73 ? -17.953 -40.594 -41.875 1 94.69 73 GLY B C 1
ATOM 5942 O O . GLY B 1 73 ? -17.219 -39.688 -41.5 1 94.69 73 GLY B O 1
ATOM 5943 N N . ARG B 1 74 ? -18.609 -40.625 -43.062 1 94.25 74 ARG B N 1
ATOM 5944 C CA . ARG B 1 74 ? -18.656 -39.375 -43.781 1 94.25 74 ARG B CA 1
ATOM 5945 C C . ARG B 1 74 ? -19.406 -38.312 -43 1 94.25 74 ARG B C 1
ATOM 5947 O O . ARG B 1 74 ? -20.422 -38.594 -42.344 1 94.25 74 ARG B O 1
ATOM 5954 N N . PRO B 1 75 ? -18.812 -37.094 -43.031 1 95.19 75 PRO B N 1
ATOM 5955 C CA . PRO B 1 75 ? -19.547 -36.031 -42.312 1 95.19 75 PRO B CA 1
ATOM 5956 C C . PRO B 1 75 ? -21.047 -36.062 -42.625 1 95.19 75 PRO B C 1
ATOM 5958 O O . PRO B 1 75 ? -21.453 -36.281 -43.75 1 95.19 75 PRO B O 1
ATOM 5961 N N . GLY B 1 76 ? -21.812 -35.906 -41.5 1 95.62 76 GLY B N 1
ATOM 5962 C CA . GLY B 1 76 ? -23.25 -36.062 -41.594 1 95.62 76 GLY B CA 1
ATOM 5963 C C . GLY B 1 76 ? -23.75 -37.312 -40.875 1 95.62 76 GLY B C 1
ATOM 5964 O O . GLY B 1 76 ? -24.938 -37.406 -40.562 1 95.62 76 GLY B O 1
ATOM 5965 N N . PHE B 1 77 ? -22.828 -38.219 -40.531 1 96.31 77 PHE B N 1
ATOM 5966 C CA . PHE B 1 77 ? -23.234 -39.438 -39.875 1 96.31 77 PHE B CA 1
ATOM 5967 C C . PHE B 1 77 ? -23.609 -39.188 -38.438 1 96.31 77 PHE B C 1
ATOM 5969 O O . PHE B 1 77 ? -24.188 -40.062 -37.781 1 96.31 77 PHE B O 1
ATOM 5976 N N . LEU B 1 78 ? -23.219 -38.094 -37.875 1 97.19 78 LEU B N 1
ATOM 5977 C CA . LEU B 1 78 ? -23.703 -37.562 -36.594 1 97.19 78 LEU B CA 1
ATOM 5978 C C . LEU B 1 78 ? -24.641 -36.375 -36.781 1 97.19 78 LEU B C 1
ATOM 5980 O O . LEU B 1 78 ? -24.328 -35.469 -37.531 1 97.19 78 LEU B O 1
ATOM 5984 N N . HIS B 1 79 ? -25.75 -36.375 -36.219 1 96 79 HIS B N 1
ATOM 5985 C CA . HIS B 1 79 ? -26.641 -35.219 -36.312 1 96 79 HIS B CA 1
ATOM 5986 C C . HIS B 1 79 ? -27.578 -35.156 -35.094 1 96 79 HIS B C 1
ATOM 5988 O O . HIS B 1 79 ? -27.828 -36.156 -34.438 1 96 79 HIS B O 1
ATOM 5994 N N . SER B 1 80 ? -28.047 -34 -34.781 1 96.88 80 SER B N 1
ATOM 5995 C CA . SER B 1 80 ? -28.859 -33.719 -33.625 1 96.88 80 SER B CA 1
ATOM 5996 C C . SER B 1 80 ? -30.234 -33.219 -34 1 96.88 80 SER B C 1
ATOM 5998 O O . SER B 1 80 ? -30.422 -32.031 -34.219 1 96.88 80 SER B O 1
ATOM 6000 N N . PRO B 1 81 ? -31.25 -34.062 -33.969 1 95.44 81 PRO B N 1
ATOM 6001 C CA . PRO B 1 81 ? -32.594 -33.6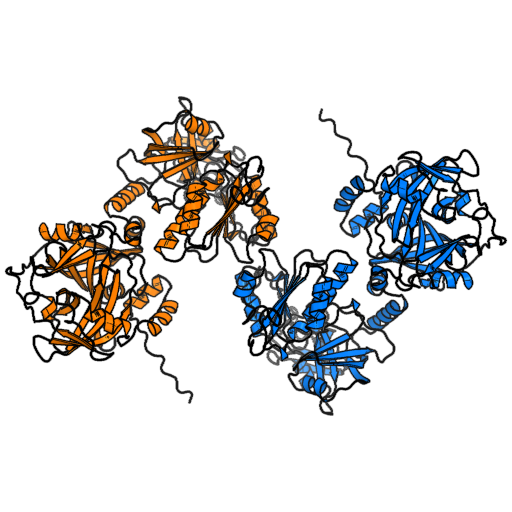25 -34.312 1 95.44 81 PRO B CA 1
ATOM 6002 C C . PRO B 1 81 ? -33.219 -32.688 -33.312 1 95.44 81 PRO B C 1
ATOM 6004 O O . PRO B 1 81 ? -34.125 -31.906 -33.656 1 95.44 81 PRO B O 1
ATOM 6007 N N . ASP B 1 82 ? -32.812 -32.781 -32.094 1 95.94 82 ASP B N 1
ATOM 6008 C CA . ASP B 1 82 ? -33.219 -31.891 -31.016 1 95.94 82 ASP B CA 1
ATOM 6009 C C . ASP B 1 82 ? -32.094 -31.703 -30 1 95.94 82 ASP B C 1
ATOM 6011 O O . ASP B 1 82 ? -31.062 -32.406 -30.078 1 95.94 82 ASP B O 1
ATOM 6015 N N . ILE B 1 83 ? -32.312 -30.844 -29.078 1 96.75 83 ILE B N 1
ATOM 6016 C CA . ILE B 1 83 ? -31.219 -30.422 -28.219 1 96.75 83 ILE B CA 1
ATOM 6017 C C . ILE B 1 83 ? -30.859 -31.531 -27.234 1 96.75 83 ILE B C 1
ATOM 6019 O O . ILE B 1 83 ? -29.812 -31.484 -26.578 1 96.75 83 ILE B O 1
ATOM 6023 N N . HIS B 1 84 ? -31.641 -32.562 -27.125 1 97.69 84 HIS B N 1
ATOM 6024 C CA . HIS B 1 84 ? -31.391 -33.594 -26.141 1 97.69 84 HIS B CA 1
ATOM 6025 C C . HIS B 1 84 ? -30.922 -34.906 -26.797 1 97.69 84 HIS B C 1
ATOM 6027 O O . HIS B 1 84 ? -30.703 -35.906 -26.125 1 97.69 84 HIS B O 1
ATOM 6033 N N . THR B 1 85 ? -30.672 -34.906 -28.125 1 97.75 85 THR B N 1
ATOM 6034 C CA . THR B 1 85 ? -30.406 -36.156 -28.812 1 97.75 85 THR B CA 1
ATOM 6035 C C . THR B 1 85 ? -29.297 -36 -29.844 1 97.75 85 THR B C 1
ATOM 6037 O O . THR B 1 85 ? -29.297 -35.031 -30.609 1 97.75 85 THR B O 1
ATOM 6040 N N . LEU B 1 86 ? -28.406 -36.844 -29.812 1 98.06 86 LEU B N 1
ATOM 6041 C CA . LEU B 1 86 ? -27.453 -37.031 -30.906 1 98.06 86 LEU B CA 1
ATOM 6042 C C . LEU B 1 86 ? -27.703 -38.344 -31.641 1 98.06 86 LEU B C 1
ATOM 6044 O O . LEU B 1 86 ? -27.594 -39.406 -31.047 1 98.06 86 LEU B O 1
ATOM 6048 N N . THR B 1 87 ? -28 -38.25 -32.875 1 98 87 THR B N 1
ATOM 6049 C CA . THR B 1 87 ? -28.219 -39.438 -33.688 1 98 87 THR B CA 1
ATOM 6050 C C . THR B 1 87 ? -26.906 -39.875 -34.375 1 98 87 THR B C 1
ATOM 6052 O O . THR B 1 87 ? -26.219 -39.031 -34.969 1 98 87 THR B O 1
ATOM 6055 N N . VAL B 1 88 ? -26.594 -41.125 -34.375 1 97.62 88 VAL B N 1
ATOM 6056 C CA . VAL B 1 88 ? -25.359 -41.688 -34.906 1 97.62 88 VAL B CA 1
ATOM 6057 C C . VAL B 1 88 ? -25.656 -42.75 -35.938 1 97.62 88 VAL B C 1
ATOM 6059 O O . VAL B 1 88 ? -26.219 -43.812 -35.594 1 97.62 88 VAL B O 1
ATOM 6062 N N . ASP B 1 89 ? -25.266 -42.469 -37.094 1 95.94 89 ASP B N 1
ATOM 6063 C CA . ASP B 1 89 ? -25.391 -43.469 -38.156 1 95.94 89 ASP B CA 1
ATOM 6064 C C . ASP B 1 89 ? -24.125 -44.312 -38.281 1 95.94 89 ASP B C 1
ATOM 6066 O O . ASP B 1 89 ? -23.203 -43.969 -39.031 1 95.94 89 ASP B O 1
ATOM 6070 N N . LEU B 1 90 ? -24.078 -45.438 -37.594 1 92.5 90 LEU B N 1
ATOM 6071 C CA . LEU B 1 90 ? -22.938 -46.344 -37.531 1 92.5 90 LEU B CA 1
ATOM 6072 C C . LEU B 1 90 ? -23.406 -47.812 -37.531 1 92.5 90 LEU B C 1
ATOM 6074 O O . LEU B 1 90 ? -24.266 -48.188 -36.75 1 92.5 90 LEU B O 1
ATOM 6078 N N . ASP B 1 91 ? -22.781 -48.562 -38.344 1 90.75 91 ASP B N 1
ATOM 6079 C CA . ASP B 1 91 ? -23.062 -50 -38.344 1 90.75 91 ASP B CA 1
ATOM 6080 C C . ASP B 1 91 ? -22.438 -50.688 -37.156 1 90.75 91 ASP B C 1
ATOM 6082 O O . ASP B 1 91 ? -21.484 -50.188 -36.562 1 90.75 91 ASP B O 1
ATOM 6086 N N . ARG B 1 92 ? -23.062 -51.812 -36.875 1 92.62 92 ARG B N 1
ATOM 6087 C CA . ARG B 1 92 ? -22.453 -52.656 -35.875 1 92.62 92 ARG B CA 1
ATOM 6088 C C . ARG B 1 92 ? -21.109 -53.219 -36.375 1 92.62 92 ARG B C 1
ATOM 6090 O O . ARG B 1 92 ? -20.984 -53.562 -37.562 1 92.62 92 ARG B O 1
ATOM 6097 N N . LYS B 1 93 ? -20.172 -53.25 -35.531 1 91.88 93 LYS B N 1
ATOM 6098 C CA . LYS B 1 93 ? -18.875 -53.875 -35.812 1 91.88 93 LYS B CA 1
ATOM 6099 C C . LYS B 1 93 ? -18.5 -54.875 -34.719 1 91.88 93 LYS B C 1
ATOM 6101 O O . LYS B 1 93 ? -17.844 -54.5 -33.75 1 91.88 93 LYS B O 1
ATOM 6106 N N . PRO B 1 94 ? -18.781 -56.062 -34.906 1 89.38 94 PRO B N 1
ATOM 6107 C CA . PRO B 1 94 ? -18.578 -57.062 -33.875 1 89.38 94 PRO B CA 1
ATOM 6108 C C . PRO B 1 94 ? -17.109 -57.219 -33.469 1 89.38 94 PRO B C 1
ATOM 6110 O O . PRO B 1 94 ? -16.797 -57.594 -32.344 1 89.38 94 PRO B O 1
ATOM 6113 N N . ALA B 1 95 ? -16.219 -56.906 -34.406 1 91.75 95 ALA B N 1
ATOM 6114 C CA . ALA B 1 95 ? -14.789 -57.031 -34.094 1 91.75 95 ALA B CA 1
ATOM 6115 C C . ALA B 1 95 ? -14.32 -55.906 -33.188 1 91.75 95 ALA B C 1
ATOM 6117 O O . ALA B 1 95 ? -13.219 -55.969 -32.625 1 91.75 95 ALA B O 1
ATOM 6118 N N . ASP B 1 96 ? -15.102 -54.906 -33.125 1 94.88 96 ASP B N 1
ATOM 6119 C CA . ASP B 1 96 ? -14.828 -53.844 -32.188 1 94.88 96 ASP B CA 1
ATOM 6120 C C . ASP B 1 96 ? -15.305 -54.188 -30.766 1 94.88 96 ASP B C 1
ATOM 6122 O O . ASP B 1 96 ? -16.5 -54.344 -30.531 1 94.88 96 ASP B O 1
ATOM 6126 N N . PRO B 1 97 ? -14.375 -54.281 -29.844 1 96.75 97 PRO B N 1
ATOM 6127 C CA . PRO B 1 97 ? -14.797 -54.688 -28.5 1 96.75 97 PRO B CA 1
ATOM 6128 C C . PRO B 1 97 ? -15.75 -53.688 -27.844 1 96.75 97 PRO B C 1
ATOM 6130 O O . PRO B 1 97 ? -16.531 -54.062 -26.969 1 96.75 97 PRO B O 1
ATOM 6133 N N . ALA B 1 98 ? -15.719 -52.5 -28.219 1 97.69 98 ALA B N 1
ATOM 6134 C CA . ALA B 1 98 ? -16.609 -51.469 -27.641 1 97.69 98 ALA B CA 1
ATOM 6135 C C . ALA B 1 98 ? -18.047 -51.719 -28.094 1 97.69 98 ALA B C 1
ATOM 6137 O O . ALA B 1 98 ? -18.984 -51.281 -27.406 1 97.69 98 ALA B O 1
ATOM 6138 N N . ASP B 1 99 ? -18.188 -52.312 -29.219 1 95.94 99 ASP B N 1
ATOM 6139 C CA . ASP B 1 99 ? -19.516 -52.5 -29.781 1 95.94 99 ASP B CA 1
ATOM 6140 C C . ASP B 1 99 ? -20.406 -53.344 -28.859 1 95.94 99 ASP B C 1
ATOM 6142 O O . ASP B 1 99 ? -21.625 -53.156 -28.844 1 95.94 99 ASP B O 1
ATOM 6146 N N . ARG B 1 100 ? -19.797 -54.125 -28.031 1 95.56 100 ARG B N 1
ATOM 6147 C CA . ARG B 1 100 ? -20.547 -55 -27.109 1 95.56 100 ARG B CA 1
ATOM 6148 C C . ARG B 1 100 ? -21.219 -54.156 -26.031 1 95.56 100 ARG B C 1
ATOM 6150 O O . ARG B 1 100 ? -22.109 -54.656 -25.328 1 95.56 100 ARG B O 1
ATOM 6157 N N . GLY B 1 101 ? -20.797 -53 -25.844 1 96.88 101 GLY B N 1
ATOM 6158 C CA . GLY B 1 101 ? -21.391 -52.125 -24.844 1 96.88 101 GLY B CA 1
ATOM 6159 C C . GLY B 1 101 ? -22.281 -51.031 -25.453 1 96.88 101 GLY B C 1
ATOM 6160 O O . GLY B 1 101 ? -22.547 -50.031 -24.828 1 96.88 101 GLY B O 1
ATOM 6161 N N . MET B 1 102 ? -22.719 -51.25 -26.703 1 97.38 102 MET B N 1
ATOM 6162 C CA . MET B 1 102 ? -23.516 -50.219 -27.391 1 97.38 102 MET B CA 1
ATOM 6163 C C . MET B 1 102 ? -24.906 -50.75 -27.719 1 97.38 102 MET B C 1
ATOM 6165 O O . MET B 1 102 ? -25.422 -50.5 -28.812 1 97.38 102 MET B O 1
ATOM 6169 N N . GLU B 1 103 ? -25.422 -51.438 -26.75 1 96.06 103 GLU B N 1
ATOM 6170 C CA . GLU B 1 103 ? -26.797 -51.938 -26.891 1 96.06 103 GLU B CA 1
ATOM 6171 C C . GLU B 1 103 ? -27.797 -50.875 -26.406 1 96.06 103 GLU B C 1
ATOM 6173 O O . GLU B 1 103 ? -27.422 -49.875 -25.812 1 96.06 103 GLU B O 1
ATOM 6178 N N . ASP B 1 104 ? -29.125 -51.156 -26.75 1 96.56 104 ASP B N 1
ATOM 6179 C CA . ASP B 1 104 ? -30.188 -50.281 -26.266 1 96.56 104 ASP B CA 1
ATOM 6180 C C . ASP B 1 104 ? -30.172 -50.188 -24.75 1 96.56 104 ASP B C 1
ATOM 6182 O O . ASP B 1 104 ? -30.156 -51.219 -24.062 1 96.56 104 ASP B O 1
ATOM 6186 N N . GLY B 1 105 ? -30.109 -48.969 -24.297 1 96.62 105 GLY B N 1
ATOM 6187 C CA . GLY B 1 105 ? -30.156 -48.75 -22.875 1 96.62 105 GLY B CA 1
ATOM 6188 C C . GLY B 1 105 ? -28.781 -48.594 -22.25 1 96.62 105 GLY B C 1
ATOM 6189 O O . GLY B 1 105 ? -28.656 -48.188 -21.094 1 96.62 105 GLY B O 1
ATOM 6190 N N . ASP B 1 106 ? -27.766 -48.906 -22.969 1 97.31 106 ASP B N 1
ATOM 6191 C CA . ASP B 1 106 ? -26.422 -48.812 -22.422 1 97.31 106 ASP B CA 1
ATOM 6192 C C . ASP B 1 106 ? -25.969 -47.375 -22.281 1 97.31 106 ASP B C 1
ATOM 6194 O O . ASP B 1 106 ? -26.344 -46.5 -23.078 1 97.31 106 ASP B O 1
ATOM 6198 N N . ALA B 1 107 ? -25.203 -47.094 -21.219 1 98.25 107 ALA B N 1
ATOM 6199 C CA . ALA B 1 107 ? -24.516 -45.812 -21.094 1 98.25 107 ALA B CA 1
ATOM 6200 C C . ALA B 1 107 ? -23.344 -45.719 -22.078 1 98.25 107 ALA B C 1
ATOM 6202 O O . ALA B 1 107 ? -22.641 -46.719 -22.297 1 98.25 107 ALA B O 1
ATOM 6203 N N . VAL B 1 108 ? -23.125 -44.531 -22.656 1 98.38 108 VAL B N 1
ATOM 6204 C CA . VAL B 1 108 ? -22.062 -44.344 -23.641 1 98.38 108 VAL B CA 1
ATOM 6205 C C . VAL B 1 108 ? -21.469 -42.969 -23.516 1 98.38 108 VAL B C 1
ATOM 6207 O O . VAL B 1 108 ? -22.125 -42.031 -23 1 98.38 108 VAL B O 1
ATOM 6210 N N . ALA B 1 109 ? -20.25 -42.844 -23.828 1 98.69 109 ALA B N 1
ATOM 6211 C CA . ALA B 1 109 ? -19.578 -41.531 -23.922 1 98.69 109 ALA B CA 1
ATOM 6212 C C . ALA B 1 109 ? -19.094 -41.281 -25.344 1 98.69 109 ALA B C 1
ATOM 6214 O O . ALA B 1 109 ? -18.703 -42.188 -26.062 1 98.69 109 ALA B O 1
ATOM 6215 N N . MET B 1 110 ? -19.094 -40 -25.719 1 97.94 110 MET B N 1
ATOM 6216 C CA . MET B 1 110 ? -18.594 -39.562 -27.016 1 97.94 110 MET B CA 1
ATOM 6217 C C . MET B 1 110 ? -17.75 -38.312 -26.891 1 97.94 110 MET B C 1
ATOM 6219 O O . MET B 1 110 ? -18.047 -37.438 -26.094 1 97.94 110 MET B O 1
ATOM 6223 N N . LEU B 1 111 ? -16.734 -38.281 -27.656 1 98.38 111 LEU B N 1
ATOM 6224 C CA . LEU B 1 111 ? -15.891 -37.094 -27.781 1 98.38 111 LEU B CA 1
ATOM 6225 C C . LEU B 1 111 ? -15.734 -36.688 -29.234 1 98.38 111 LEU B C 1
ATOM 6227 O O . LEU B 1 111 ? -15.125 -37.406 -30.031 1 98.38 111 LEU B O 1
ATOM 6231 N N . GLY B 1 112 ? -16.391 -35.594 -29.562 1 97.69 112 GLY B N 1
ATOM 6232 C CA . GLY B 1 112 ? -16.078 -34.969 -30.844 1 97.69 112 GLY B CA 1
ATOM 6233 C C . GLY B 1 112 ? -14.797 -34.156 -30.828 1 97.69 112 GLY B C 1
ATOM 6234 O O . GLY B 1 112 ? -14.602 -33.312 -29.922 1 97.69 112 GLY B O 1
ATOM 6235 N N . ILE B 1 113 ? -13.906 -34.438 -31.766 1 97.06 113 ILE B N 1
ATOM 6236 C CA . ILE B 1 113 ? -12.641 -33.719 -31.812 1 97.06 113 ILE B CA 1
ATOM 6237 C C . ILE B 1 113 ? -12.258 -33.438 -33.25 1 97.06 113 ILE B C 1
ATOM 6239 O O . ILE B 1 113 ? -12.352 -34.344 -34.125 1 97.06 113 ILE B O 1
ATOM 6243 N N . GLU B 1 114 ? -12.031 -32.25 -33.531 1 95.94 114 GLU B N 1
ATOM 6244 C CA . GLU B 1 114 ? -11.508 -31.781 -34.812 1 95.94 114 GLU B CA 1
ATOM 6245 C C . GLU B 1 114 ? -10.039 -31.406 -34.719 1 95.94 114 GLU B C 1
ATOM 6247 O O . GLU B 1 114 ? -9.703 -30.281 -34.312 1 95.94 114 GLU B O 1
ATOM 6252 N N . PHE B 1 115 ? -9.133 -32.25 -35.25 1 96.81 115 PHE B N 1
ATOM 6253 C CA . PHE B 1 115 ? -7.699 -32.062 -35.062 1 96.81 115 PHE B CA 1
ATOM 6254 C C . PHE B 1 115 ? -7.203 -30.812 -35.781 1 96.81 115 PHE B C 1
ATOM 6256 O O . PHE B 1 115 ? -6.328 -30.109 -35.25 1 96.81 115 PHE B O 1
ATOM 6263 N N . HIS B 1 116 ? -7.73 -30.469 -36.906 1 95.62 116 HIS B N 1
ATOM 6264 C CA . HIS B 1 116 ? -7.184 -29.359 -37.688 1 95.62 116 HIS B CA 1
ATOM 6265 C C . HIS B 1 116 ? -7.574 -28.016 -37.094 1 95.62 116 HIS B C 1
ATOM 6267 O O . HIS B 1 116 ? -7.016 -26.984 -37.469 1 95.62 116 HIS B O 1
ATOM 6273 N N . THR B 1 117 ? -8.523 -27.953 -36.094 1 95.12 117 THR B N 1
ATOM 6274 C CA . THR B 1 117 ? -8.883 -26.703 -35.438 1 95.12 117 THR B CA 1
ATOM 6275 C C . THR B 1 117 ? -8.703 -26.844 -33.938 1 95.12 117 THR B C 1
ATOM 6277 O O . THR B 1 117 ? -8.844 -25.859 -33.188 1 95.12 117 THR B O 1
ATOM 6280 N N . ARG B 1 118 ? -8.477 -27.953 -33.375 1 96.12 118 ARG B N 1
ATOM 6281 C CA . ARG B 1 118 ? -8.297 -28.312 -31.969 1 96.12 118 ARG B CA 1
ATOM 6282 C C . ARG B 1 118 ? -9.602 -28.188 -31.203 1 96.12 118 ARG B C 1
ATOM 6284 O O . ARG B 1 118 ? -9.609 -28.219 -29.969 1 96.12 118 ARG B O 1
ATOM 6291 N N . ARG B 1 119 ? -10.742 -28.016 -31.922 1 95.75 119 ARG B N 1
ATOM 6292 C CA . ARG B 1 119 ? -12.031 -27.938 -31.25 1 95.75 119 ARG B CA 1
ATOM 6293 C C . ARG B 1 119 ? -12.477 -29.312 -30.75 1 95.75 119 ARG B C 1
ATOM 6295 O O . ARG B 1 119 ? -12.281 -30.312 -31.438 1 95.75 119 ARG B O 1
ATOM 6302 N N . ARG B 1 120 ? -13.094 -29.344 -29.578 1 96.69 120 ARG B N 1
ATOM 6303 C CA . ARG B 1 120 ? -13.602 -30.609 -29.078 1 96.69 120 ARG B CA 1
ATOM 6304 C C . ARG B 1 120 ? -14.781 -30.406 -28.125 1 96.69 120 ARG B C 1
ATOM 6306 O O . ARG B 1 120 ? -14.875 -29.375 -27.469 1 96.69 120 ARG B O 1
ATOM 6313 N N . ASN B 1 121 ? -15.656 -31.359 -28.141 1 96.25 121 ASN B N 1
ATOM 6314 C CA . ASN B 1 121 ? -16.812 -31.391 -27.25 1 96.25 121 ASN B CA 1
ATOM 6315 C C . ASN B 1 121 ? -17.094 -32.781 -26.719 1 96.25 121 ASN B C 1
ATOM 6317 O O . ASN B 1 121 ? -17 -33.781 -27.469 1 96.25 121 ASN B O 1
ATOM 6321 N N . ARG B 1 122 ? -17.375 -32.844 -25.453 1 95.88 122 ARG B N 1
ATOM 6322 C CA . ARG B 1 122 ? -17.672 -34.094 -24.812 1 95.88 122 ARG B CA 1
ATOM 6323 C C . ARG B 1 122 ? -19.172 -34.25 -24.562 1 95.88 122 ARG B C 1
ATOM 6325 O O . ARG B 1 122 ? -19.859 -33.25 -24.297 1 95.88 122 ARG B O 1
ATOM 6332 N N . LEU B 1 123 ? -19.562 -35.5 -24.703 1 96.25 123 LEU B N 1
ATOM 6333 C CA . LEU B 1 123 ? -20.953 -35.844 -24.422 1 96.25 123 LEU B CA 1
ATOM 6334 C C . LEU B 1 123 ? -21.078 -37.25 -23.859 1 96.25 123 LEU B C 1
ATOM 6336 O O . LEU B 1 123 ? -20.281 -38.125 -24.188 1 96.25 123 LEU B O 1
ATOM 6340 N N . ASN B 1 124 ? -21.938 -37.469 -22.891 1 97.06 124 ASN B N 1
ATOM 6341 C CA . ASN B 1 124 ? -22.312 -38.812 -22.5 1 97.06 124 ASN B CA 1
ATOM 6342 C C . ASN B 1 124 ? -23.812 -38.938 -22.281 1 97.06 124 ASN B C 1
ATOM 6344 O O . ASN B 1 124 ? -24.516 -37.938 -22.203 1 97.06 124 ASN B O 1
ATOM 6348 N N . GLY B 1 125 ? -24.25 -40.125 -22.391 1 97.75 125 GLY B N 1
ATOM 6349 C CA . GLY B 1 125 ? -25.688 -40.375 -22.281 1 97.75 125 GLY B CA 1
ATOM 6350 C C . GLY B 1 125 ? -26.031 -41.844 -22.406 1 97.75 125 GLY B C 1
ATOM 6351 O O . GLY B 1 125 ? -25.219 -42.719 -22.094 1 97.75 125 GLY B O 1
ATOM 6352 N N . THR B 1 126 ? -27.297 -42.062 -22.812 1 98 126 THR B N 1
ATOM 6353 C CA . THR B 1 126 ? -27.844 -43.406 -22.922 1 98 126 THR B CA 1
ATOM 6354 C C . THR B 1 126 ? -28.219 -43.719 -24.375 1 98 126 THR B C 1
ATOM 6356 O O . THR B 1 126 ? -28.828 -42.906 -25.047 1 98 126 THR B O 1
ATOM 6359 N N . ILE B 1 127 ? -27.859 -44.906 -24.797 1 97.88 127 ILE B N 1
ATOM 6360 C CA . ILE B 1 127 ? -28.141 -45.312 -26.156 1 97.88 127 ILE B CA 1
ATOM 6361 C C . ILE B 1 127 ? -29.609 -45.75 -26.281 1 97.88 127 ILE B C 1
ATOM 6363 O O . ILE B 1 127 ? -30.125 -46.469 -25.438 1 97.88 127 ILE B O 1
ATOM 6367 N N . ARG B 1 128 ? -30.234 -45.281 -27.312 1 97.62 128 ARG B N 1
ATOM 6368 C CA . ARG B 1 128 ? -31.516 -45.781 -27.797 1 97.62 128 ARG B CA 1
ATOM 6369 C C . ARG B 1 128 ? -31.391 -46.344 -29.203 1 97.62 128 ARG B C 1
ATOM 6371 O O . ARG B 1 128 ? -31.141 -45.625 -30.156 1 97.62 128 ARG B O 1
ATOM 6378 N N . ARG B 1 129 ? -31.422 -47.594 -29.281 1 93.56 129 ARG B N 1
ATOM 6379 C CA . ARG B 1 129 ? -31.203 -48.281 -30.562 1 93.56 129 ARG B CA 1
ATOM 6380 C C . ARG B 1 129 ? -32.406 -49.125 -30.953 1 93.56 129 ARG B C 1
ATOM 6382 O O . ARG B 1 129 ? -32.875 -49.969 -30.188 1 93.56 129 ARG B O 1
ATOM 6389 N N . SER B 1 130 ? -32.969 -48.781 -32.156 1 87.62 130 SER B N 1
ATOM 6390 C CA . SER B 1 130 ? -34.094 -49.562 -32.688 1 87.62 130 SER B CA 1
ATOM 6391 C C . SER B 1 130 ? -33.688 -50.344 -33.906 1 87.62 130 SER B C 1
ATOM 6393 O O . SER B 1 130 ? -34.406 -51.281 -34.344 1 87.62 130 SER B O 1
ATOM 6395 N N . GLU B 1 131 ? -32.562 -50 -34.531 1 90.5 131 GLU B N 1
ATOM 6396 C CA . GLU B 1 131 ? -32.031 -50.688 -35.719 1 90.5 131 GLU B CA 1
ATOM 6397 C C . GLU B 1 131 ? -30.516 -50.812 -35.656 1 90.5 131 GLU B C 1
ATOM 6399 O O . GLU B 1 131 ? -29.859 -50.031 -34.969 1 90.5 131 GLU B O 1
ATOM 6404 N N . PRO B 1 132 ? -30 -51.719 -36.406 1 87.12 132 PRO B N 1
ATOM 6405 C CA . PRO B 1 132 ? -28.562 -52 -36.281 1 87.12 132 PRO B CA 1
ATOM 6406 C C . PRO B 1 132 ? -27.703 -50.875 -36.844 1 87.12 132 PRO B C 1
ATOM 6408 O O . PRO B 1 132 ? -26.578 -50.688 -36.375 1 87.12 132 PRO B O 1
ATOM 6411 N N . GLY B 1 133 ? -28.125 -50.125 -37.75 1 91.94 133 GLY B N 1
ATOM 6412 C CA . GLY B 1 133 ? -27.266 -49.188 -38.438 1 91.94 133 GLY B CA 1
ATOM 6413 C C . GLY B 1 133 ? -27.375 -47.781 -37.875 1 91.94 133 GLY B C 1
ATOM 6414 O O . GLY B 1 133 ? -26.781 -46.844 -38.438 1 91.94 133 GLY B O 1
ATOM 6415 N N . ARG B 1 134 ? -28.141 -47.656 -36.812 1 95.12 134 ARG B N 1
ATOM 6416 C CA . ARG B 1 134 ? -28.391 -46.312 -36.281 1 95.12 134 ARG B CA 1
ATOM 6417 C C . ARG B 1 134 ? -28.781 -46.406 -34.812 1 95.12 134 ARG B C 1
ATOM 6419 O O . ARG B 1 134 ? -29.516 -47.281 -34.406 1 95.12 134 ARG B O 1
ATOM 6426 N N . PHE B 1 135 ? -28.297 -45.438 -34.031 1 96.69 135 PHE B N 1
ATOM 6427 C CA . PHE B 1 135 ? -28.781 -45.312 -32.688 1 96.69 135 PHE B CA 1
ATOM 6428 C C . PHE B 1 135 ? -28.781 -43.844 -32.25 1 96.69 135 PHE B C 1
ATOM 6430 O O . PHE B 1 135 ? -28.078 -43.031 -32.844 1 96.69 135 PHE B O 1
ATOM 6437 N N . ASP B 1 136 ? -29.594 -43.562 -31.25 1 97.56 136 ASP B N 1
ATOM 6438 C CA . ASP B 1 136 ? -29.625 -42.25 -30.625 1 97.56 136 ASP B CA 1
ATOM 6439 C C . ASP B 1 136 ? -28.938 -42.25 -29.266 1 97.56 136 ASP B C 1
ATOM 6441 O O . ASP B 1 136 ? -28.953 -43.281 -28.562 1 97.56 136 ASP B O 1
ATOM 6445 N N . VAL B 1 137 ? -28.281 -41.188 -28.969 1 98.12 137 VAL B N 1
ATOM 6446 C CA . VAL B 1 137 ? -27.797 -40.969 -27.625 1 98.12 137 VAL B CA 1
ATOM 6447 C C . VAL B 1 137 ? -28.641 -39.906 -26.938 1 98.12 137 VAL B C 1
ATOM 6449 O O . VAL B 1 137 ? -28.656 -38.75 -27.391 1 98.12 137 VAL B O 1
ATOM 6452 N N . VAL B 1 138 ? -29.297 -40.281 -25.906 1 98.12 138 VAL B N 1
ATOM 6453 C CA . VAL B 1 138 ? -29.984 -39.312 -25.062 1 98.12 138 VAL B CA 1
ATOM 6454 C C . VAL B 1 138 ? -28.969 -38.625 -24.125 1 98.12 138 VAL B C 1
ATOM 6456 O O . VAL B 1 138 ? -28.453 -39.25 -23.203 1 98.12 138 VAL B O 1
ATOM 6459 N N . VAL B 1 139 ? -28.875 -37.344 -24.359 1 97.38 139 VAL B N 1
ATOM 6460 C CA . VAL B 1 139 ? -27.766 -36.594 -23.75 1 97.38 139 VAL B CA 1
ATOM 6461 C C . VAL B 1 139 ? -28.016 -36.438 -22.25 1 97.38 139 VAL B C 1
ATOM 6463 O O . VAL B 1 139 ? -29.094 -36 -21.844 1 97.38 139 VAL B O 1
ATOM 6466 N N . GLU B 1 140 ? -27.031 -36.688 -21.484 1 95.62 140 GLU B N 1
ATOM 6467 C CA . GLU B 1 140 ? -27.078 -36.469 -20.047 1 95.62 140 GLU B CA 1
ATOM 6468 C C . GLU B 1 140 ? -26.125 -35.344 -19.625 1 95.62 140 GLU B C 1
ATOM 6470 O O . GLU B 1 140 ? -26.453 -34.531 -18.766 1 95.62 140 GLU B O 1
ATOM 6475 N N . GLN B 1 141 ? -24.969 -35.375 -20.109 1 95.06 141 GLN B N 1
ATOM 6476 C CA . GLN B 1 141 ? -24.016 -34.281 -19.922 1 95.06 141 GLN B CA 1
ATOM 6477 C C . GLN B 1 141 ? -23.391 -33.875 -21.25 1 95.06 141 GLN B C 1
ATOM 6479 O O . GLN B 1 141 ? -23.094 -34.719 -22.094 1 95.06 141 GLN B O 1
ATOM 6484 N N . SER B 1 142 ? -23.188 -32.594 -21.438 1 96 142 SER B N 1
ATOM 6485 C CA . SER B 1 142 ? -22.484 -32.062 -22.594 1 96 142 SER B CA 1
ATOM 6486 C C . SER B 1 142 ? -21.719 -30.797 -22.234 1 96 142 SER B C 1
ATOM 6488 O O . SER B 1 142 ? -22.234 -29.922 -21.531 1 96 142 SER B O 1
ATOM 6490 N N . TYR B 1 143 ? -20.469 -30.703 -22.562 1 93.56 143 TYR B N 1
ATOM 6491 C CA . TYR B 1 143 ? -19.672 -29.531 -22.266 1 93.56 143 TYR B CA 1
ATOM 6492 C C . TYR B 1 143 ? -18.422 -29.484 -23.156 1 93.56 143 TYR B C 1
ATOM 6494 O O . TYR B 1 143 ? -17.969 -30.516 -23.641 1 93.56 143 TYR B O 1
ATOM 6502 N N . GLY B 1 144 ? -17.938 -28.297 -23.359 1 89.44 144 GLY B N 1
ATOM 6503 C CA . GLY B 1 144 ? -16.688 -28.078 -24.078 1 89.44 144 GLY B CA 1
ATOM 6504 C C . GLY B 1 144 ? -15.469 -28.188 -23.188 1 89.44 144 GLY B C 1
ATOM 6505 O O . GLY B 1 144 ? -15.555 -27.984 -21.969 1 89.44 144 GLY B O 1
ATOM 6506 N N . ASN B 1 145 ? -14.297 -28.656 -23.797 1 86.44 145 ASN B N 1
ATOM 6507 C CA . ASN B 1 145 ? -13.031 -28.719 -23.094 1 86.44 145 ASN B CA 1
ATOM 6508 C C . ASN B 1 145 ? -11.953 -27.891 -23.797 1 86.44 145 ASN B C 1
ATOM 6510 O O . ASN B 1 145 ? -12.078 -27.594 -24.984 1 86.44 145 ASN B O 1
ATOM 6514 N N . CYS B 1 146 ? -10.961 -27.578 -23.078 1 86.69 146 CYS B N 1
ATOM 6515 C CA . CYS B 1 146 ? -9.852 -26.781 -23.594 1 86.69 146 CYS B CA 1
ATOM 6516 C C . CYS B 1 146 ? -9.023 -27.594 -24.594 1 86.69 146 CYS B C 1
ATOM 6518 O O . CYS B 1 146 ? -8.797 -28.781 -24.391 1 86.69 146 CYS B O 1
ATOM 6520 N N . PRO B 1 147 ? -8.617 -27 -25.609 1 92.25 147 PRO B N 1
ATOM 6521 C CA . PRO B 1 147 ? -7.895 -27.656 -26.703 1 92.25 147 PRO B CA 1
ATOM 6522 C C . PRO B 1 147 ? -6.441 -27.969 -26.344 1 92.25 147 PRO B C 1
ATOM 6524 O O . PRO B 1 147 ? -5.664 -28.391 -27.203 1 92.25 147 PRO B O 1
ATOM 6527 N N . GLN B 1 148 ? -6.23 -27.891 -25.078 1 91.69 148 GLN B N 1
ATOM 6528 C CA . GLN B 1 148 ? -4.828 -28.031 -24.688 1 91.69 148 GLN B CA 1
ATOM 6529 C C . GLN B 1 148 ? -4.273 -29.375 -25.141 1 91.69 148 GLN B C 1
ATOM 6531 O O . GLN B 1 148 ? -4.996 -30.375 -25.156 1 91.69 148 GLN B O 1
ATOM 6536 N N . TYR B 1 149 ? -3.123 -29.531 -25.656 1 95.56 149 TYR B N 1
ATOM 6537 C CA . TYR B 1 149 ? -2.297 -30.703 -25.938 1 95.56 149 TYR B CA 1
ATOM 6538 C C . TYR B 1 149 ? -2.77 -31.391 -27.219 1 95.56 149 TYR B C 1
ATOM 6540 O O . TYR B 1 149 ? -2.381 -32.531 -27.484 1 95.56 149 TYR B O 1
ATOM 6548 N N . ILE B 1 150 ? -3.752 -30.844 -27.984 1 97.38 150 ILE B N 1
ATOM 6549 C CA . ILE B 1 150 ? -4.195 -31.422 -29.25 1 97.38 150 ILE B CA 1
ATOM 6550 C C . ILE B 1 150 ? -3.244 -30.984 -30.359 1 97.38 150 ILE B C 1
ATOM 6552 O O . ILE B 1 150 ? -3.051 -29.797 -30.609 1 97.38 150 ILE B O 1
ATOM 6556 N N . GLN B 1 151 ? -2.703 -31.984 -31.031 1 97.19 151 GLN B N 1
ATOM 6557 C CA . GLN B 1 151 ? -1.826 -31.703 -32.156 1 97.19 151 GLN B CA 1
ATOM 6558 C C . GLN B 1 151 ? -2.631 -31.484 -33.438 1 97.19 151 GLN B C 1
ATOM 6560 O O . GLN B 1 151 ? -3.67 -32.125 -33.656 1 97.19 151 GLN B O 1
ATOM 6565 N N . LEU B 1 152 ? -2.102 -30.703 -34.312 1 97.69 152 LEU B N 1
ATOM 6566 C CA . LEU B 1 152 ? -2.803 -30.422 -35.531 1 97.69 152 LEU B CA 1
ATOM 6567 C C . LEU B 1 152 ? -2.527 -31.5 -36.594 1 97.69 152 LEU B C 1
ATOM 6569 O O . LEU B 1 152 ? -1.369 -31.844 -36.844 1 97.69 152 LEU B O 1
ATOM 6573 N N . ARG B 1 153 ? -3.588 -32 -37.188 1 97.69 153 ARG B N 1
ATOM 6574 C CA . ARG B 1 153 ? -3.527 -33 -38.25 1 97.69 153 ARG B CA 1
ATOM 6575 C C . ARG B 1 153 ? -4.582 -32.688 -39.312 1 97.69 153 ARG B C 1
ATOM 6577 O O . ARG B 1 153 ? -5.672 -32.219 -39 1 97.69 153 ARG B O 1
ATOM 6584 N N . ASP B 1 154 ? -4.23 -33 -40.562 1 97.19 154 ASP B N 1
ATOM 6585 C CA . ASP B 1 154 ? -5.195 -33.031 -41.656 1 97.19 154 ASP B CA 1
ATOM 6586 C C . ASP B 1 154 ? -5.621 -34.438 -42 1 97.19 154 ASP B C 1
ATOM 6588 O O . ASP B 1 154 ? -4.809 -35.375 -41.938 1 97.19 154 ASP B O 1
ATOM 6592 N N . PHE B 1 155 ? -6.879 -34.594 -42.344 1 96.12 155 PHE B N 1
ATOM 6593 C CA . PHE B 1 155 ? -7.336 -35.969 -42.594 1 96.12 155 PHE B CA 1
ATOM 6594 C C . PHE B 1 155 ? -7.77 -36.156 -44.031 1 96.12 155 PHE B C 1
ATOM 6596 O O . PHE B 1 155 ? -8.062 -35.188 -44.719 1 96.12 155 PHE B O 1
ATOM 6603 N N . SER B 1 156 ? -7.723 -37.406 -44.5 1 96.25 156 SER B N 1
ATOM 6604 C CA . SER B 1 156 ? -8.281 -37.875 -45.781 1 96.25 156 SER B CA 1
ATOM 6605 C C . SER B 1 156 ? -8.836 -39.281 -45.656 1 96.25 156 SER B C 1
ATOM 6607 O O . SER B 1 156 ? -8.414 -40.031 -44.75 1 96.25 156 SER B O 1
ATOM 6609 N N . PHE B 1 157 ? -9.781 -39.594 -46.469 1 95.31 157 PHE B N 1
ATOM 6610 C CA . PHE B 1 157 ? -10.328 -40.938 -46.469 1 95.31 157 PHE B CA 1
ATOM 6611 C C . PHE B 1 157 ? -9.508 -41.844 -47.375 1 95.31 157 PHE B C 1
ATOM 6613 O O . PHE B 1 157 ? -9.305 -41.562 -48.562 1 95.31 157 PHE B O 1
ATOM 6620 N N . ALA B 1 158 ? -9.031 -42.875 -46.844 1 93.44 158 ALA B N 1
ATOM 6621 C CA . ALA B 1 158 ? -8.297 -43.875 -47.625 1 93.44 158 ALA B CA 1
ATOM 6622 C C . ALA B 1 158 ? -9.258 -44.844 -48.312 1 93.44 158 ALA B C 1
ATOM 6624 O O . ALA B 1 158 ? -8.898 -45.5 -49.281 1 93.44 158 ALA B O 1
ATOM 6625 N N . ARG B 1 159 ? -10.414 -45 -47.719 1 91.56 159 ARG B N 1
ATOM 6626 C CA . ARG B 1 159 ? -11.484 -45.844 -48.25 1 91.56 159 ARG B CA 1
ATOM 6627 C C . ARG B 1 159 ? -12.844 -45.375 -47.75 1 91.56 159 ARG B C 1
ATOM 6629 O O . ARG B 1 159 ? -12.93 -44.562 -46.812 1 91.56 159 ARG B O 1
ATOM 6636 N N . GLU B 1 160 ? -13.789 -45.906 -48.531 1 88.75 160 GLU B N 1
ATOM 6637 C CA . GLU B 1 160 ? -15.133 -45.562 -48.094 1 88.75 160 GLU B CA 1
ATOM 6638 C C . GLU B 1 160 ? -15.438 -46.188 -46.719 1 88.75 160 GLU B C 1
ATOM 6640 O O . GLU B 1 160 ? -15.203 -47.375 -46.531 1 88.75 160 GLU B O 1
ATOM 6645 N N . PRO B 1 161 ? -15.992 -45.5 -45.781 1 85.25 161 PRO B N 1
ATOM 6646 C CA . PRO B 1 161 ? -16.141 -45.906 -44.375 1 85.25 161 PRO B CA 1
ATOM 6647 C C . PRO B 1 161 ? -16.953 -47.219 -44.25 1 85.25 161 PRO B C 1
ATOM 6649 O O . PRO B 1 161 ? -16.625 -48.062 -43.406 1 85.25 161 PRO B O 1
ATOM 6652 N N . PRO B 1 162 ? -17.953 -47.438 -44.969 1 75.81 162 PRO B N 1
ATOM 6653 C CA . PRO B 1 162 ? -18.734 -48.656 -44.75 1 75.81 162 PRO B CA 1
ATOM 6654 C C . PRO B 1 162 ? -18 -49.906 -45.219 1 75.81 162 PRO B C 1
ATOM 6656 O O . PRO B 1 162 ? -18.391 -51.031 -44.844 1 75.81 162 PRO B O 1
ATOM 6659 N N . LEU B 1 163 ? -17.031 -49.719 -45.969 1 75.88 163 LEU B N 1
ATOM 6660 C CA . LEU B 1 163 ? -16.297 -50.844 -46.5 1 75.88 163 LEU B CA 1
ATOM 6661 C C . LEU B 1 163 ? -15.398 -51.438 -45.406 1 75.88 163 LEU B C 1
ATOM 6663 O O . LEU B 1 163 ? -14.68 -50.719 -44.719 1 75.88 163 LEU B O 1
ATOM 6667 N N . ALA B 1 164 ? -15.648 -52.75 -45.156 1 70.19 164 ALA B N 1
ATOM 6668 C CA . ALA B 1 164 ? -14.914 -53.438 -44.094 1 70.19 164 ALA B CA 1
ATOM 6669 C C . ALA B 1 164 ? -13.43 -53.562 -44.438 1 70.19 164 ALA B C 1
ATOM 6671 O O . ALA B 1 164 ? -13.055 -53.562 -45.594 1 70.19 164 ALA B O 1
ATOM 6672 N N . ALA B 1 165 ? -12.688 -53.5 -43.25 1 69.81 165 ALA B N 1
ATOM 6673 C CA . ALA B 1 165 ? -11.258 -53.75 -43.438 1 69.81 165 ALA B CA 1
ATOM 6674 C C . ALA B 1 165 ? -11.008 -55.25 -43.719 1 69.81 165 ALA B C 1
ATOM 6676 O O . ALA B 1 165 ? -11.773 -56.094 -43.25 1 69.81 165 ALA B O 1
ATOM 6677 N N . ASP B 1 166 ? -10.086 -55.531 -44.438 1 68.88 166 ASP B N 1
ATOM 6678 C CA . ASP B 1 166 ? -9.781 -56.906 -44.875 1 68.88 166 ASP B CA 1
ATOM 6679 C C . ASP B 1 166 ? -8.945 -57.625 -43.812 1 68.88 166 ASP B C 1
ATOM 6681 O O . ASP B 1 166 ? -8.5 -58.75 -44.031 1 68.88 166 ASP B O 1
ATOM 6685 N N . HIS B 1 167 ? -8.797 -57.062 -42.688 1 82.75 167 HIS B N 1
ATOM 6686 C CA . HIS B 1 167 ? -7.91 -57.688 -41.719 1 82.75 167 HIS B CA 1
ATOM 6687 C C . HIS B 1 167 ? -8.656 -58.062 -40.438 1 82.75 167 HIS B C 1
ATOM 6689 O O . HIS B 1 167 ? -9.516 -57.281 -39.969 1 82.75 167 HIS B O 1
ATOM 6695 N N . ALA B 1 168 ? -8.297 -59.188 -39.875 1 89.56 168 ALA B N 1
ATOM 6696 C CA . ALA B 1 168 ? -8.93 -59.656 -38.656 1 89.56 168 ALA B CA 1
ATOM 6697 C C . ALA B 1 168 ? -8.312 -59 -37.438 1 89.56 168 ALA B C 1
ATOM 6699 O O . ALA B 1 168 ? -7.105 -58.75 -37.406 1 89.56 168 ALA B O 1
ATOM 6700 N N . ALA B 1 169 ? -9.094 -58.75 -36.438 1 94.06 169 ALA B N 1
ATOM 6701 C CA . ALA B 1 169 ? -8.625 -58.281 -35.125 1 94.06 169 ALA B CA 1
ATOM 6702 C C . ALA B 1 169 ? -7.766 -59.344 -34.438 1 94.06 169 ALA B C 1
ATOM 6704 O O . ALA B 1 169 ? -8.039 -60.562 -34.562 1 94.06 169 ALA B O 1
ATOM 6705 N N . ARG B 1 170 ? -6.766 -58.906 -33.75 1 96.06 170 ARG B N 1
ATOM 6706 C CA . ARG B 1 170 ? -5.887 -59.812 -33.031 1 96.06 170 ARG B CA 1
ATOM 6707 C C . ARG B 1 170 ? -5.957 -59.562 -31.531 1 96.06 170 ARG B C 1
ATOM 6709 O O . ARG B 1 170 ? -5.793 -58.438 -31.094 1 96.06 170 ARG B O 1
ATOM 6716 N N . HIS B 1 171 ? -6.234 -60.625 -30.828 1 96.62 171 HIS B N 1
ATOM 6717 C CA . HIS B 1 171 ? -6.16 -60.562 -29.375 1 96.62 171 HIS B CA 1
ATOM 6718 C C . HIS B 1 171 ? -4.75 -60.875 -28.875 1 96.62 171 HIS B C 1
ATOM 6720 O O . HIS B 1 171 ? -4.18 -61.906 -29.234 1 96.62 171 HIS B O 1
ATOM 6726 N N . LEU B 1 172 ? -4.215 -60 -28.109 1 97.25 172 LEU B N 1
ATOM 6727 C CA . LEU B 1 172 ? -2.846 -60.156 -27.625 1 97.25 172 LEU B CA 1
ATOM 6728 C C . LEU B 1 172 ? -2.828 -60.469 -26.141 1 97.25 172 LEU B C 1
ATOM 6730 O O . LEU B 1 172 ? -3.609 -59.906 -25.375 1 97.25 172 LEU B O 1
ATOM 6734 N N . ASP B 1 173 ? -1.946 -61.375 -25.766 1 94.88 173 ASP B N 1
ATOM 6735 C CA . ASP B 1 173 ? -1.779 -61.688 -24.344 1 94.88 173 ASP B CA 1
ATOM 6736 C C . ASP B 1 173 ? -0.923 -60.625 -23.656 1 94.88 173 ASP B C 1
ATOM 6738 O O . ASP B 1 173 ? -1.057 -60.406 -22.453 1 94.88 173 ASP B O 1
ATOM 6742 N N . ARG B 1 174 ? -0.041 -60.125 -24.406 1 96.12 174 ARG B N 1
ATOM 6743 C CA . ARG B 1 174 ? 0.841 -59.062 -23.953 1 96.12 174 ARG B CA 1
ATOM 6744 C C . ARG B 1 174 ? 1.146 -58.094 -25.078 1 96.12 174 ARG B C 1
ATOM 6746 O O . ARG B 1 174 ? 0.851 -58.344 -26.25 1 96.12 174 ARG B O 1
ATOM 6753 N N . LEU B 1 175 ? 1.667 -57 -24.688 1 97.75 175 LEU B N 1
ATOM 6754 C CA . LEU B 1 175 ? 2.055 -56.031 -25.719 1 97.75 175 LEU B CA 1
ATOM 6755 C C . LEU B 1 175 ? 3.178 -56.594 -26.594 1 97.75 175 LEU B C 1
ATOM 6757 O O . LEU B 1 175 ? 4.285 -56.812 -26.094 1 97.75 175 LEU B O 1
ATOM 6761 N N . ASP B 1 176 ? 2.936 -56.75 -27.797 1 96.69 176 ASP B N 1
ATOM 6762 C CA . ASP B 1 176 ? 3.994 -57.188 -28.703 1 96.69 176 ASP B CA 1
ATOM 6763 C C . ASP B 1 176 ? 4.762 -55.969 -29.25 1 96.69 176 ASP B C 1
ATOM 6765 O O . ASP B 1 176 ? 4.559 -54.844 -28.797 1 96.69 176 ASP B O 1
ATOM 6769 N N . ALA B 1 177 ? 5.664 -56.219 -30.141 1 96.69 177 ALA B N 1
ATOM 6770 C CA . ALA B 1 177 ? 6.57 -55.188 -30.625 1 96.69 177 ALA B CA 1
ATOM 6771 C C . ALA B 1 177 ? 5.797 -54.062 -31.312 1 96.69 177 ALA B C 1
ATOM 6773 O O . ALA B 1 177 ? 6.094 -52.875 -31.094 1 96.69 177 ALA B O 1
ATOM 6774 N N . ARG B 1 178 ? 4.812 -54.375 -32.094 1 96.75 178 ARG B N 1
ATOM 6775 C CA . ARG B 1 178 ? 4.027 -53.375 -32.812 1 96.75 178 ARG B CA 1
ATOM 6776 C C . ARG B 1 178 ? 3.193 -52.562 -31.844 1 96.75 178 ARG B C 1
ATOM 6778 O O . ARG B 1 178 ? 3.145 -51.312 -31.953 1 96.75 178 ARG B O 1
ATOM 6785 N N . ALA B 1 179 ? 2.574 -53.25 -30.938 1 97.75 179 ALA B N 1
ATOM 6786 C CA . ALA B 1 179 ? 1.787 -52.562 -29.922 1 97.75 179 ALA B CA 1
ATOM 6787 C C . ALA B 1 179 ? 2.656 -51.594 -29.125 1 97.75 179 ALA B C 1
ATOM 6789 O O . ALA B 1 179 ? 2.275 -50.438 -28.891 1 97.75 179 ALA B O 1
ATOM 6790 N N . ARG B 1 180 ? 3.801 -52.031 -28.719 1 97.62 180 ARG B N 1
ATOM 6791 C CA . ARG B 1 180 ? 4.73 -51.188 -27.969 1 97.62 180 ARG B CA 1
ATOM 6792 C C . ARG B 1 180 ? 5.156 -49.969 -28.781 1 97.62 180 ARG B C 1
ATOM 6794 O O . ARG B 1 180 ? 5.188 -48.844 -28.266 1 97.62 180 ARG B O 1
ATOM 6801 N N . ALA B 1 181 ? 5.453 -50.188 -29.969 1 97.12 181 ALA B N 1
ATOM 6802 C CA . ALA B 1 181 ? 5.879 -49.094 -30.844 1 97.12 181 ALA B CA 1
ATOM 6803 C C . ALA B 1 181 ? 4.785 -48.062 -30.984 1 97.12 181 ALA B C 1
ATOM 6805 O O . ALA B 1 181 ? 5.066 -46.844 -30.984 1 97.12 181 ALA B O 1
ATOM 6806 N N . MET B 1 182 ? 3.531 -48.438 -31.094 1 97.62 182 MET B N 1
ATOM 6807 C CA . MET B 1 182 ? 2.404 -47.5 -31.219 1 97.62 182 MET B CA 1
ATOM 6808 C C . MET B 1 182 ? 2.268 -46.656 -29.969 1 97.62 182 MET B C 1
ATOM 6810 O O . MET B 1 182 ? 2.037 -45.438 -30.062 1 97.62 182 MET B O 1
ATOM 6814 N N . ILE B 1 183 ? 2.459 -47.281 -28.859 1 98 183 ILE B N 1
ATOM 6815 C CA . ILE B 1 183 ? 2.316 -46.562 -27.594 1 98 183 ILE B CA 1
ATOM 6816 C C . ILE B 1 183 ? 3.5 -45.625 -27.406 1 98 183 ILE B C 1
ATOM 6818 O O . ILE B 1 183 ? 3.316 -44.438 -27.078 1 98 183 ILE B O 1
ATOM 6822 N N . GLU B 1 184 ? 4.672 -46.062 -27.641 1 95.62 184 GLU B N 1
ATOM 6823 C CA . GLU B 1 184 ? 5.898 -45.312 -27.406 1 95.62 184 GLU B CA 1
ATOM 6824 C C . GLU B 1 184 ? 6.004 -44.094 -28.359 1 95.62 184 GLU B C 1
ATOM 6826 O O . GLU B 1 184 ? 6.645 -43.094 -28.031 1 95.62 184 GLU B O 1
ATOM 6831 N N . ALA B 1 185 ? 5.344 -44.219 -29.438 1 94.81 185 ALA B N 1
ATOM 6832 C CA . ALA B 1 185 ? 5.418 -43.125 -30.422 1 94.81 185 ALA B CA 1
ATOM 6833 C C . ALA B 1 185 ? 4.23 -42.188 -30.281 1 94.81 185 ALA B C 1
ATOM 6835 O O . ALA B 1 185 ? 4.199 -41.125 -30.906 1 94.81 185 ALA B O 1
ATOM 6836 N N . ALA B 1 186 ? 3.352 -42.5 -29.5 1 96.19 186 ALA B N 1
ATOM 6837 C CA . ALA B 1 186 ? 2.078 -41.781 -29.469 1 96.19 186 ALA B CA 1
ATOM 6838 C C . ALA B 1 186 ? 2.254 -40.375 -28.906 1 96.19 186 ALA B C 1
ATOM 6840 O O . ALA B 1 186 ? 2.992 -40.156 -27.953 1 96.19 186 ALA B O 1
ATOM 6841 N N . ASP B 1 187 ? 1.629 -39.406 -29.578 1 96.81 187 ASP B N 1
ATOM 6842 C CA . ASP B 1 187 ? 1.477 -38.031 -29.047 1 96.81 187 ASP B CA 1
ATOM 6843 C C . ASP B 1 187 ? 0.037 -37.781 -28.609 1 96.81 187 ASP B C 1
ATOM 6845 O O . ASP B 1 187 ? -0.277 -36.719 -28.109 1 96.81 187 ASP B O 1
ATOM 6849 N N . THR B 1 188 ? -0.793 -38.781 -28.875 1 97.19 188 THR B N 1
ATOM 6850 C CA . THR B 1 188 ? -2.225 -38.719 -28.609 1 97.19 188 THR B CA 1
ATOM 6851 C C . THR B 1 188 ? -2.799 -40.094 -28.328 1 97.19 188 THR B C 1
ATOM 6853 O O . THR B 1 188 ? -2.428 -41.062 -28.984 1 97.19 188 THR B O 1
ATOM 6856 N N . PHE B 1 189 ? -3.678 -40.188 -27.391 1 98.25 189 PHE B N 1
ATOM 6857 C CA . PHE B 1 189 ? -4.551 -41.344 -27.25 1 98.25 189 PHE B CA 1
ATOM 6858 C C . PHE B 1 189 ? -5.855 -40.969 -26.562 1 98.25 189 PHE B C 1
ATOM 6860 O O . PHE B 1 189 ? -6.043 -39.812 -26.188 1 98.25 189 PHE B O 1
ATOM 6867 N N . PHE B 1 190 ? -6.789 -41.906 -26.531 1 98.75 190 PHE B N 1
ATOM 6868 C CA . PHE B 1 190 ? -8.07 -41.656 -25.875 1 98.75 190 PHE B CA 1
ATOM 6869 C C . PHE B 1 190 ? -8.289 -42.656 -24.75 1 98.75 190 PHE B C 1
ATOM 6871 O O . PHE B 1 190 ? -7.84 -43.812 -24.812 1 98.75 190 PHE B O 1
ATOM 6878 N N . VAL B 1 191 ? -8.984 -42.188 -23.734 1 98.81 191 VAL B N 1
ATOM 6879 C CA . VAL B 1 191 ? -9.195 -43 -22.547 1 98.81 191 VAL B CA 1
ATOM 6880 C C . VAL B 1 191 ? -10.664 -42.969 -22.141 1 98.81 191 VAL B C 1
ATOM 6882 O O . VAL B 1 191 ? -11.273 -41.875 -22.094 1 98.81 191 VAL B O 1
ATOM 6885 N N . ALA B 1 192 ? -11.219 -44.094 -21.875 1 98.88 192 ALA B N 1
ATOM 6886 C CA . ALA B 1 192 ? -12.586 -44.25 -21.375 1 98.88 192 ALA B CA 1
ATOM 6887 C C . ALA B 1 192 ? -12.586 -44.75 -19.938 1 98.88 192 ALA B C 1
ATOM 6889 O O . ALA B 1 192 ? -11.703 -45.5 -19.531 1 98.88 192 ALA B O 1
ATOM 6890 N N . SER B 1 193 ? -13.508 -44.281 -19.203 1 98.69 193 SER B N 1
ATOM 6891 C CA . SER B 1 193 ? -13.727 -44.656 -17.812 1 98.69 193 SER B CA 1
ATOM 6892 C C . SER B 1 193 ? -15.195 -44.5 -17.422 1 98.69 193 SER B C 1
ATOM 6894 O O . SER B 1 193 ? -15.992 -43.969 -18.203 1 98.69 193 SER B O 1
ATOM 6896 N N . TYR B 1 194 ? -15.57 -45.062 -16.234 1 98.31 194 TYR B N 1
ATOM 6897 C CA . TYR B 1 194 ? -16.969 -44.938 -15.852 1 98.31 194 TYR B CA 1
ATOM 6898 C C . TYR B 1 194 ? -17.141 -45.062 -14.344 1 98.31 194 TYR B C 1
ATOM 6900 O O . TYR B 1 194 ? -16.219 -45.531 -13.648 1 98.31 194 TYR B O 1
ATOM 6908 N N . VAL B 1 195 ? -18.219 -44.594 -13.914 1 97 195 VAL B N 1
ATOM 6909 C CA . VAL B 1 195 ? -18.625 -44.75 -12.523 1 97 195 VAL B CA 1
ATOM 6910 C C . VAL B 1 195 ? -20.094 -45.156 -12.453 1 97 195 VAL B C 1
ATOM 6912 O O . VAL B 1 195 ? -20.859 -44.906 -13.398 1 97 195 VAL B O 1
ATOM 6915 N N . GLU B 1 196 ? -20.406 -45.875 -11.406 1 94.38 196 GLU B N 1
ATOM 6916 C CA . GLU B 1 196 ? -21.797 -46.062 -11.055 1 94.38 196 GLU B CA 1
ATOM 6917 C C . GLU B 1 196 ? -22.281 -45 -10.078 1 94.38 196 GLU B C 1
ATOM 6919 O O . GLU B 1 196 ? -21.812 -44.938 -8.945 1 94.38 196 GLU B O 1
ATOM 6924 N N . ARG B 1 197 ? -23.156 -44.219 -10.547 1 88.31 197 ARG B N 1
ATOM 6925 C CA . ARG B 1 197 ? -23.625 -43.094 -9.719 1 88.31 197 ARG B CA 1
ATOM 6926 C C . ARG B 1 197 ? -24.5 -43.625 -8.578 1 88.31 197 ARG B C 1
ATOM 6928 O O . ARG B 1 197 ? -24.922 -44.781 -8.586 1 88.31 197 ARG B O 1
ATOM 6935 N N . GLU B 1 198 ? -24.797 -42.719 -7.66 1 81.88 198 GLU B N 1
ATOM 6936 C CA . GLU B 1 198 ? -25.578 -43.062 -6.48 1 81.88 198 GLU B CA 1
ATOM 6937 C C . GLU B 1 198 ? -27 -43.469 -6.863 1 81.88 198 GLU B C 1
ATOM 6939 O O . GLU B 1 198 ? -27.625 -44.281 -6.188 1 81.88 198 GLU B O 1
ATOM 6944 N N . ASP B 1 199 ? -27.438 -42.875 -7.941 1 81.19 199 ASP B N 1
ATOM 6945 C CA . ASP B 1 199 ? -28.797 -43.156 -8.375 1 81.19 199 ASP B CA 1
ATOM 6946 C C . ASP B 1 199 ? -28.875 -44.438 -9.172 1 81.19 199 ASP B C 1
ATOM 6948 O O . ASP B 1 199 ? -29.938 -44.812 -9.672 1 81.19 199 ASP B O 1
ATOM 6952 N N . GLY B 1 200 ? -27.719 -45.156 -9.281 1 83.56 200 GLY B N 1
ATOM 6953 C CA . GLY B 1 200 ? -27.672 -46.438 -9.945 1 83.56 200 GLY B CA 1
ATOM 6954 C C . GLY B 1 200 ? -27.359 -46.344 -11.43 1 83.56 200 GLY B C 1
ATOM 6955 O O . GLY B 1 200 ? -27.203 -47.344 -12.109 1 83.56 200 GLY B O 1
ATOM 6956 N N . ARG B 1 201 ? -27.328 -45.125 -11.867 1 88.12 201 ARG B N 1
ATOM 6957 C CA . ARG B 1 201 ? -27.062 -44.938 -13.289 1 88.12 201 ARG B CA 1
ATOM 6958 C C . ARG B 1 201 ? -25.562 -44.938 -13.57 1 88.12 201 ARG B C 1
ATOM 6960 O O . ARG B 1 201 ? -24.781 -44.344 -12.812 1 88.12 201 ARG B O 1
ATOM 6967 N N . ARG B 1 202 ? -25.156 -45.625 -14.672 1 96.06 202 ARG B N 1
ATOM 6968 C CA . ARG B 1 202 ? -23.766 -45.656 -15.109 1 96.06 202 ARG B CA 1
ATOM 6969 C C . ARG B 1 202 ? -23.438 -44.406 -15.938 1 96.06 202 ARG B C 1
ATOM 6971 O O . ARG B 1 202 ? -24.188 -44.031 -16.844 1 96.06 202 ARG B O 1
ATOM 6978 N N . GLN B 1 203 ? -22.406 -43.844 -15.547 1 96.56 203 GLN B N 1
ATOM 6979 C CA . GLN B 1 203 ? -21.875 -42.719 -16.312 1 96.56 203 GLN B CA 1
ATOM 6980 C C . GLN B 1 203 ? -20.531 -43.062 -16.953 1 96.56 203 GLN B C 1
ATOM 6982 O O . GLN B 1 203 ? -19.562 -43.375 -16.25 1 96.56 203 GLN B O 1
ATOM 6987 N N . VAL B 1 204 ? -20.5 -43.031 -18.266 1 98.31 204 VAL B N 1
ATOM 6988 C CA . VAL B 1 204 ? -19.281 -43.312 -19 1 98.31 204 VAL B CA 1
ATOM 6989 C C . VAL B 1 204 ? -18.672 -42.031 -19.516 1 98.31 204 VAL B C 1
ATOM 6991 O O . VAL B 1 204 ? -19.391 -41.094 -19.875 1 98.31 204 VAL B O 1
ATOM 6994 N N . ASP B 1 205 ? -17.391 -41.938 -19.484 1 98.19 205 ASP B N 1
ATOM 6995 C CA . ASP B 1 205 ? -16.656 -40.812 -20.031 1 98.19 205 ASP B CA 1
ATOM 6996 C C . ASP B 1 205 ? -15.57 -41.25 -21 1 98.19 205 ASP B C 1
ATOM 6998 O O . ASP B 1 205 ? -15.047 -42.375 -20.875 1 98.19 205 ASP B O 1
ATOM 7002 N N . VAL B 1 206 ? -15.258 -40.438 -21.969 1 98.5 206 VAL B N 1
ATOM 7003 C CA . VAL B 1 206 ? -14.117 -40.656 -22.859 1 98.5 206 VAL B CA 1
ATOM 7004 C C . VAL B 1 206 ? -13.398 -39.344 -23.094 1 98.5 206 VAL B C 1
ATOM 7006 O O . VAL B 1 206 ? -14.039 -38.281 -23.25 1 98.5 206 VAL B O 1
ATOM 7009 N N . SER B 1 207 ? -12.078 -39.375 -22.984 1 97.5 207 SER B N 1
ATOM 7010 C CA . SER B 1 207 ? -11.305 -38.125 -23.047 1 97.5 207 SER B CA 1
ATOM 7011 C C . SER B 1 207 ? -10.078 -38.312 -23.922 1 97.5 207 SER B C 1
ATOM 7013 O O . SER B 1 207 ? -9.656 -39.438 -24.219 1 97.5 207 SER B O 1
ATOM 7015 N N . HIS B 1 208 ? -9.586 -37.156 -24.375 1 97.56 208 HIS B N 1
ATOM 7016 C CA . HIS B 1 208 ? -8.344 -37.062 -25.125 1 97.56 208 HIS B CA 1
ATOM 7017 C C . HIS B 1 208 ? -7.16 -36.812 -24.188 1 97.56 208 HIS B C 1
ATOM 7019 O O . HIS B 1 208 ? -7.266 -36.062 -23.234 1 97.56 208 HIS B O 1
ATOM 7025 N N . ARG B 1 209 ? -6.121 -37.531 -24.375 1 96.88 209 ARG B N 1
ATOM 7026 C CA . ARG B 1 209 ? -4.848 -37.281 -23.703 1 96.88 209 ARG B CA 1
ATOM 7027 C C . ARG B 1 209 ? -3.746 -37 -24.719 1 96.88 209 ARG B C 1
ATOM 7029 O O . ARG B 1 209 ? -3.564 -37.75 -25.672 1 96.88 209 ARG B O 1
ATOM 7036 N N . GLY B 1 210 ? -3.074 -35.875 -24.531 1 95.75 210 GLY B N 1
ATOM 7037 C CA . GLY B 1 210 ? -1.992 -35.5 -25.422 1 95.75 210 GLY B CA 1
ATOM 7038 C C . GLY B 1 210 ? -0.723 -35.125 -24.688 1 95.75 210 GLY B C 1
ATOM 7039 O O . GLY B 1 210 ? -0.769 -34.719 -23.516 1 95.75 210 GLY B O 1
ATOM 7040 N N . GLY B 1 211 ? 0.378 -35.219 -25.328 1 94.5 211 GLY B N 1
ATOM 7041 C CA . GLY B 1 211 ? 1.712 -34.844 -24.891 1 94.5 211 GLY B CA 1
ATOM 7042 C C . GLY B 1 211 ? 2.752 -34.938 -25.984 1 94.5 211 GLY B C 1
ATOM 7043 O O . GLY B 1 211 ? 2.412 -35.125 -27.156 1 94.5 211 GLY B O 1
ATOM 7044 N N . LYS B 1 212 ? 3.986 -34.688 -25.625 1 94.19 212 LYS B N 1
ATOM 7045 C CA . LYS B 1 212 ? 5.059 -34.969 -26.578 1 94.19 212 LYS B CA 1
ATOM 7046 C C . LYS B 1 212 ? 5.105 -36.469 -26.922 1 94.19 212 LYS B C 1
ATOM 7048 O O . LYS B 1 212 ? 4.719 -37.281 -26.094 1 94.19 212 LYS B O 1
ATOM 7053 N N . ALA B 1 213 ? 5.578 -36.719 -28.094 1 92 213 ALA B N 1
ATOM 7054 C CA . ALA B 1 213 ? 5.688 -38.156 -28.469 1 92 213 ALA B CA 1
ATOM 7055 C C . ALA B 1 213 ? 6.508 -38.906 -27.438 1 92 213 ALA B C 1
ATOM 7057 O O . ALA B 1 213 ? 7.598 -38.5 -27.062 1 92 213 ALA B O 1
ATOM 7058 N N . GLY B 1 214 ? 5.848 -40.031 -26.969 1 89 214 GLY B N 1
ATOM 7059 C CA . GLY B 1 214 ? 6.543 -40.875 -26 1 89 214 GLY B CA 1
ATOM 7060 C C . GLY B 1 214 ? 6.246 -40.5 -24.562 1 89 214 GLY B C 1
ATOM 7061 O O . GLY B 1 214 ? 6.957 -40.938 -23.641 1 89 214 GLY B O 1
ATOM 7062 N N . PHE B 1 215 ? 5.191 -39.656 -24.344 1 95.62 215 PHE B N 1
ATOM 7063 C CA . PHE B 1 215 ? 4.895 -39.25 -22.984 1 95.62 215 PHE B CA 1
ATOM 7064 C C . PHE B 1 215 ? 4.293 -40.375 -22.188 1 95.62 215 PHE B C 1
ATOM 7066 O O . PHE B 1 215 ? 4.164 -40.281 -20.953 1 95.62 215 PHE B O 1
ATOM 7073 N N . VAL B 1 216 ? 3.986 -41.469 -22.828 1 98 216 VAL B N 1
ATOM 7074 C CA . VAL B 1 216 ? 3.537 -42.688 -22.156 1 98 216 VAL B CA 1
ATOM 7075 C C . VAL B 1 216 ? 4.711 -43.656 -22 1 98 216 VAL B C 1
ATOM 7077 O O . VAL B 1 216 ? 5.355 -44.031 -22.969 1 98 216 VAL B O 1
ATOM 7080 N N . ARG B 1 217 ? 4.965 -44.031 -20.797 1 97.62 217 ARG B N 1
ATOM 7081 C CA . ARG B 1 217 ? 6.043 -45 -20.562 1 97.62 217 ARG B CA 1
ATOM 7082 C C . ARG B 1 217 ? 5.488 -46.406 -20.359 1 97.62 217 ARG B C 1
ATOM 7084 O O . ARG B 1 217 ? 4.492 -46.594 -19.656 1 97.62 217 ARG B O 1
ATOM 7091 N N . ILE B 1 218 ? 6.164 -47.406 -20.984 1 97.94 218 ILE B N 1
ATOM 7092 C CA . ILE B 1 218 ? 5.836 -48.812 -20.766 1 97.94 218 ILE B CA 1
ATOM 7093 C C . ILE B 1 218 ? 6.883 -49.469 -19.859 1 97.94 218 ILE B C 1
ATOM 7095 O O . ILE B 1 218 ? 8.062 -49.531 -20.203 1 97.94 218 ILE B O 1
ATOM 7099 N N . GLY B 1 219 ? 6.441 -49.938 -18.766 1 95.88 219 GLY B N 1
ATOM 7100 C CA . GLY B 1 219 ? 7.344 -50.656 -17.875 1 95.88 219 GLY B CA 1
ATOM 7101 C C . GLY B 1 219 ? 7.672 -52.062 -18.375 1 95.88 219 GLY B C 1
ATOM 7102 O O . GLY B 1 219 ? 7.047 -52.562 -19.312 1 95.88 219 GLY B O 1
ATOM 7103 N N . GLU B 1 220 ? 8.625 -52.656 -17.719 1 92.75 220 GLU B N 1
ATOM 7104 C CA . GLU B 1 220 ? 8.984 -54.031 -18.047 1 92.75 220 GLU B CA 1
ATOM 7105 C C . GLU B 1 220 ? 7.805 -55 -17.812 1 92.75 220 GLU B C 1
ATOM 7107 O O . GLU B 1 220 ? 7.664 -56 -18.516 1 92.75 220 GLU B O 1
ATOM 7112 N N . ASP B 1 221 ? 7.02 -54.625 -16.984 1 93 221 ASP B N 1
ATOM 7113 C CA . ASP B 1 221 ? 5.855 -55.438 -16.641 1 93 221 ASP B CA 1
ATOM 7114 C C . ASP B 1 221 ? 4.684 -55.156 -17.578 1 93 221 ASP B C 1
ATOM 7116 O O . ASP B 1 221 ? 3.615 -55.75 -17.438 1 93 221 ASP B O 1
ATOM 7120 N N . GLY B 1 222 ? 4.887 -54.25 -18.5 1 95.5 222 GLY B N 1
ATOM 7121 C CA . GLY B 1 222 ? 3.834 -53.938 -19.438 1 95.5 222 GLY B CA 1
ATOM 7122 C C . GLY B 1 222 ? 2.891 -52.844 -18.938 1 95.5 222 GLY B C 1
ATOM 7123 O O . GLY B 1 222 ? 1.972 -52.438 -19.641 1 95.5 222 GLY B O 1
ATOM 7124 N N . VAL B 1 223 ? 3.135 -52.375 -17.734 1 97.94 223 VAL B N 1
ATOM 7125 C CA . VAL B 1 223 ? 2.295 -51.344 -17.141 1 97.94 223 VAL B CA 1
ATOM 7126 C C . VAL B 1 223 ? 2.66 -49.969 -17.719 1 97.94 223 VAL B C 1
ATOM 7128 O O . VAL B 1 223 ? 3.84 -49.656 -17.891 1 97.94 223 VAL B O 1
ATOM 7131 N N . LEU B 1 224 ? 1.639 -49.219 -18.031 1 98.56 224 LEU B N 1
ATOM 7132 C CA . LEU B 1 224 ? 1.846 -47.875 -18.562 1 98.56 224 LEU B CA 1
ATOM 7133 C C . LEU B 1 224 ? 1.856 -46.844 -17.438 1 98.56 224 LEU B C 1
ATOM 7135 O O . LEU B 1 224 ? 1.074 -46.969 -16.484 1 98.56 224 LEU B O 1
ATOM 7139 N N . THR B 1 225 ? 2.709 -45.844 -17.469 1 98.44 225 THR B N 1
ATOM 7140 C CA . THR B 1 225 ? 2.721 -44.688 -16.594 1 98.44 225 THR B CA 1
ATOM 7141 C C . THR B 1 225 ? 2.543 -43.406 -17.406 1 98.44 225 THR B C 1
ATOM 7143 O O . THR B 1 225 ? 3.299 -43.156 -18.344 1 98.44 225 THR B O 1
ATOM 7146 N N . ILE B 1 226 ? 1.562 -42.625 -17.047 1 98.31 226 ILE B N 1
ATOM 7147 C CA . ILE B 1 226 ? 1.151 -41.5 -17.859 1 98.31 226 ILE B CA 1
ATOM 7148 C C . ILE B 1 226 ? 1.065 -40.25 -16.984 1 98.31 226 ILE B C 1
ATOM 7150 O O . ILE B 1 226 ? 0.432 -40.25 -15.93 1 98.31 226 ILE B O 1
ATOM 7154 N N . PRO B 1 227 ? 1.751 -39.156 -17.422 1 97.94 227 PRO B N 1
ATOM 7155 C CA . PRO B 1 227 ? 1.604 -37.906 -16.688 1 97.94 227 PRO B CA 1
ATOM 7156 C C . PRO B 1 227 ? 0.268 -37.219 -16.953 1 97.94 227 PRO B C 1
ATOM 7158 O O . PRO B 1 227 ? -0.287 -37.344 -18.047 1 97.94 227 PRO B O 1
ATOM 7161 N N . ASP B 1 228 ? -0.234 -36.562 -15.93 1 96.88 228 ASP B N 1
ATOM 7162 C CA . ASP B 1 228 ? -1.376 -35.656 -16.047 1 96.88 228 ASP B CA 1
ATOM 7163 C C . ASP B 1 228 ? -0.93 -34.219 -15.984 1 96.88 228 ASP B C 1
ATOM 7165 O O . ASP B 1 228 ? -0.244 -33.781 -15.047 1 96.88 228 ASP B O 1
ATOM 7169 N N . PHE B 1 229 ? -1.295 -33.469 -17 1 96.38 229 PHE B N 1
ATOM 7170 C CA . PHE B 1 229 ? -0.864 -32.094 -17.141 1 96.38 229 PHE B CA 1
ATOM 7171 C C . PHE B 1 229 ? -1.974 -31.141 -16.719 1 96.38 229 PHE B C 1
ATOM 7173 O O . PHE B 1 229 ? -3.09 -31.562 -16.422 1 96.38 229 PHE B O 1
ATOM 7180 N N . ALA B 1 230 ? -1.635 -29.875 -16.656 1 94.31 230 ALA B N 1
ATOM 7181 C CA . ALA B 1 230 ? -2.586 -28.844 -16.234 1 94.31 230 ALA B CA 1
ATOM 7182 C C . ALA B 1 230 ? -3.797 -28.812 -17.172 1 94.31 230 ALA B C 1
ATOM 7184 O O . ALA B 1 230 ? -3.652 -28.688 -18.391 1 94.31 230 ALA B O 1
ATOM 7185 N N . GLY B 1 231 ? -4.969 -28.969 -16.578 1 92.25 231 GLY B N 1
ATOM 7186 C CA . GLY B 1 231 ? -6.199 -28.969 -17.359 1 92.25 231 GLY B CA 1
ATOM 7187 C C . GLY B 1 231 ? -7.281 -28.094 -16.766 1 92.25 231 GLY B C 1
ATOM 7188 O O . GLY B 1 231 ? -6.984 -27.047 -16.188 1 92.25 231 GLY B O 1
ATOM 7189 N N . ASN B 1 232 ? -8.516 -28.469 -16.969 1 90.44 232 ASN B N 1
ATOM 7190 C CA . ASN B 1 232 ? -9.656 -27.641 -16.562 1 90.44 232 ASN B CA 1
ATOM 7191 C C . ASN B 1 232 ? -10.086 -27.953 -15.133 1 90.44 232 ASN B C 1
ATOM 7193 O O . ASN B 1 232 ? -11.016 -27.344 -14.609 1 90.44 232 ASN B O 1
ATOM 7197 N N . LEU B 1 233 ? -9.484 -29 -14.531 1 93 233 LEU B N 1
ATOM 7198 C CA . LEU B 1 233 ? -9.633 -29.312 -13.109 1 93 233 LEU B CA 1
ATOM 7199 C C . LEU B 1 233 ? -10.969 -30 -12.844 1 93 233 LEU B C 1
ATOM 7201 O O . LEU B 1 233 ? -11.422 -30.062 -11.695 1 93 233 LEU B O 1
ATOM 7205 N N . PHE B 1 234 ? -11.641 -30.516 -13.898 1 94.44 234 PHE B N 1
ATOM 7206 C CA . PHE B 1 234 ? -12.867 -31.281 -13.727 1 94.44 234 PHE B CA 1
ATOM 7207 C C . PHE B 1 234 ? -12.578 -32.656 -13.133 1 94.44 234 PHE B C 1
ATOM 7209 O O . PHE B 1 234 ? -13.352 -33.156 -12.312 1 94.44 234 PHE B O 1
ATOM 7216 N N . PHE B 1 235 ? -11.57 -33.25 -13.586 1 96.19 235 PHE B N 1
ATOM 7217 C CA . PHE B 1 235 ? -11.07 -34.562 -13.133 1 96.19 235 PHE B CA 1
ATOM 7218 C C . PHE B 1 235 ? -12.078 -35.656 -13.453 1 96.19 235 PHE B C 1
ATOM 7220 O O . PHE B 1 235 ? -12.266 -36.594 -12.656 1 96.19 235 PHE B O 1
ATOM 7227 N N . ASN B 1 236 ? -12.68 -35.562 -14.633 1 95.88 236 ASN B N 1
ATOM 7228 C CA . ASN B 1 236 ? -13.664 -36.594 -15 1 95.88 236 ASN B CA 1
ATOM 7229 C C . ASN B 1 236 ? -13.031 -37.969 -15.07 1 95.88 236 ASN B C 1
ATOM 7231 O O . ASN B 1 236 ? -13.555 -38.938 -14.484 1 95.88 236 ASN B O 1
ATOM 7235 N N . THR B 1 237 ? -11.922 -38.062 -15.734 1 97.25 237 THR B N 1
ATOM 7236 C CA . THR B 1 237 ? -11.258 -39.344 -15.93 1 97.25 237 THR B CA 1
ATOM 7237 C C . THR B 1 237 ? -10.617 -39.812 -14.633 1 97.25 237 THR B C 1
ATOM 7239 O O . THR B 1 237 ? -10.922 -40.906 -14.148 1 97.25 237 THR B O 1
ATOM 7242 N N . LEU B 1 238 ? -9.828 -38.969 -14.055 1 97.88 238 LEU B N 1
ATOM 7243 C CA . LEU B 1 238 ? -9.086 -39.406 -12.875 1 97.88 238 LEU B CA 1
ATOM 7244 C C . LEU B 1 238 ? -10.016 -39.562 -11.68 1 97.88 238 LEU B C 1
ATOM 7246 O O . LEU B 1 238 ? -9.781 -40.406 -10.82 1 97.88 238 LEU B O 1
ATOM 7250 N N . GLY B 1 239 ? -11.023 -38.75 -11.617 1 97.69 239 GLY B N 1
ATOM 7251 C CA . GLY B 1 239 ? -12.031 -38.969 -10.594 1 97.69 239 GLY B CA 1
ATOM 7252 C C . GLY B 1 239 ? -12.703 -40.344 -10.703 1 97.69 239 GLY B C 1
ATOM 7253 O O . GLY B 1 239 ? -12.961 -40.969 -9.688 1 97.69 239 GLY B O 1
ATOM 7254 N N . ASN B 1 240 ? -13.047 -40.75 -11.945 1 98.12 240 ASN B N 1
ATOM 7255 C CA . ASN B 1 240 ? -13.594 -42.062 -12.18 1 98.12 240 ASN B CA 1
ATOM 7256 C C . ASN B 1 240 ? -12.656 -43.156 -11.664 1 98.12 240 ASN B C 1
ATOM 7258 O O . ASN B 1 240 ? -13.102 -44.094 -11.008 1 98.12 240 ASN B O 1
ATOM 7262 N N . PHE B 1 241 ? -11.32 -42.969 -11.938 1 98.06 241 PHE B N 1
ATOM 7263 C CA . PHE B 1 241 ? -10.328 -43.938 -11.523 1 98.06 241 PHE B CA 1
ATOM 7264 C C . PHE B 1 241 ? -10.367 -44.156 -10.016 1 98.06 241 PHE B C 1
ATOM 7266 O O . PHE B 1 241 ? -10.172 -45.281 -9.531 1 98.06 241 PHE B O 1
ATOM 7273 N N . LEU B 1 242 ? -10.602 -43.094 -9.289 1 96.69 242 LEU B N 1
ATOM 7274 C CA . LEU B 1 242 ? -10.562 -43.156 -7.832 1 96.69 242 LEU B CA 1
ATOM 7275 C C . LEU B 1 242 ? -11.711 -44.031 -7.297 1 96.69 242 LEU B C 1
ATOM 7277 O O . LEU B 1 242 ? -11.555 -44.719 -6.293 1 96.69 242 LEU B O 1
ATOM 7281 N N . VAL B 1 243 ? -12.805 -43.969 -7.988 1 96.44 243 VAL B N 1
ATOM 7282 C CA . VAL B 1 243 ? -14 -44.656 -7.52 1 96.44 243 VAL B CA 1
ATOM 7283 C C . VAL B 1 243 ? -14.094 -46.031 -8.172 1 96.44 243 VAL B C 1
ATOM 7285 O O . VAL B 1 243 ? -14.516 -47 -7.539 1 96.44 243 VAL B O 1
ATOM 7288 N N . ASN B 1 244 ? -13.742 -46.094 -9.414 1 97.56 244 ASN B N 1
ATOM 7289 C CA . ASN B 1 244 ? -13.758 -47.281 -10.227 1 97.56 244 ASN B CA 1
ATOM 7290 C C . ASN B 1 244 ? -12.469 -47.438 -11.039 1 97.56 244 ASN B C 1
ATOM 7292 O O . ASN B 1 244 ? -12.398 -46.969 -12.18 1 97.56 244 ASN B O 1
ATOM 7296 N N . PRO B 1 245 ? -11.484 -48.156 -10.484 1 97.94 245 PRO B N 1
ATOM 7297 C CA . PRO B 1 245 ? -10.148 -48.188 -11.086 1 97.94 245 PRO B CA 1
ATOM 7298 C C . PRO B 1 245 ? -10.094 -49.031 -12.359 1 97.94 245 PRO B C 1
ATOM 7300 O O . PRO B 1 245 ? -9.297 -49.969 -12.453 1 97.94 245 PRO B O 1
ATOM 7303 N N . ARG B 1 246 ? -10.938 -48.688 -13.375 1 98.25 246 ARG B N 1
ATOM 7304 C CA . ARG B 1 246 ? -11.008 -49.312 -14.688 1 98.25 246 ARG B CA 1
ATOM 7305 C C . ARG B 1 246 ? -10.891 -48.281 -15.805 1 98.25 246 ARG B C 1
ATOM 7307 O O . ARG B 1 246 ? -11.43 -47.188 -15.688 1 98.25 246 ARG B O 1
ATOM 7314 N N . ALA B 1 247 ? -10.234 -48.719 -16.812 1 98.75 247 ALA B N 1
ATOM 7315 C CA . ALA B 1 247 ? -10.062 -47.812 -17.938 1 98.75 247 ALA B CA 1
ATOM 7316 C C . ALA B 1 247 ? -9.961 -48.562 -19.25 1 98.75 247 ALA B C 1
ATOM 7318 O O . ALA B 1 247 ? -9.586 -49.75 -19.266 1 98.75 247 ALA B O 1
ATOM 7319 N N . GLY B 1 248 ? -10.352 -47.969 -20.266 1 98.88 248 GLY B N 1
ATOM 7320 C CA . GLY B 1 248 ? -10.094 -48.375 -21.641 1 98.88 248 GLY B CA 1
ATOM 7321 C C . GLY B 1 248 ? -9.297 -47.344 -22.422 1 98.88 248 GLY B C 1
ATOM 7322 O O . GLY B 1 248 ? -9.609 -46.156 -22.391 1 98.88 248 GLY B O 1
ATOM 7323 N N . LEU B 1 249 ? -8.266 -47.812 -23.078 1 98.88 249 LEU B N 1
ATOM 7324 C CA . LEU B 1 249 ? -7.445 -46.906 -23.875 1 98.88 249 LEU B CA 1
ATOM 7325 C C . LEU B 1 249 ? -7.496 -47.281 -25.344 1 98.88 249 LEU B C 1
ATOM 7327 O O . LEU B 1 249 ? -7.656 -48.469 -25.672 1 98.88 249 LEU B O 1
ATOM 7331 N N . VAL B 1 250 ? -7.344 -46.344 -26.219 1 98.88 250 VAL B N 1
ATOM 7332 C CA . VAL B 1 250 ? -7.18 -46.625 -27.641 1 98.88 250 VAL B CA 1
ATOM 7333 C C . VAL B 1 250 ? -6.082 -45.75 -28.234 1 98.88 250 VAL B C 1
ATOM 7335 O O . VAL B 1 250 ? -6.066 -44.531 -28 1 98.88 250 VAL B O 1
ATOM 7338 N N . PHE B 1 251 ? -5.125 -46.344 -28.828 1 98.69 251 PHE B N 1
ATOM 7339 C CA . PHE B 1 251 ? -4.07 -45.719 -29.609 1 98.69 251 PHE B CA 1
ATOM 7340 C C . PHE B 1 251 ? -4.309 -45.875 -31.094 1 98.69 251 PHE B C 1
ATOM 7342 O O . PHE B 1 251 ? -4.637 -47 -31.547 1 98.69 251 PHE B O 1
ATOM 7349 N N . ALA B 1 252 ? -4.129 -44.875 -31.828 1 97.81 252 ALA B N 1
ATOM 7350 C CA . ALA B 1 252 ? -4.297 -44.938 -33.281 1 97.81 252 ALA B CA 1
ATOM 7351 C C . ALA B 1 252 ? -2.969 -44.719 -34 1 97.81 252 ALA B C 1
ATOM 7353 O O . ALA B 1 252 ? -2.166 -43.875 -33.594 1 97.81 252 ALA B O 1
ATOM 7354 N N . ASP B 1 253 ? -2.705 -45.531 -34.938 1 97.06 253 ASP B N 1
ATOM 7355 C CA . ASP B 1 253 ? -1.747 -45.156 -35.969 1 97.06 253 ASP B CA 1
ATOM 7356 C C . ASP B 1 253 ? -2.385 -44.25 -37.031 1 97.06 253 ASP B C 1
ATOM 7358 O O . ASP B 1 253 ? -2.986 -44.719 -38 1 97.06 253 ASP B O 1
ATOM 7362 N N . PHE B 1 254 ? -2.227 -43 -36.906 1 96.69 254 PHE B N 1
ATOM 7363 C CA . PHE B 1 254 ? -2.951 -42 -37.688 1 96.69 254 PHE B CA 1
ATOM 7364 C C . PHE B 1 254 ? -2.617 -42.094 -39.156 1 96.69 254 PHE B C 1
ATOM 7366 O O . PHE B 1 254 ? -3.467 -41.844 -40 1 96.69 254 PHE B O 1
ATOM 7373 N N . GLU B 1 255 ? -1.461 -42.469 -39.469 1 95.75 255 GLU B N 1
ATOM 7374 C CA . GLU B 1 255 ? -1.037 -42.562 -40.875 1 95.75 255 GLU B CA 1
ATOM 7375 C C . GLU B 1 255 ? -1.4 -43.906 -41.5 1 95.75 255 GLU B C 1
ATOM 7377 O O . GLU B 1 255 ? -1.716 -43.969 -42.688 1 95.75 255 GLU B O 1
ATOM 7382 N N . GLY B 1 256 ? -1.364 -44.875 -40.688 1 94.69 256 GLY B N 1
ATOM 7383 C CA . GLY B 1 256 ? -1.558 -46.219 -41.219 1 94.69 256 GLY B CA 1
ATOM 7384 C C . GLY B 1 256 ? -2.973 -46.75 -41.031 1 94.69 256 GLY B C 1
ATOM 7385 O O . GLY B 1 256 ? -3.393 -47.688 -41.719 1 94.69 256 GLY B O 1
ATOM 7386 N N . GLY B 1 257 ? -3.693 -46.25 -40 1 95.44 257 GLY B N 1
ATOM 7387 C CA . GLY B 1 257 ? -5.09 -46.625 -39.812 1 95.44 257 GLY B CA 1
ATOM 7388 C C . GLY B 1 257 ? -5.293 -47.75 -38.812 1 95.44 257 GLY B C 1
ATOM 7389 O O . GLY B 1 257 ? -6.406 -48.25 -38.656 1 95.44 257 GLY B O 1
ATOM 7390 N N . ASP B 1 258 ? -4.219 -48.188 -38.156 1 96.81 258 ASP B N 1
ATOM 7391 C CA . ASP B 1 258 ? -4.332 -49.219 -37.125 1 96.81 258 ASP B CA 1
ATOM 7392 C C . ASP B 1 258 ? -4.93 -48.688 -35.844 1 96.81 258 ASP B C 1
ATOM 7394 O O . ASP B 1 258 ? -4.793 -47.5 -35.531 1 96.81 258 ASP B O 1
ATOM 7398 N N . LEU B 1 259 ? -5.613 -49.594 -35.156 1 97.62 259 LEU B N 1
ATOM 7399 C CA . LEU B 1 259 ? -6.078 -49.281 -33.812 1 97.62 259 LEU B CA 1
ATOM 7400 C C . LEU B 1 259 ? -5.562 -50.312 -32.812 1 97.62 259 LEU B C 1
ATOM 7402 O O . LEU B 1 259 ? -5.547 -51.5 -33.094 1 97.62 259 LEU B O 1
ATOM 7406 N N . LEU B 1 260 ? -5.062 -49.812 -31.719 1 98.62 260 LEU B N 1
ATOM 7407 C CA . LEU B 1 260 ? -4.734 -50.625 -30.562 1 98.62 260 LEU B CA 1
ATOM 7408 C C . LEU B 1 260 ? -5.648 -50.312 -29.391 1 98.62 260 LEU B C 1
ATOM 7410 O O . LEU B 1 260 ? -5.633 -49.156 -28.875 1 98.62 260 LEU B O 1
ATOM 7414 N N . GLN B 1 261 ? -6.465 -51.25 -28.984 1 98.81 261 GLN B N 1
ATOM 7415 C CA . GLN B 1 261 ? -7.418 -51.062 -27.891 1 98.81 261 GLN B CA 1
ATOM 7416 C C . GLN B 1 261 ? -7.059 -51.906 -26.688 1 98.81 261 GLN B C 1
ATOM 7418 O O . GLN B 1 261 ? -6.742 -53.094 -26.828 1 98.81 261 GLN B O 1
ATOM 7423 N N . LEU B 1 262 ? -7.09 -51.219 -25.516 1 98.75 262 LEU B N 1
ATOM 7424 C CA . LEU B 1 262 ? -6.758 -51.875 -24.266 1 98.75 262 LEU B CA 1
ATOM 7425 C C . LEU B 1 262 ? -7.855 -51.688 -23.219 1 98.75 262 LEU B C 1
ATOM 7427 O O . LEU B 1 262 ? -8.492 -50.625 -23.203 1 98.75 262 LEU B O 1
ATOM 7431 N N . SER B 1 263 ? -8.125 -52.594 -22.422 1 98.69 263 SER B N 1
ATOM 7432 C CA . SER B 1 263 ? -8.945 -52.5 -21.219 1 98.69 263 SER B CA 1
ATOM 7433 C C . SER B 1 263 ? -8.242 -53.094 -20 1 98.69 263 SER B C 1
ATOM 7435 O O . SER B 1 263 ? -7.586 -54.125 -20.109 1 98.69 263 SER B O 1
ATOM 7437 N N . GLY B 1 264 ? -8.273 -52.344 -18.906 1 98.56 264 GLY B N 1
ATOM 7438 C CA . GLY B 1 264 ? -7.566 -52.844 -17.75 1 98.56 264 GLY B CA 1
ATOM 7439 C C . GLY B 1 264 ? -7.793 -52 -16.5 1 98.56 264 GLY B C 1
ATOM 7440 O O . GLY B 1 264 ? -8.859 -51.406 -16.344 1 98.56 264 GLY B O 1
ATOM 7441 N N . ARG B 1 265 ? -6.816 -52.094 -15.617 1 98.5 265 ARG B N 1
ATOM 7442 C CA . ARG B 1 265 ? -6.902 -51.406 -14.328 1 98.5 265 ARG B CA 1
ATOM 7443 C C . ARG B 1 265 ? -6.109 -50.125 -14.336 1 98.5 265 ARG B C 1
ATOM 7445 O O . ARG B 1 265 ? -4.988 -50.062 -14.852 1 98.5 265 ARG B O 1
ATOM 7452 N N . ALA B 1 266 ? -6.691 -49.125 -13.742 1 98.44 266 ALA B N 1
ATOM 7453 C CA . ALA B 1 266 ? -6.039 -47.844 -13.648 1 98.44 266 ALA B CA 1
ATOM 7454 C C . ALA B 1 266 ? -5.852 -47.406 -12.195 1 98.44 266 ALA B C 1
ATOM 7456 O O . ALA B 1 266 ? -6.668 -47.75 -11.336 1 98.44 266 ALA B O 1
ATOM 7457 N N . GLN B 1 267 ? -4.781 -46.656 -11.922 1 98.12 267 GLN B N 1
ATOM 7458 C CA . GLN B 1 267 ? -4.473 -46.156 -10.586 1 98.12 267 GLN B CA 1
ATOM 7459 C C . GLN B 1 267 ? -3.898 -44.75 -10.641 1 98.12 267 GLN B C 1
ATOM 7461 O O . GLN B 1 267 ? -2.945 -44.469 -11.375 1 98.12 267 GLN B O 1
ATOM 7466 N N . VAL B 1 268 ? -4.48 -43.875 -9.805 1 97.75 268 VAL B N 1
ATOM 7467 C CA . VAL B 1 268 ? -3.988 -42.5 -9.727 1 97.75 268 VAL B CA 1
ATOM 7468 C C . VAL B 1 268 ? -2.809 -42.438 -8.758 1 97.75 268 VAL B C 1
ATOM 7470 O O . VAL B 1 268 ? -2.844 -43.031 -7.68 1 97.75 268 VAL B O 1
ATOM 7473 N N . ILE B 1 269 ? -1.769 -41.719 -9.141 1 97.5 269 ILE B N 1
ATOM 7474 C CA . ILE B 1 269 ? -0.586 -41.5 -8.32 1 97.5 269 ILE B CA 1
ATOM 7475 C C . ILE B 1 269 ? -0.463 -40 -7.977 1 97.5 269 ILE B C 1
ATOM 7477 O O . ILE B 1 269 ? -0.159 -39.188 -8.844 1 97.5 269 ILE B O 1
ATOM 7481 N N . LEU B 1 270 ? -0.626 -39.719 -6.707 1 95.25 270 LEU B N 1
ATOM 7482 C CA . LEU B 1 270 ? -0.646 -38.312 -6.297 1 95.25 270 LEU B CA 1
ATOM 7483 C C . LEU B 1 270 ? 0.681 -37.938 -5.66 1 95.25 270 LEU B C 1
ATOM 7485 O O . LEU B 1 270 ? 0.97 -36.719 -5.508 1 95.25 270 LEU B O 1
ATOM 7489 N N . ASP B 1 271 ? 1.443 -38.906 -5.203 1 93.25 271 ASP B N 1
ATOM 7490 C CA . ASP B 1 271 ? 2.734 -38.656 -4.57 1 93.25 271 ASP B CA 1
ATOM 7491 C C . ASP B 1 271 ? 3.814 -39.562 -5.141 1 93.25 271 ASP B C 1
ATOM 7493 O O . ASP B 1 271 ? 3.68 -40.781 -5.098 1 93.25 271 ASP B O 1
ATOM 7497 N N . SER B 1 272 ? 4.727 -39 -5.738 1 94.62 272 SER B N 1
ATOM 7498 C CA . SER B 1 272 ? 5.863 -39.688 -6.336 1 94.62 272 SER B CA 1
ATOM 7499 C C . SER B 1 272 ? 6.98 -38.719 -6.703 1 94.62 272 SER B C 1
ATOM 7501 O O . SER B 1 272 ? 6.719 -37.625 -7.172 1 94.62 272 SER B O 1
ATOM 7503 N N . PRO B 1 273 ? 8.211 -39.062 -6.484 1 92.88 273 PRO B N 1
ATOM 7504 C CA . PRO B 1 273 ? 9.312 -38.219 -6.941 1 92.88 273 PRO B CA 1
ATOM 7505 C C . PRO B 1 273 ? 9.305 -38 -8.453 1 92.88 273 PRO B C 1
ATOM 7507 O O . PRO B 1 273 ? 9.852 -37 -8.938 1 92.88 273 PRO B O 1
ATOM 7510 N N . GLU B 1 274 ? 8.656 -38.938 -9.172 1 95.12 274 GLU B N 1
ATOM 7511 C CA . GLU B 1 274 ? 8.594 -38.812 -10.625 1 95.12 274 GLU B CA 1
ATOM 7512 C C . GLU B 1 274 ? 7.746 -37.625 -11.055 1 95.12 274 GLU B C 1
ATOM 7514 O O . GLU B 1 274 ? 7.934 -37.094 -12.148 1 95.12 274 GLU B O 1
ATOM 7519 N N . ILE B 1 275 ? 6.812 -37.281 -10.234 1 95.56 275 ILE B N 1
ATOM 7520 C CA . ILE B 1 275 ? 5.945 -36.156 -10.555 1 95.56 275 ILE B CA 1
ATOM 7521 C C . ILE B 1 275 ? 6.777 -34.875 -10.672 1 95.56 275 ILE B C 1
ATOM 7523 O O . ILE B 1 275 ? 6.68 -34.156 -11.664 1 95.56 275 ILE B O 1
ATOM 7527 N N . GLY B 1 276 ? 7.684 -34.688 -9.719 1 92.06 276 GLY B N 1
ATOM 7528 C CA . GLY B 1 276 ? 8.539 -33.5 -9.734 1 92.06 276 GLY B CA 1
ATOM 7529 C C . GLY B 1 276 ? 9.617 -33.562 -10.812 1 92.06 276 GLY B C 1
ATOM 7530 O O . GLY B 1 276 ? 10.086 -32.531 -11.289 1 92.06 276 GLY B O 1
ATOM 7531 N N . ALA B 1 277 ? 9.938 -34.75 -11.203 1 93.56 277 ALA B N 1
ATOM 7532 C CA . ALA B 1 277 ? 11.008 -34.938 -12.172 1 93.56 277 ALA B CA 1
ATOM 7533 C C . ALA B 1 277 ? 10.508 -34.781 -13.602 1 93.56 277 ALA B C 1
ATOM 7535 O O . ALA B 1 277 ? 11.273 -34.438 -14.5 1 93.56 277 ALA B O 1
ATOM 7536 N N . PHE B 1 278 ? 9.242 -35.031 -13.844 1 95.94 278 PHE B N 1
ATOM 7537 C CA . PHE B 1 278 ? 8.664 -34.906 -15.172 1 95.94 278 PHE B CA 1
ATOM 7538 C C . PHE B 1 278 ? 8.102 -33.5 -15.367 1 95.94 278 PHE B C 1
ATOM 7540 O O . PHE B 1 278 ? 7.051 -33.156 -14.812 1 95.94 278 PHE B O 1
ATOM 7547 N N . GLN B 1 279 ? 8.727 -32.75 -16.219 1 94.38 279 GLN B N 1
ATOM 7548 C CA . GLN B 1 279 ? 8.344 -31.344 -16.422 1 94.38 279 GLN B CA 1
ATOM 7549 C C . GLN B 1 279 ? 6.879 -31.234 -16.828 1 94.38 279 GLN B C 1
ATOM 7551 O O . GLN B 1 279 ? 6.449 -31.859 -17.797 1 94.38 279 GLN B O 1
ATOM 7556 N N . GLY B 1 280 ? 6.156 -30.547 -16.047 1 94.31 280 GLY B N 1
ATOM 7557 C CA . GLY B 1 280 ? 4.766 -30.25 -16.375 1 94.31 280 GLY B CA 1
ATOM 7558 C C . GLY B 1 280 ? 3.787 -31.219 -15.719 1 94.31 280 GLY B C 1
ATOM 7559 O O . GLY B 1 280 ? 2.58 -30.969 -15.703 1 94.31 280 GLY B O 1
ATOM 7560 N N . ALA B 1 281 ? 4.23 -32.312 -15.203 1 96.25 281 ALA B N 1
ATOM 7561 C CA . ALA B 1 281 ? 3.332 -33.281 -14.57 1 96.25 281 ALA B CA 1
ATOM 7562 C C . ALA B 1 281 ? 2.809 -32.75 -13.242 1 96.25 281 ALA B C 1
ATOM 7564 O O . ALA B 1 281 ? 3.574 -32.219 -12.43 1 96.25 281 ALA B O 1
ATOM 7565 N N . GLU B 1 282 ? 1.583 -32.875 -13.141 1 95.62 282 GLU B N 1
ATOM 7566 C CA . GLU B 1 282 ? 0.975 -32.5 -11.867 1 95.62 282 GLU B CA 1
ATOM 7567 C C . GLU B 1 282 ? 0.653 -33.719 -11.031 1 95.62 282 GLU B C 1
ATOM 7569 O O . GLU B 1 282 ? 0.577 -33.656 -9.805 1 95.62 282 GLU B O 1
ATOM 7574 N N . ARG B 1 283 ? 0.412 -34.812 -11.672 1 97.06 283 ARG B N 1
ATOM 7575 C CA . ARG B 1 283 ? 0.168 -36.156 -11.156 1 97.06 283 ARG B CA 1
ATOM 7576 C C . ARG B 1 283 ? 0.467 -37.219 -12.211 1 97.06 283 ARG B C 1
ATOM 7578 O O . ARG B 1 283 ? 0.761 -36.875 -13.367 1 97.06 283 ARG B O 1
ATOM 7585 N N . LEU B 1 284 ? 0.432 -38.406 -11.719 1 98.12 284 LEU B N 1
ATOM 7586 C CA . LEU B 1 284 ? 0.589 -39.531 -12.641 1 98.12 284 LEU B CA 1
ATOM 7587 C C . LEU B 1 284 ? -0.55 -40.531 -12.484 1 98.12 284 LEU B C 1
ATOM 7589 O O . LEU B 1 284 ? -1.308 -40.469 -11.508 1 98.12 284 LEU B O 1
ATOM 7593 N N . TRP B 1 285 ? -0.693 -41.344 -13.453 1 98.12 285 TRP B N 1
ATOM 7594 C CA . TRP B 1 285 ? -1.526 -42.531 -13.289 1 98.12 285 TRP B CA 1
ATOM 7595 C C . TRP B 1 285 ? -0.919 -43.719 -14.023 1 98.12 285 TRP B C 1
ATOM 7597 O O . TRP B 1 285 ? -0.125 -43.531 -14.953 1 98.12 285 TRP B O 1
ATOM 7607 N N . ARG B 1 286 ? -1.24 -44.844 -13.516 1 98.31 286 ARG B N 1
ATOM 7608 C CA . ARG B 1 286 ? -0.764 -46.125 -14.062 1 98.31 286 ARG B CA 1
ATOM 7609 C C . ARG B 1 286 ? -1.915 -46.938 -14.648 1 98.31 286 ARG B C 1
ATOM 7611 O O . ARG B 1 286 ? -3.041 -46.875 -14.148 1 98.31 286 ARG B O 1
ATOM 7618 N N . PHE B 1 287 ? -1.591 -47.656 -15.711 1 98.69 287 PHE B N 1
ATOM 7619 C CA . PHE B 1 287 ? -2.568 -48.5 -16.391 1 98.69 287 PHE B CA 1
ATOM 7620 C C . PHE B 1 287 ? -1.995 -49.906 -16.641 1 98.69 287 PHE B C 1
ATOM 7622 O O . PHE B 1 287 ? -0.972 -50.031 -17.312 1 98.69 287 PHE B O 1
ATOM 7629 N N . GLU B 1 288 ? -2.645 -50.875 -16.094 1 98.44 288 GLU B N 1
ATOM 7630 C CA . GLU B 1 288 ? -2.279 -52.25 -16.297 1 98.44 288 GLU B CA 1
ATOM 7631 C C . GLU B 1 288 ? -3.227 -52.938 -17.297 1 98.44 288 GLU B C 1
ATOM 7633 O O . GLU B 1 288 ? -4.348 -53.312 -16.938 1 98.44 288 GLU B O 1
ATOM 7638 N N . PRO B 1 289 ? -2.73 -53.219 -18.484 1 98.25 289 PRO B N 1
ATOM 7639 C CA . PRO B 1 289 ? -3.605 -53.875 -19.469 1 98.25 289 PRO B CA 1
ATOM 7640 C C . PRO B 1 289 ? -3.986 -55.281 -19.078 1 98.25 289 PRO B C 1
ATOM 7642 O O . PRO B 1 289 ? -3.129 -56.062 -18.656 1 98.25 289 PRO B O 1
ATOM 7645 N N . ARG B 1 290 ? -5.281 -55.594 -19.234 1 97.69 290 ARG B N 1
ATOM 7646 C CA . ARG B 1 290 ? -5.785 -56.938 -19.031 1 97.69 290 ARG B CA 1
ATOM 7647 C C . ARG B 1 290 ? -6.211 -57.594 -20.359 1 97.69 290 ARG B C 1
ATOM 7649 O O . ARG B 1 290 ? -6.082 -58.781 -20.547 1 97.69 290 ARG B O 1
ATOM 7656 N N . ARG B 1 291 ? -6.805 -56.781 -21.203 1 98.06 291 ARG B N 1
ATOM 7657 C CA . ARG B 1 291 ? -7.18 -57.156 -22.562 1 98.06 291 ARG B CA 1
ATOM 7658 C C . ARG B 1 291 ? -6.562 -56.219 -23.594 1 98.06 291 ARG B C 1
ATOM 7660 O O . ARG B 1 291 ? -6.531 -55 -23.391 1 98.06 291 ARG B O 1
ATOM 7667 N N . ILE B 1 292 ? -6.023 -56.875 -24.609 1 98.5 292 ILE B N 1
ATOM 7668 C CA . ILE B 1 292 ? -5.371 -56.094 -25.672 1 98.5 292 ILE B CA 1
ATOM 7669 C C . ILE B 1 292 ? -5.859 -56.594 -27.031 1 98.5 292 ILE B C 1
ATOM 7671 O O . ILE B 1 292 ? -5.742 -57.781 -27.359 1 98.5 292 ILE B O 1
ATOM 7675 N N . ILE B 1 293 ? -6.398 -55.688 -27.766 1 98.25 293 ILE B N 1
ATOM 7676 C CA . ILE B 1 293 ? -6.91 -56.031 -29.094 1 98.25 293 ILE B CA 1
ATOM 7677 C C . ILE B 1 293 ? -6.273 -55.125 -30.141 1 98.25 293 ILE B C 1
ATOM 7679 O O . ILE B 1 293 ? -6.383 -53.875 -30.062 1 98.25 293 ILE B O 1
ATOM 7683 N N . TYR B 1 294 ? -5.559 -55.688 -31.062 1 98 294 TYR B N 1
ATOM 7684 C CA . TYR B 1 294 ? -4.957 -54.969 -32.188 1 98 294 TYR B CA 1
ATOM 7685 C C . TYR B 1 294 ? -5.781 -55.188 -33.469 1 98 294 TYR B C 1
ATOM 7687 O O . TYR B 1 294 ? -6.074 -56.312 -33.844 1 98 294 TYR B O 1
ATOM 7695 N N . ARG B 1 295 ? -6.184 -54.031 -34.062 1 96.75 295 ARG B N 1
ATOM 7696 C CA . ARG B 1 295 ? -6.996 -54.062 -35.281 1 96.75 295 ARG B CA 1
ATOM 7697 C C . ARG B 1 295 ? -6.301 -53.344 -36.438 1 96.75 295 ARG B C 1
ATOM 7699 O O . ARG B 1 295 ? -6.387 -52.125 -36.531 1 96.75 295 ARG B O 1
ATOM 7706 N N . PRO B 1 296 ? -5.691 -54.094 -37.344 1 95.38 296 PRO B N 1
ATOM 7707 C CA . PRO B 1 296 ? -4.902 -53.438 -38.406 1 95.38 296 PRO B CA 1
ATOM 7708 C C . PRO B 1 296 ? -5.773 -52.781 -39.469 1 95.38 296 PRO B C 1
ATOM 7710 O O . PRO B 1 296 ? -6.734 -53.406 -39.969 1 95.38 296 PRO B O 1
ATOM 7713 N N . LYS B 1 297 ? -5.516 -51.531 -39.875 1 93.81 297 LYS B N 1
ATOM 7714 C CA . LYS B 1 297 ? -6.078 -50.781 -40.969 1 93.81 297 LYS B CA 1
ATOM 7715 C C . LYS B 1 297 ? -7.598 -50.656 -40.844 1 93.81 297 LYS B C 1
ATOM 7717 O O . LYS B 1 297 ? -8.312 -50.688 -41.844 1 93.81 297 LYS B O 1
ATOM 7722 N N . VAL B 1 298 ? -8.055 -50.625 -39.656 1 94.25 298 VAL B N 1
ATOM 7723 C CA . VAL B 1 298 ? -9.492 -50.656 -39.438 1 94.25 298 VAL B CA 1
ATOM 7724 C C . VAL B 1 298 ? -10.062 -49.25 -39.688 1 94.25 298 VAL B C 1
ATOM 7726 O O . VAL B 1 298 ? -11.219 -49.125 -40.125 1 94.25 298 VAL B O 1
ATOM 7729 N N . LEU B 1 299 ? -9.273 -48.25 -39.5 1 94.94 299 LEU B N 1
ATOM 7730 C CA . LEU B 1 299 ? -9.758 -46.875 -39.719 1 94.94 299 LEU B CA 1
ATOM 7731 C C . LEU B 1 299 ? -9.727 -46.531 -41.219 1 94.94 299 LEU B C 1
ATOM 7733 O O . LEU B 1 299 ? -8.703 -46.719 -41.875 1 94.94 299 LEU B O 1
ATOM 7737 N N . PRO B 1 300 ? -10.828 -46.031 -41.719 1 95.25 300 PRO B N 1
ATOM 7738 C CA . PRO B 1 300 ? -10.844 -45.594 -43.125 1 95.25 300 PRO B CA 1
ATOM 7739 C C . PRO B 1 300 ? -10.195 -44.25 -43.312 1 95.25 300 PRO B C 1
ATOM 7741 O O . PRO B 1 300 ? -10.047 -43.781 -44.469 1 95.25 300 PRO B O 1
ATOM 7744 N N . LEU B 1 301 ? -9.805 -43.562 -42.25 1 95.56 301 LEU B N 1
ATOM 7745 C CA . LEU B 1 301 ? -9.188 -42.25 -42.312 1 95.56 301 LEU B CA 1
ATOM 7746 C C . LEU B 1 301 ? -7.676 -42.344 -42.156 1 95.56 301 LEU B C 1
ATOM 7748 O O . LEU B 1 301 ? -7.168 -43.281 -41.5 1 95.56 301 LEU B O 1
ATOM 7752 N N . ARG B 1 302 ? -7.027 -41.406 -42.812 1 96.81 302 ARG B N 1
ATOM 7753 C CA . ARG B 1 302 ? -5.613 -41.125 -42.562 1 96.81 302 ARG B CA 1
ATOM 7754 C C . ARG B 1 302 ? -5.402 -39.656 -42.156 1 96.81 302 ARG B C 1
ATOM 7756 O O . ARG B 1 302 ? -6.082 -38.75 -42.625 1 96.81 302 ARG B O 1
ATOM 7763 N N . TRP B 1 303 ? -4.551 -39.531 -41.188 1 97 303 TRP B N 1
ATOM 7764 C CA . TRP B 1 303 ? -4.211 -38.188 -40.75 1 97 303 TRP B CA 1
ATOM 7765 C C . TRP B 1 303 ? -2.736 -37.875 -41 1 97 303 TRP B C 1
ATOM 7767 O O . TRP B 1 303 ? -1.873 -38.75 -40.781 1 97 303 TRP B O 1
ATOM 7777 N N . ASN B 1 304 ? -2.479 -36.688 -41.438 1 96.75 304 ASN B N 1
ATOM 7778 C CA . ASN B 1 304 ? -1.123 -36.188 -41.625 1 96.75 304 ASN B CA 1
ATOM 7779 C C . ASN B 1 304 ? -0.817 -35.062 -40.625 1 96.75 304 ASN B C 1
ATOM 7781 O O . ASN B 1 304 ? -1.573 -34.094 -40.531 1 96.75 304 ASN B O 1
ATOM 7785 N N . PHE B 1 305 ? 0.271 -35.281 -39.969 1 96.75 305 PHE B N 1
ATOM 7786 C CA . PHE B 1 305 ? 0.707 -34.281 -38.969 1 96.75 305 PHE B CA 1
ATOM 7787 C C . PHE B 1 305 ? 1.15 -33 -39.688 1 96.75 305 PHE B C 1
ATOM 7789 O O . PHE B 1 305 ? 1.958 -33.062 -40.625 1 96.75 305 PHE B O 1
ATOM 7796 N N . ARG B 1 306 ? 0.619 -31.891 -39.25 1 96.81 306 ARG B N 1
ATOM 7797 C CA . ARG B 1 306 ? 1.02 -30.609 -39.844 1 96.81 306 ARG B CA 1
ATOM 7798 C C . ARG B 1 306 ? 2.43 -30.219 -39.406 1 96.81 306 ARG B C 1
ATOM 7800 O O . ARG B 1 306 ? 2.822 -30.469 -38.25 1 96.81 306 ARG B O 1
ATOM 7807 N N . ALA B 1 307 ? 3.201 -29.531 -40.25 1 94.56 307 ALA B N 1
ATOM 7808 C CA . ALA B 1 307 ? 4.574 -29.125 -39.938 1 94.56 307 ALA B CA 1
ATOM 7809 C C . ALA B 1 307 ? 4.648 -28.297 -38.688 1 94.56 307 ALA B C 1
ATOM 7811 O O . ALA B 1 307 ? 5.551 -28.469 -37.844 1 94.56 307 ALA B O 1
ATOM 7812 N N . ASP B 1 308 ? 3.734 -27.453 -38.406 1 93.12 308 ASP B N 1
ATOM 7813 C CA . ASP B 1 308 ? 3.648 -26.641 -37.188 1 93.12 308 ASP B CA 1
ATOM 7814 C C . ASP B 1 308 ? 2.48 -27.094 -36.312 1 93.12 308 ASP B C 1
ATOM 7816 O O . ASP B 1 308 ? 1.792 -26.266 -35.719 1 93.12 308 ASP B O 1
ATOM 7820 N N . GLY B 1 309 ? 2.359 -28.406 -36.188 1 96.38 309 GLY B N 1
ATOM 7821 C CA . GLY B 1 309 ? 1.134 -28.922 -35.625 1 96.38 309 GLY B CA 1
ATOM 7822 C C . GLY B 1 309 ? 1.242 -29.188 -34.125 1 96.38 309 GLY B C 1
ATOM 7823 O O . GLY B 1 309 ? 0.243 -29.484 -33.469 1 96.38 309 GLY B O 1
ATOM 7824 N N . TRP B 1 310 ? 2.447 -29.016 -33.5 1 96.31 310 TRP B N 1
ATOM 7825 C CA . TRP B 1 310 ? 2.602 -29.266 -32.094 1 96.31 310 TRP B CA 1
ATOM 7826 C C . TRP B 1 310 ? 1.82 -28.25 -31.266 1 96.31 310 TRP B C 1
ATOM 7828 O O . TRP B 1 310 ? 1.865 -27.047 -31.547 1 96.31 310 TRP B O 1
ATOM 7838 N N . SER B 1 311 ? 1.129 -28.75 -30.297 1 96 311 SER B N 1
ATOM 7839 C CA . SER B 1 311 ? 0.493 -27.859 -29.328 1 96 311 SER B CA 1
ATOM 7840 C C . SER B 1 311 ? 1.531 -27.078 -28.531 1 96 311 SER B C 1
ATOM 7842 O O . SER B 1 311 ? 2.486 -27.656 -28.016 1 96 311 SER B O 1
ATOM 7844 N N . PRO B 1 312 ? 1.339 -25.734 -28.422 1 93.5 312 PRO B N 1
ATOM 7845 C CA . PRO B 1 312 ? 2.256 -24.969 -27.578 1 93.5 312 PRO B CA 1
ATOM 7846 C C . PRO B 1 312 ? 2.316 -25.484 -26.141 1 93.5 312 PRO B C 1
ATOM 7848 O O . PRO B 1 312 ? 3.373 -25.438 -25.5 1 93.5 312 PRO B O 1
ATOM 7851 N N . ASN B 1 313 ? 1.241 -26.031 -25.625 1 94.56 313 ASN B N 1
ATOM 7852 C CA . ASN B 1 313 ? 1.201 -26.594 -24.266 1 94.56 313 ASN B CA 1
ATOM 7853 C C . ASN B 1 313 ? 1.966 -27.906 -24.188 1 94.56 313 ASN B C 1
ATOM 7855 O O . ASN B 1 313 ? 2.629 -28.188 -23.188 1 94.56 313 ASN B O 1
ATOM 7859 N N . ALA B 1 314 ? 1.883 -28.688 -25.188 1 95.12 314 ALA B N 1
ATOM 7860 C CA . ALA B 1 314 ? 2.635 -29.953 -25.203 1 95.12 314 ALA B CA 1
ATOM 7861 C C . ALA B 1 314 ? 4.137 -29.688 -25.188 1 95.12 314 ALA B C 1
ATOM 7863 O O . ALA B 1 314 ? 4.895 -30.391 -24.531 1 95.12 314 ALA B O 1
ATOM 7864 N N . LEU B 1 315 ? 4.426 -28.625 -25.875 1 93.88 315 LEU B N 1
ATOM 7865 C CA . LEU B 1 315 ? 5.84 -28.281 -25.984 1 93.88 315 LEU B CA 1
ATOM 7866 C C . LEU B 1 315 ? 6.398 -27.828 -24.641 1 93.88 315 LEU B C 1
ATOM 7868 O O . LEU B 1 315 ? 7.613 -27.797 -24.438 1 93.88 315 LEU B O 1
ATOM 7872 N N . MET B 1 316 ? 5.602 -27.5 -23.719 1 94.5 316 MET B N 1
ATOM 7873 C CA . MET B 1 316 ? 6.027 -27.047 -22.391 1 94.5 316 MET B CA 1
ATOM 7874 C C . MET B 1 316 ? 6.133 -28.234 -21.422 1 94.5 316 MET B C 1
ATOM 7876 O O . MET B 1 316 ? 6.43 -28.047 -20.25 1 94.5 316 MET B O 1
ATOM 7880 N N . THR B 1 317 ? 5.918 -29.453 -21.875 1 94.69 317 THR B N 1
ATOM 7881 C CA . THR B 1 317 ? 6.016 -30.656 -21.047 1 94.69 317 THR B CA 1
ATOM 7882 C C . THR B 1 317 ? 7.336 -31.375 -21.297 1 94.69 317 THR B C 1
ATOM 7884 O O . THR B 1 317 ? 8.102 -30.984 -22.188 1 94.69 317 THR B O 1
ATOM 7887 N N . GLY B 1 318 ? 7.578 -32.344 -20.422 1 93.12 318 GLY B N 1
ATOM 7888 C CA . GLY B 1 318 ? 8.836 -33.094 -20.516 1 93.12 318 GLY B CA 1
ATOM 7889 C C . GLY B 1 318 ? 8.688 -34.469 -21.125 1 93.12 318 GLY B C 1
ATOM 7890 O O . GLY B 1 318 ? 7.75 -34.719 -21.875 1 93.12 318 GLY B O 1
ATOM 7891 N N . ASN B 1 319 ? 9.703 -35.25 -20.938 1 92.62 319 ASN B N 1
ATOM 7892 C CA . ASN B 1 319 ? 9.742 -36.656 -21.344 1 92.62 319 ASN B CA 1
ATOM 7893 C C . ASN B 1 319 ? 10.367 -37.531 -20.281 1 92.62 319 ASN B C 1
ATOM 7895 O O . ASN B 1 319 ? 10.969 -37.031 -19.328 1 92.62 319 ASN B O 1
ATOM 7899 N N . TRP B 1 320 ? 10.133 -38.781 -20.438 1 94.94 320 TRP B N 1
ATOM 7900 C CA . TRP B 1 320 ? 10.523 -39.719 -19.391 1 94.94 320 TRP B CA 1
ATOM 7901 C C . TRP B 1 320 ? 12.047 -39.875 -19.328 1 94.94 320 TRP B C 1
ATOM 7903 O O . TRP B 1 320 ? 12.602 -40.125 -18.266 1 94.94 320 TRP B O 1
ATOM 7913 N N . GLN B 1 321 ? 12.719 -39.719 -20.422 1 91.25 321 GLN B N 1
ATOM 7914 C CA . GLN B 1 321 ? 14.18 -39.781 -20.422 1 91.25 321 GLN B CA 1
ATOM 7915 C C . GLN B 1 321 ? 14.781 -38.688 -19.547 1 91.25 321 GLN B C 1
ATOM 7917 O O . GLN B 1 321 ? 15.648 -38.969 -18.703 1 91.25 321 GLN B O 1
ATOM 7922 N N . ASP B 1 322 ? 14.32 -37.5 -19.781 1 91.62 322 ASP B N 1
ATOM 7923 C CA . ASP B 1 322 ? 14.789 -36.375 -18.984 1 91.62 322 ASP B CA 1
ATOM 7924 C C . ASP B 1 322 ? 14.438 -36.562 -17.516 1 91.62 322 ASP B C 1
ATOM 7926 O O . ASP B 1 322 ? 15.234 -36.25 -16.625 1 91.62 322 ASP B O 1
ATOM 7930 N N . ALA B 1 323 ? 13.242 -37.062 -17.266 1 93.88 323 ALA B N 1
ATOM 7931 C CA . ALA B 1 323 ? 12.82 -37.312 -15.898 1 93.88 323 ALA B CA 1
ATOM 7932 C C . ALA B 1 323 ? 13.758 -38.312 -15.211 1 93.88 323 ALA B C 1
ATOM 7934 O O . ALA B 1 323 ? 14.164 -38.094 -14.062 1 93.88 323 ALA B O 1
ATOM 7935 N N . ALA B 1 324 ? 14.078 -39.344 -15.898 1 93.62 324 ALA B N 1
ATOM 7936 C CA . ALA B 1 324 ? 14.992 -40.344 -15.352 1 93.62 324 ALA B CA 1
ATOM 7937 C C . ALA B 1 324 ? 16.359 -39.719 -15.055 1 93.62 324 ALA B C 1
ATOM 7939 O O . ALA B 1 324 ? 16.969 -40 -14.016 1 93.62 324 ALA B O 1
ATOM 7940 N N . SER B 1 325 ? 16.766 -38.938 -15.984 1 92.44 325 SER B N 1
ATOM 7941 C CA . SER B 1 325 ? 18.047 -38.281 -15.82 1 92.44 325 SER B CA 1
ATOM 7942 C C . SER B 1 325 ? 18.047 -37.344 -14.602 1 92.44 325 SER B C 1
ATOM 7944 O O . SER B 1 325 ? 19.016 -37.312 -13.844 1 92.44 325 SER B O 1
ATOM 7946 N N . ARG B 1 326 ? 17.016 -36.625 -14.398 1 92.19 326 ARG B N 1
ATOM 7947 C CA . ARG B 1 326 ? 16.875 -35.75 -13.266 1 92.19 326 ARG B CA 1
ATOM 7948 C C . ARG B 1 326 ? 16.875 -36.5 -11.945 1 92.19 326 ARG B C 1
ATOM 7950 O O . ARG B 1 326 ? 17.453 -36.062 -10.953 1 92.19 326 ARG B O 1
ATOM 7957 N N . LEU B 1 327 ? 16.188 -37.625 -11.953 1 93.69 327 LEU B N 1
ATOM 7958 C CA . LEU B 1 327 ? 16.141 -38.438 -10.75 1 93.69 327 LEU B CA 1
ATOM 7959 C C . LEU B 1 327 ? 17.516 -38.969 -10.398 1 93.69 327 LEU B C 1
ATOM 7961 O O . LEU B 1 327 ? 17.906 -38.969 -9.227 1 93.69 327 LEU B O 1
ATOM 7965 N N . ARG B 1 328 ? 18.266 -39.375 -11.344 1 92.88 328 ARG B N 1
ATOM 7966 C CA . ARG B 1 328 ? 19.641 -39.844 -11.109 1 92.88 328 ARG B CA 1
ATOM 7967 C C . ARG B 1 328 ? 20.5 -38.719 -10.539 1 92.88 328 ARG B C 1
ATOM 7969 O O . ARG B 1 328 ? 21.281 -38.938 -9.609 1 92.88 328 ARG B O 1
ATOM 7976 N N . ALA B 1 329 ? 20.359 -37.625 -11.141 1 92.31 329 ALA B N 1
ATOM 7977 C CA . ALA B 1 329 ? 21.109 -36.469 -10.656 1 92.31 329 ALA B CA 1
ATOM 7978 C C . ALA B 1 329 ? 20.766 -36.156 -9.203 1 92.31 329 ALA B C 1
ATOM 7980 O O . ALA B 1 329 ? 21.641 -35.812 -8.414 1 92.31 329 ALA B O 1
ATOM 7981 N N . SER B 1 330 ? 19.547 -36.25 -8.883 1 90.69 330 SER B N 1
ATOM 7982 C CA . SER B 1 330 ? 19.094 -35.969 -7.527 1 90.69 330 SER B CA 1
ATOM 7983 C C . SER B 1 330 ? 19.688 -36.938 -6.523 1 90.69 330 SER B C 1
ATOM 7985 O O . SER B 1 330 ? 19.969 -36.594 -5.375 1 90.69 330 SER B O 1
ATOM 7987 N N . GLU B 1 331 ? 19.922 -38.062 -6.895 1 90.56 331 GLU B N 1
ATOM 7988 C CA . GLU B 1 331 ? 20.469 -39.125 -6.035 1 90.56 331 GLU B CA 1
ATOM 7989 C C . GLU B 1 331 ? 21.922 -38.844 -5.676 1 90.56 331 GLU B C 1
ATOM 7991 O O . GLU B 1 331 ? 22.438 -39.344 -4.688 1 90.56 331 GLU B O 1
ATOM 7996 N N . LEU B 1 332 ? 22.469 -37.969 -6.418 1 90.25 332 LEU B N 1
ATOM 7997 C CA . LEU B 1 332 ? 23.875 -37.656 -6.184 1 90.25 332 LEU B CA 1
ATOM 7998 C C . LEU B 1 332 ? 24.016 -36.656 -5.023 1 90.25 332 LEU B C 1
ATOM 8000 O O . LEU B 1 332 ? 25.141 -36.406 -4.566 1 90.25 332 LEU B O 1
ATOM 8004 N N . GLY B 1 333 ? 22.938 -36.094 -4.562 1 80.69 333 GLY B N 1
ATOM 8005 C CA . GLY B 1 333 ? 22.938 -35.25 -3.375 1 80.69 333 GLY B CA 1
ATOM 8006 C C . GLY B 1 333 ? 23.781 -34 -3.531 1 80.69 333 GLY B C 1
ATOM 8007 O O . GLY B 1 333 ? 23.625 -33.25 -4.5 1 80.69 333 GLY B O 1
ATOM 8008 N N . ARG B 1 334 ? 24.844 -33.812 -2.684 1 80.19 334 ARG B N 1
ATOM 8009 C CA . ARG B 1 334 ? 25.656 -32.594 -2.646 1 80.19 334 ARG B CA 1
ATOM 8010 C C . ARG B 1 334 ? 27.062 -32.875 -3.168 1 80.19 334 ARG B C 1
ATOM 8012 O O . ARG B 1 334 ? 28 -32.156 -2.816 1 80.19 334 ARG B O 1
ATOM 8019 N N . ALA B 1 335 ? 27.172 -33.875 -3.918 1 88.75 335 ALA B N 1
ATOM 8020 C CA . ALA B 1 335 ? 28.484 -34.219 -4.461 1 88.75 335 ALA B CA 1
ATOM 8021 C C . ALA B 1 335 ? 28.922 -33.188 -5.504 1 88.75 335 ALA B C 1
ATOM 8023 O O . ALA B 1 335 ? 28.094 -32.625 -6.203 1 88.75 335 ALA B O 1
ATOM 8024 N N . TRP B 1 336 ? 30.266 -32.969 -5.52 1 92.88 336 TRP B N 1
ATOM 8025 C CA . TRP B 1 336 ? 30.812 -32.188 -6.602 1 92.88 336 TRP B CA 1
ATOM 8026 C C . TRP B 1 336 ? 30.75 -32.938 -7.93 1 92.88 336 TRP B C 1
ATOM 8028 O O . TRP B 1 336 ? 31.109 -34.094 -8 1 92.88 336 TRP B O 1
ATOM 8038 N N . ARG B 1 337 ? 30.281 -32.281 -8.945 1 95.75 337 ARG B N 1
ATOM 8039 C CA . ARG B 1 337 ? 30.125 -32.875 -10.273 1 95.75 337 ARG B CA 1
ATOM 8040 C C . ARG B 1 337 ? 30.812 -32 -11.328 1 95.75 337 ARG B C 1
ATOM 8042 O O . ARG B 1 337 ? 30.828 -30.781 -11.219 1 95.75 337 ARG B O 1
ATOM 8049 N N . PRO B 1 338 ? 31.359 -32.656 -12.289 1 96.38 338 PRO B N 1
ATOM 8050 C CA . PRO B 1 338 ? 31.953 -31.859 -13.375 1 96.38 338 PRO B CA 1
ATOM 8051 C C . PRO B 1 338 ? 30.922 -31.328 -14.359 1 96.38 338 PRO B C 1
ATOM 8053 O O . PRO B 1 338 ? 30.031 -32.062 -14.797 1 96.38 338 PRO B O 1
ATOM 8056 N N . PHE B 1 339 ? 31.031 -30.125 -14.727 1 97.62 339 PHE B N 1
ATOM 8057 C CA . PHE B 1 339 ? 30.188 -29.484 -15.734 1 97.62 339 PHE B CA 1
ATOM 8058 C C . PHE B 1 339 ? 31.062 -28.859 -16.828 1 97.62 339 PHE B C 1
ATOM 8060 O O . PHE B 1 339 ? 32.062 -28.188 -16.531 1 97.62 339 PHE B O 1
ATOM 8067 N N . ARG B 1 340 ? 30.688 -29.062 -18 1 97.62 340 ARG B N 1
ATOM 8068 C CA . ARG B 1 340 ? 31.375 -28.484 -19.141 1 97.62 340 ARG B CA 1
ATOM 8069 C C . ARG B 1 340 ? 30.75 -27.141 -19.516 1 97.62 340 ARG B C 1
ATOM 8071 O O . ARG B 1 340 ? 29.516 -27 -19.547 1 97.62 340 ARG B O 1
ATOM 8078 N N . VAL B 1 341 ? 31.594 -26.125 -19.75 1 98.31 341 VAL B N 1
ATOM 8079 C CA . VAL B 1 341 ? 31.109 -24.844 -20.266 1 98.31 341 VAL B CA 1
ATOM 8080 C C . VAL B 1 341 ? 30.688 -25.016 -21.719 1 98.31 341 VAL B C 1
ATOM 8082 O O . VAL B 1 341 ? 31.516 -25.156 -22.609 1 98.31 341 VAL B O 1
ATOM 8085 N N . ALA B 1 342 ? 29.453 -24.969 -21.953 1 97.88 342 ALA B N 1
ATOM 8086 C CA . ALA B 1 342 ? 28.891 -25.219 -23.281 1 97.88 342 ALA B CA 1
ATOM 8087 C C . ALA B 1 342 ? 28.859 -23.938 -24.109 1 97.88 342 ALA B C 1
ATOM 8089 O O . ALA B 1 342 ? 28.969 -24 -25.344 1 97.88 342 ALA B O 1
ATOM 8090 N N . ARG B 1 343 ? 28.625 -22.844 -23.5 1 98.19 343 ARG B N 1
ATOM 8091 C CA . ARG B 1 343 ? 28.484 -21.562 -24.172 1 98.19 343 ARG B CA 1
ATOM 8092 C C . ARG B 1 343 ? 28.844 -20.406 -23.234 1 98.19 343 ARG B C 1
ATOM 8094 O O . ARG B 1 343 ? 28.641 -20.5 -22.016 1 98.19 343 ARG B O 1
ATOM 8101 N N . ILE B 1 344 ? 29.391 -19.375 -23.734 1 98.56 344 ILE B N 1
ATOM 8102 C CA . ILE B 1 344 ? 29.688 -18.141 -23.016 1 98.56 344 ILE B CA 1
ATOM 8103 C C . ILE B 1 344 ? 29.078 -16.953 -23.75 1 98.56 344 ILE B C 1
ATOM 8105 O O . ILE B 1 344 ? 29.188 -16.844 -24.969 1 98.56 344 ILE B O 1
ATOM 8109 N N . VAL B 1 345 ? 28.359 -16.078 -23.062 1 98.56 345 VAL B N 1
ATOM 8110 C CA . VAL B 1 345 ? 27.719 -14.922 -23.672 1 98.56 345 VAL B CA 1
ATOM 8111 C C . VAL B 1 345 ? 28.047 -13.664 -22.875 1 98.56 345 VAL B C 1
ATOM 8113 O O . VAL B 1 345 ? 27.875 -13.633 -21.656 1 98.56 345 VAL B O 1
ATOM 8116 N N . ASP B 1 346 ? 28.547 -12.641 -23.531 1 98.12 346 ASP B N 1
ATOM 8117 C CA . ASP B 1 346 ? 28.688 -11.336 -22.891 1 98.12 346 ASP B CA 1
ATOM 8118 C C . ASP B 1 346 ? 27.344 -10.617 -22.797 1 98.12 346 ASP B C 1
ATOM 8120 O O . ASP B 1 346 ? 26.797 -10.156 -23.812 1 98.12 346 ASP B O 1
ATOM 8124 N N . GLU B 1 347 ? 26.828 -10.453 -21.625 1 98.5 347 GLU B N 1
ATOM 8125 C CA . GLU B 1 347 ? 25.484 -9.898 -21.391 1 98.5 347 GLU B CA 1
ATOM 8126 C C . GLU B 1 347 ? 25.531 -8.375 -21.328 1 98.5 347 GLU B C 1
ATOM 8128 O O . GLU B 1 347 ? 24.516 -7.707 -21.562 1 98.5 347 GLU B O 1
ATOM 8133 N N . SER B 1 348 ? 26.641 -7.836 -20.844 1 97.81 348 SER B N 1
ATOM 8134 C CA . SER B 1 348 ? 26.922 -6.41 -20.75 1 97.81 348 SER B CA 1
ATOM 8135 C C . SER B 1 348 ? 28.438 -6.148 -20.734 1 97.81 348 SER B C 1
ATOM 8137 O O . SER B 1 348 ? 29.219 -7.047 -21.016 1 97.81 348 SER B O 1
ATOM 8139 N N . ALA B 1 349 ? 28.781 -4.875 -20.391 1 97 349 ALA B N 1
ATOM 8140 C CA . ALA B 1 3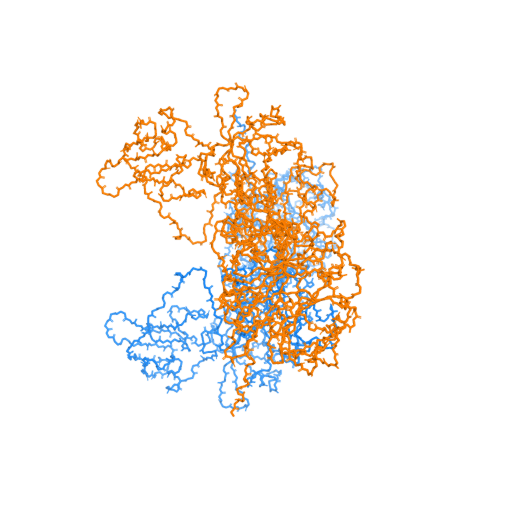49 ? 30.203 -4.539 -20.328 1 97 349 ALA B CA 1
ATOM 8141 C C . ALA B 1 349 ? 30.859 -5.207 -19.125 1 97 349 ALA B C 1
ATOM 8143 O O . ALA B 1 349 ? 32.094 -5.344 -19.062 1 97 349 ALA B O 1
ATOM 8144 N N . VAL B 1 350 ? 30.016 -5.727 -18.188 1 97 350 VAL B N 1
ATOM 8145 C CA . VAL B 1 350 ? 30.641 -6.164 -16.953 1 97 350 VAL B CA 1
ATOM 8146 C C . VAL B 1 350 ? 30.109 -7.539 -16.547 1 97 350 VAL B C 1
ATOM 8148 O O . VAL B 1 350 ? 30.594 -8.148 -15.594 1 97 350 VAL B O 1
ATOM 8151 N N . ILE B 1 351 ? 29.078 -8.055 -17.219 1 98.06 351 ILE B N 1
ATOM 8152 C CA . ILE B 1 351 ? 28.484 -9.328 -16.844 1 98.06 351 ILE B CA 1
ATOM 8153 C C . ILE B 1 351 ? 28.609 -10.328 -17.984 1 98.06 351 ILE B C 1
ATOM 8155 O O . ILE B 1 351 ? 28.312 -10.008 -19.141 1 98.06 351 ILE B O 1
ATOM 8159 N N . ARG B 1 352 ? 29.094 -11.523 -17.641 1 98.25 352 ARG B N 1
ATOM 8160 C CA . ARG B 1 352 ? 29.25 -12.625 -18.594 1 98.25 352 ARG B CA 1
ATOM 8161 C C . ARG B 1 352 ? 28.531 -13.875 -18.109 1 98.25 352 ARG B C 1
ATOM 8163 O O . ARG B 1 352 ? 28.578 -14.203 -16.922 1 98.25 352 ARG B O 1
ATOM 8170 N N . SER B 1 353 ? 27.781 -14.562 -19.078 1 98.81 353 SER B N 1
ATOM 8171 C CA . SER B 1 353 ? 27.062 -15.781 -18.734 1 98.81 353 SER B CA 1
ATOM 8172 C C . SER B 1 353 ? 27.828 -17.031 -19.188 1 98.81 353 SER B C 1
ATOM 8174 O O . SER B 1 353 ? 28.406 -17.047 -20.266 1 98.81 353 SER B O 1
ATOM 8176 N N . PHE B 1 354 ? 27.828 -18.016 -18.344 1 98.75 354 PHE B N 1
ATOM 8177 C CA . PHE B 1 354 ? 28.391 -19.328 -18.609 1 98.75 354 PHE B CA 1
ATOM 8178 C C . PHE B 1 354 ? 27.328 -20.406 -18.547 1 98.75 354 PHE B C 1
ATOM 8180 O O . PHE B 1 354 ? 26.734 -20.641 -17.484 1 98.75 354 PHE B O 1
ATOM 8187 N N . HIS B 1 355 ? 27.078 -21.016 -19.656 1 98.56 355 HIS B N 1
ATOM 8188 C CA . HIS B 1 355 ? 26.156 -22.141 -19.719 1 98.56 355 HIS B CA 1
ATOM 8189 C C . HIS B 1 355 ? 26.859 -23.453 -19.406 1 98.56 355 HIS B C 1
ATOM 8191 O O . HIS B 1 355 ? 27.859 -23.797 -20.047 1 98.56 355 HIS B O 1
ATOM 8197 N N . LEU B 1 356 ? 26.281 -24.188 -18.484 1 97.88 356 LEU B N 1
ATOM 8198 C CA . LEU B 1 356 ? 26.953 -25.391 -17.969 1 97.88 356 LEU B CA 1
ATOM 8199 C C . LEU B 1 356 ? 26.125 -26.641 -18.281 1 97.88 356 LEU B C 1
ATOM 8201 O O . LEU B 1 356 ? 24.922 -26.656 -18.047 1 97.88 356 LEU B O 1
ATOM 8205 N N . GLU B 1 357 ? 26.766 -27.625 -18.766 1 95.69 357 GLU B N 1
ATOM 8206 C CA . GLU B 1 357 ? 26.172 -28.938 -19.016 1 95.69 357 GLU B CA 1
ATOM 8207 C C . GLU B 1 357 ? 26.922 -30.031 -18.266 1 95.69 357 GLU B C 1
ATOM 8209 O O . GLU B 1 357 ? 28.141 -30 -18.172 1 95.69 357 GLU B O 1
ATOM 8214 N N . PRO B 1 358 ? 26.156 -30.938 -17.734 1 94.94 358 PRO B N 1
ATOM 8215 C CA . PRO B 1 358 ? 26.844 -32.031 -17.031 1 94.94 358 PRO B CA 1
ATOM 8216 C C . PRO B 1 358 ? 27.812 -32.781 -17.938 1 94.94 358 PRO B C 1
ATOM 8218 O O . PRO B 1 358 ? 27.516 -33.031 -19.109 1 94.94 358 PRO B O 1
ATOM 8221 N N . ALA B 1 359 ? 28.984 -33.156 -17.359 1 95.44 359 ALA B N 1
ATOM 8222 C CA . ALA B 1 359 ? 30 -33.844 -18.125 1 95.44 359 ALA B CA 1
ATOM 8223 C C . ALA B 1 359 ? 30.156 -35.281 -17.609 1 95.44 359 ALA B C 1
ATOM 8225 O O . ALA B 1 359 ? 31.094 -36 -18.016 1 95.44 359 ALA B O 1
ATOM 8226 N N . ASP B 1 360 ? 29.359 -35.688 -16.734 1 92.81 360 ASP B N 1
ATOM 8227 C CA . ASP B 1 360 ? 29.484 -37.031 -16.141 1 92.81 360 ASP B CA 1
ATOM 8228 C C . ASP B 1 360 ? 28.406 -37.969 -16.688 1 92.81 360 ASP B C 1
ATOM 8230 O O . ASP B 1 360 ? 28.312 -39.125 -16.25 1 92.81 360 ASP B O 1
ATOM 8234 N N . GLY B 1 361 ? 27.609 -37.594 -17.578 1 87.19 361 GLY B N 1
ATOM 8235 C CA . GLY B 1 361 ? 26.594 -38.438 -18.188 1 87.19 361 GLY B CA 1
ATOM 8236 C C . GLY B 1 361 ? 25.266 -38.406 -17.453 1 87.19 361 GLY B C 1
ATOM 8237 O O . GLY B 1 361 ? 24.281 -38.969 -17.922 1 87.19 361 GLY B O 1
ATOM 8238 N N . ASP B 1 362 ? 25.266 -37.812 -16.344 1 87.38 362 ASP B N 1
ATOM 8239 C CA . ASP B 1 362 ? 24.031 -37.688 -15.578 1 87.38 362 ASP B CA 1
ATOM 8240 C C . ASP B 1 362 ? 23.281 -36.406 -15.953 1 87.38 362 ASP B C 1
ATOM 8242 O O . ASP B 1 362 ? 23.812 -35.562 -16.672 1 87.38 362 ASP B O 1
ATOM 8246 N N . GLY B 1 363 ? 22.016 -36.344 -15.562 1 90.62 363 GLY B N 1
ATOM 8247 C CA . GLY B 1 363 ? 21.203 -35.156 -15.859 1 90.62 363 GLY B CA 1
ATOM 8248 C C . GLY B 1 363 ? 21.422 -34.031 -14.898 1 90.62 363 GLY B C 1
ATOM 8249 O O . GLY B 1 363 ? 22.469 -33.938 -14.242 1 90.62 363 GLY B O 1
ATOM 8250 N N . LEU B 1 364 ? 20.594 -33.062 -14.93 1 93 364 LEU B N 1
ATOM 8251 C CA . LEU B 1 364 ? 20.625 -31.891 -14.047 1 93 364 LEU B CA 1
ATOM 8252 C C . LEU B 1 364 ? 19.641 -32.062 -12.891 1 93 364 LEU B C 1
ATOM 8254 O O . LEU B 1 364 ? 18.516 -32.5 -13.094 1 93 364 LEU B O 1
ATOM 8258 N N . ARG B 1 365 ? 20.109 -31.734 -11.719 1 91.94 365 ARG B N 1
ATOM 8259 C CA . ARG B 1 365 ? 19.156 -31.578 -10.625 1 91.94 365 ARG B CA 1
ATOM 8260 C C . ARG B 1 365 ? 18.312 -30.312 -10.797 1 91.94 365 ARG B C 1
ATOM 8262 O O . ARG B 1 365 ? 18.859 -29.219 -10.992 1 91.94 365 ARG B O 1
ATOM 8269 N N . PRO B 1 366 ? 17 -30.484 -10.734 1 90.94 366 PRO B N 1
ATOM 8270 C CA . PRO B 1 366 ? 16.188 -29.281 -10.859 1 90.94 366 PRO B CA 1
ATOM 8271 C C . PRO B 1 366 ? 16.438 -28.266 -9.734 1 90.94 366 PRO B C 1
ATOM 8273 O O . PRO B 1 366 ? 16.641 -28.672 -8.586 1 90.94 366 PRO B O 1
ATOM 8276 N N . HIS B 1 367 ? 16.547 -27.016 -10.117 1 94.88 367 HIS B N 1
ATOM 8277 C CA . HIS B 1 367 ? 16.672 -25.938 -9.133 1 94.88 367 HIS B CA 1
ATOM 8278 C C . HIS B 1 367 ? 15.375 -25.172 -8.977 1 94.88 367 HIS B C 1
ATOM 8280 O O . HIS B 1 367 ? 14.438 -25.359 -9.766 1 94.88 367 HIS B O 1
ATOM 8286 N N . LEU B 1 368 ? 15.289 -24.406 -7.891 1 95.31 368 LEU B N 1
ATOM 8287 C CA . LEU B 1 368 ? 14.234 -23.391 -7.75 1 95.31 368 LEU B CA 1
ATOM 8288 C C . LEU B 1 368 ? 14.719 -22.031 -8.242 1 95.31 368 LEU B C 1
ATOM 8290 O O . LEU B 1 368 ? 15.891 -21.688 -8.07 1 95.31 368 LEU B O 1
ATOM 8294 N N . ALA B 1 369 ? 13.758 -21.312 -8.859 1 97.88 369 ALA B N 1
ATOM 8295 C CA . ALA B 1 369 ? 14.133 -20.016 -9.398 1 97.88 369 ALA B CA 1
ATOM 8296 C C . ALA B 1 369 ? 14.641 -19.094 -8.289 1 97.88 369 ALA B C 1
ATOM 8298 O O . ALA B 1 369 ? 13.938 -18.844 -7.309 1 97.88 369 ALA B O 1
ATOM 8299 N N . GLY B 1 370 ? 15.828 -18.656 -8.469 1 96.25 370 GLY B N 1
ATOM 8300 C CA . GLY B 1 370 ? 16.453 -17.75 -7.5 1 96.25 370 GLY B CA 1
ATOM 8301 C C . GLY B 1 370 ? 17.594 -18.391 -6.746 1 96.25 370 GLY B C 1
ATOM 8302 O O . GLY B 1 370 ? 18.391 -17.703 -6.105 1 96.25 370 GLY B O 1
ATOM 8303 N N . GLN B 1 371 ? 17.812 -19.688 -6.832 1 94 371 GLN B N 1
ATOM 8304 C CA . GLN B 1 371 ? 18.891 -20.406 -6.145 1 94 371 GLN B CA 1
ATOM 8305 C C . GLN B 1 371 ? 20.25 -20.125 -6.789 1 94 371 GLN B C 1
ATOM 8307 O O . GLN B 1 371 ? 20.312 -19.594 -7.902 1 94 371 GLN B O 1
ATOM 8312 N N . HIS B 1 372 ? 21.266 -20.375 -6.059 1 93.44 372 HIS B N 1
ATOM 8313 C CA . HIS B 1 372 ? 22.625 -20.219 -6.562 1 93.44 372 HIS B CA 1
ATOM 8314 C C . HIS B 1 372 ? 23.328 -21.562 -6.727 1 93.44 372 HIS B C 1
ATOM 8316 O O . HIS B 1 372 ? 22.797 -22.594 -6.293 1 93.44 372 HIS B O 1
ATOM 8322 N N . LEU B 1 373 ? 24.406 -21.531 -7.426 1 94.25 373 LEU B N 1
ATOM 8323 C CA . LEU B 1 373 ? 25.219 -22.703 -7.715 1 94.25 373 LEU B CA 1
ATOM 8324 C C . LEU B 1 373 ? 26.609 -22.578 -7.105 1 94.25 373 LEU B C 1
ATOM 8326 O O . LEU B 1 373 ? 27.391 -21.719 -7.523 1 94.25 373 LEU B O 1
ATOM 8330 N N . PRO B 1 374 ? 26.922 -23.406 -6.09 1 91.56 374 PRO B N 1
ATOM 8331 C CA . PRO B 1 374 ? 28.312 -23.438 -5.645 1 91.56 374 PRO B CA 1
ATOM 8332 C C . PRO B 1 374 ? 29.25 -24.047 -6.684 1 91.56 374 PRO B C 1
ATOM 8334 O O . PRO B 1 374 ? 28.984 -25.125 -7.207 1 91.56 374 PRO B O 1
ATOM 8337 N N . ILE B 1 375 ? 30.312 -23.359 -6.977 1 94.62 375 ILE B N 1
ATOM 8338 C CA . ILE B 1 375 ? 31.297 -23.875 -7.926 1 94.62 375 ILE B CA 1
ATOM 8339 C C . ILE B 1 375 ? 32.688 -23.859 -7.293 1 94.62 375 ILE B C 1
ATOM 8341 O O . ILE B 1 375 ? 32.938 -23.109 -6.344 1 94.62 375 ILE B O 1
ATOM 8345 N N . ARG B 1 376 ? 33.531 -24.719 -7.746 1 91.69 376 ARG B N 1
ATOM 8346 C CA . ARG B 1 376 ? 34.938 -24.656 -7.32 1 91.69 376 ARG B CA 1
ATOM 8347 C C . ARG B 1 376 ? 35.875 -24.734 -8.516 1 91.69 376 ARG B C 1
ATOM 8349 O O . ARG B 1 376 ? 35.594 -25.438 -9.484 1 91.69 376 ARG B O 1
ATOM 8356 N N . LEU B 1 377 ? 36.844 -23.953 -8.461 1 88.31 377 LEU B N 1
ATOM 8357 C CA . LEU B 1 377 ? 37.875 -23.906 -9.492 1 88.31 377 LEU B CA 1
ATOM 8358 C C . LEU B 1 377 ? 39.219 -23.516 -8.898 1 88.31 377 LEU B C 1
ATOM 8360 O O . LEU B 1 377 ? 39.312 -23.188 -7.711 1 88.31 377 LEU B O 1
ATOM 8364 N N . LYS B 1 378 ? 40.25 -23.641 -9.656 1 86.62 378 LYS B N 1
ATOM 8365 C CA . LYS B 1 378 ? 41.594 -23.219 -9.32 1 86.62 378 LYS B CA 1
ATOM 8366 C C . LYS B 1 378 ? 42 -21.984 -10.125 1 86.62 378 LYS B C 1
ATOM 8368 O O . LYS B 1 378 ? 42.469 -22.094 -11.258 1 86.62 378 LYS B O 1
ATOM 8373 N N . PRO B 1 379 ? 41.844 -20.875 -9.477 1 81.44 379 PRO B N 1
ATOM 8374 C CA . PRO B 1 379 ? 42.156 -19.672 -10.25 1 81.44 379 PRO B CA 1
ATOM 8375 C C . PRO B 1 379 ? 43.656 -19.547 -10.523 1 81.44 379 PRO B C 1
ATOM 8377 O O . PRO B 1 379 ? 44.5 -19.969 -9.703 1 81.44 379 PRO B O 1
ATOM 8380 N N . ASP B 1 380 ? 44.094 -18.781 -11.695 1 74.75 380 ASP B N 1
ATOM 8381 C CA . ASP B 1 380 ? 45.438 -18.406 -12.141 1 74.75 380 ASP B CA 1
ATOM 8382 C C . ASP B 1 380 ? 46.406 -19.594 -12.086 1 74.75 380 ASP B C 1
ATOM 8384 O O . ASP B 1 380 ? 47.594 -19.422 -11.844 1 74.75 380 ASP B O 1
ATOM 8388 N N . GLY B 1 381 ? 45.844 -20.734 -12.203 1 67.12 381 GLY B N 1
ATOM 8389 C CA . GLY B 1 381 ? 46.688 -21.906 -12.227 1 67.12 381 GLY B CA 1
ATOM 8390 C C . GLY B 1 381 ? 47.281 -22.234 -10.867 1 67.12 381 GLY B C 1
ATOM 8391 O O . GLY B 1 381 ? 48.281 -22.969 -10.789 1 67.12 381 GLY B O 1
ATOM 8392 N N . GLY B 1 382 ? 46.781 -21.547 -9.922 1 68.44 382 GLY B N 1
ATOM 8393 C CA . GLY B 1 382 ? 47.344 -21.797 -8.609 1 68.44 382 GLY B CA 1
ATOM 8394 C C . GLY B 1 382 ? 46.938 -23.156 -8.039 1 68.44 382 GLY B C 1
ATOM 8395 O O . GLY B 1 382 ? 46.219 -23.906 -8.688 1 68.44 382 GLY B O 1
ATOM 8396 N N . GLU B 1 383 ? 47.531 -23.578 -6.965 1 71.44 383 GLU B N 1
ATOM 8397 C CA . GLU B 1 383 ? 47.344 -24.891 -6.363 1 71.44 383 GLU B CA 1
ATOM 8398 C C . GLU B 1 383 ? 46.125 -24.922 -5.449 1 71.44 383 GLU B C 1
ATOM 8400 O O . GLU B 1 383 ? 45.531 -25.984 -5.195 1 71.44 383 GLU B O 1
ATOM 8405 N N . LYS B 1 384 ? 45.531 -23.688 -5.137 1 79.56 384 LYS B N 1
ATOM 8406 C CA . LYS B 1 384 ? 44.469 -23.688 -4.148 1 79.56 384 LYS B CA 1
ATOM 8407 C C . LYS B 1 384 ? 43.094 -23.578 -4.82 1 79.56 384 LYS B C 1
ATOM 8409 O O . LYS B 1 384 ? 42.875 -22.734 -5.68 1 79.56 384 LYS B O 1
ATOM 8414 N N . THR B 1 385 ? 42.219 -24.594 -4.523 1 85.25 385 THR B N 1
ATOM 8415 C CA . THR B 1 385 ? 40.844 -24.594 -4.984 1 85.25 385 THR B CA 1
ATOM 8416 C C . THR B 1 385 ? 40 -23.578 -4.215 1 85.25 385 THR B C 1
ATOM 8418 O O . THR B 1 385 ? 40.094 -23.484 -2.99 1 85.25 385 THR B O 1
ATOM 8421 N N . VAL B 1 386 ? 39.312 -22.781 -5.016 1 85.56 386 VAL B N 1
ATOM 8422 C CA . VAL B 1 386 ? 38.438 -21.766 -4.398 1 85.56 386 VAL B CA 1
ATOM 8423 C C . VAL B 1 386 ? 36.969 -22.062 -4.719 1 85.56 386 VAL B C 1
ATOM 8425 O O . VAL B 1 386 ? 36.656 -22.422 -5.852 1 85.56 386 VAL B O 1
ATOM 8428 N N . VAL B 1 387 ? 36.125 -21.922 -3.678 1 86.12 387 VAL B N 1
ATOM 8429 C CA . VAL B 1 387 ? 34.719 -22.125 -3.838 1 86.12 387 VAL B CA 1
ATOM 8430 C C . VAL B 1 387 ? 33.969 -20.781 -3.844 1 86.12 387 VAL B C 1
ATOM 8432 O O . VAL B 1 387 ? 34.281 -19.906 -3.037 1 86.12 387 VAL B O 1
ATOM 8435 N N . ARG B 1 388 ? 33.156 -20.625 -4.863 1 88.19 388 ARG B N 1
ATOM 8436 C CA . ARG B 1 388 ? 32.281 -19.469 -4.945 1 88.19 388 ARG B CA 1
ATOM 8437 C C . ARG B 1 388 ? 30.844 -19.859 -5.309 1 88.19 388 ARG B C 1
ATOM 8439 O O . ARG B 1 388 ? 30.625 -20.938 -5.867 1 88.19 388 ARG B O 1
ATOM 8446 N N . THR B 1 389 ? 29.953 -19.047 -4.891 1 89.56 389 THR B N 1
ATOM 8447 C CA . THR B 1 389 ? 28.562 -19.266 -5.262 1 89.56 389 THR B CA 1
ATOM 8448 C C . THR B 1 389 ? 28.094 -18.188 -6.238 1 89.56 389 THR B C 1
ATOM 8450 O O . THR B 1 389 ? 28.344 -17 -6.027 1 89.56 389 THR B O 1
ATOM 8453 N N . TYR B 1 390 ? 27.469 -18.625 -7.297 1 93.62 390 TYR B N 1
ATOM 8454 C CA . TYR B 1 390 ? 26.859 -17.719 -8.273 1 93.62 390 TYR B CA 1
ATOM 8455 C C . TYR B 1 390 ? 25.406 -18.078 -8.531 1 93.62 390 TYR B C 1
ATOM 8457 O O . TYR B 1 390 ? 25.078 -19.266 -8.633 1 93.62 390 TYR B O 1
ATOM 8465 N N . THR B 1 391 ? 24.578 -17.094 -8.633 1 94 391 THR B N 1
ATOM 8466 C CA . THR B 1 391 ? 23.156 -17.312 -8.828 1 94 391 THR B CA 1
ATOM 8467 C C . THR B 1 391 ? 22.875 -17.891 -10.211 1 94 391 THR B C 1
ATOM 8469 O O . THR B 1 391 ? 23.516 -17.516 -11.188 1 94 391 THR B O 1
ATOM 8472 N N . LEU B 1 392 ? 21.938 -18.828 -10.203 1 96.94 392 LEU B N 1
ATOM 8473 C CA . LEU B 1 392 ? 21.422 -19.328 -11.469 1 96.94 392 LEU B CA 1
ATOM 8474 C C . LEU B 1 392 ? 20.469 -18.312 -12.094 1 96.94 392 LEU B C 1
ATOM 8476 O O . LEU B 1 392 ? 19.516 -17.859 -11.445 1 96.94 392 LEU B O 1
ATOM 8480 N N . SER B 1 393 ? 20.688 -17.984 -13.383 1 98.5 393 SER B N 1
ATOM 8481 C CA . SER B 1 393 ? 19.891 -16.922 -13.992 1 98.5 393 SER B CA 1
ATOM 8482 C C . SER B 1 393 ? 18.875 -17.484 -14.984 1 98.5 393 SER B C 1
ATOM 8484 O O . SER B 1 393 ? 18.344 -16.75 -15.82 1 98.5 393 SER B O 1
ATOM 8486 N N . LEU B 1 394 ? 18.656 -18.812 -14.969 1 98 394 LEU B N 1
ATOM 8487 C CA . LEU B 1 394 ? 17.609 -19.484 -15.734 1 98 394 LEU B CA 1
ATOM 8488 C C . LEU B 1 394 ? 16.547 -20.078 -14.805 1 98 394 LEU B C 1
ATOM 8490 O O . LEU B 1 394 ? 16.797 -20.219 -13.602 1 98 394 LEU B O 1
ATOM 8494 N N . ALA B 1 395 ? 15.406 -20.344 -15.383 1 97.12 395 ALA B N 1
ATOM 8495 C CA . ALA B 1 395 ? 14.344 -21.016 -14.641 1 97.12 395 ALA B CA 1
ATOM 8496 C C . ALA B 1 395 ? 14.523 -22.531 -14.672 1 97.12 395 ALA B C 1
ATOM 8498 O O . ALA B 1 395 ? 15.25 -23.062 -15.516 1 97.12 395 ALA B O 1
ATOM 8499 N N . PRO B 1 396 ? 13.883 -23.219 -13.711 1 94.25 396 PRO B N 1
ATOM 8500 C CA . PRO B 1 396 ? 13.945 -24.688 -13.734 1 94.25 396 PRO B CA 1
ATOM 8501 C C . PRO B 1 396 ? 13.461 -25.266 -15.055 1 94.25 396 PRO B C 1
ATOM 8503 O O . PRO B 1 396 ? 13.984 -26.297 -15.508 1 94.25 396 PRO B O 1
ATOM 8506 N N . SER B 1 397 ? 12.578 -24.625 -15.719 1 93.81 397 SER B N 1
ATOM 8507 C CA . SER B 1 397 ? 11.977 -25.141 -16.938 1 93.81 397 SER B CA 1
ATOM 8508 C C . SER B 1 397 ? 12.953 -25.078 -18.109 1 93.81 397 SER B C 1
ATOM 8510 O O . SER B 1 397 ? 12.75 -25.734 -19.141 1 93.81 397 SER B O 1
ATOM 8512 N N . ASP B 1 398 ? 13.969 -24.281 -17.953 1 93.38 398 ASP B N 1
ATOM 8513 C CA . ASP B 1 398 ? 14.945 -24.141 -19.016 1 93.38 398 ASP B CA 1
ATOM 8514 C C . ASP B 1 398 ? 15.836 -25.375 -19.125 1 93.38 398 ASP B C 1
ATOM 8516 O O . ASP B 1 398 ? 16.547 -25.562 -20.125 1 93.38 398 ASP B O 1
ATOM 8520 N N . ASN B 1 399 ? 15.859 -26.219 -18.156 1 89.56 399 ASN B N 1
ATOM 8521 C CA . ASN B 1 399 ? 16.609 -27.469 -18.125 1 89.56 399 ASN B CA 1
ATOM 8522 C C . ASN B 1 399 ? 18.094 -27.234 -18.422 1 89.56 399 ASN B C 1
ATOM 8524 O O . ASN B 1 399 ? 18.688 -27.969 -19.219 1 89.56 399 ASN B O 1
ATOM 8528 N N . ALA B 1 400 ? 18.609 -26.203 -17.875 1 94 400 ALA B N 1
ATOM 8529 C CA . ALA B 1 400 ? 20.016 -25.844 -18 1 94 400 ALA B CA 1
ATOM 8530 C C . ALA B 1 400 ? 20.484 -24.984 -16.828 1 94 400 ALA B C 1
ATOM 8532 O O . ALA B 1 400 ? 19.656 -24.359 -16.156 1 94 400 ALA B O 1
ATOM 8533 N N . TYR B 1 401 ? 21.781 -25.031 -16.594 1 97.88 401 TYR B N 1
ATOM 8534 C CA . TYR B 1 401 ? 22.391 -24.125 -15.641 1 97.88 401 TYR B CA 1
ATOM 8535 C C . TYR B 1 401 ? 23.078 -22.969 -16.359 1 97.88 401 TYR B C 1
ATOM 8537 O O . TYR B 1 401 ? 23.812 -23.188 -17.312 1 97.88 401 TYR B O 1
ATOM 8545 N N . ARG B 1 402 ? 22.766 -21.844 -15.984 1 98.62 402 ARG B N 1
ATOM 8546 C CA . ARG B 1 402 ? 23.469 -20.641 -16.422 1 98.62 402 ARG B CA 1
ATOM 8547 C C . ARG B 1 402 ? 23.859 -19.766 -15.234 1 98.62 402 ARG B C 1
ATOM 8549 O O . ARG B 1 402 ? 22.984 -19.344 -14.461 1 98.62 402 ARG B O 1
ATOM 8556 N N . ILE B 1 403 ? 25.094 -19.578 -15.039 1 98.31 403 ILE B N 1
ATOM 8557 C CA . ILE B 1 403 ? 25.516 -18.562 -14.078 1 98.31 403 ILE B CA 1
ATOM 8558 C C . ILE B 1 403 ? 25.938 -17.281 -14.812 1 98.31 403 ILE B C 1
ATOM 8560 O O . ILE B 1 403 ? 26.5 -17.359 -15.906 1 98.31 403 ILE B O 1
ATOM 8564 N N . SER B 1 404 ? 25.609 -16.188 -14.305 1 98.44 404 SER B N 1
ATOM 8565 C CA . SER B 1 404 ? 25.969 -14.875 -14.836 1 98.44 404 SER B CA 1
ATOM 8566 C C . SER B 1 404 ? 26.781 -14.07 -13.828 1 98.44 404 SER B C 1
ATOM 8568 O O . SER B 1 404 ? 26.297 -13.734 -12.75 1 98.44 404 SER B O 1
ATOM 8570 N N . VAL B 1 405 ? 27.984 -13.758 -14.25 1 97.62 405 VAL B N 1
ATOM 8571 C CA . VAL B 1 405 ? 29 -13.32 -13.289 1 97.62 405 VAL B CA 1
ATOM 8572 C C . VAL B 1 405 ? 29.453 -11.906 -13.625 1 97.62 405 VAL B C 1
ATOM 8574 O O . VAL B 1 405 ? 29.812 -11.625 -14.766 1 97.62 405 VAL B O 1
ATOM 8577 N N . LYS B 1 406 ? 29.328 -11.07 -12.656 1 96.31 406 LYS B N 1
ATOM 8578 C CA . LYS B 1 406 ? 29.922 -9.742 -12.789 1 96.31 406 LYS B CA 1
ATOM 8579 C C . LYS B 1 406 ? 31.422 -9.781 -12.547 1 96.31 406 LYS B C 1
ATOM 8581 O O . LYS B 1 406 ? 31.891 -10.461 -11.625 1 96.31 406 LYS B O 1
ATOM 8586 N N . ARG B 1 407 ? 32.156 -9.055 -13.297 1 95.19 407 ARG B N 1
ATOM 8587 C CA . ARG B 1 407 ? 33.594 -8.977 -13.148 1 95.19 407 ARG B CA 1
ATOM 8588 C C . ARG B 1 407 ? 33.969 -8.195 -11.898 1 95.19 407 ARG B C 1
ATOM 8590 O O . ARG B 1 407 ? 34.094 -6.965 -11.938 1 95.19 407 ARG B O 1
ATOM 8597 N N . GLU B 1 408 ? 34.031 -8.875 -10.867 1 89 408 GLU B N 1
ATOM 8598 C CA . GLU B 1 408 ? 34.344 -8.234 -9.594 1 89 408 GLU B CA 1
ATOM 8599 C C . GLU B 1 408 ? 35.125 -9.18 -8.68 1 89 408 GLU B C 1
ATOM 8601 O O . GLU B 1 408 ? 34.531 -10.062 -8.047 1 89 408 GLU B O 1
ATOM 8606 N N . GLY B 1 409 ? 36.406 -9.18 -8.609 1 84.5 409 GLY B N 1
ATOM 8607 C CA . GLY B 1 409 ? 37.219 -10.008 -7.734 1 84.5 409 GLY B CA 1
ATOM 8608 C C . GLY B 1 409 ? 38.094 -11 -8.484 1 84.5 409 GLY B C 1
ATOM 8609 O O . GLY B 1 409 ? 38.062 -11.055 -9.711 1 84.5 409 GLY B O 1
ATOM 8610 N N . GLN B 1 410 ? 38.719 -11.82 -7.77 1 86.31 410 GLN B N 1
ATOM 8611 C CA . GLN B 1 410 ? 39.75 -12.719 -8.328 1 86.31 410 GLN B CA 1
ATOM 8612 C C . GLN B 1 410 ? 39.094 -13.836 -9.141 1 86.31 410 GLN B C 1
ATOM 8614 O O . GLN B 1 410 ? 39.438 -14.062 -10.297 1 86.31 410 GLN B O 1
ATOM 8619 N N . VAL B 1 411 ? 38.094 -14.484 -8.555 1 88.94 411 VAL B N 1
ATOM 8620 C CA . VAL B 1 411 ? 37.5 -15.641 -9.203 1 88.94 411 VAL B CA 1
ATOM 8621 C C . VAL B 1 411 ? 36.688 -15.18 -10.414 1 88.94 411 VAL B C 1
ATOM 8623 O O . VAL B 1 411 ? 36.75 -15.805 -11.477 1 88.94 411 VAL B O 1
ATOM 8626 N N . SER B 1 412 ? 35.938 -14.109 -10.266 1 93.75 412 SER B N 1
ATOM 8627 C CA . SER B 1 412 ? 35.156 -13.594 -11.391 1 93.75 412 SER B CA 1
ATOM 8628 C C . SER B 1 412 ? 36.062 -13.164 -12.539 1 93.75 412 SER B C 1
ATOM 8630 O O . SER B 1 412 ? 35.75 -13.391 -13.711 1 93.75 412 SER B O 1
ATOM 8632 N N . ARG B 1 413 ? 37.156 -12.609 -12.25 1 94.06 413 ARG B N 1
ATOM 8633 C CA . ARG B 1 413 ? 38.094 -12.234 -13.289 1 94.06 413 ARG B CA 1
ATOM 8634 C C . ARG B 1 413 ? 38.625 -13.461 -14.016 1 94.06 413 ARG B C 1
ATOM 8636 O O . ARG B 1 413 ? 38.812 -13.445 -15.242 1 94.06 413 ARG B O 1
ATOM 8643 N N . HIS B 1 414 ? 38.938 -14.461 -13.211 1 94.44 414 HIS B N 1
ATOM 8644 C CA . HIS B 1 414 ? 39.375 -15.719 -13.812 1 94.44 414 HIS B CA 1
ATOM 8645 C C . HIS B 1 414 ? 38.312 -16.266 -14.758 1 94.44 414 HIS B C 1
ATOM 8647 O O . HIS B 1 414 ? 38.625 -16.672 -15.883 1 94.44 414 HIS B O 1
ATOM 8653 N N . LEU B 1 415 ? 37.094 -16.25 -14.336 1 96.31 415 LEU B N 1
ATOM 8654 C CA . LEU B 1 415 ? 36 -16.734 -15.164 1 96.31 415 LEU B CA 1
ATOM 8655 C C . LEU B 1 415 ? 35.906 -15.922 -16.453 1 96.31 415 LEU B C 1
ATOM 8657 O O . LEU B 1 415 ? 35.719 -16.484 -17.547 1 96.31 415 LEU B O 1
ATOM 8661 N N . HIS B 1 416 ? 36.062 -14.641 -16.344 1 96.88 416 HIS B N 1
ATOM 8662 C CA . HIS B 1 416 ? 35.938 -13.75 -17.5 1 96.88 416 HIS B CA 1
ATOM 8663 C C . HIS B 1 416 ? 37.125 -13.922 -18.453 1 96.88 416 HIS B C 1
ATOM 8665 O O . HIS B 1 416 ? 36.938 -13.938 -19.672 1 96.88 416 HIS B O 1
ATOM 8671 N N . ASP B 1 417 ? 38.312 -14.109 -17.938 1 95.5 417 ASP B N 1
ATOM 8672 C CA . ASP B 1 417 ? 39.5 -13.945 -18.75 1 95.5 417 ASP B CA 1
ATOM 8673 C C . ASP B 1 417 ? 40.062 -15.297 -19.172 1 95.5 417 ASP B C 1
ATOM 8675 O O . ASP B 1 417 ? 40.719 -15.414 -20.219 1 95.5 417 ASP B O 1
ATOM 8679 N N . MET B 1 418 ? 39.844 -16.359 -18.359 1 94.94 418 MET B N 1
ATOM 8680 C CA . MET B 1 418 ? 40.594 -17.594 -18.562 1 94.94 418 MET B CA 1
ATOM 8681 C C . MET B 1 418 ? 39.688 -18.734 -18.969 1 94.94 418 MET B C 1
ATOM 8683 O O . MET B 1 418 ? 40.094 -19.656 -19.672 1 94.94 418 MET B O 1
ATOM 8687 N N . VAL B 1 419 ? 38.5 -18.75 -18.484 1 96.25 419 VAL B N 1
ATOM 8688 C CA . VAL B 1 419 ? 37.594 -19.859 -18.75 1 96.25 419 VAL B CA 1
ATOM 8689 C C . VAL B 1 419 ? 37.094 -19.781 -20.188 1 96.25 419 VAL B C 1
ATOM 8691 O O . VAL B 1 419 ? 36.719 -18.703 -20.641 1 96.25 419 VAL B O 1
ATOM 8694 N N . LYS B 1 420 ? 37.062 -20.922 -20.875 1 97.12 420 LYS B N 1
ATOM 8695 C CA . LYS B 1 420 ? 36.625 -21 -22.266 1 97.12 420 LYS B CA 1
ATOM 8696 C C . LYS B 1 420 ? 35.625 -22.125 -22.438 1 97.12 420 LYS B C 1
ATOM 8698 O O . LYS B 1 420 ? 35.469 -22.984 -21.578 1 97.12 420 LYS B O 1
ATOM 8703 N N . VAL B 1 421 ? 34.938 -22.062 -23.594 1 98.12 421 VAL B N 1
ATOM 8704 C CA . VAL B 1 421 ? 34 -23.125 -23.953 1 98.12 421 VAL B CA 1
ATOM 8705 C C . VAL B 1 421 ? 34.75 -24.453 -24 1 98.12 421 VAL B C 1
ATOM 8707 O O . VAL B 1 421 ? 35.844 -24.547 -24.547 1 98.12 421 VAL B O 1
ATOM 8710 N N . GLY B 1 422 ? 34.156 -25.406 -23.359 1 97.56 422 GLY B N 1
ATOM 8711 C CA . GLY B 1 422 ? 34.781 -26.719 -23.297 1 97.56 422 GLY B CA 1
ATOM 8712 C C . GLY B 1 422 ? 35.438 -27.016 -21.969 1 97.56 422 GLY B C 1
ATOM 8713 O O . GLY B 1 422 ? 35.656 -28.172 -21.625 1 97.56 422 GLY B O 1
ATOM 8714 N N . ASP B 1 423 ? 35.812 -25.969 -21.234 1 96.75 423 ASP B N 1
ATOM 8715 C CA . ASP B 1 423 ? 36.469 -26.156 -19.938 1 96.75 423 ASP B CA 1
ATOM 8716 C C . ASP B 1 423 ? 35.5 -26.812 -18.938 1 96.75 423 ASP B C 1
ATOM 8718 O O . ASP B 1 423 ? 34.281 -26.812 -19.141 1 96.75 423 ASP B O 1
ATOM 8722 N N . ILE B 1 424 ? 36.094 -27.406 -17.906 1 96.38 424 ILE B N 1
ATOM 8723 C CA . ILE B 1 424 ? 35.344 -28.094 -16.875 1 96.38 424 ILE B CA 1
ATOM 8724 C C . ILE B 1 424 ? 35.344 -27.266 -15.594 1 96.38 424 ILE B C 1
ATOM 8726 O O . ILE B 1 424 ? 36.406 -26.797 -15.156 1 96.38 424 ILE B O 1
ATOM 8730 N N . ILE B 1 425 ? 34.156 -27.078 -15.094 1 95.69 425 ILE B N 1
ATOM 8731 C CA . ILE B 1 425 ? 33.969 -26.469 -13.781 1 95.69 425 ILE B CA 1
ATOM 8732 C C . ILE B 1 425 ? 33.219 -27.453 -12.875 1 95.69 425 ILE B C 1
ATOM 8734 O O . ILE B 1 425 ? 32.219 -28.062 -13.297 1 95.69 425 ILE B O 1
ATOM 8738 N N . GLU B 1 426 ? 33.719 -27.609 -11.711 1 95.88 426 GLU B N 1
ATOM 8739 C CA . GLU B 1 426 ? 32.969 -28.469 -10.773 1 95.88 426 GLU B CA 1
ATOM 8740 C C . GLU B 1 426 ? 31.938 -27.672 -9.992 1 95.88 426 GLU B C 1
ATOM 8742 O O . GLU B 1 426 ? 32.188 -26.531 -9.609 1 95.88 426 GLU B O 1
ATOM 8747 N N . ALA B 1 427 ? 30.781 -28.297 -9.875 1 95.25 427 ALA B N 1
ATOM 8748 C CA . ALA B 1 427 ? 29.703 -27.641 -9.164 1 95.25 427 ALA B CA 1
ATOM 8749 C C . ALA B 1 427 ? 28.953 -28.625 -8.258 1 95.25 427 ALA B C 1
ATOM 8751 O O . ALA B 1 427 ? 28.906 -29.828 -8.547 1 95.25 427 ALA B O 1
ATOM 8752 N N . ARG B 1 428 ? 28.453 -28.109 -7.168 1 92.38 428 ARG B N 1
ATOM 8753 C CA . ARG B 1 428 ? 27.516 -28.844 -6.324 1 92.38 428 ARG B CA 1
ATOM 8754 C C . ARG B 1 428 ? 26.078 -28.547 -6.723 1 92.38 428 ARG B C 1
ATOM 8756 O O . ARG B 1 428 ? 25.828 -27.781 -7.652 1 92.38 428 ARG B O 1
ATOM 8763 N N . ALA B 1 429 ? 25.094 -29.25 -6.016 1 91.31 429 ALA B N 1
ATOM 8764 C CA . ALA B 1 429 ? 23.688 -29.016 -6.285 1 91.31 429 ALA B CA 1
ATOM 8765 C C . ALA B 1 429 ? 23.297 -27.578 -5.973 1 91.31 429 ALA B C 1
ATOM 8767 O O . ALA B 1 429 ? 23.859 -26.953 -5.074 1 91.31 429 ALA B O 1
ATOM 8768 N N . PRO B 1 430 ? 22.328 -27.016 -6.742 1 92.94 430 PRO B N 1
ATOM 8769 C CA . PRO B 1 430 ? 21.812 -25.688 -6.434 1 92.94 430 PRO B CA 1
ATOM 8770 C C . PRO B 1 430 ? 21.328 -25.547 -4.988 1 92.94 430 PRO B C 1
ATOM 8772 O O . PRO B 1 430 ? 20.812 -26.516 -4.414 1 92.94 430 PRO B O 1
ATOM 8775 N N . ALA B 1 431 ? 21.5 -24.344 -4.422 1 87.38 431 ALA B N 1
ATOM 8776 C CA . ALA B 1 431 ? 21.141 -24.078 -3.027 1 87.38 431 ALA B CA 1
ATOM 8777 C C . ALA B 1 431 ? 20.656 -22.641 -2.844 1 87.38 431 ALA B C 1
ATOM 8779 O O . ALA B 1 431 ? 20.734 -21.828 -3.766 1 87.38 431 ALA B O 1
ATOM 8780 N N . GLY B 1 432 ? 20 -22.375 -1.655 1 87.44 432 GLY B N 1
ATOM 8781 C CA . GLY B 1 432 ? 19.5 -21.047 -1.331 1 87.44 432 GLY B CA 1
ATOM 8782 C C . GLY B 1 432 ? 18.016 -21 -1.096 1 87.44 432 GLY B C 1
ATOM 8783 O O . GLY B 1 432 ? 17.266 -21.781 -1.7 1 87.44 432 GLY B O 1
ATOM 8784 N N . ALA B 1 433 ? 17.594 -20 -0.324 1 86.38 433 ALA B N 1
ATOM 8785 C CA . ALA B 1 433 ? 16.188 -19.922 0.071 1 86.38 433 ALA B CA 1
ATOM 8786 C C . ALA B 1 433 ? 15.492 -18.75 -0.595 1 86.38 433 ALA B C 1
ATOM 8788 O O . ALA B 1 433 ? 14.297 -18.516 -0.393 1 86.38 433 ALA B O 1
ATOM 8789 N N . PHE B 1 434 ? 16.219 -17.969 -1.352 1 93.12 434 PHE B N 1
ATOM 8790 C CA . PHE B 1 434 ? 15.656 -16.844 -2.076 1 93.12 434 PHE B CA 1
ATOM 8791 C C . PHE B 1 434 ? 14.922 -17.312 -3.324 1 93.12 434 PHE B C 1
ATOM 8793 O O . PHE B 1 434 ? 15.477 -17.297 -4.422 1 93.12 434 PHE B O 1
ATOM 8800 N N . THR B 1 435 ? 13.719 -17.797 -3.098 1 96.31 435 THR B N 1
ATOM 8801 C CA . THR B 1 435 ? 12.93 -18.375 -4.18 1 96.31 435 THR B CA 1
ATOM 8802 C C . THR B 1 435 ? 11.562 -17.703 -4.277 1 96.31 435 THR B C 1
ATOM 8804 O O . THR B 1 435 ? 11.203 -16.891 -3.42 1 96.31 435 THR B O 1
ATOM 8807 N N . ILE B 1 436 ? 10.797 -18.016 -5.34 1 97.75 436 ILE B N 1
ATOM 8808 C CA . ILE B 1 436 ? 9.508 -17.359 -5.547 1 97.75 436 ILE B CA 1
ATOM 8809 C C . ILE B 1 436 ? 8.453 -18.406 -5.883 1 97.75 436 ILE B C 1
ATOM 8811 O O . ILE B 1 436 ? 8.742 -19.391 -6.57 1 97.75 436 ILE B O 1
ATOM 8815 N N . ASP B 1 437 ? 7.277 -18.234 -5.332 1 96.94 437 ASP B N 1
ATOM 8816 C CA . ASP B 1 437 ? 6.094 -18.969 -5.758 1 96.94 437 ASP B CA 1
ATOM 8817 C C . ASP B 1 437 ? 5.414 -18.281 -6.941 1 96.94 437 ASP B C 1
ATOM 8819 O O . ASP B 1 437 ? 4.777 -17.25 -6.781 1 96.94 437 ASP B O 1
ATOM 8823 N N . ALA B 1 438 ? 5.523 -18.828 -8.102 1 97 438 ALA B N 1
ATOM 8824 C CA . ALA B 1 438 ? 5.027 -18.234 -9.344 1 97 438 ALA B CA 1
ATOM 8825 C C . ALA B 1 438 ? 3.504 -18.156 -9.344 1 97 438 ALA B C 1
ATOM 8827 O O . ALA B 1 438 ? 2.914 -17.406 -10.125 1 97 438 ALA B O 1
ATOM 8828 N N . LEU B 1 439 ? 2.836 -18.906 -8.523 1 92.94 439 LEU B N 1
ATOM 8829 C CA . LEU B 1 439 ? 1.383 -19 -8.609 1 92.94 439 LEU B CA 1
ATOM 8830 C C . LEU B 1 439 ? 0.719 -18.25 -7.469 1 92.94 439 LEU B C 1
ATOM 8832 O O . LEU B 1 439 ? -0.51 -18.188 -7.383 1 92.94 439 LEU B O 1
ATOM 8836 N N . GLU B 1 440 ? 1.569 -17.625 -6.598 1 95.5 440 GLU B N 1
ATOM 8837 C CA . GLU B 1 440 ? 1.026 -16.781 -5.543 1 95.5 440 GLU B CA 1
ATOM 8838 C C . GLU B 1 440 ? 0.14 -15.68 -6.129 1 95.5 440 GLU B C 1
ATOM 8840 O O . GLU B 1 440 ? 0.504 -15.039 -7.117 1 95.5 440 GLU B O 1
ATOM 8845 N N . PRO B 1 441 ? -1.113 -15.578 -5.559 1 93.44 441 PRO B N 1
ATOM 8846 C CA . PRO B 1 441 ? -2.012 -14.547 -6.078 1 93.44 441 PRO B CA 1
ATOM 8847 C C . PRO B 1 441 ? -1.493 -13.125 -5.832 1 93.44 441 PRO B C 1
ATOM 8849 O O . PRO B 1 441 ? -1.75 -12.227 -6.629 1 93.44 441 PRO B O 1
ATOM 8852 N N . ARG B 1 442 ? -0.843 -12.883 -4.746 1 95.94 442 ARG B N 1
ATOM 8853 C CA . ARG B 1 442 ? -0.287 -11.57 -4.438 1 95.94 442 ARG B CA 1
ATOM 8854 C C . ARG B 1 442 ? 0.737 -11.148 -5.488 1 95.94 442 ARG B C 1
ATOM 8856 O O . ARG B 1 442 ? 1.637 -11.922 -5.828 1 95.94 442 ARG B O 1
ATOM 8863 N N . PRO B 1 443 ? 0.579 -9.922 -6.035 1 98.12 443 PRO B N 1
ATOM 8864 C CA . PRO B 1 443 ? 1.548 -9.484 -7.043 1 98.12 443 PRO B CA 1
ATOM 8865 C C . PRO B 1 443 ? 2.971 -9.406 -6.496 1 98.12 443 PRO B C 1
ATOM 8867 O O . PRO B 1 443 ? 3.164 -9.242 -5.289 1 98.12 443 PRO B O 1
ATOM 8870 N N . ALA B 1 444 ? 3.93 -9.539 -7.414 1 98.75 444 ALA B N 1
ATOM 8871 C CA . ALA B 1 444 ? 5.344 -9.5 -7.043 1 98.75 444 ALA B CA 1
ATOM 8872 C C . ALA B 1 444 ? 6.016 -8.242 -7.582 1 98.75 444 ALA B C 1
ATOM 8874 O O . ALA B 1 444 ? 5.707 -7.785 -8.688 1 98.75 444 ALA B O 1
ATOM 8875 N N . VAL B 1 445 ? 6.879 -7.664 -6.805 1 98.88 445 VAL B N 1
ATOM 8876 C CA . VAL B 1 445 ? 7.746 -6.574 -7.242 1 98.88 445 VAL B CA 1
ATOM 8877 C C . VAL B 1 445 ? 9.203 -7.008 -7.145 1 98.88 445 VAL B C 1
ATOM 8879 O O . VAL B 1 445 ? 9.727 -7.223 -6.043 1 98.88 445 VAL B O 1
ATOM 8882 N N . LEU B 1 446 ? 9.836 -7.195 -8.273 1 98.88 446 LEU B N 1
ATOM 8883 C CA . LEU B 1 446 ? 11.242 -7.578 -8.359 1 98.88 446 LEU B CA 1
ATOM 8884 C C . LEU B 1 446 ? 12.133 -6.344 -8.484 1 98.88 446 LEU B C 1
ATOM 8886 O O . LEU B 1 446 ? 12.039 -5.594 -9.453 1 98.88 446 LEU B O 1
ATOM 8890 N N . LEU B 1 447 ? 13 -6.102 -7.5 1 98.69 447 LEU B N 1
ATOM 8891 C CA . LEU B 1 447 ? 13.867 -4.93 -7.441 1 98.69 447 LEU B CA 1
ATOM 8892 C C . LEU B 1 447 ? 15.328 -5.332 -7.605 1 98.69 447 LEU B C 1
ATOM 8894 O O . LEU B 1 447 ? 15.93 -5.891 -6.688 1 98.69 447 LEU B O 1
ATOM 8898 N N . ALA B 1 448 ? 15.867 -4.992 -8.75 1 98.31 448 ALA B N 1
ATOM 8899 C CA . ALA B 1 448 ? 17.219 -5.457 -9.086 1 98.31 448 ALA B CA 1
ATOM 8900 C C . ALA B 1 448 ? 18.203 -4.293 -9.141 1 98.31 448 ALA B C 1
ATOM 8902 O O . ALA B 1 448 ? 17.938 -3.275 -9.781 1 98.31 448 ALA B O 1
ATOM 8903 N N . GLY B 1 449 ? 19.312 -4.41 -8.492 1 96.94 449 GLY B N 1
ATOM 8904 C CA . GLY B 1 449 ? 20.453 -3.52 -8.641 1 96.94 449 GLY B CA 1
ATOM 8905 C C . GLY B 1 449 ? 21.641 -4.184 -9.297 1 96.94 449 GLY B C 1
ATOM 8906 O O . GLY B 1 449 ? 22.312 -5.012 -8.68 1 96.94 449 GLY B O 1
ATOM 8907 N N . GLY B 1 450 ? 21.969 -3.785 -10.531 1 96.12 450 GLY B N 1
ATOM 8908 C CA . GLY B 1 450 ? 23.125 -4.332 -11.242 1 96.12 450 GLY B CA 1
ATOM 8909 C C . GLY B 1 450 ? 23.031 -5.832 -11.453 1 96.12 450 GLY B C 1
ATOM 8910 O O . GLY B 1 450 ? 22.062 -6.32 -12.031 1 96.12 450 GLY B O 1
ATOM 8911 N N . VAL B 1 451 ? 24.062 -6.59 -10.977 1 95.88 451 VAL B N 1
ATOM 8912 C CA . VAL B 1 451 ? 24.156 -8.031 -11.188 1 95.88 451 VAL B CA 1
ATOM 8913 C C . VAL B 1 451 ? 23.078 -8.742 -10.375 1 95.88 451 VAL B C 1
ATOM 8915 O O . VAL B 1 451 ? 22.797 -9.922 -10.609 1 95.88 451 VAL B O 1
ATOM 8918 N N . GLY B 1 452 ? 22.391 -8.023 -9.492 1 96.19 452 GLY B N 1
ATOM 8919 C CA . GLY B 1 452 ? 21.281 -8.578 -8.734 1 96.19 452 GLY B CA 1
ATOM 8920 C C . GLY B 1 452 ? 20.125 -9.039 -9.602 1 96.19 452 GLY B C 1
ATOM 8921 O O . GLY B 1 452 ? 19.234 -9.758 -9.133 1 96.19 452 GLY B O 1
ATOM 8922 N N . ILE B 1 453 ? 20.156 -8.734 -10.883 1 98.25 453 ILE B N 1
ATOM 8923 C CA . ILE B 1 453 ? 19.109 -9.125 -11.828 1 98.25 453 ILE B CA 1
ATOM 8924 C C . ILE B 1 453 ? 19.109 -10.641 -11.992 1 98.25 453 ILE B C 1
ATOM 8926 O O . ILE B 1 453 ? 18.094 -11.227 -12.414 1 98.25 453 ILE B O 1
ATOM 8930 N N . THR B 1 454 ? 20.141 -11.305 -11.664 1 97.75 454 THR B N 1
ATOM 8931 C CA . THR B 1 454 ? 20.344 -12.695 -12.055 1 97.75 454 THR B CA 1
ATOM 8932 C C . THR B 1 454 ? 19.297 -13.602 -11.406 1 97.75 454 THR B C 1
ATOM 8934 O O . THR B 1 454 ? 18.594 -14.328 -12.102 1 97.75 454 THR B O 1
ATOM 8937 N N . PRO B 1 455 ? 19.141 -13.539 -10.039 1 97.56 455 PRO B N 1
ATOM 8938 C CA . PRO B 1 455 ? 18.078 -14.367 -9.484 1 97.56 455 PRO B CA 1
ATOM 8939 C C . PRO B 1 455 ? 16.688 -13.898 -9.906 1 97.56 455 PRO B C 1
ATOM 8941 O O . PRO B 1 455 ? 15.781 -14.719 -10.094 1 97.56 455 PRO B O 1
ATOM 8944 N N . LEU B 1 456 ? 16.516 -12.648 -10.062 1 98.69 456 LEU B N 1
ATOM 8945 C CA . LEU B 1 456 ? 15.211 -12.086 -10.398 1 98.69 456 LEU B CA 1
ATOM 8946 C C . LEU B 1 456 ? 14.828 -12.43 -11.836 1 98.69 456 LEU B C 1
ATOM 8948 O O . LEU B 1 456 ? 13.648 -12.609 -12.141 1 98.69 456 LEU B O 1
ATOM 8952 N N . LEU B 1 457 ? 15.828 -12.516 -12.695 1 98.81 457 LEU B N 1
ATOM 8953 C CA . LEU B 1 457 ? 15.57 -12.992 -14.055 1 98.81 457 LEU B CA 1
ATOM 8954 C C . LEU B 1 457 ? 15.07 -14.438 -14.031 1 98.81 457 LEU B C 1
ATOM 8956 O O . LEU B 1 457 ? 14.133 -14.781 -14.758 1 98.81 457 LEU B O 1
ATOM 8960 N N . ALA B 1 458 ? 15.711 -15.266 -13.227 1 98.69 458 ALA B N 1
ATOM 8961 C CA . ALA B 1 458 ? 15.25 -16.641 -13.07 1 98.69 458 ALA B CA 1
ATOM 8962 C C . ALA B 1 458 ? 13.812 -16.688 -12.578 1 98.69 458 ALA B C 1
ATOM 8964 O O . ALA B 1 458 ? 13 -17.469 -13.078 1 98.69 458 ALA B O 1
ATOM 8965 N N . MET B 1 459 ? 13.508 -15.828 -11.609 1 98.69 459 MET B N 1
ATOM 8966 C CA . MET B 1 459 ? 12.156 -15.75 -11.062 1 98.69 459 MET B CA 1
ATOM 8967 C C . MET B 1 459 ? 11.164 -15.297 -12.133 1 98.69 459 MET B C 1
ATOM 8969 O O . MET B 1 459 ? 10.07 -15.867 -12.25 1 98.69 459 MET B O 1
ATOM 8973 N N . LEU B 1 460 ? 11.555 -14.258 -12.875 1 98.88 460 LEU B N 1
ATOM 8974 C CA . LEU B 1 460 ? 10.68 -13.742 -13.922 1 98.88 460 LEU B CA 1
ATOM 8975 C C . LEU B 1 460 ? 10.375 -14.812 -14.961 1 98.88 460 LEU B C 1
ATOM 8977 O O . LEU B 1 460 ? 9.227 -14.984 -15.367 1 98.88 460 LEU B O 1
ATOM 8981 N N . ARG B 1 461 ? 11.422 -15.539 -15.391 1 98.62 461 ARG B N 1
ATOM 8982 C CA . ARG B 1 461 ? 11.242 -16.641 -16.344 1 98.62 461 ARG B CA 1
ATOM 8983 C C . ARG B 1 461 ? 10.281 -17.688 -15.789 1 98.62 461 ARG B C 1
ATOM 8985 O O . ARG B 1 461 ? 9.414 -18.172 -16.516 1 98.62 461 ARG B O 1
ATOM 8992 N N . HIS B 1 462 ? 10.445 -17.938 -14.555 1 98.38 462 HIS B N 1
ATOM 8993 C CA . HIS B 1 462 ? 9.609 -18.938 -13.898 1 98.38 462 HIS B CA 1
ATOM 8994 C C . HIS B 1 462 ? 8.156 -18.484 -13.844 1 98.38 462 HIS B C 1
ATOM 8996 O O . HIS B 1 462 ? 7.246 -19.266 -14.133 1 98.38 462 HIS B O 1
ATOM 9002 N N . ILE B 1 463 ? 7.934 -17.234 -13.508 1 98.56 463 ILE B N 1
ATOM 9003 C CA . ILE B 1 463 ? 6.598 -16.641 -13.422 1 98.56 463 ILE B CA 1
ATOM 9004 C C . ILE B 1 463 ? 5.914 -16.734 -14.781 1 98.56 463 ILE B C 1
ATOM 9006 O O . ILE B 1 463 ? 4.762 -17.156 -14.883 1 98.56 463 ILE B O 1
ATOM 9010 N N . VAL B 1 464 ? 6.594 -16.359 -15.82 1 98.31 464 VAL B N 1
ATOM 9011 C CA . VAL B 1 464 ? 6.012 -16.312 -17.156 1 98.31 464 VAL B CA 1
ATOM 9012 C C . VAL B 1 464 ? 5.711 -17.734 -17.641 1 98.31 464 VAL B C 1
ATOM 9014 O O . VAL B 1 464 ? 4.613 -18.016 -18.125 1 98.31 464 VAL B O 1
ATOM 9017 N N . TYR B 1 465 ? 6.641 -18.656 -17.406 1 97.06 465 TYR B N 1
ATOM 9018 C CA . TYR B 1 465 ? 6.465 -20.031 -17.859 1 97.06 465 TYR B CA 1
ATOM 9019 C C . TYR B 1 465 ? 5.273 -20.688 -17.156 1 97.06 465 TYR B C 1
ATOM 9021 O O . TYR B 1 465 ? 4.379 -21.219 -17.812 1 97.06 465 TYR B O 1
ATOM 9029 N N . GLU B 1 466 ? 5.281 -20.656 -15.891 1 96.38 466 GLU B N 1
ATOM 9030 C CA . GLU B 1 466 ? 4.191 -21.281 -15.148 1 96.38 466 GLU B CA 1
ATOM 9031 C C . GLU B 1 466 ? 2.861 -20.594 -15.438 1 96.38 466 GLU B C 1
ATOM 9033 O O . GLU B 1 466 ? 1.817 -21.25 -15.484 1 96.38 466 GLU B O 1
ATOM 9038 N N . GLY B 1 467 ? 2.996 -19.312 -15.617 1 95.94 467 GLY B N 1
ATOM 9039 C CA . GLY B 1 467 ? 1.794 -18.578 -15.977 1 95.94 467 GLY B CA 1
ATOM 9040 C C . GLY B 1 467 ? 1.174 -19.047 -17.281 1 95.94 467 GLY B C 1
ATOM 9041 O O . GLY B 1 467 ? -0.045 -19.203 -17.375 1 95.94 467 GLY B O 1
ATOM 9042 N N . LEU B 1 468 ? 1.998 -19.172 -18.266 1 94 468 LEU B N 1
ATOM 9043 C CA . LEU B 1 468 ? 1.518 -19.672 -19.547 1 94 468 LEU B CA 1
ATOM 9044 C C . LEU B 1 468 ? 0.989 -21.094 -19.406 1 94 468 LEU B C 1
ATOM 9046 O O . LEU B 1 468 ? -0.072 -21.422 -19.953 1 94 468 LEU B O 1
ATOM 9050 N N . ARG B 1 469 ? 1.679 -21.906 -18.672 1 92.94 469 ARG B N 1
ATOM 9051 C CA . ARG B 1 469 ? 1.304 -23.297 -18.5 1 92.94 469 ARG B CA 1
ATOM 9052 C C . ARG B 1 469 ? -0.033 -23.422 -17.781 1 92.94 469 ARG B C 1
ATOM 9054 O O . ARG B 1 469 ? -0.874 -24.25 -18.156 1 92.94 469 ARG B O 1
ATOM 9061 N N . LYS B 1 470 ? -0.228 -22.562 -16.844 1 91.94 470 LYS B N 1
ATOM 9062 C CA . LYS B 1 470 ? -1.406 -22.656 -15.977 1 91.94 470 LYS B CA 1
ATOM 9063 C C . LYS B 1 470 ? -2.436 -21.594 -16.344 1 91.94 470 LYS B C 1
ATOM 9065 O O . LYS B 1 470 ? -3.457 -21.453 -15.672 1 91.94 470 LYS B O 1
ATOM 9070 N N . ARG B 1 471 ? -2.189 -20.719 -17.297 1 89.38 471 ARG B N 1
ATOM 9071 C CA . ARG B 1 471 ? -3.094 -19.734 -17.875 1 89.38 471 ARG B CA 1
ATOM 9072 C C . ARG B 1 471 ? -3.418 -18.625 -16.891 1 89.38 471 ARG B C 1
ATOM 9074 O O . ARG B 1 471 ? -4.535 -18.109 -16.875 1 89.38 471 ARG B O 1
ATOM 9081 N N . ARG B 1 472 ? -2.521 -18.422 -16.016 1 93.56 472 ARG B N 1
ATOM 9082 C CA . ARG B 1 472 ? -2.609 -17.312 -15.07 1 93.56 472 ARG B CA 1
ATOM 9083 C C . ARG B 1 472 ? -1.222 -16.812 -14.68 1 93.56 472 ARG B C 1
ATOM 9085 O O . ARG B 1 472 ? -0.587 -17.375 -13.781 1 93.56 472 ARG B O 1
ATOM 9092 N N . ILE B 1 473 ? -0.847 -15.727 -15.242 1 97.44 473 ILE B N 1
ATOM 9093 C CA . ILE B 1 473 ? 0.478 -15.188 -14.961 1 97.44 473 ILE B CA 1
ATOM 9094 C C . ILE B 1 473 ? 0.409 -14.273 -13.734 1 97.44 473 ILE B C 1
ATOM 9096 O O . ILE B 1 473 ? -0.42 -13.359 -13.68 1 97.44 473 ILE B O 1
ATOM 9100 N N . ARG B 1 474 ? 1.194 -14.5 -12.703 1 98 474 ARG B N 1
ATOM 9101 C CA . ARG B 1 474 ? 1.29 -13.656 -11.516 1 98 474 ARG B CA 1
ATOM 9102 C C . ARG B 1 474 ? 1.645 -12.219 -11.898 1 98 474 ARG B C 1
ATOM 9104 O O . ARG B 1 474 ? 2.646 -11.984 -12.57 1 98 474 ARG B O 1
ATOM 9111 N N . PRO B 1 475 ? 0.747 -11.25 -11.578 1 98.31 475 PRO B N 1
ATOM 9112 C CA . PRO B 1 475 ? 1.131 -9.867 -11.867 1 98.31 475 PRO B CA 1
ATOM 9113 C C . PRO B 1 475 ? 2.471 -9.484 -11.25 1 98.31 475 PRO B C 1
ATOM 9115 O O . PRO B 1 475 ? 2.699 -9.734 -10.062 1 98.31 475 PRO B O 1
ATOM 9118 N N . THR B 1 476 ? 3.404 -8.93 -12.094 1 98.81 476 THR B N 1
ATOM 9119 C CA . THR B 1 476 ? 4.773 -8.711 -11.641 1 98.81 476 THR B CA 1
ATOM 9120 C C . THR B 1 476 ? 5.32 -7.395 -12.172 1 98.81 476 THR B C 1
ATOM 9122 O O . THR B 1 476 ? 5.117 -7.059 -13.344 1 98.81 476 THR B O 1
ATOM 9125 N N . TRP B 1 477 ? 5.949 -6.586 -11.312 1 98.75 477 TRP B N 1
ATOM 9126 C CA . TRP B 1 477 ? 6.773 -5.449 -11.711 1 98.75 477 TRP B CA 1
ATOM 9127 C C . TRP B 1 477 ? 8.258 -5.785 -11.586 1 98.75 477 TRP B C 1
ATOM 9129 O O . TRP B 1 477 ? 8.703 -6.277 -10.555 1 98.75 477 TRP B O 1
ATOM 9139 N N . LEU B 1 478 ? 8.961 -5.621 -12.633 1 98.88 478 LEU B N 1
ATOM 9140 C CA . LEU B 1 478 ? 10.422 -5.652 -12.578 1 98.88 478 LEU B CA 1
ATOM 9141 C C . LEU B 1 478 ? 11 -4.242 -12.68 1 98.88 478 LEU B C 1
ATOM 9143 O O . LEU B 1 478 ? 10.82 -3.566 -13.695 1 98.88 478 LEU B O 1
ATOM 9147 N N . ILE B 1 479 ? 11.594 -3.758 -11.641 1 98.88 479 ILE B N 1
ATOM 9148 C CA . ILE B 1 479 ? 12.305 -2.486 -11.633 1 98.88 479 ILE B CA 1
ATOM 9149 C C . ILE B 1 479 ? 13.812 -2.742 -11.562 1 98.88 479 ILE B C 1
ATOM 9151 O O . ILE B 1 479 ? 14.312 -3.258 -10.562 1 98.88 479 ILE B O 1
ATOM 9155 N N . TYR B 1 480 ? 14.492 -2.43 -12.633 1 98.75 480 TYR B N 1
ATOM 9156 C CA . TYR B 1 480 ? 15.875 -2.83 -12.859 1 98.75 480 TYR B CA 1
ATOM 9157 C C . TYR B 1 480 ? 16.781 -1.612 -12.953 1 98.75 480 TYR B C 1
ATOM 9159 O O . TYR B 1 480 ? 16.703 -0.837 -13.906 1 98.75 480 TYR B O 1
ATOM 9167 N N . SER B 1 481 ? 17.641 -1.464 -11.922 1 98.38 481 SER B N 1
ATOM 9168 C CA . SER B 1 481 ? 18.547 -0.329 -11.867 1 98.38 481 SER B CA 1
ATOM 9169 C C . SER B 1 481 ? 19.953 -0.731 -12.305 1 98.38 481 SER B C 1
ATOM 9171 O O . SER B 1 481 ? 20.469 -1.778 -11.891 1 98.38 481 SER B O 1
ATOM 9173 N N . ALA B 1 482 ? 20.547 0.032 -13.172 1 97.81 482 ALA B N 1
ATOM 9174 C CA . ALA B 1 482 ? 21.953 -0.085 -13.57 1 97.81 482 ALA B CA 1
ATOM 9175 C C . ALA B 1 482 ? 22.641 1.277 -13.57 1 97.81 482 ALA B C 1
ATOM 9177 O O . ALA B 1 482 ? 21.969 2.316 -13.562 1 97.81 482 ALA B O 1
ATOM 9178 N N . HIS B 1 483 ? 23.938 1.197 -13.484 1 96.69 483 HIS B N 1
ATOM 9179 C CA . HIS B 1 483 ? 24.688 2.449 -13.477 1 96.69 483 HIS B CA 1
ATOM 9180 C C . HIS B 1 483 ? 24.547 3.189 -14.797 1 96.69 483 HIS B C 1
ATOM 9182 O O . HIS B 1 483 ? 24.156 4.359 -14.82 1 96.69 483 HIS B O 1
ATOM 9188 N N . ALA B 1 484 ? 24.859 2.586 -15.875 1 97.5 484 ALA B N 1
ATOM 9189 C CA . ALA B 1 484 ? 24.734 3.117 -17.234 1 97.5 484 ALA B CA 1
ATOM 9190 C C . ALA B 1 484 ? 24.188 2.066 -18.188 1 97.5 484 ALA B C 1
ATOM 9192 O O . ALA B 1 484 ? 24.094 0.887 -17.844 1 97.5 484 ALA B O 1
ATOM 9193 N N . LYS B 1 485 ? 23.781 2.488 -19.375 1 97.31 485 LYS B N 1
ATOM 9194 C CA . LYS B 1 485 ? 23.188 1.601 -20.359 1 97.31 485 LYS B CA 1
ATOM 9195 C C . LYS B 1 485 ? 24.109 0.422 -20.672 1 97.31 485 LYS B C 1
ATOM 9197 O O . LYS B 1 485 ? 23.656 -0.72 -20.766 1 97.31 485 LYS B O 1
ATOM 9202 N N . ALA B 1 486 ? 25.375 0.635 -20.719 1 97.12 486 ALA B N 1
ATOM 9203 C CA . ALA B 1 486 ? 26.359 -0.376 -21.094 1 97.12 486 ALA B CA 1
ATOM 9204 C C . ALA B 1 486 ? 26.5 -1.443 -20.016 1 97.12 486 ALA B C 1
ATOM 9206 O O . ALA B 1 486 ? 26.969 -2.553 -20.281 1 97.12 486 ALA B O 1
ATOM 9207 N N . ASN B 1 487 ? 26.062 -1.12 -18.844 1 96.94 487 ASN B N 1
ATOM 9208 C CA . ASN B 1 487 ? 26.219 -2.033 -17.719 1 96.94 487 ASN B CA 1
ATOM 9209 C C . ASN B 1 487 ? 25 -2.939 -17.578 1 96.94 487 ASN B C 1
ATOM 9211 O O . ASN B 1 487 ? 25.031 -3.91 -16.812 1 96.94 487 ASN B O 1
ATOM 9215 N N . ARG B 1 488 ? 23.891 -2.617 -18.219 1 97.75 488 ARG B N 1
ATOM 9216 C CA . ARG B 1 488 ? 22.641 -3.348 -18.016 1 97.75 488 ARG B CA 1
ATOM 9217 C C . ARG B 1 488 ? 22.609 -4.625 -18.844 1 97.75 488 ARG B C 1
ATOM 9219 O O . ARG B 1 488 ? 22.719 -4.57 -20.078 1 97.75 488 ARG B O 1
ATOM 9226 N N . ALA B 1 489 ? 22.406 -5.688 -18.188 1 98.5 489 ALA B N 1
ATOM 9227 C CA . ALA B 1 489 ? 22.438 -6.996 -18.828 1 98.5 489 ALA B CA 1
ATOM 9228 C C . ALA B 1 489 ? 21.016 -7.465 -19.172 1 98.5 489 ALA B C 1
ATOM 9230 O O . ALA B 1 489 ? 20.047 -7.039 -18.531 1 98.5 489 ALA B O 1
ATOM 9231 N N . PHE B 1 490 ? 20.812 -8.328 -20.25 1 98.69 490 PHE B N 1
ATOM 9232 C CA . PHE B 1 490 ? 19.656 -9.18 -20.547 1 98.69 490 PHE B CA 1
ATOM 9233 C C . PHE B 1 490 ? 18.5 -8.359 -21.094 1 98.69 490 PHE B C 1
ATOM 9235 O O . PHE B 1 490 ? 17.344 -8.742 -20.953 1 98.69 490 PHE B O 1
ATOM 9242 N N . ASP B 1 491 ? 18.75 -7.23 -21.703 1 97.81 491 ASP B N 1
ATOM 9243 C CA . ASP B 1 491 ? 17.703 -6.363 -22.219 1 97.81 491 ASP B CA 1
ATOM 9244 C C . ASP B 1 491 ? 16.766 -7.121 -23.156 1 97.81 491 ASP B C 1
ATOM 9246 O O . ASP B 1 491 ? 15.555 -7.102 -23 1 97.81 491 ASP B O 1
ATOM 9250 N N . ARG B 1 492 ? 17.344 -7.805 -24.078 1 97.5 492 ARG B N 1
ATOM 9251 C CA . ARG B 1 492 ? 16.547 -8.516 -25.078 1 97.5 492 ARG B CA 1
ATOM 9252 C C . ARG B 1 492 ? 15.734 -9.633 -24.438 1 97.5 492 ARG B C 1
ATOM 9254 O O . ARG B 1 492 ? 14.547 -9.789 -24.734 1 97.5 492 ARG B O 1
ATOM 9261 N N . GLU B 1 493 ? 16.391 -10.383 -23.641 1 98.06 493 GLU B N 1
ATOM 9262 C CA . GLU B 1 493 ? 15.719 -11.5 -22.969 1 98.06 493 GLU B CA 1
ATOM 9263 C C . GLU B 1 493 ? 14.547 -11.016 -22.125 1 98.06 493 GLU B C 1
ATOM 9265 O O . GLU B 1 493 ? 13.469 -11.602 -22.156 1 98.06 493 GLU B O 1
ATOM 9270 N N . ILE B 1 494 ? 14.727 -9.945 -21.375 1 98.69 494 ILE B N 1
ATOM 9271 C CA . ILE B 1 494 ? 13.688 -9.391 -20.516 1 98.69 494 ILE B CA 1
ATOM 9272 C C . ILE B 1 494 ? 12.539 -8.859 -21.375 1 98.69 494 ILE B C 1
ATOM 9274 O O . ILE B 1 494 ? 11.367 -9.07 -21.047 1 98.69 494 ILE B O 1
ATOM 9278 N N . ALA B 1 495 ? 12.859 -8.211 -22.453 1 98 495 ALA B N 1
ATOM 9279 C CA . ALA B 1 495 ? 11.836 -7.68 -23.359 1 98 495 ALA B CA 1
ATOM 9280 C C . ALA B 1 495 ? 10.953 -8.797 -23.906 1 98 495 ALA B C 1
ATOM 9282 O O . ALA B 1 495 ? 9.734 -8.648 -24 1 98 495 ALA B O 1
ATOM 9283 N N . GLU B 1 496 ? 11.516 -9.883 -24.234 1 98.12 496 GLU B N 1
ATOM 9284 C CA . GLU B 1 496 ? 10.773 -11.031 -24.75 1 98.12 496 GLU B CA 1
ATOM 9285 C C . GLU B 1 496 ? 9.836 -11.602 -23.703 1 98.12 496 GLU B C 1
ATOM 9287 O O . GLU B 1 496 ? 8.703 -11.977 -24 1 98.12 496 GLU B O 1
ATOM 9292 N N . LEU B 1 497 ? 10.32 -11.68 -22.5 1 98.5 497 LEU B N 1
ATOM 9293 C CA . LEU B 1 497 ? 9.492 -12.18 -21.406 1 98.5 497 LEU B CA 1
ATOM 9294 C C . LEU B 1 497 ? 8.312 -11.258 -21.141 1 98.5 497 LEU B C 1
ATOM 9296 O O . LEU B 1 497 ? 7.184 -11.727 -20.938 1 98.5 497 LEU B O 1
ATOM 9300 N N . VAL B 1 498 ? 8.562 -9.961 -21.156 1 98.44 498 VAL B N 1
ATOM 9301 C CA . VAL B 1 498 ? 7.504 -8.977 -20.953 1 98.44 498 VAL B CA 1
ATOM 9302 C C . VAL B 1 498 ? 6.453 -9.125 -22.047 1 98.44 498 VAL B C 1
ATOM 9304 O O . VAL B 1 498 ? 5.25 -9.133 -21.766 1 98.44 498 VAL B O 1
ATOM 9307 N N . ALA B 1 499 ? 6.883 -9.312 -23.266 1 97.88 499 ALA B N 1
ATOM 9308 C CA . ALA B 1 499 ? 5.969 -9.477 -24.391 1 97.88 499 ALA B CA 1
ATOM 9309 C C . ALA B 1 499 ? 5.129 -10.742 -24.234 1 97.88 499 ALA B C 1
ATOM 9311 O O . ALA B 1 499 ? 3.924 -10.734 -24.484 1 97.88 499 ALA B O 1
ATOM 9312 N N . SER B 1 500 ? 5.727 -11.75 -23.766 1 96.94 500 SER B N 1
ATOM 9313 C CA . SER B 1 500 ? 5.059 -13.039 -23.625 1 96.94 500 SER B CA 1
ATOM 9314 C C . SER B 1 500 ? 4.035 -13.008 -22.5 1 96.94 500 SER B C 1
ATOM 9316 O O . SER B 1 500 ? 3.1 -13.812 -22.484 1 96.94 500 SER B O 1
ATOM 9318 N N . ALA B 1 501 ? 4.207 -12.102 -21.562 1 97.31 501 ALA B N 1
ATOM 9319 C CA . ALA B 1 501 ? 3.367 -12.055 -20.375 1 97.31 501 ALA B CA 1
ATOM 9320 C C . ALA B 1 501 ? 2.055 -11.328 -20.656 1 97.31 501 ALA B C 1
ATOM 9322 O O . ALA B 1 501 ? 1.173 -11.273 -19.797 1 97.31 501 ALA B O 1
ATOM 9323 N N . LYS B 1 502 ? 1.921 -10.742 -21.828 1 94 502 LYS B N 1
ATOM 9324 C CA . LYS B 1 502 ? 0.675 -10.156 -22.297 1 94 502 LYS B CA 1
ATOM 9325 C C . LYS B 1 502 ? 0.124 -9.141 -21.312 1 94 502 LYS B C 1
ATOM 9327 O O . LYS B 1 502 ? -1.06 -9.172 -20.969 1 94 502 LYS B O 1
ATOM 9332 N N . GLY B 1 503 ? 0.985 -8.391 -20.719 1 96.5 503 GLY B N 1
ATOM 9333 C CA . GLY B 1 503 ? 0.568 -7.262 -19.891 1 96.5 503 GLY B CA 1
ATOM 9334 C C . GLY B 1 503 ? 0.684 -7.539 -18.406 1 96.5 503 GLY B C 1
ATOM 9335 O O . GLY B 1 503 ? 0.598 -6.617 -17.594 1 96.5 503 GLY B O 1
ATOM 9336 N N . ALA B 1 504 ? 0.888 -8.805 -18.016 1 97.88 504 ALA B N 1
ATOM 9337 C CA . ALA B 1 504 ? 0.936 -9.156 -16.594 1 97.88 504 ALA B CA 1
ATOM 9338 C C . ALA B 1 504 ? 2.26 -8.734 -15.961 1 97.88 504 ALA B C 1
ATOM 9340 O O . ALA B 1 504 ? 2.377 -8.664 -14.742 1 97.88 504 ALA B O 1
ATOM 9341 N N . VAL B 1 505 ? 3.293 -8.547 -16.812 1 98.62 505 VAL B N 1
ATOM 9342 C CA . VAL B 1 505 ? 4.605 -8.133 -16.328 1 98.62 505 VAL B CA 1
ATOM 9343 C C . VAL B 1 505 ? 4.91 -6.711 -16.797 1 98.62 505 VAL B C 1
ATOM 9345 O O . VAL B 1 505 ? 4.762 -6.402 -17.984 1 98.62 505 VAL B O 1
ATOM 9348 N N . ARG B 1 506 ? 5.25 -5.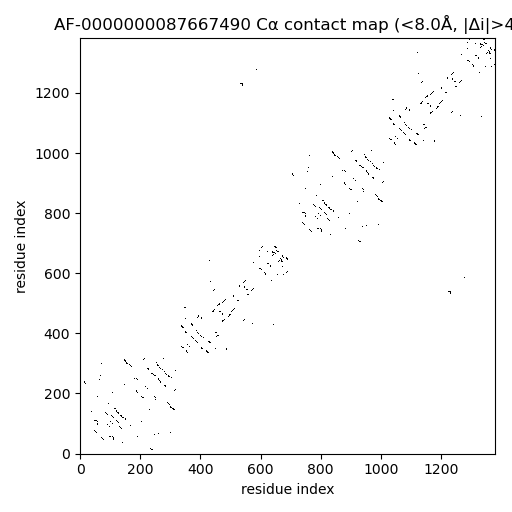844 -15.938 1 98.44 506 ARG B N 1
ATOM 9349 C CA . ARG B 1 506 ? 5.66 -4.477 -16.25 1 98.44 506 ARG B CA 1
ATOM 9350 C C . ARG B 1 506 ? 7.137 -4.262 -15.93 1 98.44 506 ARG B C 1
ATOM 9352 O O . ARG B 1 506 ? 7.629 -4.73 -14.898 1 98.44 506 ARG B O 1
ATOM 9359 N N . LEU B 1 507 ? 7.816 -3.631 -16.859 1 98.69 507 LEU B N 1
ATOM 9360 C CA . LEU B 1 507 ? 9.25 -3.373 -16.719 1 98.69 507 LEU B CA 1
ATOM 9361 C C . LEU B 1 507 ? 9.516 -1.88 -16.562 1 98.69 507 LEU B C 1
ATOM 9363 O O . LEU B 1 507 ? 8.961 -1.065 -17.312 1 98.69 507 LEU B O 1
ATOM 9367 N N . LEU B 1 508 ? 10.211 -1.464 -15.555 1 98.69 508 LEU B N 1
ATOM 9368 C CA . LEU B 1 508 ? 10.734 -0.112 -15.406 1 98.69 508 LEU B CA 1
ATOM 9369 C C . LEU B 1 508 ? 12.258 -0.126 -15.367 1 98.69 508 LEU B C 1
ATOM 9371 O O . LEU B 1 508 ? 12.859 -0.733 -14.469 1 98.69 508 LEU B O 1
ATOM 9375 N N . ARG B 1 509 ? 12.992 0.524 -16.359 1 98.56 509 ARG B N 1
ATOM 9376 C CA . ARG B 1 509 ? 14.445 0.602 -16.469 1 98.56 509 ARG B CA 1
ATOM 9377 C C . ARG B 1 509 ? 14.969 1.902 -15.867 1 98.56 509 ARG B C 1
ATOM 9379 O O . ARG B 1 509 ? 14.617 2.99 -16.328 1 98.56 509 ARG B O 1
ATOM 9386 N N . VAL B 1 510 ? 15.836 1.743 -14.82 1 98.69 510 VAL B N 1
ATOM 9387 C CA . VAL B 1 510 ? 16.375 2.885 -14.086 1 98.69 510 VAL B CA 1
ATOM 9388 C C . VAL B 1 510 ? 17.875 3.016 -14.344 1 98.69 510 VAL B C 1
ATOM 9390 O O . VAL B 1 510 ? 18.609 2.029 -14.273 1 98.69 510 VAL B O 1
ATOM 9393 N N . LEU B 1 511 ? 18.344 4.164 -14.727 1 98.31 511 LEU B N 1
ATOM 9394 C CA . LEU B 1 511 ? 19.766 4.441 -14.859 1 98.31 511 LEU B CA 1
ATOM 9395 C C . LEU B 1 511 ? 20.203 5.547 -13.898 1 98.31 511 LEU B C 1
ATOM 9397 O O . LEU B 1 511 ? 19.531 6.57 -13.781 1 98.31 511 LEU B O 1
ATOM 9401 N N . SER B 1 512 ? 21.266 5.34 -13.148 1 96.94 512 SER B N 1
ATOM 9402 C CA . SER B 1 512 ? 21.812 6.418 -12.328 1 96.94 512 SER B CA 1
ATOM 9403 C C . SER B 1 512 ? 22.547 7.438 -13.195 1 96.94 512 SER B C 1
ATOM 9405 O O . SER B 1 512 ? 22.547 8.633 -12.891 1 96.94 512 SER B O 1
ATOM 9407 N N . ASP B 1 513 ? 23.234 6.996 -14.273 1 96.88 513 ASP B N 1
ATOM 9408 C CA . ASP B 1 513 ? 23.922 7.832 -15.25 1 96.88 513 ASP B CA 1
ATOM 9409 C C . ASP B 1 513 ? 23.359 7.617 -16.656 1 96.88 513 ASP B C 1
ATOM 9411 O O . ASP B 1 513 ? 23.797 6.715 -17.375 1 96.88 513 ASP B O 1
ATOM 9415 N N . PRO B 1 514 ? 22.484 8.484 -17.078 1 95.75 514 PRO B N 1
ATOM 9416 C CA . PRO B 1 514 ? 21.812 8.281 -18.375 1 95.75 514 PRO B CA 1
ATOM 9417 C C . PRO B 1 514 ? 22.609 8.828 -19.547 1 95.75 514 PRO B C 1
ATOM 9419 O O . PRO B 1 514 ? 22.078 8.953 -20.656 1 95.75 514 PRO B O 1
ATOM 9422 N N . HIS B 1 515 ? 23.844 9.188 -19.266 1 94.69 515 HIS B N 1
ATOM 9423 C CA . HIS B 1 515 ? 24.625 9.773 -20.344 1 94.69 515 HIS B CA 1
ATOM 9424 C C . HIS B 1 515 ? 24.688 8.852 -21.562 1 94.69 515 HIS B C 1
ATOM 9426 O O . HIS B 1 515 ? 25 7.672 -21.422 1 94.69 515 HIS B O 1
ATOM 9432 N N . GLY B 1 516 ? 24.359 9.367 -22.734 1 94.56 516 GLY B N 1
ATOM 9433 C CA . GLY B 1 516 ? 24.422 8.625 -23.969 1 94.56 516 GLY B CA 1
ATOM 9434 C C . GLY B 1 516 ? 23.203 7.742 -24.203 1 94.56 516 GLY B C 1
ATOM 9435 O O . GLY B 1 516 ? 23.125 7.039 -25.219 1 94.56 516 GLY B O 1
ATOM 9436 N N . ALA B 1 517 ? 22.219 7.676 -23.281 1 96.5 517 ALA B N 1
ATOM 9437 C CA . ALA B 1 517 ? 21.031 6.844 -23.391 1 96.5 517 ALA B CA 1
ATOM 9438 C C . ALA B 1 517 ? 19.812 7.684 -23.766 1 96.5 517 ALA B C 1
ATOM 9440 O O . ALA B 1 517 ? 19.781 8.891 -23.516 1 96.5 517 ALA B O 1
ATOM 9441 N N . ILE B 1 518 ? 18.844 7.125 -24.359 1 97.12 518 ILE B N 1
ATOM 9442 C CA . ILE B 1 518 ? 17.656 7.824 -24.828 1 97.12 518 ILE B CA 1
ATOM 9443 C C . ILE B 1 518 ? 16.469 7.543 -23.906 1 97.12 518 ILE B C 1
ATOM 9445 O O . ILE B 1 518 ? 16.141 6.383 -23.656 1 97.12 518 ILE B O 1
ATOM 9449 N N . ASP B 1 519 ? 15.828 8.602 -23.438 1 94.88 519 ASP B N 1
ATOM 9450 C CA . ASP B 1 519 ? 14.664 8.508 -22.562 1 94.88 519 ASP B CA 1
ATOM 9451 C C . ASP B 1 519 ? 13.523 7.762 -23.25 1 94.88 519 ASP B C 1
ATOM 9453 O O . ASP B 1 519 ? 13.242 8 -24.438 1 94.88 519 ASP B O 1
ATOM 9457 N N . GLY B 1 520 ? 12.852 6.82 -22.609 1 94.38 520 GLY B N 1
ATOM 9458 C CA . GLY B 1 520 ? 11.742 6.051 -23.156 1 94.38 520 GLY B CA 1
ATOM 9459 C C . GLY B 1 520 ? 12.195 4.832 -23.938 1 94.38 520 GLY B C 1
ATOM 9460 O O . GLY B 1 520 ? 11.484 3.828 -24 1 94.38 520 GLY B O 1
ATOM 9461 N N . GLU B 1 521 ? 13.344 4.848 -24.469 1 95.56 521 GLU B N 1
ATOM 9462 C CA . GLU B 1 521 ? 13.867 3.734 -25.25 1 95.56 521 GLU B CA 1
ATOM 9463 C C . GLU B 1 521 ? 14.859 2.904 -24.438 1 95.56 521 GLU B C 1
ATOM 9465 O O . GLU B 1 521 ? 14.734 1.681 -24.359 1 95.56 521 GLU B O 1
ATOM 9470 N N . ASP B 1 522 ? 15.734 3.664 -23.797 1 96.94 522 ASP B N 1
ATOM 9471 C CA . ASP B 1 522 ? 16.812 2.98 -23.094 1 96.94 522 ASP B CA 1
ATOM 9472 C C . ASP B 1 522 ? 16.516 2.926 -21.594 1 96.94 522 ASP B C 1
ATOM 9474 O O . ASP B 1 522 ? 17.031 2.055 -20.891 1 96.94 522 ASP B O 1
ATOM 9478 N N . TYR B 1 523 ? 15.797 3.891 -21.109 1 97.69 523 TYR B N 1
ATOM 9479 C CA . TYR B 1 523 ? 15.445 3.936 -19.688 1 97.69 523 TYR B CA 1
ATOM 9480 C C . TYR B 1 523 ? 14.102 4.621 -19.484 1 97.69 523 TYR B C 1
ATOM 9482 O O . TYR B 1 523 ? 13.578 5.266 -20.391 1 97.69 523 TYR B O 1
ATOM 9490 N N . ASP B 1 524 ? 13.531 4.48 -18.281 1 97.81 524 ASP B N 1
ATOM 9491 C CA . ASP B 1 524 ? 12.219 5.031 -17.969 1 97.81 524 ASP B CA 1
ATOM 9492 C C . ASP B 1 524 ? 12.305 5.98 -16.766 1 97.81 524 ASP B C 1
ATOM 9494 O O . ASP B 1 524 ? 11.383 6.754 -16.516 1 97.81 524 ASP B O 1
ATOM 9498 N N . TRP B 1 525 ? 13.406 5.938 -15.992 1 97.06 525 TRP B N 1
ATOM 9499 C CA . TRP B 1 525 ? 13.602 6.73 -14.781 1 97.06 525 TRP B CA 1
ATOM 9500 C C . TRP B 1 525 ? 15.078 7.008 -14.539 1 97.06 525 TRP B C 1
ATOM 9502 O O . TRP B 1 525 ? 15.93 6.141 -14.781 1 97.06 525 TRP B O 1
ATOM 9512 N N . VAL B 1 526 ? 15.469 8.172 -14.117 1 97.69 526 VAL B N 1
ATOM 9513 C CA . VAL B 1 526 ? 16.844 8.523 -13.789 1 97.69 526 VAL B CA 1
ATOM 9514 C C . VAL B 1 526 ? 17.016 8.57 -12.273 1 97.69 526 VAL B C 1
ATOM 9516 O O . VAL B 1 526 ? 16.203 9.164 -11.562 1 97.69 526 VAL B O 1
ATOM 9519 N N . GLY B 1 527 ? 18.047 7.957 -11.789 1 96.12 527 GLY B N 1
ATOM 9520 C CA . GLY B 1 527 ? 18.344 7.965 -10.367 1 96.12 527 GLY B CA 1
ATOM 9521 C C . GLY B 1 527 ? 18.453 6.57 -9.773 1 96.12 527 GLY B C 1
ATOM 9522 O O . GLY B 1 527 ? 19.109 5.699 -10.344 1 96.12 527 GLY B O 1
ATOM 9523 N N . ARG B 1 528 ? 17.875 6.426 -8.57 1 95.5 528 ARG B N 1
ATOM 9524 C CA . ARG B 1 528 ? 17.906 5.148 -7.863 1 95.5 528 ARG B CA 1
ATOM 9525 C C . ARG B 1 528 ? 16.5 4.66 -7.543 1 95.5 528 ARG B C 1
ATOM 9527 O O . ARG B 1 528 ? 15.547 5.43 -7.625 1 95.5 528 ARG B O 1
ATOM 9534 N N . ILE B 1 529 ? 16.422 3.361 -7.293 1 97.5 529 ILE B N 1
ATOM 9535 C CA . ILE B 1 529 ? 15.156 2.828 -6.793 1 97.5 529 ILE B CA 1
ATOM 9536 C C . ILE B 1 529 ? 14.984 3.207 -5.324 1 97.5 529 ILE B C 1
ATOM 9538 O O . ILE B 1 529 ? 15.789 2.816 -4.477 1 97.5 529 ILE B O 1
ATOM 9542 N N . ASP B 1 530 ? 14.055 3.961 -4.996 1 96.75 530 ASP B N 1
ATOM 9543 C CA . ASP B 1 530 ? 13.742 4.352 -3.625 1 96.75 530 ASP B CA 1
ATOM 9544 C C . ASP B 1 530 ? 12.234 4.438 -3.406 1 96.75 530 ASP B C 1
ATOM 9546 O O . ASP B 1 530 ? 11.453 4.082 -4.289 1 96.75 530 ASP B O 1
ATOM 9550 N N . SER B 1 531 ? 11.898 4.891 -2.238 1 95.25 531 SER B N 1
ATOM 9551 C CA . SER B 1 531 ? 10.484 4.934 -1.883 1 95.25 531 SER B CA 1
ATOM 9552 C C . SER B 1 531 ? 9.711 5.879 -2.795 1 95.25 531 SER B C 1
ATOM 9554 O O . SER B 1 531 ? 8.562 5.613 -3.146 1 95.25 531 SER B O 1
ATOM 9556 N N . ALA B 1 532 ? 10.367 6.965 -3.141 1 95.12 532 ALA B N 1
ATOM 9557 C CA . ALA B 1 532 ? 9.711 7.945 -4.004 1 95.12 532 ALA B CA 1
ATOM 9558 C C . ALA B 1 532 ? 9.352 7.332 -5.355 1 95.12 532 ALA B C 1
ATOM 9560 O O . ALA B 1 532 ? 8.25 7.527 -5.859 1 95.12 532 ALA B O 1
ATOM 9561 N N . LEU B 1 533 ? 10.289 6.605 -5.918 1 96.88 533 LEU B N 1
ATOM 9562 C CA . LEU B 1 533 ? 10.016 5.93 -7.184 1 96.88 533 LEU B CA 1
ATOM 9563 C C . LEU B 1 533 ? 8.898 4.91 -7.02 1 96.88 533 LEU B C 1
ATOM 9565 O O . LEU B 1 533 ? 7.969 4.867 -7.832 1 96.88 533 LEU B O 1
ATOM 9569 N N . LEU B 1 534 ? 8.953 4.051 -5.973 1 98 534 LEU B N 1
ATOM 9570 C CA . LEU B 1 534 ? 7.965 2.996 -5.762 1 98 534 LEU B CA 1
ATOM 9571 C C . LEU B 1 534 ? 6.566 3.582 -5.609 1 98 534 LEU B C 1
ATOM 9573 O O . LEU B 1 534 ? 5.613 3.084 -6.211 1 98 534 LEU B O 1
ATOM 9577 N N . THR B 1 535 ? 6.414 4.637 -4.816 1 96.5 535 THR B N 1
ATOM 9578 C CA . THR B 1 535 ? 5.117 5.258 -4.574 1 96.5 535 THR B CA 1
ATOM 9579 C C . THR B 1 535 ? 4.598 5.934 -5.84 1 96.5 535 THR B C 1
ATOM 9581 O O . THR B 1 535 ? 3.396 6.168 -5.98 1 96.5 535 THR B O 1
ATOM 9584 N N . SER B 1 536 ? 5.488 6.281 -6.766 1 96.06 536 SER B N 1
ATOM 9585 C CA . SER B 1 536 ? 5.105 6.945 -8.008 1 96.06 536 SER B CA 1
ATOM 9586 C C . SER B 1 536 ? 4.598 5.941 -9.031 1 96.06 536 SER B C 1
ATOM 9588 O O . SER B 1 536 ? 3.74 6.266 -9.859 1 96.06 536 SER B O 1
ATOM 9590 N N . VAL B 1 537 ? 5.098 4.68 -8.977 1 96.81 537 VAL B N 1
ATOM 9591 C CA . VAL B 1 537 ? 4.863 3.803 -10.125 1 96.81 537 VAL B CA 1
ATOM 9592 C C . VAL B 1 537 ? 3.926 2.668 -9.719 1 96.81 537 VAL B C 1
ATOM 9594 O O . VAL B 1 537 ? 3.199 2.129 -10.562 1 96.81 537 VAL B O 1
ATOM 9597 N N . LEU B 1 538 ? 3.885 2.238 -8.484 1 98 538 LEU B N 1
ATOM 9598 C CA . LEU B 1 538 ? 3.098 1.083 -8.062 1 98 538 LEU B CA 1
ATOM 9599 C C . LEU B 1 538 ? 1.701 1.507 -7.621 1 98 538 LEU B C 1
ATOM 9601 O O . LEU B 1 538 ? 1.545 2.506 -6.914 1 98 538 LEU B O 1
ATOM 9605 N N . PRO B 1 539 ? 0.634 0.801 -8.016 1 97.62 539 PRO B N 1
ATOM 9606 C CA . PRO B 1 539 ? -0.698 1.005 -7.441 1 97.62 539 PRO B CA 1
ATOM 9607 C C . PRO B 1 539 ? -0.788 0.553 -5.988 1 97.62 539 PRO B C 1
ATOM 9609 O O . PRO B 1 539 ? -0.009 -0.3 -5.555 1 97.62 539 PRO B O 1
ATOM 9612 N N . PHE B 1 540 ? -1.717 1.121 -5.352 1 97.69 540 PHE B N 1
ATOM 9613 C CA . PHE B 1 540 ? -1.979 0.669 -3.992 1 97.69 540 PHE B CA 1
ATOM 9614 C C . PHE B 1 540 ? -2.389 -0.799 -3.977 1 97.69 540 PHE B C 1
ATOM 9616 O O . PHE B 1 540 ? -3.33 -1.192 -4.668 1 97.69 540 PHE B O 1
ATOM 9623 N N . ASN B 1 541 ? -1.676 -1.605 -3.248 1 97.31 541 ASN B N 1
ATOM 9624 C CA . ASN B 1 541 ? -1.914 -3.039 -3.117 1 97.31 541 ASN B CA 1
ATOM 9625 C C . ASN B 1 541 ? -1.019 -3.66 -2.051 1 97.31 541 ASN B C 1
ATOM 9627 O O . ASN B 1 541 ? -0.174 -2.979 -1.467 1 97.31 541 ASN B O 1
ATOM 9631 N N . ASP B 1 542 ? -1.261 -4.926 -1.731 1 96.56 542 ASP B N 1
ATOM 9632 C CA . ASP B 1 542 ? -0.346 -5.777 -0.974 1 96.56 542 ASP B CA 1
ATOM 9633 C C . ASP B 1 542 ? 0.613 -6.516 -1.902 1 96.56 542 ASP B C 1
ATOM 9635 O O . ASP B 1 542 ? 0.183 -7.156 -2.865 1 96.56 542 ASP B O 1
ATOM 9639 N N . TYR B 1 543 ? 1.906 -6.387 -1.69 1 98.12 543 TYR B N 1
ATOM 9640 C CA . TYR B 1 543 ? 2.9 -6.93 -2.607 1 98.12 543 TYR B CA 1
ATOM 9641 C C . TYR B 1 543 ? 3.855 -7.871 -1.88 1 98.12 543 TYR B C 1
ATOM 9643 O O . TYR B 1 543 ? 4.012 -7.785 -0.66 1 98.12 543 TYR B O 1
ATOM 9651 N N . ASP B 1 544 ? 4.434 -8.82 -2.594 1 98.19 544 ASP B N 1
ATOM 9652 C CA . ASP B 1 544 ? 5.715 -9.422 -2.227 1 98.19 544 ASP B CA 1
ATOM 9653 C C . ASP B 1 544 ? 6.875 -8.695 -2.91 1 98.19 544 ASP B C 1
ATOM 9655 O O . ASP B 1 544 ? 6.883 -8.547 -4.133 1 98.19 544 ASP B O 1
ATOM 9659 N N . PHE B 1 545 ? 7.82 -8.281 -2.127 1 98.62 545 PHE B N 1
ATOM 9660 C CA . PHE B 1 545 ? 8.984 -7.59 -2.674 1 98.62 545 PHE B CA 1
ATOM 9661 C C . PHE B 1 545 ? 10.203 -8.5 -2.66 1 98.62 545 PHE B C 1
ATOM 9663 O O . PHE B 1 545 ? 10.492 -9.156 -1.653 1 98.62 545 PHE B O 1
ATOM 9670 N N . TYR B 1 546 ? 10.859 -8.602 -3.77 1 98.38 546 TYR B N 1
ATOM 9671 C CA . TYR B 1 546 ? 12.109 -9.352 -3.9 1 98.38 546 TYR B CA 1
ATOM 9672 C C . TYR B 1 546 ? 13.266 -8.414 -4.234 1 98.38 546 TYR B C 1
ATOM 9674 O O . TYR B 1 546 ? 13.297 -7.812 -5.309 1 98.38 546 TYR B O 1
ATOM 9682 N N . LEU B 1 547 ? 14.25 -8.312 -3.326 1 96.62 547 LEU B N 1
ATOM 9683 C CA . LEU B 1 547 ? 15.367 -7.387 -3.457 1 96.62 547 LEU B CA 1
ATOM 9684 C C . LEU B 1 547 ? 16.672 -8.141 -3.674 1 96.62 547 LEU B C 1
ATOM 9686 O O . LEU B 1 547 ? 17.016 -9.047 -2.91 1 96.62 547 LEU B O 1
ATOM 9690 N N . CYS B 1 548 ? 17.391 -7.75 -4.691 1 96 548 CYS B N 1
ATOM 9691 C CA . CYS B 1 548 ? 18.734 -8.281 -4.867 1 96 548 CYS B CA 1
ATOM 9692 C C . CYS B 1 548 ? 19.656 -7.242 -5.496 1 96 548 CYS B C 1
ATOM 9694 O O . CYS B 1 548 ? 19.359 -6.715 -6.57 1 96 548 CYS B O 1
ATOM 9696 N N . GLY B 1 549 ? 20.672 -6.875 -4.902 1 94.06 549 GLY B N 1
ATOM 9697 C CA . GLY B 1 549 ? 21.672 -5.898 -5.305 1 94.06 549 GLY B CA 1
ATOM 9698 C C . GLY B 1 549 ? 22.719 -5.652 -4.242 1 94.06 549 GLY B C 1
ATOM 9699 O O . GLY B 1 549 ? 22.859 -6.441 -3.305 1 94.06 549 GLY B O 1
ATOM 9700 N N . PRO B 1 550 ? 23.516 -4.617 -4.355 1 90.88 550 PRO B N 1
ATOM 9701 C CA . PRO B 1 550 ? 24.5 -4.297 -3.326 1 90.88 550 PRO B CA 1
ATOM 9702 C C . PRO B 1 550 ? 23.891 -4.117 -1.942 1 90.88 550 PRO B C 1
ATOM 9704 O O . PRO B 1 550 ? 22.688 -3.814 -1.83 1 90.88 550 PRO B O 1
ATOM 9707 N N . PRO B 1 551 ? 24.719 -4.223 -0.92 1 88.12 551 PRO B N 1
ATOM 9708 C CA . PRO B 1 551 ? 24.188 -4.168 0.442 1 88.12 551 PRO B CA 1
ATOM 9709 C C . PRO B 1 551 ? 23.453 -2.861 0.741 1 88.12 551 PRO B C 1
ATOM 9711 O O . PRO B 1 551 ? 22.359 -2.873 1.323 1 88.12 551 PRO B O 1
ATOM 9714 N N . SER B 1 552 ? 24.031 -1.713 0.376 1 91.12 552 SER B N 1
ATOM 9715 C CA . SER B 1 552 ? 23.422 -0.423 0.654 1 91.12 552 SER B CA 1
ATOM 9716 C C . SER B 1 552 ? 22.094 -0.275 -0.091 1 91.12 552 SER B C 1
ATOM 9718 O O . SER B 1 552 ? 21.156 0.327 0.424 1 91.12 552 SER B O 1
ATOM 9720 N N . PHE B 1 553 ? 22.094 -0.817 -1.246 1 93.56 553 PHE B N 1
ATOM 9721 C CA . PHE B 1 553 ? 20.875 -0.859 -2.045 1 93.56 553 PHE B CA 1
ATOM 9722 C C . PHE B 1 553 ? 19.781 -1.629 -1.317 1 93.56 553 PHE B C 1
ATOM 9724 O O . PHE B 1 553 ? 18.672 -1.11 -1.115 1 93.56 553 PHE B O 1
ATOM 9731 N N . ALA B 1 554 ? 20.047 -2.791 -0.863 1 93.25 554 ALA B N 1
ATOM 9732 C CA . ALA B 1 554 ? 19.078 -3.672 -0.223 1 93.25 554 ALA B CA 1
ATOM 9733 C C . ALA B 1 554 ? 18.594 -3.092 1.107 1 93.25 554 ALA B C 1
ATOM 9735 O O . ALA B 1 554 ? 17.406 -3.08 1.395 1 93.25 554 ALA B O 1
ATOM 9736 N N . GLN B 1 555 ? 19.516 -2.59 1.864 1 93.44 555 GLN B N 1
ATOM 9737 C CA . GLN B 1 555 ? 19.156 -2.059 3.178 1 93.44 555 GLN B CA 1
ATOM 9738 C C . GLN B 1 555 ? 18.266 -0.836 3.053 1 93.44 555 GLN B C 1
ATOM 9740 O O . GLN B 1 555 ? 17.281 -0.704 3.789 1 93.44 555 GLN B O 1
ATOM 9745 N N . SER B 1 556 ? 18.609 0.082 2.139 1 95.69 556 SER B N 1
ATOM 9746 C CA . SER B 1 556 ? 17.828 1.296 1.946 1 95.69 556 SER B CA 1
ATOM 9747 C C . SER B 1 556 ? 16.406 0.968 1.512 1 95.69 556 SER B C 1
ATOM 9749 O O . SER B 1 556 ? 15.445 1.56 2.014 1 95.69 556 SER B O 1
ATOM 9751 N N . LEU B 1 557 ? 16.297 0.036 0.656 1 96.75 557 LEU B N 1
ATOM 9752 C CA . LEU B 1 557 ? 14.969 -0.348 0.179 1 96.75 557 LEU B CA 1
ATOM 9753 C C . LEU B 1 557 ? 14.18 -1.042 1.28 1 96.75 557 LEU B C 1
ATOM 9755 O O . LEU B 1 557 ? 12.977 -0.793 1.439 1 96.75 557 LEU B O 1
ATOM 9759 N N . TYR B 1 558 ? 14.852 -1.932 2.01 1 96.06 558 TYR B N 1
ATOM 9760 C CA . TYR B 1 558 ? 14.195 -2.605 3.125 1 96.06 558 TYR B CA 1
ATOM 9761 C C . TYR B 1 558 ? 13.641 -1.595 4.121 1 96.06 558 TYR B C 1
ATOM 9763 O O . TYR B 1 558 ? 12.469 -1.661 4.492 1 96.06 558 TYR B O 1
ATOM 9771 N N . ASP B 1 559 ? 14.484 -0.623 4.473 1 96.44 559 ASP B N 1
ATOM 9772 C CA . ASP B 1 559 ? 14.07 0.402 5.422 1 96.44 559 ASP B CA 1
ATOM 9773 C C . ASP B 1 559 ? 12.906 1.227 4.867 1 96.44 559 ASP B C 1
ATOM 9775 O O . ASP B 1 559 ? 11.969 1.552 5.598 1 96.44 559 ASP B O 1
ATOM 9779 N N . GLY B 1 560 ? 13.086 1.557 3.648 1 96.94 560 GLY B N 1
ATOM 9780 C CA . GLY B 1 560 ? 12.016 2.307 3.012 1 96.94 560 GLY B CA 1
ATOM 9781 C C . GLY B 1 560 ? 10.688 1.566 3.004 1 96.94 560 GLY B C 1
ATOM 9782 O O . GLY B 1 560 ? 9.641 2.15 3.291 1 96.94 560 GLY B O 1
ATOM 9783 N N . LEU B 1 561 ? 10.695 0.309 2.66 1 97.5 561 LEU B N 1
ATOM 9784 C CA . LEU B 1 561 ? 9.484 -0.506 2.611 1 97.5 561 LEU B CA 1
ATOM 9785 C C . LEU B 1 561 ? 8.891 -0.674 4.004 1 97.5 561 LEU B C 1
ATOM 9787 O O . LEU B 1 561 ? 7.668 -0.596 4.172 1 97.5 561 LEU B O 1
ATOM 9791 N N . ARG B 1 562 ? 9.734 -0.923 4.973 1 95.5 562 ARG B N 1
ATOM 9792 C CA . ARG B 1 562 ? 9.258 -1 6.348 1 95.5 562 ARG B CA 1
ATOM 9793 C C . ARG B 1 562 ? 8.602 0.311 6.777 1 95.5 562 ARG B C 1
ATOM 9795 O O . ARG B 1 562 ? 7.578 0.307 7.457 1 95.5 562 ARG B O 1
ATOM 9802 N N . GLY B 1 563 ? 9.242 1.414 6.348 1 94.44 563 GLY B N 1
ATOM 9803 C CA . GLY B 1 563 ? 8.688 2.73 6.625 1 94.44 563 GLY B CA 1
ATOM 9804 C C . GLY B 1 563 ? 7.312 2.939 6.023 1 94.44 563 GLY B C 1
ATOM 9805 O O . GLY B 1 563 ? 6.527 3.746 6.523 1 94.44 563 GLY B O 1
ATOM 9806 N N . LEU B 1 564 ? 7.043 2.191 5.02 1 95.44 564 LEU B N 1
ATOM 9807 C CA . LEU B 1 564 ? 5.73 2.24 4.379 1 95.44 564 LEU B CA 1
ATOM 9808 C C . LEU B 1 564 ? 4.805 1.178 4.957 1 95.44 564 LEU B C 1
ATOM 9810 O O . LEU B 1 564 ? 3.758 0.877 4.375 1 95.44 564 LEU B O 1
ATOM 9814 N N . ASN B 1 565 ? 5.211 0.507 6.031 1 92.81 565 ASN B N 1
ATOM 9815 C CA . ASN B 1 565 ? 4.469 -0.471 6.82 1 92.81 565 ASN B CA 1
ATOM 9816 C C . ASN B 1 565 ? 4.254 -1.769 6.051 1 92.81 565 ASN B C 1
ATOM 9818 O O . ASN B 1 565 ? 3.244 -2.451 6.242 1 92.81 565 ASN B O 1
ATOM 9822 N N . VAL B 1 566 ? 5.148 -2.059 5.113 1 95.88 566 VAL B N 1
ATOM 9823 C CA . VAL B 1 566 ? 5.16 -3.4 4.539 1 95.88 566 VAL B CA 1
ATOM 9824 C C . VAL B 1 566 ? 5.641 -4.406 5.586 1 95.88 566 VAL B C 1
ATOM 9826 O O . VAL B 1 566 ? 6.629 -4.16 6.281 1 95.88 566 VAL B O 1
ATOM 9829 N N . ILE B 1 567 ? 4.961 -5.434 5.746 1 93.06 567 ILE B N 1
ATOM 9830 C CA . ILE B 1 567 ? 5.328 -6.391 6.781 1 93.06 567 ILE B CA 1
ATOM 9831 C C . ILE B 1 567 ? 6.621 -7.105 6.395 1 93.06 567 ILE B C 1
ATOM 9833 O O . ILE B 1 567 ? 6.871 -7.348 5.211 1 93.06 567 ILE B O 1
ATOM 9837 N N . ASP B 1 568 ? 7.445 -7.488 7.309 1 93.06 568 ASP B N 1
ATOM 9838 C CA . ASP B 1 568 ? 8.758 -8.102 7.086 1 93.06 568 ASP B CA 1
ATOM 9839 C C . ASP B 1 568 ? 8.633 -9.375 6.258 1 93.06 568 ASP B C 1
ATOM 9841 O O . ASP B 1 568 ? 9.43 -9.609 5.348 1 93.06 568 ASP B O 1
ATOM 9845 N N . GLY B 1 569 ? 7.598 -10.164 6.465 1 92.38 569 GLY B N 1
ATOM 9846 C CA . GLY B 1 569 ? 7.41 -11.438 5.801 1 92.38 569 GLY B CA 1
ATOM 9847 C C . GLY B 1 569 ? 7.172 -11.305 4.309 1 92.38 569 GLY B C 1
ATOM 9848 O O . GLY B 1 569 ? 7.262 -12.289 3.568 1 92.38 569 GLY B O 1
ATOM 9849 N N . HIS B 1 570 ? 6.898 -10.086 3.822 1 96.44 570 HIS B N 1
ATOM 9850 C CA . HIS B 1 570 ? 6.633 -9.859 2.406 1 96.44 570 HIS B CA 1
ATOM 9851 C C . HIS B 1 570 ? 7.852 -9.273 1.703 1 96.44 570 HIS B C 1
ATOM 9853 O O . HIS B 1 570 ? 7.797 -8.969 0.511 1 96.44 570 HIS B O 1
ATOM 9859 N N . ILE B 1 571 ? 8.914 -9.117 2.461 1 96.31 571 ILE B N 1
ATOM 9860 C CA . ILE B 1 571 ? 10.156 -8.594 1.894 1 96.31 571 ILE B CA 1
ATOM 9861 C C . ILE B 1 571 ? 11.211 -9.695 1.854 1 96.31 571 ILE B C 1
ATOM 9863 O O . ILE B 1 571 ? 11.68 -10.148 2.898 1 96.31 571 ILE B O 1
ATOM 9867 N N . HIS B 1 572 ? 11.531 -10.094 0.667 1 94.88 572 HIS B N 1
ATOM 9868 C CA . HIS B 1 572 ? 12.539 -11.125 0.435 1 94.88 572 HIS B CA 1
ATOM 9869 C C . HIS B 1 572 ? 13.812 -10.531 -0.156 1 94.88 572 HIS B C 1
ATOM 9871 O O . HIS B 1 572 ? 13.75 -9.633 -1 1 94.88 572 HIS B O 1
ATOM 9877 N N . SER B 1 573 ? 14.969 -11.008 0.362 1 92.06 573 SER B N 1
ATOM 9878 C CA . SER B 1 573 ? 16.203 -10.398 -0.123 1 92.06 573 SER B CA 1
ATOM 9879 C C . SER B 1 573 ? 17.344 -11.398 -0.145 1 92.06 573 SER B C 1
ATOM 9881 O O . SER B 1 573 ? 17.375 -12.336 0.658 1 92.06 573 SER B O 1
ATOM 9883 N N . GLU B 1 574 ? 18.109 -11.281 -1.107 1 86.62 574 GLU B N 1
ATOM 9884 C CA . GLU B 1 574 ? 19.422 -11.93 -1.194 1 86.62 574 GLU B CA 1
ATOM 9885 C C . GLU B 1 574 ? 20.516 -10.914 -1.468 1 86.62 574 GLU B C 1
ATOM 9887 O O . GLU B 1 574 ? 20.375 -10.055 -2.336 1 86.62 574 GLU B O 1
ATOM 9892 N N . THR B 1 575 ? 21.5 -10.859 -0.571 1 73.56 575 THR B N 1
ATOM 9893 C CA . THR B 1 575 ? 22.609 -9.938 -0.745 1 73.56 575 THR B CA 1
ATOM 9894 C C . THR B 1 575 ? 23.891 -10.688 -1.128 1 73.56 575 THR B C 1
ATOM 9896 O O . THR B 1 575 ? 24.109 -11.805 -0.655 1 73.56 575 THR B O 1
ATOM 9899 N N . PHE B 1 576 ? 24.469 -10.062 -2.133 1 65.56 576 PHE B N 1
ATOM 9900 C CA . PHE B 1 576 ? 25.766 -10.594 -2.512 1 65.56 576 PHE B CA 1
ATOM 9901 C C . PHE B 1 576 ? 26.875 -9.961 -1.679 1 65.56 576 PHE B C 1
ATOM 9903 O O . PHE B 1 576 ? 26.859 -8.75 -1.422 1 65.56 576 PHE B O 1
ATOM 9910 N N . GLY B 1 577 ? 27.594 -10.711 -0.985 1 58.06 577 GLY B N 1
ATOM 9911 C CA . GLY B 1 577 ? 28.703 -10.188 -0.219 1 58.06 577 GLY B CA 1
ATOM 9912 C C . GLY B 1 577 ? 28.562 -10.391 1.276 1 58.06 577 GLY B C 1
ATOM 9913 O O . GLY B 1 577 ? 27.656 -11.102 1.723 1 58.06 577 GLY B O 1
ATOM 9914 N N . PRO B 1 578 ? 29.422 -9.82 2.031 1 52.88 578 PRO B N 1
ATOM 9915 C CA . PRO B 1 578 ? 29.547 -10.133 3.455 1 52.88 578 PRO B CA 1
ATOM 9916 C C . PRO B 1 578 ? 28.484 -9.445 4.309 1 52.88 578 PRO B C 1
ATOM 9918 O O . PRO B 1 578 ? 28.359 -9.75 5.5 1 52.88 578 PRO B O 1
ATOM 9921 N N . ALA B 1 579 ? 27.641 -8.555 3.701 1 58.5 579 ALA B N 1
ATOM 9922 C CA . ALA B 1 579 ? 26.734 -7.855 4.621 1 58.5 579 ALA B CA 1
ATOM 9923 C C . ALA B 1 579 ? 25.328 -8.43 4.559 1 58.5 579 ALA B C 1
ATOM 9925 O O . ALA B 1 579 ? 24.828 -8.75 3.479 1 58.5 579 ALA B O 1
ATOM 9926 N N . SER B 1 580 ? 24.828 -8.742 5.84 1 68.06 580 SER B N 1
ATOM 9927 C CA . SER B 1 580 ? 23.453 -9.219 5.949 1 68.06 580 SER B CA 1
ATOM 9928 C C . SER B 1 580 ? 22.469 -8.062 6.129 1 68.06 580 SER B C 1
ATOM 9930 O O . SER B 1 580 ? 22.859 -6.992 6.605 1 68.06 580 SER B O 1
ATOM 9932 N N . LEU B 1 581 ? 21.375 -8.25 5.602 1 79.94 581 LEU B N 1
ATOM 9933 C CA . LEU B 1 581 ? 20.281 -7.305 5.75 1 79.94 581 LEU B CA 1
ATOM 9934 C C . LEU B 1 581 ? 19.859 -7.18 7.207 1 79.94 581 LEU B C 1
ATOM 9936 O O . LEU B 1 581 ? 19.641 -8.188 7.887 1 79.94 581 LEU B O 1
ATOM 9940 N N . THR B 1 582 ? 19.922 -5.973 7.812 1 83.38 582 THR B N 1
ATOM 9941 C CA . THR B 1 582 ? 19.359 -5.719 9.133 1 83.38 582 THR B CA 1
ATOM 9942 C C . THR B 1 582 ? 17.844 -5.605 9.062 1 83.38 582 THR B C 1
ATOM 9944 O O . THR B 1 582 ? 17.312 -4.742 8.352 1 83.38 582 THR B O 1
ATOM 9947 N N . ARG B 1 583 ? 17.156 -6.48 9.758 1 86.06 583 ARG B N 1
ATOM 9948 C CA . ARG B 1 583 ? 15.703 -6.551 9.641 1 86.06 583 ARG B CA 1
ATOM 9949 C C . ARG B 1 583 ? 15.023 -6.051 10.922 1 86.06 583 ARG B C 1
ATOM 9951 O O . ARG B 1 583 ? 15.562 -6.211 12.016 1 86.06 583 ARG B O 1
ATOM 9958 N N . THR B 1 584 ? 13.891 -5.391 10.805 1 80.75 584 THR B N 1
ATOM 9959 C CA . THR B 1 584 ? 12.984 -5.051 11.898 1 80.75 584 THR B CA 1
ATOM 9960 C C . THR B 1 584 ? 11.758 -5.957 11.883 1 80.75 584 THR B C 1
ATOM 9962 O O . THR B 1 584 ? 10.898 -5.828 11.008 1 80.75 584 THR B O 1
ATOM 9965 N N . ARG B 1 585 ? 11.609 -6.863 12.883 1 75.06 585 ARG B N 1
ATOM 9966 C CA . ARG B 1 585 ? 10.539 -7.859 12.875 1 75.06 585 ARG B CA 1
ATOM 9967 C C . ARG B 1 585 ? 9.219 -7.254 13.344 1 75.06 585 ARG B C 1
ATOM 9969 O O . ARG B 1 585 ? 9.219 -6.297 14.125 1 75.06 585 ARG B O 1
ATOM 9976 N N . ASP B 1 586 ? 8.117 -7.723 12.789 1 75.25 586 ASP B N 1
ATOM 9977 C CA . ASP B 1 586 ? 6.781 -7.215 13.086 1 75.25 586 ASP B CA 1
ATOM 9978 C C . ASP B 1 586 ? 6.406 -7.473 14.539 1 75.25 586 ASP B C 1
ATOM 9980 O O . ASP B 1 586 ? 5.75 -6.645 15.172 1 75.25 586 ASP B O 1
ATOM 9984 N N . ARG B 1 587 ? 6.668 -8.836 15.109 1 63.44 587 ARG B N 1
ATOM 9985 C CA . ARG B 1 587 ? 6.387 -9.172 16.5 1 63.44 587 ARG B CA 1
ATOM 9986 C C . ARG B 1 587 ? 7.68 -9.406 17.281 1 63.44 587 ARG B C 1
ATOM 9988 O O . ARG B 1 587 ? 8.5 -10.242 16.891 1 63.44 587 ARG B O 1
ATOM 9995 N N . PRO B 1 588 ? 7.996 -8.523 18.188 1 54.09 588 PRO B N 1
ATOM 9996 C CA . PRO B 1 588 ? 9.234 -8.711 18.953 1 54.09 588 PRO B CA 1
ATOM 9997 C C . PRO B 1 588 ? 9.414 -10.156 19.422 1 54.09 588 PRO B C 1
ATOM 9999 O O . PRO B 1 588 ? 10.539 -10.648 19.5 1 54.09 588 PRO B O 1
ATOM 10002 N N . GLY B 1 589 ? 8.383 -10.789 19.797 1 51.56 589 GLY B N 1
ATOM 10003 C CA . GLY B 1 589 ? 8.516 -12.055 20.516 1 51.56 589 GLY B CA 1
ATOM 10004 C C . GLY B 1 589 ? 8.852 -13.219 19.594 1 51.56 589 GLY B C 1
ATOM 10005 O O . GLY B 1 589 ? 9.055 -14.344 20.062 1 51.56 589 GLY B O 1
ATOM 10006 N N . GLU B 1 590 ? 8.844 -13.062 18.375 1 51.28 590 GLU B N 1
ATOM 10007 C CA . GLU B 1 590 ? 9.062 -14.234 17.531 1 51.28 590 GLU B CA 1
ATOM 10008 C C . GLU B 1 590 ? 10.555 -14.492 17.328 1 51.28 590 GLU B C 1
ATOM 10010 O O . GLU B 1 590 ? 10.969 -14.984 16.281 1 51.28 590 GLU B O 1
ATOM 10015 N N . VAL B 1 591 ? 11.359 -14 18.266 1 53.69 591 VAL B N 1
ATOM 10016 C CA . VAL B 1 591 ? 12.773 -14.328 18.141 1 53.69 591 VAL B CA 1
ATOM 10017 C C . VAL B 1 591 ? 13 -15.789 18.516 1 53.69 591 VAL B C 1
ATOM 10019 O O . VAL B 1 591 ? 12.617 -16.219 19.609 1 53.69 591 VAL B O 1
ATOM 10022 N N . LYS B 1 592 ? 13.281 -16.594 17.469 1 60 592 LYS B N 1
ATOM 10023 C CA . LYS B 1 592 ? 13.781 -17.922 17.828 1 60 592 LYS B CA 1
ATOM 10024 C C . LYS B 1 592 ? 14.898 -17.828 18.859 1 60 592 LYS B C 1
ATOM 10026 O O . LYS B 1 592 ? 15.898 -17.141 18.641 1 60 592 LYS B O 1
ATOM 10031 N N . LEU B 1 593 ? 14.594 -18.281 20.047 1 66.5 593 LEU B N 1
ATOM 10032 C CA . LEU B 1 593 ? 15.586 -18.297 21.109 1 66.5 593 LEU B CA 1
ATOM 10033 C C . LEU B 1 593 ? 16.734 -19.234 20.766 1 66.5 593 LEU B C 1
ATOM 10035 O O . LEU B 1 593 ? 16.516 -20.438 20.594 1 66.5 593 LEU B O 1
ATOM 10039 N N . LEU B 1 594 ? 17.875 -18.719 20.203 1 78.88 594 LEU B N 1
ATOM 10040 C CA . LEU B 1 594 ? 19.078 -19.5 20.031 1 78.88 594 LEU B CA 1
ATOM 10041 C C . LEU B 1 594 ? 19.719 -19.828 21.375 1 78.88 594 LEU B C 1
ATOM 10043 O O . LEU B 1 594 ? 19.719 -19 22.297 1 78.88 594 LEU B O 1
ATOM 10047 N N . PRO B 1 595 ? 20.125 -21.156 21.469 1 83 595 PRO B N 1
ATOM 10048 C CA . PRO B 1 595 ? 20.859 -21.453 22.703 1 83 595 PRO B CA 1
ATOM 10049 C C . PRO B 1 595 ? 22.062 -20.531 22.906 1 83 595 PRO B C 1
ATOM 10051 O O . PRO B 1 595 ? 22.594 -19.984 21.938 1 83 595 PRO B O 1
ATOM 10054 N N . ALA B 1 596 ? 22.438 -20.375 24.141 1 87.31 596 ALA B N 1
ATOM 10055 C CA . ALA B 1 596 ? 23.625 -19.562 24.453 1 87.31 596 ALA B CA 1
ATOM 10056 C C . ALA B 1 596 ? 24.891 -20.266 23.984 1 87.31 596 ALA B C 1
ATOM 10058 O O . ALA B 1 596 ? 24.969 -21.5 23.984 1 87.31 596 ALA B O 1
ATOM 10059 N N . ALA B 1 597 ? 25.812 -19.5 23.578 1 91.12 597 ALA B N 1
ATOM 10060 C CA . ALA B 1 597 ? 27.125 -20.031 23.219 1 91.12 597 ALA B CA 1
ATOM 10061 C C . ALA B 1 597 ? 27.844 -20.625 24.438 1 91.12 597 ALA B C 1
ATOM 10063 O O . ALA B 1 597 ? 27.656 -20.141 25.547 1 91.12 597 ALA B O 1
ATOM 10064 N N . ALA B 1 598 ? 28.641 -21.609 24.203 1 91.75 598 ALA B N 1
ATOM 10065 C CA . ALA B 1 598 ? 29.438 -22.188 25.281 1 91.75 598 ALA B CA 1
ATOM 10066 C C . ALA B 1 598 ? 30.344 -21.141 25.906 1 91.75 598 ALA B C 1
ATOM 10068 O O . ALA B 1 598 ? 30.953 -20.328 25.203 1 91.75 598 ALA B O 1
ATOM 10069 N N . LYS B 1 599 ? 30.406 -21.141 27.219 1 90.88 599 LYS B N 1
ATOM 10070 C CA . LYS B 1 599 ? 31.234 -20.172 27.953 1 90.88 599 LYS B CA 1
ATOM 10071 C C . LYS B 1 599 ? 32.562 -20.797 28.375 1 90.88 599 LYS B C 1
ATOM 10073 O O . LYS B 1 599 ? 33.406 -20.109 28.953 1 90.88 599 LYS B O 1
ATOM 10078 N N . THR B 1 600 ? 32.656 -22.141 28.188 1 90.94 600 THR B N 1
ATOM 10079 C CA . THR B 1 600 ? 33.875 -22.875 28.469 1 90.94 600 THR B CA 1
ATOM 10080 C C . THR B 1 600 ? 34.406 -23.562 27.219 1 90.94 600 THR B C 1
ATOM 10082 O O . THR B 1 600 ? 33.688 -23.656 26.203 1 90.94 600 THR B O 1
ATOM 10085 N N . SER B 1 601 ? 35.656 -23.984 27.359 1 93 601 SER B N 1
ATOM 10086 C CA . SER B 1 601 ? 36.281 -24.672 26.234 1 93 601 SER B CA 1
ATOM 10087 C C . SER B 1 601 ? 35.5 -25.953 25.875 1 93 601 SER B C 1
ATOM 10089 O O . SER B 1 601 ? 35.062 -26.672 26.766 1 93 601 SER B O 1
ATOM 10091 N N . VAL B 1 602 ? 35.312 -26.234 24.609 1 94.25 602 VAL B N 1
ATOM 10092 C CA . VAL B 1 602 ? 34.594 -27.406 24.125 1 94.25 602 VAL B CA 1
ATOM 10093 C C . VAL B 1 602 ? 35.469 -28.203 23.188 1 94.25 602 VAL B C 1
ATOM 10095 O O . VAL B 1 602 ? 36 -27.672 22.219 1 94.25 602 VAL B O 1
ATOM 10098 N N . PRO B 1 603 ? 35.719 -29.453 23.547 1 94.31 603 PRO B N 1
ATOM 10099 C CA . PRO B 1 603 ? 36.438 -30.281 22.547 1 94.31 603 PRO B CA 1
ATOM 10100 C C . PRO B 1 603 ? 35.625 -30.484 21.281 1 94.31 603 PRO B C 1
ATOM 10102 O O . PRO B 1 603 ? 34.406 -30.734 21.344 1 94.31 603 PRO B O 1
ATOM 10105 N N . VAL B 1 604 ? 36.219 -30.297 20.156 1 95.69 604 VAL B N 1
ATOM 10106 C CA . VAL B 1 604 ? 35.562 -30.469 18.859 1 95.69 604 VAL B CA 1
ATOM 10107 C C . VAL B 1 604 ? 36.281 -31.562 18.078 1 95.69 604 VAL B C 1
ATOM 10109 O O . VAL B 1 604 ? 37.531 -31.516 17.906 1 95.69 604 VAL B O 1
ATOM 10112 N N . TYR B 1 605 ? 35.531 -32.562 17.688 1 95.75 605 TYR B N 1
ATOM 10113 C CA . TYR B 1 605 ? 36.094 -33.656 16.906 1 95.75 605 TYR B CA 1
ATOM 10114 C C . TYR B 1 605 ? 35.594 -33.594 15.461 1 95.75 605 TYR B C 1
ATOM 10116 O O . TYR B 1 605 ? 34.375 -33.531 15.211 1 95.75 605 TYR B O 1
ATOM 10124 N N . PHE B 1 606 ? 36.5 -33.656 14.531 1 95.88 606 PHE B N 1
ATOM 10125 C CA . PHE B 1 606 ? 36.188 -33.719 13.102 1 95.88 606 PHE B CA 1
ATOM 10126 C C . PHE B 1 606 ? 36.25 -35.188 12.625 1 95.88 606 PHE B C 1
ATOM 10128 O O . PHE B 1 606 ? 37.344 -35.688 12.352 1 95.88 606 PHE B O 1
ATOM 10135 N N . ALA B 1 607 ? 35.156 -35.781 12.406 1 94.38 607 ALA B N 1
ATOM 10136 C CA . ALA B 1 607 ? 35 -37.219 12.312 1 94.38 607 ALA B CA 1
ATOM 10137 C C . ALA B 1 607 ? 35.656 -37.75 11.047 1 94.38 607 ALA B C 1
ATOM 10139 O O . ALA B 1 607 ? 36.375 -38.781 11.094 1 94.38 607 ALA B O 1
ATOM 10140 N N . ARG B 1 608 ? 35.469 -37.156 9.906 1 92 608 ARG B N 1
ATOM 10141 C CA . ARG B 1 608 ? 35.969 -37.656 8.641 1 92 608 ARG B CA 1
ATOM 10142 C C . ARG B 1 608 ? 37.5 -37.562 8.586 1 92 608 ARG B C 1
ATOM 10144 O O . ARG B 1 608 ? 38.156 -38.438 8.031 1 92 608 ARG B O 1
ATOM 10151 N N . SER B 1 609 ? 38.031 -36.562 9.188 1 91.56 609 SER B N 1
ATOM 10152 C CA . SER B 1 609 ? 39.469 -36.312 9.133 1 91.56 609 SER B CA 1
ATOM 10153 C C . SER B 1 609 ? 40.188 -36.875 10.352 1 91.56 609 SER B C 1
ATOM 10155 O O . SER B 1 609 ? 41.406 -36.875 10.422 1 91.56 609 SER B O 1
ATOM 10157 N N . ALA B 1 610 ? 39.469 -37.344 11.281 1 92.38 610 ALA B N 1
ATOM 10158 C CA . ALA B 1 610 ? 40 -37.875 12.531 1 92.38 610 ALA B CA 1
ATOM 10159 C C . ALA B 1 610 ? 40.906 -36.875 13.242 1 92.38 610 ALA B C 1
ATOM 10161 O O . ALA B 1 610 ? 41.969 -37.25 13.734 1 92.38 610 ALA B O 1
ATOM 10162 N N . LYS B 1 611 ? 40.5 -35.656 13.172 1 94 611 LYS B N 1
ATOM 10163 C CA . LYS B 1 611 ? 41.25 -34.625 13.852 1 94 611 LYS B CA 1
ATOM 10164 C C . LYS B 1 611 ? 40.469 -34.062 15.047 1 94 611 LYS B C 1
ATOM 10166 O O . LYS B 1 611 ? 39.25 -34.094 15.047 1 94 611 LYS B O 1
ATOM 10171 N N . GLU B 1 612 ? 41.188 -33.688 16.047 1 93.62 612 GLU B N 1
ATOM 10172 C CA . GLU B 1 612 ? 40.594 -33.094 17.25 1 93.62 612 GLU B CA 1
ATOM 10173 C C . GLU B 1 612 ? 41.094 -31.672 17.5 1 93.62 612 GLU B C 1
ATOM 10175 O O . GLU B 1 612 ? 42.25 -31.359 17.188 1 93.62 612 GLU B O 1
ATOM 10180 N N . ALA B 1 613 ? 40.219 -30.844 17.969 1 94.5 613 ALA B N 1
ATOM 10181 C CA . ALA B 1 613 ? 40.531 -29.469 18.344 1 94.5 613 ALA B CA 1
ATOM 10182 C C . ALA B 1 613 ? 39.75 -29.047 19.578 1 94.5 613 ALA B C 1
ATOM 10184 O O . ALA B 1 613 ? 38.938 -29.812 20.109 1 94.5 613 ALA B O 1
ATOM 10185 N N . ARG B 1 614 ? 40.125 -27.906 20.094 1 94.31 614 ARG B N 1
ATOM 10186 C CA . ARG B 1 614 ? 39.406 -27.312 21.203 1 94.31 614 ARG B CA 1
ATOM 10187 C C . ARG B 1 614 ? 38.969 -25.891 20.875 1 94.31 614 ARG B C 1
ATOM 10189 O O . ARG B 1 614 ? 39.781 -25.062 20.453 1 94.31 6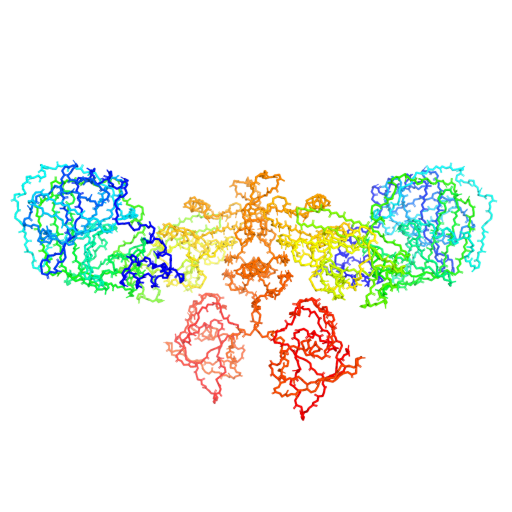14 ARG B O 1
ATOM 10196 N N . TRP B 1 615 ? 37.719 -25.672 20.984 1 95.62 615 TRP B N 1
ATOM 10197 C CA . TRP B 1 615 ? 37.188 -24.344 20.766 1 95.62 615 TRP B CA 1
ATOM 10198 C C . TRP B 1 615 ? 37.094 -23.562 22.062 1 95.62 615 TRP B C 1
ATOM 10200 O O . TRP B 1 615 ? 36.625 -24.062 23.078 1 95.62 615 TRP B O 1
ATOM 10210 N N . ASP B 1 616 ? 37.594 -22.359 22.062 1 93.62 616 ASP B N 1
ATOM 10211 C CA . ASP B 1 616 ? 37.5 -21.469 23.203 1 93.62 616 ASP B CA 1
ATOM 10212 C C . ASP B 1 616 ? 36.562 -20.297 22.938 1 93.62 616 ASP B C 1
ATOM 10214 O O . ASP B 1 616 ? 36.5 -19.797 21.812 1 93.62 616 ASP B O 1
ATOM 10218 N N . PRO B 1 617 ? 35.844 -20.047 24.078 1 91.38 617 PRO B N 1
ATOM 10219 C CA . PRO B 1 617 ? 35 -18.844 23.891 1 91.38 617 PRO B CA 1
ATOM 10220 C C . PRO B 1 617 ? 35.812 -17.672 23.328 1 91.38 617 PRO B C 1
ATOM 10222 O O . PRO B 1 617 ? 36.875 -17.359 23.828 1 91.38 617 PRO B O 1
ATOM 10225 N N . GLY B 1 618 ? 35.281 -17.109 22.266 1 88.19 618 GLY B N 1
ATOM 10226 C CA . GLY B 1 618 ? 35.969 -15.977 21.641 1 88.19 618 GLY B CA 1
ATOM 10227 C C . GLY B 1 618 ? 36.906 -16.375 20.531 1 88.19 618 GLY B C 1
ATOM 10228 O O . GLY B 1 618 ? 37.5 -15.523 19.859 1 88.19 618 GLY B O 1
ATOM 10229 N N . ALA B 1 619 ? 37.125 -17.703 20.312 1 89.44 619 ALA B N 1
ATOM 10230 C CA . ALA B 1 619 ? 38.094 -18.188 19.344 1 89.44 619 ALA B CA 1
ATOM 10231 C C . ALA B 1 619 ? 37.531 -18.141 17.922 1 89.44 619 ALA B C 1
ATOM 10233 O O . ALA B 1 619 ? 38.188 -18.594 16.984 1 89.44 619 ALA B O 1
ATOM 10234 N N . GLY B 1 620 ? 36.375 -17.594 17.75 1 91.31 620 GLY B N 1
ATOM 10235 C CA . GLY B 1 620 ? 35.812 -17.484 16.406 1 91.31 620 GLY B CA 1
ATOM 10236 C C . GLY B 1 620 ? 34.875 -18.625 16.047 1 91.31 620 GLY B C 1
ATOM 10237 O O . GLY B 1 620 ? 34.438 -19.359 16.938 1 91.31 620 GLY B O 1
ATOM 10238 N N . SER B 1 621 ? 34.625 -18.859 14.727 1 94.88 621 SER B N 1
ATOM 10239 C CA . SER B 1 621 ? 33.656 -19.828 14.242 1 94.88 621 SER B CA 1
ATOM 10240 C C . SER B 1 621 ? 34.219 -21.234 14.156 1 94.88 621 SER B C 1
ATOM 10242 O O . SER B 1 621 ? 35.438 -21.406 14.227 1 94.88 621 SER B O 1
ATOM 10244 N N . LEU B 1 622 ? 33.406 -22.141 14.016 1 95.25 622 LEU B N 1
ATOM 10245 C CA . LEU B 1 622 ? 33.844 -23.531 13.852 1 95.25 622 LEU B CA 1
ATOM 10246 C C . LEU B 1 622 ? 34.594 -23.719 12.547 1 95.25 622 LEU B C 1
ATOM 10248 O O . LEU B 1 622 ? 35.469 -24.594 12.453 1 95.25 622 LEU B O 1
ATOM 10252 N N . LEU B 1 623 ? 34.25 -22.922 11.539 1 94.19 623 LEU B N 1
ATOM 10253 C CA . LEU B 1 623 ? 35.031 -22.938 10.297 1 94.19 623 LEU B CA 1
ATOM 10254 C C . LEU B 1 623 ? 36.469 -22.516 10.547 1 94.19 623 LEU B C 1
ATOM 10256 O O . LEU B 1 623 ? 37.406 -23.172 10.086 1 94.19 623 LEU B O 1
ATOM 10260 N N . GLU B 1 624 ? 36.625 -21.484 11.227 1 93.94 624 GLU B N 1
ATOM 10261 C CA . GLU B 1 624 ? 37.969 -21 11.555 1 93.94 624 GLU B CA 1
ATOM 10262 C C . GLU B 1 624 ? 38.75 -22.031 12.359 1 93.94 624 GLU B C 1
ATOM 10264 O O . GLU B 1 624 ? 39.969 -22.203 12.156 1 93.94 624 GLU B O 1
ATOM 10269 N N . LEU B 1 625 ? 38.062 -22.625 13.281 1 95 625 LEU B N 1
ATOM 10270 C CA . LEU B 1 625 ? 38.688 -23.672 14.062 1 95 625 LEU B CA 1
ATOM 10271 C C . LEU B 1 625 ? 39.156 -24.812 13.156 1 95 625 LEU B C 1
ATOM 10273 O O . LEU B 1 625 ? 40.281 -25.281 13.297 1 95 625 LEU B O 1
ATOM 10277 N N . ALA B 1 626 ? 38.344 -25.266 12.32 1 95.12 626 ALA B N 1
ATOM 10278 C CA . ALA B 1 626 ? 38.719 -26.328 11.383 1 95.12 626 ALA B CA 1
ATOM 10279 C C . ALA B 1 626 ? 39.938 -25.938 10.539 1 95.12 626 ALA B C 1
ATOM 10281 O O . ALA B 1 626 ? 40.844 -26.734 10.344 1 95.12 626 ALA B O 1
ATOM 10282 N N . GLU B 1 627 ? 39.844 -24.734 10.07 1 93.44 627 GLU B N 1
ATOM 10283 C CA . GLU B 1 627 ? 40.938 -24.219 9.25 1 93.44 627 GLU B CA 1
ATOM 10284 C C . GLU B 1 627 ? 42.25 -24.203 10.031 1 93.44 627 GLU B C 1
ATOM 10286 O O . GLU B 1 627 ? 43.312 -24.516 9.492 1 93.44 627 GLU B O 1
ATOM 10291 N N . SER B 1 628 ? 42.219 -23.828 11.258 1 93.38 628 SER B N 1
ATOM 10292 C CA . SER B 1 628 ? 43.375 -23.766 12.109 1 93.38 628 SER B CA 1
ATOM 10293 C C . SER B 1 628 ? 44 -25.156 12.305 1 93.38 628 SER B C 1
ATOM 10295 O O . SER B 1 628 ? 45.156 -25.281 12.648 1 93.38 628 SER B O 1
ATOM 10297 N N . ARG B 1 629 ? 43.219 -26.141 12.109 1 93 629 ARG B N 1
ATOM 10298 C CA . ARG B 1 629 ? 43.688 -27.516 12.242 1 93 629 ARG B CA 1
ATOM 10299 C C . ARG B 1 629 ? 44.094 -28.094 10.883 1 93 629 ARG B C 1
ATOM 10301 O O . ARG B 1 629 ? 44.25 -29.297 10.734 1 93 629 ARG B O 1
ATOM 10308 N N . GLY B 1 630 ? 44.062 -27.266 9.891 1 91.56 630 GLY B N 1
ATOM 10309 C CA . GLY B 1 630 ? 44.531 -27.672 8.578 1 91.56 630 GLY B CA 1
ATOM 10310 C C . GLY B 1 630 ? 43.438 -28.219 7.684 1 91.56 630 GLY B C 1
ATOM 10311 O O . GLY B 1 630 ? 43.719 -28.781 6.625 1 91.56 630 GLY B O 1
ATOM 10312 N N . LEU B 1 631 ? 42.219 -28.188 8.148 1 92.44 631 LEU B N 1
ATOM 10313 C CA . LEU B 1 631 ? 41.125 -28.625 7.312 1 92.44 631 LEU B CA 1
ATOM 10314 C C . LEU B 1 631 ? 40.688 -27.516 6.363 1 92.44 631 LEU B C 1
ATOM 10316 O O . LEU B 1 631 ? 40.969 -26.328 6.613 1 92.44 631 LEU B O 1
ATOM 10320 N N . SER B 1 632 ? 40.125 -27.938 5.227 1 87.69 632 SER B N 1
ATOM 10321 C CA . SER B 1 632 ? 39.656 -26.984 4.227 1 87.69 632 SER B CA 1
ATOM 10322 C C . SER B 1 632 ? 38.219 -27.266 3.824 1 87.69 632 SER B C 1
ATOM 10324 O O . SER B 1 632 ? 37.938 -27.516 2.652 1 87.69 632 SER B O 1
ATOM 10326 N N . PRO B 1 633 ? 37.344 -27.156 4.828 1 89.25 633 PRO B N 1
ATOM 10327 C CA . PRO B 1 633 ? 35.938 -27.344 4.453 1 89.25 633 PRO B CA 1
ATOM 10328 C C . PRO B 1 633 ? 35.469 -26.312 3.441 1 89.25 633 PRO B C 1
ATOM 10330 O O . PRO B 1 633 ? 36.062 -25.234 3.32 1 89.25 633 PRO B O 1
ATOM 10333 N N . ALA B 1 634 ? 34.438 -26.719 2.723 1 85.94 634 ALA B N 1
ATOM 10334 C CA . ALA B 1 634 ? 33.844 -25.812 1.748 1 85.94 634 ALA B CA 1
ATOM 10335 C C . ALA B 1 634 ? 33.125 -24.641 2.441 1 85.94 634 ALA B C 1
ATOM 10337 O O . ALA B 1 634 ? 32.469 -24.828 3.469 1 85.94 634 ALA B O 1
ATOM 10338 N N . PHE B 1 635 ? 33.406 -23.422 1.955 1 85.31 635 PHE B N 1
ATOM 10339 C CA . PHE B 1 635 ? 32.75 -22.219 2.424 1 85.31 635 PHE B CA 1
ATOM 10340 C C . PHE B 1 635 ? 32.719 -21.156 1.335 1 85.31 635 PHE B C 1
ATOM 10342 O O . PHE B 1 635 ? 33.406 -21.266 0.327 1 85.31 635 PHE B O 1
ATOM 10349 N N . SER B 1 636 ? 31.781 -20.234 1.512 1 80.94 636 SER B N 1
ATOM 10350 C CA . SER B 1 636 ? 31.766 -19.125 0.561 1 80.94 636 SER B CA 1
ATOM 10351 C C . SER B 1 636 ? 31.562 -17.797 1.269 1 80.94 636 SER B C 1
ATOM 10353 O O . SER B 1 636 ? 32.5 -17.047 1.484 1 80.94 636 SER B O 1
ATOM 10355 N N . CYS B 1 637 ? 30.484 -17.531 1.937 1 76.25 637 CYS B N 1
ATOM 10356 C CA . CYS B 1 637 ? 30.094 -16.188 2.377 1 76.25 637 CYS B CA 1
ATOM 10357 C C . CYS B 1 637 ? 30.672 -15.883 3.752 1 76.25 637 CYS B C 1
ATOM 10359 O O . CYS B 1 637 ? 30.797 -14.719 4.129 1 76.25 637 CYS B O 1
ATOM 10361 N N . ARG B 1 638 ? 30.891 -17 4.594 1 81.06 638 ARG B N 1
ATOM 10362 C CA . ARG B 1 638 ? 31.391 -16.953 5.961 1 81.06 638 ARG B CA 1
ATOM 10363 C C . ARG B 1 638 ? 30.453 -16.172 6.871 1 81.06 638 ARG B C 1
ATOM 10365 O O . ARG B 1 638 ? 30.875 -15.633 7.891 1 81.06 638 ARG B O 1
ATOM 10372 N N . LEU B 1 639 ? 29.172 -16.062 6.426 1 79.19 639 LEU B N 1
ATOM 10373 C CA . LEU B 1 639 ? 28.234 -15.258 7.215 1 79.19 639 LEU B CA 1
ATOM 10374 C C . LEU B 1 639 ? 26.922 -16 7.422 1 79.19 639 LEU B C 1
ATOM 10376 O O . LEU B 1 639 ? 26 -15.469 8.039 1 79.19 639 LEU B O 1
ATOM 10380 N N . GLY B 1 640 ? 26.859 -17.172 6.902 1 80.69 640 GLY B N 1
ATOM 10381 C CA . GLY B 1 640 ? 25.672 -17.984 7.113 1 80.69 640 GLY B CA 1
ATOM 10382 C C . GLY B 1 640 ? 24.562 -17.688 6.117 1 80.69 640 GLY B C 1
ATOM 10383 O O . GLY B 1 640 ? 23.406 -18.047 6.344 1 80.69 640 GLY B O 1
ATOM 10384 N N . ASN B 1 641 ? 24.938 -17.078 5.004 1 77.12 641 ASN B N 1
ATOM 10385 C CA . ASN B 1 641 ? 23.938 -16.688 4.027 1 77.12 641 ASN B CA 1
ATOM 10386 C C . ASN B 1 641 ? 23.828 -17.703 2.896 1 77.12 641 ASN B C 1
ATOM 10388 O O . ASN B 1 641 ? 22.734 -17.938 2.357 1 77.12 641 ASN B O 1
ATOM 10392 N N . CYS B 1 642 ? 24.922 -18.391 2.541 1 77.31 642 CYS B N 1
ATOM 10393 C CA . CYS B 1 642 ? 24.938 -19.141 1.291 1 77.31 642 CYS B CA 1
ATOM 10394 C C . CYS B 1 642 ? 24.719 -20.625 1.546 1 77.31 642 CYS B C 1
ATOM 10396 O O . CYS B 1 642 ? 24.391 -21.375 0.627 1 77.31 642 CYS B O 1
ATOM 10398 N N . GLY B 1 643 ? 25.062 -21.062 2.768 1 81.56 643 GLY B N 1
ATOM 10399 C CA . GLY B 1 643 ? 24.812 -22.453 3.127 1 81.56 643 GLY B CA 1
ATOM 10400 C C . GLY B 1 643 ? 25.875 -23.406 2.607 1 81.56 643 GLY B C 1
ATOM 10401 O O . GLY B 1 643 ? 25.812 -24.609 2.85 1 81.56 643 GLY B O 1
ATOM 10402 N N . THR B 1 644 ? 26.875 -22.891 1.998 1 81.88 644 THR B N 1
ATOM 10403 C CA . THR B 1 644 ? 27.906 -23.734 1.396 1 81.88 644 THR B CA 1
ATOM 10404 C C . THR B 1 644 ? 28.656 -24.531 2.467 1 81.88 644 THR B C 1
ATOM 10406 O O . THR B 1 644 ? 29.109 -25.641 2.217 1 81.88 644 THR B O 1
ATOM 10409 N N . CYS B 1 645 ? 28.703 -24.047 3.664 1 88.69 645 CYS B N 1
ATOM 10410 C CA . CYS B 1 645 ? 29.531 -24.641 4.707 1 88.69 645 CYS B CA 1
ATOM 10411 C C . CYS B 1 645 ? 28.703 -25.609 5.566 1 88.69 645 CYS B C 1
ATOM 10413 O O . CYS B 1 645 ? 29.125 -25.969 6.672 1 88.69 645 CYS B O 1
ATOM 10415 N N . HIS B 1 646 ? 27.578 -25.953 5.109 1 90.75 646 HIS B N 1
ATOM 10416 C CA . HIS B 1 646 ? 26.766 -26.906 5.84 1 90.75 646 HIS B CA 1
ATOM 10417 C C . HIS B 1 646 ? 27.578 -28.141 6.234 1 90.75 646 HIS B C 1
ATOM 10419 O O . HIS B 1 646 ? 28.312 -28.688 5.41 1 90.75 646 HIS B O 1
ATOM 10425 N N . THR B 1 647 ? 27.484 -28.484 7.512 1 93.12 647 THR B N 1
ATOM 10426 C CA . THR B 1 647 ? 28.156 -29.672 8.039 1 93.12 647 THR B CA 1
ATOM 10427 C C . THR B 1 647 ? 27.234 -30.422 9.008 1 93.12 647 THR B C 1
ATOM 10429 O O . THR B 1 647 ? 26.578 -29.812 9.844 1 93.12 647 THR B O 1
ATOM 10432 N N . LYS B 1 648 ? 27.156 -31.656 8.852 1 93.81 648 LYS B N 1
ATOM 10433 C CA . LYS B 1 648 ? 26.344 -32.469 9.75 1 93.81 648 LYS B CA 1
ATOM 10434 C C . LYS B 1 648 ? 26.922 -32.469 11.164 1 93.81 648 LYS B C 1
ATOM 10436 O O . LYS B 1 648 ? 28.141 -32.594 11.336 1 93.81 648 LYS B O 1
ATOM 10441 N N . VAL B 1 649 ? 26.094 -32.312 12.094 1 94.06 649 VAL B N 1
ATOM 10442 C CA . VAL B 1 649 ? 26.453 -32.438 13.508 1 94.06 649 VAL B CA 1
ATOM 10443 C C . VAL B 1 649 ? 26.141 -33.844 14.008 1 94.06 649 VAL B C 1
ATOM 10445 O O . VAL B 1 649 ? 24.969 -34.219 14.133 1 94.06 649 VAL B O 1
ATOM 10448 N N . ILE B 1 650 ? 27.188 -34.469 14.258 1 93.75 650 ILE B N 1
ATOM 10449 C CA . ILE B 1 650 ? 27.031 -35.844 14.664 1 93.75 650 ILE B CA 1
ATOM 10450 C C . ILE B 1 650 ? 26.656 -35.938 16.141 1 93.75 650 ILE B C 1
ATOM 10452 O O . ILE B 1 650 ? 25.812 -36.719 16.547 1 93.75 650 ILE B O 1
ATOM 10456 N N . ALA B 1 651 ? 27.297 -35.156 16.938 1 92.12 651 ALA B N 1
ATOM 10457 C CA . ALA B 1 651 ? 27.031 -35.031 18.359 1 92.12 651 ALA B CA 1
ATOM 10458 C C . ALA B 1 651 ? 27.281 -33.625 18.875 1 92.12 651 ALA B C 1
ATOM 10460 O O . ALA B 1 651 ? 28.156 -32.938 18.359 1 92.12 651 ALA B O 1
ATOM 10461 N N . GLY B 1 652 ? 26.453 -33.281 19.859 1 91.31 652 GLY B N 1
ATOM 10462 C CA . GLY B 1 652 ? 26.578 -31.953 20.406 1 91.31 652 GLY B CA 1
ATOM 10463 C C . GLY B 1 652 ? 25.594 -30.969 19.797 1 91.31 652 GLY B C 1
ATOM 10464 O O . GLY B 1 652 ? 24.641 -31.375 19.141 1 91.31 652 GLY B O 1
ATOM 10465 N N . ALA B 1 653 ? 25.828 -29.672 20.188 1 91.62 653 ALA B N 1
ATOM 10466 C CA . ALA B 1 653 ? 24.938 -28.625 19.688 1 91.62 653 ALA B CA 1
ATOM 10467 C C . ALA B 1 653 ? 25.719 -27.359 19.359 1 91.62 653 ALA B C 1
ATOM 10469 O O . ALA B 1 653 ? 26.766 -27.094 19.953 1 91.62 653 ALA B O 1
ATOM 10470 N N . VAL B 1 654 ? 25.203 -26.688 18.375 1 94.06 654 VAL B N 1
ATOM 10471 C CA . VAL B 1 654 ? 25.812 -25.438 17.969 1 94.06 654 VAL B CA 1
ATOM 10472 C C . VAL B 1 654 ? 24.812 -24.297 18.125 1 94.06 654 VAL B C 1
ATOM 10474 O O . VAL B 1 654 ? 23.625 -24.531 18.359 1 94.06 654 VAL B O 1
ATOM 10477 N N . THR B 1 655 ? 25.328 -23.141 18.172 1 93 655 THR B N 1
ATOM 10478 C CA . THR B 1 655 ? 24.516 -21.922 18.172 1 93 655 THR B CA 1
ATOM 10479 C C . THR B 1 655 ? 25.156 -20.859 17.297 1 93 655 THR B C 1
ATOM 10481 O O . THR B 1 655 ? 26.203 -21.094 16.672 1 93 655 THR B O 1
ATOM 10484 N N . TYR B 1 656 ? 24.406 -19.781 17.062 1 90.94 656 TYR B N 1
ATOM 10485 C CA . TYR B 1 656 ? 24.828 -18.656 16.219 1 90.94 656 TYR B CA 1
ATOM 10486 C C . TYR B 1 656 ? 24.672 -17.328 16.938 1 90.94 656 TYR B C 1
ATOM 10488 O O . TYR B 1 656 ? 23.844 -17.219 17.859 1 90.94 656 TYR B O 1
ATOM 10496 N N . ASP B 1 657 ? 25.453 -16.438 16.656 1 83 657 ASP B N 1
ATOM 10497 C CA . ASP B 1 657 ? 25.266 -15.109 17.234 1 83 657 ASP B CA 1
ATOM 10498 C C . ASP B 1 657 ? 23.969 -14.477 16.719 1 83 657 ASP B C 1
ATOM 10500 O O . ASP B 1 657 ? 23.266 -13.805 17.469 1 83 657 ASP B O 1
ATOM 10504 N N . GLU B 1 658 ? 23.781 -14.688 15.453 1 79.38 658 GLU B N 1
ATOM 10505 C CA . GLU B 1 658 ? 22.531 -14.281 14.797 1 79.38 658 GLU B CA 1
ATOM 10506 C C . GLU B 1 658 ? 21.953 -15.422 13.977 1 79.38 658 GLU B C 1
ATOM 10508 O O . GLU B 1 658 ? 22.688 -16.25 13.445 1 79.38 658 GLU B O 1
ATOM 10513 N N . VAL B 1 659 ? 20.656 -15.43 13.93 1 79.56 659 VAL B N 1
ATOM 10514 C CA . VAL B 1 659 ? 20.016 -16.469 13.133 1 79.56 659 VAL B CA 1
ATOM 10515 C C . VAL B 1 659 ? 20.453 -16.344 11.68 1 79.56 659 VAL B C 1
ATOM 10517 O O . VAL B 1 659 ? 20.281 -15.289 11.055 1 79.56 659 VAL B O 1
ATOM 10520 N N . PRO B 1 660 ? 21.047 -17.422 11.242 1 81.81 660 PRO B N 1
ATOM 10521 C CA . PRO B 1 660 ? 21.5 -17.359 9.852 1 81.81 660 PRO B CA 1
ATOM 10522 C C . PRO B 1 660 ? 20.344 -17.25 8.859 1 81.81 660 PRO B C 1
ATOM 10524 O O . PRO B 1 660 ? 19.234 -17.703 9.148 1 81.81 660 PRO B O 1
ATOM 10527 N N . ASP B 1 661 ? 20.656 -16.766 7.672 1 74.88 661 ASP B N 1
ATOM 10528 C CA . ASP B 1 661 ? 19.672 -16.641 6.609 1 74.88 661 ASP B CA 1
ATOM 10529 C C . ASP B 1 661 ? 19.453 -17.984 5.906 1 74.88 661 ASP B C 1
ATOM 10531 O O . ASP B 1 661 ? 18.344 -18.297 5.492 1 74.88 661 ASP B O 1
ATOM 10535 N N . ALA B 1 662 ? 20.547 -18.703 5.844 1 80.56 662 ALA B N 1
ATOM 10536 C CA . ALA B 1 662 ? 20.453 -20.016 5.199 1 80.56 662 ALA B CA 1
ATOM 10537 C C . ALA B 1 662 ? 19.703 -21 6.078 1 80.56 662 ALA B C 1
ATOM 10539 O O . ALA B 1 662 ? 19.875 -21 7.301 1 80.56 662 ALA B O 1
ATOM 10540 N N . ALA B 1 663 ? 18.922 -21.828 5.453 1 80.06 663 ALA B N 1
ATOM 10541 C CA . ALA B 1 663 ? 18.219 -22.875 6.195 1 80.06 663 ALA B CA 1
ATOM 10542 C C . ALA B 1 663 ? 19.188 -23.922 6.734 1 80.06 663 ALA B C 1
ATOM 10544 O O . ALA B 1 663 ? 20.125 -24.312 6.047 1 80.06 663 ALA B O 1
ATOM 10545 N N . VAL B 1 664 ? 18.938 -24.234 7.992 1 85 664 VAL B N 1
ATOM 10546 C CA . VAL B 1 664 ? 19.781 -25.234 8.625 1 85 664 VAL B CA 1
ATOM 10547 C C . VAL B 1 664 ? 18.922 -26.281 9.328 1 85 664 VAL B C 1
ATOM 10549 O O . VAL B 1 664 ? 18.031 -25.938 10.109 1 85 664 VAL B O 1
ATOM 10552 N N . GLU B 1 665 ? 19.172 -27.469 8.945 1 82.94 665 GLU B N 1
ATOM 10553 C CA . GLU B 1 665 ? 18.469 -28.547 9.617 1 82.94 665 GLU B CA 1
ATOM 10554 C C . GLU B 1 665 ? 18.969 -28.734 11.047 1 82.94 665 GLU B C 1
ATOM 10556 O O . GLU B 1 665 ? 20.031 -28.25 11.398 1 82.94 665 GLU B O 1
ATOM 10561 N N . GLU B 1 666 ? 18.172 -29.438 11.859 1 81.12 666 GLU B N 1
ATOM 10562 C CA . GLU B 1 666 ? 18.484 -29.625 13.266 1 81.12 666 GLU B CA 1
ATOM 10563 C C . GLU B 1 666 ? 19.812 -30.359 13.445 1 81.12 666 GLU B C 1
ATOM 10565 O O . GLU B 1 666 ? 20.562 -30.094 14.391 1 81.12 666 GLU B O 1
ATOM 10570 N N . ASP B 1 667 ? 20.156 -31.156 12.508 1 90.12 667 ASP B N 1
ATOM 10571 C CA . ASP B 1 667 ? 21.359 -31.969 12.641 1 90.12 667 ASP B CA 1
ATOM 10572 C C . ASP B 1 667 ? 22.484 -31.422 11.766 1 90.12 667 ASP B C 1
ATOM 10574 O O . ASP B 1 667 ? 23.391 -32.156 11.367 1 90.12 667 ASP B O 1
ATOM 10578 N N . GLU B 1 668 ? 22.391 -30.125 11.43 1 92.38 668 GLU B N 1
ATOM 10579 C CA . GLU B 1 668 ? 23.406 -29.484 10.617 1 92.38 668 GLU B CA 1
ATOM 10580 C C . GLU B 1 668 ? 23.844 -28.156 11.227 1 92.38 668 GLU B C 1
ATOM 10582 O O . GLU B 1 668 ? 23.156 -27.609 12.102 1 92.38 668 GLU B O 1
ATOM 10587 N N . ALA B 1 669 ? 24.984 -27.75 10.828 1 93.62 669 ALA B N 1
ATOM 10588 C CA . ALA B 1 669 ? 25.5 -26.453 11.25 1 93.62 669 ALA B CA 1
ATOM 10589 C C . ALA B 1 669 ? 26.125 -25.703 10.07 1 93.62 669 ALA B C 1
ATOM 10591 O O . ALA B 1 669 ? 26.719 -26.312 9.18 1 93.62 669 ALA B O 1
ATOM 10592 N N . LEU B 1 670 ? 25.906 -24.469 10.055 1 92.75 670 LEU B N 1
ATOM 10593 C CA . LEU B 1 670 ? 26.734 -23.594 9.227 1 92.75 670 LEU B CA 1
ATOM 10594 C C . LEU B 1 670 ? 28.016 -23.203 9.953 1 92.75 670 LEU B C 1
ATOM 10596 O O . LEU B 1 670 ? 28.047 -22.203 10.68 1 92.75 670 LEU B O 1
ATOM 10600 N N . ILE B 1 671 ? 28.984 -23.859 9.672 1 94.44 671 ILE B N 1
ATOM 10601 C CA . ILE B 1 671 ? 30.156 -23.797 10.531 1 94.44 671 ILE B CA 1
ATOM 10602 C C . ILE B 1 671 ? 30.844 -22.438 10.383 1 94.44 671 ILE B C 1
ATOM 10604 O O . ILE B 1 671 ? 31.672 -22.047 11.219 1 94.44 671 ILE B O 1
ATOM 10608 N N . CYS B 1 672 ? 30.547 -21.703 9.352 1 91.19 672 CYS B N 1
ATOM 10609 C CA . CYS B 1 672 ? 31.203 -20.422 9.117 1 91.19 672 CYS B CA 1
ATOM 10610 C C . CYS B 1 672 ? 30.75 -19.391 10.156 1 91.19 672 CYS B C 1
ATOM 10612 O O . CYS B 1 672 ? 31.422 -18.375 10.352 1 91.19 672 CYS B O 1
ATOM 10614 N N . CYS B 1 673 ? 29.562 -19.672 10.727 1 90.69 673 CYS B N 1
ATOM 10615 C CA . CYS B 1 673 ? 29.062 -18.703 11.695 1 90.69 673 CYS B CA 1
ATOM 10616 C C . CYS B 1 673 ? 28.547 -19.406 12.945 1 90.69 673 CYS B C 1
ATOM 10618 O O . CYS B 1 673 ? 27.812 -18.797 13.734 1 90.69 673 CYS B O 1
ATOM 10620 N N . ALA B 1 674 ? 28.891 -20.609 13.117 1 94.25 674 ALA B N 1
ATOM 10621 C CA . ALA B 1 674 ? 28.438 -21.375 14.266 1 94.25 674 ALA B CA 1
ATOM 10622 C C . ALA B 1 674 ? 29.531 -21.484 15.32 1 94.25 674 ALA B C 1
ATOM 10624 O O . ALA B 1 674 ? 30.719 -21.5 14.992 1 94.25 674 ALA B O 1
ATOM 10625 N N . VAL B 1 675 ? 29.062 -21.547 16.531 1 94.38 675 VAL B N 1
ATOM 10626 C CA . VAL B 1 675 ? 29.906 -21.844 17.688 1 94.38 675 VAL B CA 1
ATOM 10627 C C . VAL B 1 675 ? 29.25 -22.906 18.547 1 94.38 675 VAL B C 1
ATOM 10629 O O . VAL B 1 675 ? 28.047 -23.172 18.422 1 94.38 675 VAL B O 1
ATOM 10632 N N . PRO B 1 676 ? 30.047 -23.578 19.344 1 94.06 676 PRO B N 1
ATOM 10633 C CA . PRO B 1 676 ? 29.406 -24.562 20.234 1 94.06 676 PRO B CA 1
ATOM 10634 C C . PRO B 1 676 ? 28.391 -23.922 21.188 1 94.06 676 PRO B C 1
ATOM 10636 O O . PRO B 1 676 ? 28.625 -22.828 21.703 1 94.06 676 PRO B O 1
ATOM 10639 N N . ALA B 1 677 ? 27.25 -24.594 21.359 1 93.44 677 ALA B N 1
ATOM 10640 C CA . ALA B 1 677 ? 26.219 -24.141 22.297 1 93.44 677 ALA B CA 1
ATOM 10641 C C . ALA B 1 677 ? 26.547 -24.562 23.719 1 93.44 677 ALA B C 1
ATOM 10643 O O . ALA B 1 677 ? 27.297 -25.516 23.938 1 93.44 677 ALA B O 1
ATOM 10644 N N . ALA B 1 678 ? 25.797 -23.703 24.688 1 86.81 678 ALA B N 1
ATOM 10645 C CA . ALA B 1 678 ? 25.891 -24.078 26.094 1 86.81 678 ALA B CA 1
ATOM 10646 C C . ALA B 1 678 ? 25.031 -25.297 26.406 1 86.81 678 ALA B C 1
ATOM 10648 O O . ALA B 1 678 ? 23.891 -25.375 25.969 1 86.81 678 ALA B O 1
ATOM 10649 N N . THR B 1 679 ? 25.328 -26.453 26.703 1 71.94 679 THR B N 1
ATOM 10650 C CA . THR B 1 679 ? 24.531 -27.609 27.047 1 71.94 679 THR B CA 1
ATOM 10651 C C . THR B 1 679 ? 24.141 -27.578 28.531 1 71.94 679 THR B C 1
ATOM 10653 O O . THR B 1 679 ? 24.938 -27.203 29.375 1 71.94 679 THR B O 1
ATOM 10656 N N . PRO B 1 680 ? 22.688 -27.531 29.016 1 56.41 680 PRO B N 1
ATOM 10657 C CA . PRO B 1 680 ? 22.312 -27.531 30.438 1 56.41 680 PRO B CA 1
ATOM 10658 C C . PRO B 1 680 ? 23.172 -28.453 31.281 1 56.41 680 PRO B C 1
ATOM 10660 O O . PRO B 1 680 ? 23.281 -28.266 32.5 1 56.41 680 PRO B O 1
ATOM 10663 N N . ALA B 1 681 ? 23.016 -29.859 31.078 1 51 681 ALA B N 1
ATOM 10664 C CA . ALA B 1 681 ? 23.609 -30.766 32.062 1 51 681 ALA B CA 1
ATOM 10665 C C . ALA B 1 681 ? 25.078 -30.422 32.281 1 51 681 ALA B C 1
ATOM 10667 O O . ALA B 1 681 ? 25.672 -29.641 31.547 1 51 681 ALA B O 1
ATOM 10668 N N . GLY B 1 682 ? 26 -31.344 32.812 1 44.47 682 GLY B N 1
ATOM 10669 C CA . GLY B 1 682 ? 27.375 -31.297 33.25 1 44.47 682 GLY B CA 1
ATOM 10670 C C . GLY B 1 682 ? 28.328 -30.703 32.219 1 44.47 682 GLY B C 1
ATOM 10671 O O . GLY B 1 682 ? 27.938 -30.484 31.078 1 44.47 682 GLY B O 1
ATOM 10672 N N . PRO B 1 683 ? 29.5 -30.484 32.625 1 44.53 683 PRO B N 1
ATOM 10673 C CA . PRO B 1 683 ? 30.609 -29.922 31.859 1 44.53 683 PRO B CA 1
ATOM 10674 C C . PRO B 1 683 ? 30.531 -30.25 30.375 1 44.53 683 PRO B C 1
ATOM 10676 O O . PRO B 1 683 ? 30.531 -29.344 29.547 1 44.53 683 PRO B O 1
ATOM 10679 N N . GLY B 1 684 ? 31.484 -31.188 29.797 1 51.03 684 GLY B N 1
ATOM 10680 C CA . GLY B 1 684 ? 32.469 -31.484 28.766 1 51.03 684 GLY B CA 1
ATOM 10681 C C . GLY B 1 684 ? 31.859 -32.062 27.5 1 51.03 684 GLY B C 1
ATOM 10682 O O . GLY B 1 684 ? 32.438 -32.969 26.906 1 51.03 684 GLY B O 1
ATOM 10683 N N . GLY B 1 685 ? 30.609 -31.797 27.172 1 71.19 685 GLY B N 1
ATOM 10684 C CA . GLY B 1 685 ? 30.297 -32.656 26.047 1 71.19 685 GLY B CA 1
ATOM 10685 C C . GLY B 1 685 ? 30.984 -32.25 24.75 1 71.19 685 GLY B C 1
ATOM 10686 O O . GLY B 1 685 ? 31.422 -31.109 24.625 1 71.19 685 GLY B O 1
ATOM 10687 N N . ARG B 1 686 ? 31.516 -33.219 24 1 86 686 ARG B N 1
ATOM 10688 C CA . ARG B 1 686 ? 32.281 -33.062 22.766 1 86 686 ARG B CA 1
ATOM 10689 C C . ARG B 1 686 ? 31.359 -32.75 21.578 1 86 686 ARG B C 1
ATOM 10691 O O . ARG B 1 686 ? 30.234 -33.25 21.531 1 86 686 ARG B O 1
ATOM 10698 N N . LEU B 1 687 ? 31.719 -31.734 20.828 1 94.31 687 LEU B N 1
ATOM 10699 C CA . LEU B 1 687 ? 31.078 -31.484 19.547 1 94.31 687 LEU B CA 1
ATOM 10700 C C . LEU B 1 687 ? 31.719 -32.312 18.438 1 94.31 687 LEU B C 1
ATOM 10702 O O . LEU B 1 687 ? 32.938 -32.312 18.312 1 94.31 687 LEU B O 1
ATOM 10706 N N . GLU B 1 688 ? 30.906 -33.062 17.812 1 95.12 688 GLU B N 1
ATOM 10707 C CA . GLU B 1 688 ? 31.406 -33.875 16.703 1 95.12 688 GLU B CA 1
ATOM 10708 C C . GLU B 1 688 ? 30.812 -33.406 15.375 1 95.12 688 GLU B C 1
ATOM 10710 O O . GLU B 1 688 ? 29.578 -33.375 15.227 1 95.12 688 GLU B O 1
ATOM 10715 N N . LEU B 1 689 ? 31.625 -33.031 14.5 1 95.75 689 LEU B N 1
ATOM 10716 C CA . LEU B 1 689 ? 31.203 -32.562 13.188 1 95.75 689 LEU B CA 1
ATOM 10717 C C . LEU B 1 689 ? 31.625 -33.562 12.102 1 95.75 689 LEU B C 1
ATOM 10719 O O . LEU B 1 689 ? 32.719 -34.156 12.18 1 95.75 689 LEU B O 1
ATOM 10723 N N . ASP B 1 690 ? 30.812 -33.719 11.133 1 94 690 ASP B N 1
ATOM 10724 C CA . ASP B 1 690 ? 31.125 -34.594 10 1 94 690 ASP B CA 1
ATOM 10725 C C . ASP B 1 690 ? 32.094 -33.906 9.039 1 94 690 ASP B C 1
ATOM 10727 O O . ASP B 1 690 ? 31.734 -33.594 7.898 1 94 690 ASP B O 1
ATOM 10731 N N . LEU B 1 691 ? 33.188 -33.75 9.453 1 91 691 LEU B N 1
ATOM 10732 C CA . LEU B 1 691 ? 34.25 -33.156 8.695 1 91 691 LEU B CA 1
ATOM 10733 C C . LEU B 1 691 ? 35.531 -33.969 8.82 1 91 691 LEU B C 1
ATOM 10735 O O . LEU B 1 691 ? 35.75 -34.656 9.828 1 91 691 LEU B O 1
#

InterPro domains:
  IPR001041 2Fe-2S ferredoxin-type iron-sulfur binding domain [PF00111] (610-676)
  IPR001041 2Fe-2S ferredoxin-type iron-sulfur binding domain [PS51085] (600-691)
  IPR001041 2Fe-2S ferredoxin-type iron-sulfur binding domain [cd00207] (604-677)
  IPR001433 Oxidoreductase FAD/NAD(P)-binding [PF00175] (446-556)
  IPR006058 2Fe-2S ferredoxin, iron-sulphur binding site [PS00197] (637-645)
  IPR008333 Flavoprotein pyridine nucleotide cytochrome reductase-like, FAD-binding domain [PF00970] (367-435)
  IPR012349 FMN-binding split barrel [G3DSA:2.30.110.10] (167-293)
  IPR012675 Beta-grasp domain superfamily [G3DSA:3.10.20.30] (594-681)
  IPR017927 FAD-binding domain, ferredoxin reductase-type [PS51384] (334-437)
  IPR017938 Riboflavin synthase-like beta-barrel [SSF63380] (335-434)
  IPR036010 2Fe-2S ferredoxin-like superfamily [SSF54292] (569-676)
  IPR039261 Ferredoxin-NADP reductase (FNR), nucleotide-binding domain [G3DSA:3.40.50.80] (437-583)
  IPR039261 Ferredoxin-NADP reductase (FNR), nucleotide-binding domain [SSF52343] (425-574)

Foldseek 3Di:
DPPPPPPPDFPAAPLLQVLCVVVPCNVVVSVCRVVFKDQWADPVRQVQQLCAQKKWKWFAAPVRWIWIDIAGADRRQWHDPDGFKIKGQAAQDPLDPRSRRQDAFGKMKIKGADLQVLWIKIWIAGWHDDDRRMIMGGTGIIGTWDSFQRFHKDKDFQDHRVDFDPDHKDKDQAQDPVNVVLQQFDQKKKKKAWDQGPVRDIHIYMDMDGAHRRQWDQDPLRKIKHFDAATPSSCPPVSRCVRPQKMKMWGAPQAFQKIKIFIFGKAWAQDDLLQVLKFRGRTMMMTDTRIIMIDGNRGRMHIDGDPPGGGPLNVLTGHPVSSVLQVVQVVCPFDKFKWFFADKDDFFPFKIKTWTAGPPPGFAHQDFQLWWKWWWDDFPPDPDIAIAIFTFQAASSVRTGMGMAGCDDRVSVRCVPPDDGGDIIIITHTFADQHDDLPDQAAAEEEEEQSQCRSVNRRLNVQLSVCVRNVHRRQYEYEYEYAELRRDGCVVVVVVSCVSSVNSYHYAYEYCDHVPHDDPPRGPYHRADALVVCVVPDDDDQYQYEDEDAQVNLQRRQVRCVVVVRAQVSYHYDYDAQDDHDHDHPDVPPPPDWFAFAQAKAKEAAPVVRDIDIDHVVNAFQCVRCVVRVDDAFDYRLRQRNCRRKWFWPDAAKTFPDDHNGDHDRRIDNRSGIGGGHDPDDDHDHTYIHD/DPPPPPPPDFPAADLLQVLCVVVPCNVVVSVCCVVFKDQWADPVRQVQQLCAQKKWKWFAAPVRWIWIDIAGADRRQWHDPDGFKIKGQAAQDPLDPRSRRQDAFGKMKIKGADLQVLWIKIWIAGWHDDDRRMIMGGTGIIGTWDSFQRFHKDKDFQDHRVDFDPDHKDKDQAQDPVNVVLQQQDQKKKKKAWDQGPVRDIHIYMDMDGAHRRQWDQDPLRKIKHFDAATPSSCPPVSRCVRPQKMKMWGAPQAFQKIKIFIFGKAWAQDDLLQVLKFRGRTMMMTDTRIIMIDGNRGRMHIDGDPPGGGPLNVLTGHPVSSVLQVVQVVVPFDKFKWFFADKDDFFPFKIKTWTAGPPPGFAHQDFQLWWKWWWDDFPPDPDIAIAIFTFQAASSVRTGMGMAGCDDRVSVRCVPPDDGGDIIIITHTFADQHDDLPDQAAAEEEEEQSQCRSVNRRLNVQLSVCVRNVHRRQYEYEYEYAELRRDGCVVVVVVSCVSSVNSYHYAYEYCDHVPHDDPPRGPYHRADALVVCVVPDDDDQYQYEDEDAQVNLQRRQVRCVVVVRAQVSYHYDYDAQDDHDHDHPDPPPPPDWFAFAQAKAWEAAPQVRDIDIDHVVNAFQCVRCVVRVDDAFDYRLRQRNCRRKWFWPDADKTFPDDHNGDHDRRIDNRSGIGGGHDPDDDYDHTYIHD

Nearest PDB structures (foldseek):
  1gvh-assembly1_A  TM=8.558E-01  e=2.167E-22  Escherichia coli
  4eh1-assembly1_A  TM=8.972E-01  e=1.951E-21  Vibrio cholerae O1 biovar El Tor str. N16961
  6o0a-assembly1_A  TM=8.220E-01  e=2.102E-17  Malassezia yamatoensis
  2eix-assembly1_B  TM=8.409E-01  e=8.342E-16  Physarum polycephalum
  7rom-assembly1_A  TM=8.160E-01  e=2.358E-16  Saccharomyces cerevisiae

pLDDT: mean 92.4, std 9.88, range [24.91, 98.88]

Sequence (1382 aa):
MPSSGTMSPSPWHAGELALQEKVGVTKRMEEFGRRGIRDHLIDQHREFYPQLPFIAIGAVDLDGDVWATLRAGRPGFLHSPDIHTLTVDLDRKPADPADRGMEDGDAVAMLGIEFHTRRRNRLNGTIRRSEPGRFDVVVEQSYGNCPQYIQLRDFSFAREPPLAADHAARHLDRLDARARAMIEAADTFFVASYVEREDGRRQVDVSHRGGKAGFVRIGEDGVLTIPDFAGNLFFNTLGNFLVNPRAGLVFADFEGGDLLQLSGRAQVILDSPEIGAFQGAERLWRFEPRRIIYRPKVLPLRWNFRADGWSPNALMTGNWQDAASRLRASELGRAWRPFRVARIVDESAVIRSFHLEPADGDGLRPHLAGQHLPIRLKPDGGEKTVVRTYTLSLAPSDNAYRISVKREGQVSRHLHDMVKVGDIIEARAPAGAFTIDALEPRPAVLLAGGVGITPLLAMLRHIVYEGLRKRRIRPTWLIYSAHAKANRAFDREIAELVASAKGAVRLLRVLSDPHGAIDGEDYDWVGRIDSALLTSVLPFNDYDFYLCGPPSFAQSLYDGLRGLNVIDGHIHSETFGPASLTRTRDRPGEVKLLPAAAKTSVPVYFARSAKEARWDPGAGSLLELAESRGLSPAFSCRLGNCGTCHTKVIAGAVTYDEVPDAAVEEDEALICCAVPAATPAGPGGRLELDLMPSSGTMSPSPWHAGELALQEKVGVTKRMEEFGRRGIRDHLIDQHREFYPQLPFIAIGAVDLDGDVWATLRAGRPGFLHSPDIHTLTVDLDRKPADPADRGMEDGDAVAMLGIEFHTRRRNRLNGTIRRSEPGRFDVVVEQSYGNCPQYIQLRDFSFAREPPLAADHAARHLDRLDARARAMIEAADTFFVASYVEREDGRRQVDVSHRGGKAGFVRIGEDGVLTIPDFAGNLFFNTLGNFLVNPRAGLVFADFEGGDLLQLSGRAQVILDSPEIGAFQGAERLWRFEPRRIIYRPKVLPLRWNFRADGWSPNALMTGNWQDAASRLRASELGRAWRPFRVARIVDESAVIRSFHLEPADGDGLRPHLAGQHLPIRLKPDGGEKTVVRTYTLSLAPSDNAYRISVKREGQVSRHLHDMVKVGDIIEARAPAGAFTIDALEPRPAVLLAGGVGITPLLAMLRHIVYEGLRKRRIRPTWLIYSAHAKANRAFDREIAELVASAKGAVRLLRVLSDPHGAIDGEDYDWVGRIDSALLTSVLPFNDYDFYLCGPPSFAQSLYDGLRGLNVIDGHIHSETFGPASLTRTRDRPGEVKLLPAAAKTSVPVYFARSAKEARWDPGAGSLLELAESRGLSPAFSCRLGNCGTCHTKVIAGAVTYDEVPDAAVEEDEALICCAVPAATPAGPGGRLELDL

Secondary structure (DSSP, 8-state):
----------S--HHHHHHHHHTT-HHHHHHHHHHH-BSS--HHHHHHGGG-SEEEEEEE-TTS-EEEEEEE--TTSEEEEETTEEEE-----TTSGGGGG-STT-EEEEEEEETTTTEEEEEEEEEEEEETTEEEEEEEEEEE---TTPPPEEEEESS-TTSPPSS--EEESS--HHHHHHHHH-SEEEEEEEEE-TTS-EEEEEEEEE-STT-SEEPTTS-EEEEEPS--S--HHHHHHHHS-EEEEEEE-TTT--EEEEEEEEEEE---HHHHHSTT-SEEEEEEEEEEEEETT--SEEEEE-TT-S-TTGGG---HHHHHHHHHHHHTTT--EEEEEEEEEE-SSSEEEEEEEESSS--PPP--TT-EEEEEE-GGG-S--EEEEEEB-S-GGG-SEEEEEES-SHHHHHHHHT--TT-EEEE---B-S----TT-SS-EEEEEEGGGHHHHHHHHHHHHHHHHHHT-PPPEEEEEEESSGGG---HHHHHHHHHHTTTSEEEEEEES--TT--BTTTBSEES---HHHHHHHSBSS--EEEEEE-HHHHHHHHHHHHHTT--GGGEEEEE-SSPPPP---SSGGG---PPPBPSS-EEEEETTTTEEEEE-TTS--HHHHHHHTT-----SSSSSSS-TTEEEEEES-EEESS--SS---TTEEETTTEEEB--SSSS-PPEEE--/----------S--HHHHHHHHHTT-HHHHHHHHHHH-BSS--HHHHHHGGG-SEEEEEEE-TTS-EEEEEEE--TTSEEEEETTEEEE-----TTSGGGGG-STT-EEEEEEEETTTTEEEEEEEEEEEEETTEEEEEEEEEEE---TTPPPEEEEESS-TTSPPSS--EEESS--HHHHHHHHH-SEEEEEEEEE-TTS-EEEEEEEEE-STT-SEE-TTS-EEEEE-S--S--HHHHHHHHS-EEEEEEE-TTT--EEEEEEEEEEE---HHHHHSTT-SEEEEEEEEEEEEETT--SEEEEE-TT-S-TTGGG---HHHHHHHHHHHHTTT--EEEEEEEEEE-SSSEEEEEEEESSS--PPPPPTT-EEEEEE-GGG-S--EEEEEEB-S-GGG-SEEEEEES-SHHHHHHHHT--TT-EEEE---B-S----TT-SS-EEEEEEGGGHHHHHHHHHHHHHHHHHHT-PPPEEEEEEESSGGG---HHHHHHHHHHTTTSEEEEEEES--TT--BTTTBSEES---HHHHHHHSBSS--EEEEEE-HHHHHHHHHHHHHTT--GGGEEEEE-SSPPPP---SSGGG---PPPBPSS-EEEEETTTTEEEEE-TTS--HHHHHHHTT-----SSSSSSS-TTEEEEEES-EEESS--SS---TTEEETTTEEEB--SSSS-PPEEE--

Organism: NCBI:txid484088

Solvent-accessible surface area (backbone atoms only — not comparable to full-atom values): 71680 Å² total; per-residue (Å²): 124,82,75,75,74,77,73,79,77,72,84,63,53,70,32,24,48,54,54,23,51,76,72,69,41,49,70,61,47,52,59,45,36,68,72,52,54,28,55,40,51,52,69,71,54,49,60,47,48,23,64,34,53,41,37,37,38,10,18,41,25,90,87,64,51,28,21,21,47,78,48,64,33,63,58,56,31,29,40,45,94,47,51,45,35,42,35,38,56,46,67,78,43,86,82,40,72,36,50,64,12,67,45,65,68,28,36,29,9,33,27,43,62,40,43,71,75,35,48,42,38,38,37,23,27,32,30,47,48,90,50,71,51,33,36,33,31,43,41,52,39,25,37,76,58,78,46,72,25,44,48,26,31,49,74,47,70,78,45,66,57,87,58,77,50,94,53,73,66,40,79,42,94,59,82,47,73,67,56,46,50,55,50,42,56,26,39,50,38,35,41,10,31,37,41,73,42,94,86,68,51,60,47,33,37,37,46,84,46,49,36,37,67,29,42,42,42,72,44,94,85,59,33,32,42,35,68,37,59,78,73,89,72,62,41,67,62,62,11,21,27,71,73,30,44,39,27,4,33,24,41,63,39,47,69,69,10,28,37,39,32,30,22,32,40,33,43,80,38,84,77,55,73,61,32,76,36,24,45,56,33,72,26,36,32,36,37,42,69,74,42,37,38,40,29,53,44,59,44,34,48,29,39,44,76,42,95,82,17,71,24,74,62,21,69,64,40,46,41,61,68,59,16,52,28,21,50,55,28,49,72,51,56,73,49,78,39,52,21,25,28,71,41,74,46,78,47,30,79,45,30,39,31,41,30,43,39,62,64,74,82,52,41,60,56,82,49,60,26,24,18,26,34,41,32,42,46,50,54,94,76,44,92,58,75,43,52,44,70,41,36,24,40,41,19,51,86,65,75,55,48,28,36,60,44,51,67,65,59,71,64,36,40,34,52,71,74,69,59,51,72,65,40,77,41,34,30,37,52,64,40,63,80,51,60,73,70,44,76,44,80,60,31,36,38,37,39,21,36,54,78,26,35,32,26,50,44,0,34,50,48,37,21,45,50,51,7,64,65,68,73,51,54,38,41,30,39,40,40,42,33,22,58,31,75,61,53,45,58,51,60,66,63,50,50,52,51,36,60,71,38,73,70,34,38,44,81,43,37,27,20,56,41,56,76,96,55,47,82,77,76,67,28,72,44,81,41,74,88,42,59,69,53,47,34,72,71,37,55,24,72,50,60,36,37,40,36,20,19,51,52,69,56,43,44,52,42,51,50,42,41,44,72,44,55,48,58,51,93,36,56,43,69,51,56,68,64,78,53,76,79,86,79,75,71,86,59,80,79,74,58,78,82,64,56,53,59,30,84,53,67,31,46,32,35,27,61,74,66,72,44,76,50,72,47,43,65,88,63,64,26,46,39,55,50,41,41,75,71,70,44,80,77,60,49,61,54,60,58,27,56,58,50,59,29,58,33,42,44,76,36,69,55,67,19,45,93,58,87,52,75,28,85,68,56,93,53,38,37,44,26,43,42,20,35,54,30,53,70,91,71,72,84,76,65,52,34,28,34,64,58,126,84,75,74,72,76,73,78,78,73,83,64,52,73,32,24,48,53,55,22,50,74,71,69,40,49,70,62,44,53,60,46,36,69,73,52,53,29,56,38,49,51,69,71,53,48,61,47,49,22,64,34,53,42,38,38,38,11,18,42,26,91,86,64,50,28,21,22,46,78,50,66,34,62,59,57,32,29,40,46,92,47,52,45,35,43,36,38,56,47,68,77,45,84,83,39,72,37,50,64,12,66,44,64,67,28,37,29,10,32,28,43,62,40,43,71,75,33,49,41,38,38,36,22,26,32,30,47,51,92,50,70,52,34,36,33,31,42,38,53,38,27,37,75,58,79,48,73,25,44,48,28,30,49,75,48,71,77,45,65,55,87,58,75,53,94,52,74,67,38,79,40,95,59,82,46,73,68,56,47,50,54,48,43,56,26,39,51,37,33,41,10,30,37,41,72,43,94,86,68,49,60,47,33,39,37,45,82,46,50,36,38,67,28,42,43,42,73,44,95,84,59,34,33,42,35,66,37,59,80,72,89,72,61,40,66,62,63,11,20,27,71,73,28,43,41,28,4,32,24,40,64,40,47,68,68,10,28,37,39,33,30,25,30,38,31,44,80,38,84,78,56,76,62,32,79,36,24,45,56,32,72,27,35,33,38,37,42,69,75,42,36,39,41,30,54,44,57,45,36,49,28,39,43,76,43,95,83,18,71,24,75,62,20,69,64,42,46,41,61,68,60,18,52,27,21,50,57,28,49,71,51,57,74,48,78,38,52,21,26,27,73,41,73,45,78,46,30,80,46,31,39,32,43,30,42,38,63,64,74,82,52,40,59,56,82,48,61,27,25,19,24,34,41,32,40,47,50,54,94,76,44,92,59,76,44,51,45,71,41,36,26,41,41,19,50,88,67,76,57,47,29,36,58,43,50,67,65,59,71,64,35,40,35,53,70,74,66,58,50,72,66,41,76,41,34,31,38,51,66,41,65,81,51,59,73,70,46,76,44,81,60,31,38,37,37,40,21,36,53,76,27,36,32,27,50,44,1,35,50,48,38,21,45,51,52,7,64,66,66,74,51,53,39,39,30,38,39,39,42,33,22,58,31,74,60,54,45,58,52,62,67,63,52,52,51,51,36,60,71,37,73,70,33,38,45,78,44,36,28,21,56,42,56,78,95,54,48,84,76,77,67,29,71,44,82,42,74,90,41,58,70,53,47,34,72,72,38,55,25,73,52,61,36,38,40,36,20,19,50,52,71,57,42,43,52,43,51,52,41,41,45,71,43,55,49,59,48,92,36,56,44,69,49,56,68,63,77,56,75,79,85,81,74,70,86,58,81,79,73,60,79,83,63,57,53,59,30,85,55,70,32,46,32,33,26,61,75,67,72,43,77,50,72,47,42,64,87,65,64,26,48,39,55,50,40,42,73,72,69,44,78,77,61,49,60,56,60,58,28,55,60,50,60,28,58,33,43,43,75,36,70,58,68,19,44,93,59,86,52,75,29,86,68,55,94,53,36,36,44,26,42,41,20,34,54,29,50,68,91,68,78,88,76,67,51,33,28,34,65,60

Radius of gyration: 43.84 Å; Cα contacts (8 Å, |Δi|>4): 3273; chains: 2; bounding box: 92×133×99 Å